Protein AF-0000000071013884 (afdb_homodimer)

Structure (mmCIF, N/CA/C/O backbone):
data_AF-0000000071013884-model_v1
#
loop_
_entity.id
_entity.type
_entity.pdbx_description
1 polymer 'Adenylate/guanylate cyclase domain-containing protein'
#
loop_
_atom_site.group_PDB
_atom_site.id
_atom_site.type_symbol
_atom_site.label_atom_id
_atom_site.label_alt_id
_atom_site.label_comp_id
_atom_site.label_asym_id
_atom_site.label_entity_id
_atom_site.label_seq_id
_atom_site.pdbx_PDB_ins_code
_atom_site.Cartn_x
_atom_site.Cartn_y
_atom_site.Cartn_z
_atom_site.occupancy
_atom_site.B_iso_or_equiv
_atom_site.auth_seq_id
_atom_site.auth_comp_id
_atom_site.auth_asym_id
_atom_site.auth_atom_id
_atom_site.pdbx_PDB_model_num
ATOM 1 N N . MET A 1 1 ? -33 22.469 -1.362 1 20.84 1 MET A N 1
ATOM 2 C CA . MET A 1 1 ? -32 23.266 -0.649 1 20.84 1 MET A CA 1
ATOM 3 C C . MET A 1 1 ? -30.922 23.75 -1.601 1 20.84 1 MET A C 1
ATOM 5 O O . MET A 1 1 ? -30.328 22.953 -2.326 1 20.84 1 MET A O 1
ATOM 9 N N . GLY A 1 2 ? -31.125 24.906 -2.125 1 27.5 2 GLY A N 1
ATOM 10 C CA . GLY A 1 2 ? -30.359 25.453 -3.23 1 27.5 2 GLY A CA 1
ATOM 11 C C . GLY A 1 2 ? -28.859 25.375 -3.014 1 27.5 2 GLY A C 1
ATOM 12 O O . GLY A 1 2 ? -28.391 25.484 -1.881 1 27.5 2 GLY A O 1
ATOM 13 N N . ALA A 1 3 ? -28.156 24.656 -3.844 1 36.38 3 ALA A N 1
ATOM 14 C CA . ALA A 1 3 ? -26.688 24.594 -3.941 1 36.38 3 ALA A CA 1
ATOM 15 C C . ALA A 1 3 ? -26.078 25.969 -3.656 1 36.38 3 ALA A C 1
ATOM 17 O O . ALA A 1 3 ? -26.266 26.922 -4.418 1 36.38 3 ALA A O 1
ATOM 18 N N . ALA A 1 4 ? -26.156 26.531 -2.514 1 37.31 4 ALA A N 1
ATOM 19 C CA . ALA A 1 4 ? -25.562 27.828 -2.17 1 37.31 4 ALA A CA 1
ATOM 20 C C . ALA A 1 4 ? -24.297 28.094 -2.967 1 37.31 4 ALA A C 1
ATOM 22 O O . ALA A 1 4 ? -23.375 27.266 -2.967 1 37.31 4 ALA A O 1
ATOM 23 N N . SER A 1 5 ? -24.203 28.766 -3.965 1 45.53 5 SER A N 1
ATOM 24 C CA . SER A 1 5 ? -23.219 29.109 -4.988 1 45.53 5 SER A CA 1
ATOM 25 C C . SER A 1 5 ? -21.875 29.469 -4.359 1 45.53 5 SER A C 1
ATOM 27 O O . SER A 1 5 ? -21.812 30.25 -3.412 1 45.53 5 SER A O 1
ATOM 29 N N . SER A 1 6 ? -20.969 28.594 -4.27 1 58 6 SER A N 1
ATOM 30 C CA . SER A 1 6 ? -19.609 28.797 -3.809 1 58 6 SER A CA 1
ATOM 31 C C . SER A 1 6 ? -19.078 30.172 -4.195 1 58 6 SER A C 1
ATOM 33 O O . SER A 1 6 ? -19.219 30.594 -5.344 1 58 6 SER A O 1
ATOM 35 N N . PRO A 1 7 ? -18.938 31.062 -3.176 1 66.12 7 PRO A N 1
ATOM 36 C CA . PRO A 1 7 ? -18.422 32.406 -3.486 1 66.12 7 PRO A CA 1
ATOM 37 C C . PRO A 1 7 ? -17.312 32.375 -4.523 1 66.12 7 PRO A C 1
ATOM 39 O O . PRO A 1 7 ? -16.625 31.375 -4.684 1 66.12 7 PRO A O 1
ATOM 42 N N . ASP A 1 8 ? -17.281 33.438 -5.301 1 84.44 8 ASP A N 1
ATOM 43 C CA . ASP A 1 8 ? -16.188 33.719 -6.227 1 84.44 8 ASP A CA 1
ATOM 44 C C . ASP A 1 8 ? -14.828 33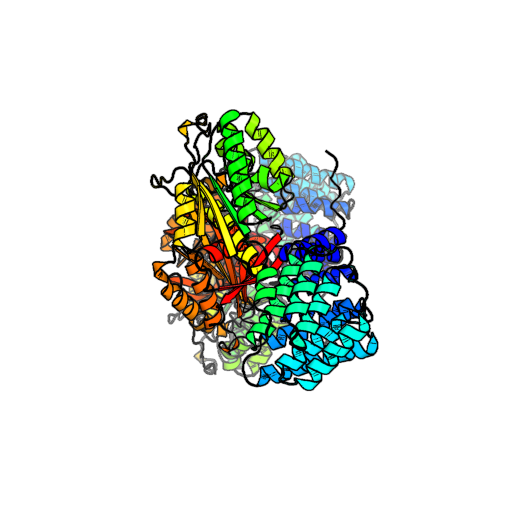.562 -5.531 1 84.44 8 ASP A C 1
ATOM 46 O O . ASP A 1 8 ? -14.609 34.125 -4.465 1 84.44 8 ASP A O 1
ATOM 50 N N . PRO A 1 9 ? -14.039 32.656 -5.941 1 87 9 PRO A N 1
ATOM 51 C CA . PRO A 1 9 ? -12.758 32.344 -5.297 1 87 9 PRO A CA 1
ATOM 52 C C . PRO A 1 9 ? -11.922 33.625 -5.055 1 87 9 PRO A C 1
ATOM 54 O O . PRO A 1 9 ? -11.211 33.688 -4.055 1 87 9 PRO A O 1
ATOM 57 N N . LEU A 1 10 ? -12.008 34.531 -5.914 1 91.19 10 LEU A N 1
ATOM 58 C CA . LEU A 1 10 ? -11.234 35.75 -5.746 1 91.19 10 LEU A CA 1
ATOM 59 C C . LEU A 1 10 ? -11.734 36.531 -4.543 1 91.19 10 LEU A C 1
ATOM 61 O O . LEU A 1 10 ? -10.93 37.062 -3.756 1 91.19 10 LEU A O 1
ATOM 65 N N . VAL A 1 11 ? -13 36.625 -4.434 1 90.69 11 VAL A N 1
ATOM 66 C CA . VAL A 1 11 ? -13.602 37.375 -3.32 1 90.69 11 VAL A CA 1
ATOM 67 C C . VAL A 1 11 ? -13.266 36.656 -2.006 1 90.69 11 VAL A C 1
ATOM 69 O O . VAL A 1 11 ? -12.914 37.312 -1.019 1 90.69 11 VAL A O 1
ATOM 72 N N . ALA A 1 12 ? -13.367 35.438 -2.045 1 89.12 12 ALA A N 1
ATOM 73 C CA . ALA A 1 12 ? -13.102 34.656 -0.845 1 89.12 12 ALA A CA 1
ATOM 74 C C . ALA A 1 12 ? -11.641 34.812 -0.413 1 89.12 12 ALA A C 1
ATOM 76 O O . ALA A 1 12 ? -11.359 34.969 0.772 1 89.12 12 ALA A O 1
ATOM 77 N N . ALA A 1 13 ? -10.742 34.719 -1.328 1 90.94 13 ALA A N 1
ATOM 78 C CA . ALA A 1 13 ? -9.312 34.812 -1.028 1 90.94 13 ALA A CA 1
ATOM 79 C C . ALA A 1 13 ? -8.945 36.219 -0.536 1 90.94 13 ALA A C 1
ATOM 81 O O . ALA A 1 13 ? -8.18 36.375 0.416 1 90.94 13 ALA A O 1
ATOM 82 N N . THR A 1 14 ? -9.523 37.156 -1.168 1 90.88 14 THR A N 1
ATOM 83 C CA . THR A 1 14 ? -9.266 38.531 -0.788 1 90.88 14 THR A CA 1
ATOM 84 C C . THR A 1 14 ? -9.789 38.812 0.618 1 90.88 14 THR A C 1
ATOM 86 O O . THR A 1 14 ? -9.109 39.438 1.424 1 90.88 14 THR A O 1
ATOM 89 N N . SER A 1 15 ? -10.922 38.344 0.836 1 86.38 15 SER A N 1
ATOM 90 C CA . SER A 1 15 ? -11.531 38.531 2.152 1 86.38 15 SER A CA 1
ATOM 91 C C . SER A 1 15 ? -10.719 37.844 3.234 1 86.38 15 SER A C 1
ATOM 93 O O . SER A 1 15 ? -10.555 38.344 4.336 1 86.38 15 SER A O 1
ATOM 95 N N . ALA A 1 16 ? -10.289 36.75 2.928 1 86 16 ALA A N 1
ATOM 96 C CA . ALA A 1 16 ? -9.484 35.969 3.883 1 86 16 ALA A CA 1
ATOM 97 C C . ALA A 1 16 ? -8.172 36.688 4.188 1 86 16 ALA A C 1
ATOM 99 O O . ALA A 1 16 ? -7.75 36.75 5.344 1 86 16 ALA A O 1
ATOM 100 N N . LEU A 1 17 ? -7.555 37.156 3.168 1 87.38 17 LEU A N 1
ATOM 101 C CA . LEU A 1 17 ? -6.312 37.906 3.357 1 87.38 17 LEU A CA 1
ATOM 102 C C . LEU A 1 17 ? -6.547 39.125 4.211 1 87.38 17 LEU A C 1
ATOM 104 O O . LEU A 1 17 ? -5.734 39.469 5.082 1 87.38 17 LEU A O 1
ATOM 108 N N . ALA A 1 18 ? -7.629 39.781 3.928 1 84.5 18 ALA A N 1
ATOM 109 C CA . ALA A 1 18 ? -7.988 40.969 4.688 1 84.5 18 ALA A CA 1
ATOM 110 C C . ALA A 1 18 ? -8.227 40.656 6.156 1 84.5 18 ALA A C 1
ATOM 112 O O . ALA A 1 18 ? -7.898 41.438 7.043 1 84.5 18 ALA A O 1
ATOM 113 N N . ALA A 1 19 ? -8.711 39.562 6.332 1 76.81 19 ALA A N 1
ATOM 114 C CA . ALA A 1 19 ? -9 39.094 7.688 1 76.81 19 ALA A CA 1
ATOM 115 C C . ALA A 1 19 ? -7.73 38.594 8.375 1 76.81 19 ALA A C 1
ATOM 117 O O . ALA A 1 19 ? -7.73 38.344 9.586 1 76.81 19 ALA A O 1
ATOM 118 N N . GLY A 1 20 ? -6.719 38.531 7.633 1 76.88 20 GLY A N 1
ATOM 119 C CA . GLY A 1 20 ? -5.484 37.969 8.18 1 76.88 20 GLY A CA 1
ATOM 120 C C . GLY A 1 20 ? -5.488 36.469 8.273 1 76.88 20 GLY A C 1
ATOM 121 O O . GLY A 1 20 ? -4.668 35.875 8.984 1 76.88 20 GLY A O 1
ATOM 122 N N . ASP A 1 21 ? -6.492 35.844 7.762 1 79.81 21 ASP A N 1
ATOM 123 C CA . ASP A 1 21 ? -6.527 34.406 7.668 1 79.81 21 ASP A CA 1
ATOM 124 C C . ASP A 1 21 ? -5.73 33.906 6.461 1 79.81 21 ASP A C 1
ATOM 126 O O . ASP A 1 21 ? -6.309 33.594 5.418 1 79.81 21 ASP A O 1
ATOM 130 N N . LEU A 1 22 ? -4.43 33.75 6.695 1 84.12 22 LEU A N 1
ATOM 131 C CA . LEU A 1 22 ? -3.506 33.5 5.594 1 84.12 22 LEU A CA 1
ATOM 132 C C . LEU A 1 22 ? -3.684 32.062 5.051 1 84.12 22 LEU A C 1
ATOM 134 O O . LEU A 1 22 ? -3.559 31.844 3.844 1 84.12 22 LEU A O 1
ATOM 138 N N . LEU A 1 23 ? -4.043 31.141 5.918 1 82.94 23 LEU A N 1
ATOM 139 C CA . LEU A 1 23 ? -4.262 29.766 5.473 1 82.94 23 LEU A CA 1
ATOM 140 C C . LEU A 1 23 ? -5.441 29.703 4.508 1 82.94 23 LEU A C 1
ATOM 142 O O . LEU A 1 23 ? -5.328 29.109 3.428 1 82.94 23 LEU A O 1
ATOM 146 N N . LEU A 1 24 ? -6.484 30.281 4.957 1 79.81 24 LEU A N 1
ATOM 147 C CA . LEU A 1 24 ? -7.684 30.25 4.125 1 79.81 24 LEU A CA 1
ATOM 148 C C . LEU A 1 24 ? -7.449 31 2.816 1 79.81 24 LEU A C 1
ATOM 150 O O . LEU A 1 24 ? -7.949 30.594 1.767 1 79.81 24 LEU A O 1
ATOM 154 N N . ALA A 1 25 ? -6.738 32.094 2.902 1 88.25 25 ALA A N 1
ATOM 155 C CA . ALA A 1 25 ? -6.422 32.844 1.691 1 88.25 25 ALA A CA 1
ATOM 156 C C . ALA A 1 25 ? -5.652 32 0.695 1 88.25 25 ALA A C 1
ATOM 158 O O . ALA A 1 25 ? -5.969 31.984 -0.497 1 88.25 25 ALA A O 1
ATOM 159 N N . TYR A 1 26 ? -4.664 31.312 1.174 1 89.56 26 TYR A N 1
ATOM 160 C CA . TYR A 1 26 ? -3.865 30.422 0.329 1 89.56 26 TYR A CA 1
ATOM 161 C C . TYR A 1 26 ? -4.719 29.312 -0.26 1 89.56 26 TYR A C 1
ATOM 163 O O . TYR A 1 26 ? -4.66 29.047 -1.462 1 89.56 26 TYR A O 1
ATOM 171 N N . ASP A 1 27 ? -5.523 28.688 0.516 1 87.69 27 ASP A N 1
ATOM 172 C CA . ASP A 1 27 ? -6.344 27.562 0.07 1 87.69 27 ASP A CA 1
ATOM 173 C C . ASP A 1 27 ? -7.359 28 -0.979 1 87.69 27 ASP A C 1
ATOM 175 O O . ASP A 1 27 ? -7.566 27.312 -1.98 1 87.69 27 ASP A O 1
ATOM 179 N N . ARG A 1 28 ? -8.023 29.109 -0.669 1 88 28 ARG A N 1
ATOM 180 C CA . ARG A 1 28 ? -9.039 29.594 -1.596 1 88 28 ARG A CA 1
ATOM 181 C C . ARG A 1 28 ? -8.414 30.016 -2.918 1 88 28 ARG A C 1
ATOM 183 O O . ARG A 1 28 ? -8.992 29.812 -3.984 1 88 28 ARG A O 1
ATOM 190 N N . SER A 1 29 ? -7.27 30.641 -2.848 1 92.44 29 SER A N 1
ATOM 191 C CA . SER A 1 29 ? -6.582 31.031 -4.078 1 92.44 29 SER A CA 1
ATOM 192 C C . SER A 1 29 ? -6.137 29.797 -4.867 1 92.44 29 SER A C 1
ATOM 194 O O . SER A 1 29 ? -6.293 29.75 -6.086 1 92.44 29 SER A O 1
ATOM 196 N N . THR A 1 30 ? -5.617 28.828 -4.207 1 89.69 30 THR A N 1
ATOM 197 C CA . THR A 1 30 ? -5.156 27.594 -4.844 1 89.69 30 THR A CA 1
ATOM 198 C C . THR A 1 30 ? -6.316 26.859 -5.508 1 89.69 30 THR A C 1
ATOM 200 O O . THR A 1 30 ? -6.184 26.375 -6.633 1 89.69 30 THR A O 1
ATOM 203 N N . ALA A 1 31 ? -7.406 26.781 -4.781 1 86.25 31 ALA A N 1
ATOM 204 C CA . ALA A 1 31 ? -8.602 26.141 -5.328 1 86.25 31 ALA A CA 1
ATOM 205 C C . ALA A 1 31 ? -9.086 26.859 -6.582 1 86.25 31 ALA A C 1
ATOM 207 O O . ALA A 1 31 ? -9.5 26.219 -7.555 1 86.25 31 ALA A O 1
ATOM 208 N N . GLY A 1 32 ? -9.102 28.172 -6.48 1 89.38 32 GLY A N 1
ATOM 209 C CA . GLY A 1 32 ? -9.492 28.953 -7.641 1 89.38 32 GLY A CA 1
ATOM 210 C C . GLY A 1 32 ? -8.586 28.75 -8.836 1 89.38 32 GLY A C 1
ATOM 211 O O . GLY A 1 32 ? -9.047 28.734 -9.977 1 89.38 32 GLY A O 1
ATOM 212 N N . LEU A 1 33 ? -7.352 28.562 -8.617 1 90.81 33 LEU A N 1
ATOM 213 C CA . LEU A 1 33 ? -6.367 28.391 -9.68 1 90.81 33 LEU A CA 1
ATOM 214 C C . LEU A 1 33 ? -6.496 27.016 -10.32 1 90.81 33 LEU A C 1
ATOM 216 O O . LEU A 1 33 ? -6.016 26.797 -11.438 1 90.81 33 LEU A O 1
ATOM 220 N N . ALA A 1 34 ? -7.027 26.078 -9.594 1 84.5 34 ALA A N 1
ATOM 221 C CA . ALA A 1 34 ? -7.289 24.766 -10.188 1 84.5 34 ALA A CA 1
ATOM 222 C C . ALA A 1 34 ? -8.258 24.875 -11.359 1 84.5 34 ALA A C 1
ATOM 224 O O . ALA A 1 34 ? -8.148 24.125 -12.336 1 84.5 34 ALA A O 1
ATOM 225 N N . ALA A 1 35 ? -9.188 25.812 -11.266 1 81.88 35 ALA A N 1
ATOM 226 C CA . ALA A 1 35 ? -10.156 26.062 -12.336 1 81.88 35 ALA A CA 1
ATOM 227 C C . ALA A 1 35 ? -9.547 26.938 -13.438 1 81.88 35 ALA A C 1
ATOM 229 O O . ALA A 1 35 ? -9.781 26.703 -14.625 1 81.88 35 ALA A O 1
ATOM 230 N N . ASP A 1 36 ? -8.789 27.938 -13.016 1 87.25 36 ASP A N 1
ATOM 231 C CA . ASP A 1 36 ? -8.102 28.844 -13.938 1 87.25 36 ASP A CA 1
ATOM 232 C C . ASP A 1 36 ? -6.652 29.062 -13.508 1 87.25 36 ASP A C 1
ATOM 234 O O . ASP A 1 36 ? -6.352 30.031 -12.805 1 87.25 36 ASP A O 1
ATOM 238 N N . ALA A 1 37 ? -5.777 28.328 -14.07 1 85 37 ALA A N 1
ATOM 239 C CA . ALA A 1 37 ? -4.379 28.312 -13.656 1 85 37 ALA A CA 1
ATOM 240 C C . ALA A 1 37 ? -3.68 29.625 -13.984 1 85 37 ALA A C 1
ATOM 242 O O . ALA A 1 37 ? -2.68 29.984 -13.359 1 85 37 ALA A O 1
ATOM 243 N N . ALA A 1 38 ? -4.242 30.328 -14.867 1 83.62 38 ALA A N 1
ATOM 244 C CA . ALA A 1 38 ? -3.553 31.531 -15.336 1 83.62 38 ALA A CA 1
ATOM 245 C C . ALA A 1 38 ? -4.176 32.781 -14.75 1 83.62 38 ALA A C 1
ATOM 247 O O . ALA A 1 38 ? -3.863 33.906 -15.18 1 83.62 38 ALA A O 1
ATOM 248 N N . HIS A 1 39 ? -5.051 32.656 -13.773 1 90.25 39 HIS A N 1
ATOM 249 C CA . HIS A 1 39 ? -5.699 33.812 -13.188 1 90.25 39 HIS A CA 1
ATOM 250 C C . HIS A 1 39 ? -4.695 34.688 -12.438 1 90.25 39 HIS A C 1
ATOM 252 O O . HIS A 1 39 ? -4.211 34.281 -11.367 1 90.25 39 HIS A O 1
ATOM 258 N N . PRO A 1 40 ? -4.402 35.812 -12.844 1 90.94 40 PRO A N 1
ATOM 259 C CA . PRO A 1 40 ? -3.266 36.562 -12.32 1 90.94 40 PRO A CA 1
ATOM 260 C C . PRO A 1 40 ? -3.461 37 -10.875 1 90.94 40 PRO A C 1
ATOM 262 O O . PRO A 1 40 ? -2.531 36.938 -10.062 1 90.94 40 PRO A O 1
ATOM 265 N N . ARG A 1 41 ? -4.633 37.5 -10.555 1 92.62 41 ARG A N 1
ATOM 266 C CA . ARG A 1 41 ? -4.855 38 -9.203 1 92.62 41 ARG A CA 1
ATOM 267 C C . ARG A 1 41 ? -4.84 36.875 -8.188 1 92.62 41 ARG A C 1
ATOM 269 O O . ARG A 1 41 ? -4.352 37.031 -7.066 1 92.62 41 ARG A O 1
ATOM 276 N N . LEU A 1 42 ? -5.422 35.812 -8.555 1 93.44 42 LEU A N 1
ATOM 277 C CA . LEU A 1 42 ? -5.406 34.656 -7.66 1 93.44 42 LEU A CA 1
ATOM 278 C C . LEU A 1 42 ? -3.982 34.156 -7.438 1 93.44 42 LEU A C 1
ATOM 280 O O . LEU A 1 42 ? -3.625 33.781 -6.32 1 93.44 42 LEU A O 1
ATOM 284 N N . ARG A 1 43 ? -3.213 34.125 -8.453 1 93.19 43 ARG A N 1
ATOM 285 C CA . ARG A 1 43 ? -1.816 33.75 -8.32 1 93.19 43 ARG A CA 1
ATOM 286 C C . ARG A 1 43 ? -1.055 34.688 -7.41 1 93.19 43 ARG A C 1
ATOM 288 O O . ARG A 1 43 ? -0.256 34.25 -6.578 1 93.19 43 ARG A O 1
ATOM 295 N N . TYR A 1 44 ? -1.347 35.938 -7.598 1 93.5 44 TYR A N 1
ATOM 296 C CA . TYR A 1 44 ? -0.741 36.938 -6.73 1 93.5 44 TYR A CA 1
ATOM 297 C C . TYR A 1 44 ? -1.098 36.688 -5.27 1 93.5 44 TYR A C 1
ATOM 299 O O . TYR A 1 44 ? -0.22 36.656 -4.406 1 93.5 44 TYR A O 1
ATOM 307 N N . LEU A 1 45 ? -2.346 36.469 -5.016 1 92.88 45 LEU A N 1
ATOM 308 C CA . LEU A 1 45 ? -2.818 36.25 -3.65 1 92.88 45 LEU A CA 1
ATOM 309 C C . LEU A 1 45 ? -2.219 35 -3.053 1 92.88 45 LEU A C 1
ATOM 311 O O . LEU A 1 45 ? -1.898 34.969 -1.862 1 92.88 45 LEU A O 1
ATOM 315 N N . GLN A 1 46 ? -2.084 34 -3.842 1 92.69 46 GLN A N 1
ATOM 316 C CA . GLN A 1 46 ? -1.481 32.75 -3.408 1 92.69 46 GLN A CA 1
ATOM 317 C C . GLN A 1 46 ? -0.047 32.969 -2.932 1 92.69 46 GLN A C 1
ATOM 319 O O . GLN A 1 46 ? 0.322 32.531 -1.839 1 92.69 46 GLN A O 1
ATOM 324 N N . VAL A 1 47 ? 0.722 33.688 -3.717 1 93.25 47 VAL A N 1
ATOM 325 C CA . VAL A 1 47 ? 2.125 33.906 -3.4 1 93.25 47 VAL A CA 1
ATOM 326 C C . VAL A 1 47 ? 2.229 34.844 -2.197 1 93.25 47 VAL A C 1
ATOM 328 O O . VAL A 1 47 ? 3.068 34.656 -1.318 1 93.25 47 VAL A O 1
ATOM 331 N N . LEU A 1 48 ? 1.38 35.844 -2.168 1 92.06 48 LEU A N 1
ATOM 332 C CA . LEU A 1 48 ? 1.396 36.781 -1.067 1 92.06 48 LEU A CA 1
ATOM 333 C C . LEU A 1 48 ? 1.078 36.094 0.256 1 92.06 48 LEU A C 1
ATOM 335 O O . LEU A 1 48 ? 1.721 36.375 1.272 1 92.06 48 LEU A O 1
ATOM 339 N N . ALA A 1 49 ? 0.083 35.281 0.248 1 89.88 49 ALA A N 1
ATOM 340 C CA . ALA A 1 49 ? -0.274 34.531 1.452 1 89.88 49 ALA A CA 1
ATOM 341 C C . ALA A 1 49 ? 0.908 33.719 1.962 1 89.88 49 ALA A C 1
ATOM 343 O O . ALA A 1 49 ? 1.197 33.719 3.16 1 89.88 49 ALA A O 1
ATOM 344 N N . LEU A 1 50 ? 1.595 33.062 1.065 1 88.88 50 LEU A N 1
ATOM 345 C CA . LEU A 1 50 ? 2.773 32.281 1.427 1 88.88 50 LEU A CA 1
ATOM 346 C C . LEU A 1 50 ? 3.854 33.188 2.023 1 88.88 50 LEU A C 1
ATOM 348 O O . LEU A 1 50 ? 4.457 32.844 3.045 1 88.88 50 LEU A O 1
ATOM 352 N N . ALA A 1 51 ? 4.062 34.281 1.391 1 88.12 51 ALA A N 1
ATOM 353 C CA . ALA A 1 51 ? 5.074 35.219 1.861 1 88.12 51 ALA A CA 1
ATOM 354 C C . ALA A 1 51 ? 4.766 35.688 3.277 1 88.12 51 ALA A C 1
ATOM 356 O O . ALA A 1 51 ? 5.648 35.719 4.137 1 88.12 51 ALA A O 1
ATOM 357 N N . ARG A 1 52 ? 3.527 36 3.484 1 86 52 ARG A N 1
ATOM 358 C CA . ARG A 1 52 ? 3.115 36.531 4.785 1 86 52 ARG A CA 1
ATOM 359 C C . ARG A 1 52 ? 3.18 35.438 5.852 1 86 52 ARG A C 1
ATOM 361 O O . ARG A 1 52 ? 3.285 35.75 7.043 1 86 52 ARG A O 1
ATOM 368 N N . MET A 1 53 ? 3.131 34.25 5.371 1 81.25 53 MET A N 1
ATOM 369 C CA . MET A 1 53 ? 3.266 33.125 6.297 1 81.25 53 MET A CA 1
ATOM 370 C C . MET A 1 53 ? 4.734 32.812 6.559 1 81.25 53 MET A C 1
ATOM 372 O O . MET A 1 53 ? 5.051 31.922 7.363 1 81.25 53 MET A O 1
ATOM 376 N N . GLY A 1 54 ? 5.605 33.469 5.828 1 78.94 54 GLY A N 1
ATOM 377 C CA . GLY A 1 54 ? 7.031 33.25 6.02 1 78.94 54 GLY A CA 1
ATOM 378 C C . GLY A 1 54 ? 7.586 32.156 5.152 1 78.94 54 GLY A C 1
ATOM 379 O O . GLY A 1 54 ? 8.727 31.719 5.328 1 78.94 54 GLY A O 1
ATOM 380 N N . GLU A 1 55 ? 6.801 31.656 4.285 1 83.62 55 GLU A N 1
ATOM 381 C CA . GLU A 1 55 ? 7.238 30.594 3.387 1 83.62 55 GLU A CA 1
ATOM 382 C C . GLU A 1 55 ? 7.914 31.172 2.145 1 83.62 55 GLU A C 1
ATOM 384 O O . GLU A 1 55 ? 7.457 30.953 1.021 1 83.62 55 GLU A O 1
ATOM 389 N N . THR A 1 56 ? 9.086 31.719 2.389 1 87.31 56 THR A N 1
ATOM 390 C CA . THR A 1 56 ? 9.75 32.531 1.386 1 87.31 56 THR A CA 1
ATOM 391 C C . THR A 1 56 ? 10.195 31.688 0.201 1 87.31 56 THR A C 1
ATOM 393 O O . THR A 1 56 ? 9.984 32.062 -0.954 1 87.31 56 THR A O 1
ATOM 396 N N . ASP A 1 57 ? 10.75 30.516 0.43 1 85.81 57 ASP A N 1
ATOM 397 C CA . ASP A 1 57 ? 11.258 29.688 -0.649 1 85.81 57 ASP A CA 1
ATOM 398 C C . ASP A 1 57 ? 10.133 29.219 -1.561 1 85.81 57 ASP A C 1
ATOM 400 O O . ASP A 1 57 ? 10.25 29.266 -2.787 1 85.81 57 ASP A O 1
ATOM 404 N N . ARG A 1 58 ? 9.117 28.781 -0.983 1 85.75 58 ARG A N 1
ATOM 405 C CA . ARG A 1 58 ? 7.977 28.328 -1.771 1 85.75 58 ARG A CA 1
ATOM 406 C C . ARG A 1 58 ? 7.352 29.484 -2.547 1 85.75 58 ARG A C 1
ATOM 408 O O . ARG A 1 58 ? 6.918 29.312 -3.688 1 85.75 58 ARG A O 1
ATOM 415 N N . ALA A 1 59 ? 7.27 30.594 -1.872 1 91 59 ALA A N 1
ATOM 416 C CA . ALA A 1 59 ? 6.738 31.781 -2.539 1 91 59 ALA A CA 1
ATOM 417 C C . ALA A 1 59 ? 7.559 32.125 -3.777 1 91 59 ALA A C 1
ATOM 419 O O . ALA A 1 59 ? 7 32.438 -4.828 1 91 59 ALA A O 1
ATOM 420 N N . PHE A 1 60 ? 8.852 32 -3.697 1 89.94 60 PHE A N 1
ATOM 421 C CA . PHE A 1 60 ? 9.727 32.312 -4.828 1 89.94 60 PHE A CA 1
ATOM 422 C C . PHE A 1 60 ? 9.461 31.344 -5.98 1 89.94 60 PHE A C 1
ATOM 424 O O . PHE A 1 60 ? 9.461 31.75 -7.145 1 89.94 60 PHE A O 1
ATOM 431 N N . LYS A 1 61 ? 9.219 30.094 -5.598 1 88.69 61 LYS A N 1
ATOM 432 C CA . LYS A 1 61 ? 9 29.078 -6.617 1 88.69 61 LYS A CA 1
ATOM 433 C C . LYS A 1 61 ? 7.742 29.375 -7.43 1 88.69 61 LYS A C 1
ATOM 435 O O . LYS A 1 61 ? 7.684 29.078 -8.625 1 88.69 61 LYS A O 1
ATOM 440 N N . LEU A 1 62 ? 6.836 29.953 -6.766 1 89.25 62 LEU A N 1
ATOM 441 C CA . LEU A 1 62 ? 5.57 30.219 -7.434 1 89.25 62 LEU A CA 1
ATOM 442 C C . LEU A 1 62 ? 5.57 31.609 -8.055 1 89.25 62 LEU A C 1
ATOM 444 O O . LEU A 1 62 ? 4.746 31.906 -8.93 1 89.25 62 LEU A O 1
ATOM 448 N N . TYR A 1 63 ? 6.484 32.469 -7.672 1 93.12 63 TYR A N 1
ATOM 449 C CA . TYR A 1 63 ? 6.504 33.875 -8.078 1 93.12 63 TYR A CA 1
ATOM 450 C C . TYR A 1 63 ? 6.738 34.031 -9.578 1 93.12 63 TYR A C 1
ATOM 452 O O . TYR A 1 63 ? 6.156 34.875 -10.227 1 93.12 63 TYR A O 1
ATOM 460 N N . ASP A 1 64 ? 7.527 33.125 -10.078 1 89.12 64 ASP A N 1
ATOM 461 C CA . ASP A 1 64 ? 7.812 33.219 -11.508 1 89.12 64 ASP A CA 1
ATOM 462 C C . ASP A 1 64 ? 6.531 33.094 -12.328 1 89.12 64 ASP A C 1
ATOM 464 O O . ASP A 1 64 ? 6.348 33.812 -13.312 1 89.12 64 ASP A O 1
ATOM 468 N N . ALA A 1 65 ? 5.75 32.188 -11.906 1 87.31 65 ALA A N 1
ATOM 469 C CA . ALA A 1 65 ? 4.473 32.031 -12.594 1 87.31 65 ALA A CA 1
ATOM 470 C C . ALA A 1 65 ? 3.602 33.281 -12.445 1 87.31 65 ALA A C 1
ATOM 472 O O . ALA A 1 65 ? 2.889 33.656 -13.375 1 87.31 65 ALA A O 1
ATOM 473 N N . ALA A 1 66 ? 3.629 33.844 -11.281 1 89.12 66 ALA A N 1
ATOM 474 C CA . ALA A 1 66 ? 2.861 35.062 -11.047 1 89.12 66 ALA A CA 1
ATOM 475 C C . ALA A 1 66 ? 3.367 36.219 -11.922 1 89.12 66 ALA A C 1
ATOM 477 O O . ALA A 1 66 ? 2.574 36.969 -12.492 1 89.12 66 ALA A O 1
ATOM 478 N N . LEU A 1 67 ? 4.637 36.281 -12.055 1 88 67 LEU A N 1
ATOM 479 C CA . LEU A 1 67 ? 5.25 37.344 -12.867 1 88 67 LEU A CA 1
ATOM 480 C C . LEU A 1 67 ? 4.934 37.125 -14.344 1 88 67 LEU A C 1
ATOM 482 O O . LEU A 1 67 ? 4.664 38.094 -15.062 1 88 67 LEU A O 1
ATOM 486 N N . ALA A 1 68 ? 4.926 35.906 -14.703 1 87.19 68 ALA A N 1
ATOM 487 C CA . ALA A 1 68 ? 4.625 35.594 -16.094 1 87.19 68 ALA A CA 1
ATOM 488 C C . ALA A 1 68 ? 3.18 35.938 -16.438 1 87.19 68 ALA A C 1
ATOM 490 O O . ALA A 1 68 ? 2.887 36.375 -17.562 1 87.19 68 ALA A O 1
ATOM 491 N N . ALA A 1 69 ? 2.35 35.75 -15.531 1 85.06 69 ALA A N 1
ATOM 492 C CA . ALA A 1 69 ? 0.926 36 -15.758 1 85.06 69 ALA A CA 1
ATOM 493 C C . ALA A 1 69 ? 0.628 37.5 -15.844 1 85.06 69 ALA A C 1
ATOM 495 O O . ALA A 1 69 ? -0.292 37.906 -16.547 1 85.06 69 ALA A O 1
ATOM 496 N N . ASN A 1 70 ? 1.403 38.312 -15.172 1 89.31 70 ASN A N 1
ATOM 497 C CA . ASN A 1 70 ? 1.188 39.75 -15.164 1 89.31 70 ASN A CA 1
ATOM 498 C C . ASN A 1 70 ? 2.494 40.531 -14.953 1 89.31 70 ASN A C 1
ATOM 500 O O . ASN A 1 70 ? 2.707 41.125 -13.898 1 89.31 70 ASN A O 1
ATOM 504 N N . PRO A 1 71 ? 3.279 40.625 -15.922 1 87.94 71 PRO A N 1
ATOM 505 C CA . PRO A 1 71 ? 4.656 41.125 -15.773 1 87.94 71 PRO A CA 1
ATOM 506 C C . PRO A 1 71 ? 4.73 42.625 -15.508 1 87.94 71 PRO A C 1
ATOM 508 O O . PRO A 1 71 ? 5.758 43.125 -15.039 1 87.94 71 PRO A O 1
ATOM 511 N N . THR A 1 72 ? 3.666 43.312 -15.742 1 89.31 72 THR A N 1
ATOM 512 C CA . THR A 1 72 ? 3.773 44.75 -15.602 1 89.31 72 THR A CA 1
ATOM 513 C C . THR A 1 72 ? 2.957 45.219 -14.406 1 89.31 72 THR A C 1
ATOM 515 O O . THR A 1 72 ? 2.955 46.438 -14.094 1 89.31 72 THR A O 1
ATOM 518 N N . ASP A 1 73 ? 2.398 44.344 -13.805 1 92 73 ASP A N 1
ATOM 519 C CA . ASP A 1 73 ? 1.537 44.719 -12.688 1 92 73 ASP A CA 1
ATOM 520 C C . ASP A 1 73 ? 2.363 45.125 -11.477 1 92 73 ASP A C 1
ATOM 522 O O . ASP A 1 73 ? 3.309 44.438 -11.086 1 92 73 ASP A O 1
ATOM 526 N N . LEU A 1 74 ? 2.07 46.281 -10.859 1 92.25 74 LEU A N 1
ATOM 527 C CA . LEU A 1 74 ? 2.826 46.844 -9.75 1 92.25 74 LEU A CA 1
ATOM 528 C C . LEU A 1 74 ? 2.875 45.875 -8.578 1 92.25 74 LEU A C 1
ATOM 530 O O . LEU A 1 74 ? 3.93 45.688 -7.961 1 92.25 74 LEU A O 1
ATOM 534 N N . ASP A 1 75 ? 1.761 45.375 -8.281 1 92.81 75 ASP A N 1
ATOM 535 C CA . ASP A 1 75 ? 1.682 44.438 -7.156 1 92.81 75 ASP A CA 1
ATOM 536 C C . ASP A 1 75 ? 2.602 43.25 -7.363 1 92.81 75 ASP A C 1
ATOM 538 O O . ASP A 1 75 ? 3.295 42.812 -6.438 1 92.81 75 ASP A O 1
ATOM 542 N N . THR A 1 76 ? 2.574 42.719 -8.57 1 93.06 76 THR A N 1
ATOM 543 C CA . THR A 1 76 ? 3.393 41.562 -8.891 1 93.06 76 THR A CA 1
ATOM 544 C C . THR A 1 76 ? 4.875 41.906 -8.844 1 93.06 76 THR A C 1
ATOM 546 O O . THR A 1 76 ? 5.691 41.125 -8.336 1 93.06 76 THR A O 1
ATOM 549 N N . LEU A 1 77 ? 5.168 43.031 -9.398 1 92.25 77 LEU A N 1
ATOM 550 C CA . LEU A 1 77 ? 6.559 43.5 -9.398 1 92.25 77 LEU A CA 1
ATOM 551 C C . LEU A 1 77 ? 7.059 43.688 -7.969 1 92.25 77 LEU A C 1
ATOM 553 O O . LEU A 1 77 ? 8.164 43.25 -7.633 1 92.25 77 LEU A O 1
ATOM 557 N N . THR A 1 78 ? 6.289 44.281 -7.137 1 94.44 78 THR A N 1
ATOM 558 C CA . THR A 1 78 ? 6.688 44.562 -5.762 1 94.44 78 THR A CA 1
ATOM 559 C C . THR A 1 78 ? 6.773 43.25 -4.953 1 94.44 78 THR A C 1
ATOM 561 O O . THR A 1 78 ? 7.543 43.156 -3.996 1 94.44 78 THR A O 1
ATOM 564 N N . LEU A 1 79 ? 5.961 42.375 -5.344 1 94.12 79 LEU A N 1
ATOM 565 C CA . LEU A 1 79 ? 6.004 41.062 -4.684 1 94.12 79 LEU A CA 1
ATOM 566 C C . LEU A 1 79 ? 7.387 40.438 -4.816 1 94.12 79 LEU A C 1
ATOM 568 O O . LEU A 1 79 ? 7.883 39.812 -3.879 1 94.12 79 LEU A O 1
ATOM 572 N N . GLY A 1 80 ? 8 40.531 -5.938 1 93.62 80 GLY A N 1
ATOM 573 C CA . GLY A 1 80 ? 9.367 40.062 -6.109 1 93.62 80 GLY A CA 1
ATOM 574 C C . GLY A 1 80 ? 10.344 40.688 -5.152 1 93.62 80 GLY A C 1
ATOM 575 O O . GLY A 1 80 ? 11.18 40 -4.551 1 93.62 80 GLY A O 1
ATOM 576 N N . ALA A 1 81 ? 10.273 41.969 -5.031 1 94.38 81 ALA A N 1
ATOM 577 C CA . ALA A 1 81 ? 11.133 42.719 -4.102 1 94.38 81 ALA A CA 1
ATOM 578 C C . ALA A 1 81 ? 10.844 42.312 -2.658 1 94.38 81 ALA A C 1
ATOM 580 O O . ALA A 1 81 ? 11.758 42.219 -1.841 1 94.38 81 ALA A O 1
ATOM 581 N N . ARG A 1 82 ? 9.617 42.125 -2.402 1 94.06 82 ARG A N 1
ATOM 582 C CA . ARG A 1 82 ? 9.234 41.656 -1.069 1 94.06 82 ARG A CA 1
ATOM 583 C C . ARG A 1 82 ? 9.891 40.344 -0.732 1 94.06 82 ARG A C 1
ATOM 585 O O . ARG A 1 82 ? 10.344 40.125 0.396 1 94.06 82 ARG A O 1
ATOM 592 N N . LEU A 1 83 ? 9.828 39.438 -1.646 1 93.75 83 LEU A N 1
ATOM 593 C CA . LEU A 1 83 ? 10.414 38.125 -1.409 1 93.75 83 LEU A CA 1
ATOM 594 C C . LEU A 1 83 ? 11.914 38.25 -1.156 1 93.75 83 LEU A C 1
ATOM 596 O O . LEU A 1 83 ? 12.469 37.5 -0.345 1 93.75 83 LEU A O 1
ATOM 600 N N . LEU A 1 84 ? 12.57 39.125 -1.85 1 92.75 84 LEU A N 1
ATOM 601 C CA . LEU A 1 84 ? 13.977 39.406 -1.573 1 92.75 84 LEU A CA 1
ATOM 602 C C . LEU A 1 84 ? 14.156 39.969 -0.161 1 92.75 84 LEU A C 1
ATOM 604 O O . LEU A 1 84 ? 15.102 39.594 0.538 1 92.75 84 LEU A O 1
ATOM 608 N N . LYS A 1 85 ? 13.297 40.844 0.214 1 92.44 85 LYS A N 1
ATOM 609 C CA . LYS A 1 85 ? 13.297 41.375 1.572 1 92.44 85 LYS A CA 1
ATOM 610 C C . LYS A 1 85 ? 13.117 40.25 2.602 1 92.44 85 LYS A C 1
ATOM 612 O O . LYS A 1 85 ? 13.836 40.219 3.604 1 92.44 85 LYS A O 1
ATOM 617 N N . ASP A 1 86 ? 12.117 39.438 2.395 1 89.19 86 ASP A N 1
ATOM 618 C CA . ASP A 1 86 ? 11.844 38.312 3.305 1 89.19 86 ASP A CA 1
ATOM 619 C C . ASP A 1 86 ? 13.062 37.406 3.447 1 89.19 86 ASP A C 1
ATOM 621 O O . ASP A 1 86 ? 13.375 36.969 4.547 1 89.19 86 ASP A O 1
ATOM 625 N N . ARG A 1 87 ? 13.68 37.156 2.369 1 88.31 87 ARG A N 1
ATOM 626 C CA . ARG A 1 87 ? 14.883 36.312 2.387 1 88.31 87 ARG A CA 1
ATOM 627 C C . ARG A 1 87 ? 15.984 37 3.207 1 88.31 87 ARG A C 1
ATOM 629 O O . ARG A 1 87 ? 16.703 36.312 3.943 1 88.31 87 ARG A O 1
ATOM 636 N N . ALA A 1 88 ? 16.141 38.25 3.049 1 88 88 ALA A N 1
ATOM 637 C CA . ALA A 1 88 ? 17.141 39 3.795 1 88 88 ALA A CA 1
ATOM 638 C C . ALA A 1 88 ? 16.891 38.906 5.297 1 88 88 ALA A C 1
ATOM 640 O O . ALA A 1 88 ? 17.828 38.781 6.086 1 88 88 ALA A O 1
ATOM 641 N N . TRP A 1 89 ? 15.648 39 5.648 1 83 89 TRP A N 1
ATOM 642 C CA . TRP A 1 89 ? 15.266 38.938 7.055 1 83 89 TRP A CA 1
ATOM 643 C C . TRP A 1 89 ? 15.602 37.562 7.648 1 83 89 TRP A C 1
ATOM 645 O O . TRP A 1 89 ? 15.812 37.438 8.859 1 83 89 TRP A O 1
ATOM 655 N N . GLN A 1 90 ? 15.555 36.594 6.836 1 78.81 90 GLN A N 1
ATOM 656 C CA . GLN A 1 90 ? 15.797 35.219 7.297 1 78.81 90 GLN A CA 1
ATOM 657 C C . GLN A 1 90 ? 17.297 34.906 7.32 1 78.81 90 GLN A C 1
ATOM 659 O O . GLN A 1 90 ? 17.719 33.938 7.91 1 78.81 90 GLN A O 1
ATOM 664 N N . ALA A 1 91 ? 18.031 35.75 6.703 1 81.12 91 ALA A N 1
ATOM 665 C CA . ALA A 1 91 ? 19.469 35.531 6.648 1 81.12 91 ALA A CA 1
ATOM 666 C C . ALA A 1 91 ? 20.156 36.062 7.906 1 81.12 91 ALA A C 1
ATOM 668 O O . ALA A 1 91 ? 19.609 36.938 8.594 1 81.12 91 ALA A O 1
ATOM 669 N N . SER A 1 92 ? 21.219 35.375 8.422 1 76.25 92 SER A N 1
ATOM 670 C CA . SER A 1 92 ? 22 35.812 9.57 1 76.25 92 SER A CA 1
ATOM 671 C C . SER A 1 92 ? 23.438 36.125 9.172 1 76.25 92 SER A C 1
ATOM 673 O O . SER A 1 92 ? 23.891 35.719 8.109 1 76.25 92 SER A O 1
ATOM 675 N N . GLY A 1 93 ? 24.031 37 9.93 1 73.19 93 GLY A N 1
ATOM 676 C CA . GLY A 1 93 ? 25.453 37.281 9.773 1 73.19 93 GLY A CA 1
ATOM 677 C C . GLY A 1 93 ? 25.734 38.438 8.82 1 73.19 93 GLY A C 1
ATOM 678 O O . GLY A 1 93 ? 24.875 39.312 8.633 1 73.19 93 GLY A O 1
ATOM 679 N N . GLU A 1 94 ? 26.891 38.562 8.336 1 70.75 94 GLU A N 1
ATOM 680 C CA . GLU A 1 94 ? 27.391 39.656 7.508 1 70.75 94 GLU A CA 1
ATOM 681 C C . GLU A 1 94 ? 26.672 39.688 6.16 1 70.75 94 GLU A C 1
ATOM 683 O O . GLU A 1 94 ? 26.391 40.781 5.621 1 70.75 94 GLU A O 1
ATOM 688 N N . GLY A 1 95 ? 26.172 38.562 5.73 1 82.44 95 GLY A N 1
ATOM 689 C CA . GLY A 1 95 ? 25.516 38.5 4.441 1 82.44 95 GLY A CA 1
ATOM 690 C C . GLY A 1 95 ? 24.094 39.062 4.465 1 82.44 95 GLY A C 1
ATOM 691 O O . GLY A 1 95 ? 23.531 39.375 3.418 1 82.44 95 GLY A O 1
ATOM 692 N N . ALA A 1 96 ? 23.641 39.344 5.594 1 86.31 96 ALA A N 1
ATOM 693 C CA . ALA A 1 96 ? 22.266 39.812 5.73 1 86.31 96 ALA A CA 1
ATOM 694 C C . ALA A 1 96 ? 22.156 41.281 5.273 1 86.31 96 ALA A C 1
ATOM 696 O O . ALA A 1 96 ? 21.172 41.656 4.621 1 86.31 96 ALA A O 1
ATOM 697 N N . ILE A 1 97 ? 23.125 42.031 5.492 1 88.5 97 ILE A N 1
ATOM 698 C CA . ILE A 1 97 ? 23.094 43.438 5.152 1 88.5 97 ILE A CA 1
ATOM 699 C C . ILE A 1 97 ? 23.125 43.594 3.635 1 88.5 97 ILE A C 1
ATOM 701 O O . ILE A 1 97 ? 22.422 44.469 3.082 1 88.5 97 ILE A O 1
ATOM 705 N N . ASP A 1 98 ? 23.875 42.781 3.02 1 91.56 98 ASP A N 1
ATOM 706 C CA . ASP A 1 98 ? 23.953 42.812 1.563 1 91.56 98 ASP A CA 1
ATOM 707 C C . ASP A 1 98 ? 22.625 42.438 0.933 1 91.56 98 ASP A C 1
ATOM 709 O O . ASP A 1 98 ? 22.219 43.031 -0.076 1 91.56 98 ASP A O 1
ATOM 713 N N . LEU A 1 99 ? 22.047 41.5 1.513 1 92.62 99 LEU A N 1
ATOM 714 C CA . LEU A 1 99 ? 20.75 41.062 0.992 1 92.62 99 LEU A CA 1
ATOM 715 C C . LEU A 1 99 ? 19.688 42.125 1.19 1 92.62 99 LEU A C 1
ATOM 717 O O . LEU A 1 99 ? 18.828 42.344 0.331 1 92.62 99 LEU A O 1
ATOM 721 N N . ILE A 1 100 ? 19.812 42.812 2.254 1 93.44 100 ILE A N 1
ATOM 722 C CA . ILE A 1 100 ? 18.891 43.906 2.529 1 93.44 100 ILE A CA 1
ATOM 723 C C . ILE A 1 100 ? 19.094 45.031 1.506 1 93.44 100 ILE A C 1
ATOM 725 O O . ILE A 1 100 ? 18.109 45.562 0.98 1 93.44 100 ILE A O 1
ATOM 729 N N . ALA A 1 101 ? 20.281 45.281 1.248 1 94.19 101 ALA A N 1
ATOM 730 C CA . ALA A 1 101 ? 20.594 46.312 0.263 1 94.19 101 ALA A CA 1
ATOM 731 C C . ALA A 1 101 ? 20.078 45.906 -1.121 1 94.19 101 ALA A C 1
ATOM 733 O O . ALA A 1 101 ? 19.594 46.75 -1.869 1 94.19 101 ALA A O 1
ATOM 734 N N . ARG A 1 102 ? 20.203 44.719 -1.433 1 94.62 102 ARG A N 1
ATOM 735 C CA . ARG A 1 102 ? 19.719 44.219 -2.725 1 94.62 102 ARG A CA 1
ATOM 736 C C . ARG A 1 102 ? 18.203 44.344 -2.826 1 94.62 102 ARG A C 1
ATOM 738 O O . ARG A 1 102 ? 17.688 44.688 -3.891 1 94.62 102 ARG A O 1
ATOM 745 N N . ALA A 1 103 ? 17.562 44.062 -1.752 1 95.88 103 ALA A N 1
ATOM 746 C CA . ALA A 1 103 ? 16.125 44.25 -1.729 1 95.88 103 ALA A CA 1
ATOM 747 C C . ALA A 1 103 ? 15.734 45.719 -1.878 1 95.88 103 ALA A C 1
ATOM 749 O O . ALA A 1 103 ? 14.766 46.031 -2.562 1 95.88 103 ALA A O 1
ATOM 750 N N . ALA A 1 104 ? 16.469 46.562 -1.27 1 96.69 104 ALA A N 1
ATOM 751 C CA . ALA A 1 104 ? 16.234 48 -1.408 1 96.69 104 ALA A CA 1
ATOM 752 C C . ALA A 1 104 ? 16.375 48.438 -2.863 1 96.69 104 ALA A C 1
ATOM 754 O O . ALA A 1 104 ? 15.555 49.219 -3.367 1 96.69 104 ALA A O 1
ATOM 755 N N . ASP A 1 105 ? 17.375 47.906 -3.469 1 97.31 105 ASP A N 1
ATOM 756 C CA . ASP A 1 105 ? 17.625 48.219 -4.871 1 97.31 105 ASP A CA 1
ATOM 757 C C . ASP A 1 105 ? 16.453 47.75 -5.746 1 97.31 105 ASP A C 1
ATOM 759 O O . ASP A 1 105 ? 16.062 48.469 -6.684 1 97.31 105 ASP A O 1
ATOM 763 N N . ALA A 1 106 ? 16 46.625 -5.438 1 96.44 106 ALA A N 1
ATOM 764 C CA . ALA A 1 106 ? 14.898 46.094 -6.223 1 96.44 106 ALA A CA 1
ATOM 765 C C . ALA A 1 106 ? 13.656 46.969 -6.098 1 96.44 106 ALA A C 1
ATOM 767 O O . ALA A 1 106 ? 13 47.281 -7.098 1 96.44 106 ALA A O 1
ATOM 768 N N . TYR A 1 107 ? 13.312 47.406 -4.926 1 96.75 107 TYR A N 1
ATOM 769 C CA . TYR A 1 107 ? 12.18 48.281 -4.707 1 96.75 107 TYR A CA 1
ATOM 770 C C . TYR A 1 107 ? 12.406 49.625 -5.387 1 96.75 107 TYR A C 1
ATOM 772 O O . TYR A 1 107 ? 11.484 50.188 -5.988 1 96.75 107 TYR A O 1
ATOM 780 N N . GLU A 1 108 ? 13.555 50.094 -5.238 1 97.06 108 GLU A N 1
ATOM 781 C CA . GLU A 1 108 ? 13.852 51.406 -5.824 1 97.06 108 GLU A CA 1
ATOM 782 C C . GLU A 1 108 ? 13.75 51.344 -7.344 1 97.06 108 GLU A C 1
ATOM 784 O O . GLU A 1 108 ? 13.312 52.312 -7.969 1 97.06 108 GLU A O 1
ATOM 789 N N . ALA A 1 109 ? 14.234 50.281 -7.918 1 96.56 109 ALA A N 1
ATOM 790 C CA . ALA A 1 109 ? 14.109 50.125 -9.367 1 96.56 109 ALA A CA 1
ATOM 791 C C . ALA A 1 109 ? 12.648 50.188 -9.797 1 96.56 109 ALA A C 1
ATOM 793 O O . ALA A 1 109 ? 12.328 50.75 -10.844 1 96.56 109 ALA A O 1
ATOM 794 N N . ILE A 1 110 ? 11.82 49.656 -9.062 1 95.81 110 ILE A N 1
ATOM 795 C CA . ILE A 1 110 ? 10.398 49.688 -9.359 1 95.81 110 ILE A CA 1
ATOM 796 C C . ILE A 1 110 ? 9.875 51.125 -9.211 1 95.81 110 ILE A C 1
ATOM 798 O O . ILE A 1 110 ? 9.062 51.562 -10.023 1 95.81 110 ILE A O 1
ATOM 802 N N . PHE A 1 111 ? 10.336 51.812 -8.195 1 95.31 111 PHE A N 1
ATOM 803 C CA . PHE A 1 111 ? 9.945 53.188 -7.965 1 95.31 111 PHE A CA 1
ATOM 804 C C . PHE A 1 111 ? 10.344 54.062 -9.148 1 95.31 111 PHE A C 1
ATOM 806 O O . PHE A 1 111 ? 9.562 54.875 -9.609 1 95.31 111 PHE A O 1
ATOM 813 N N . ARG A 1 112 ? 11.422 53.844 -9.594 1 94.5 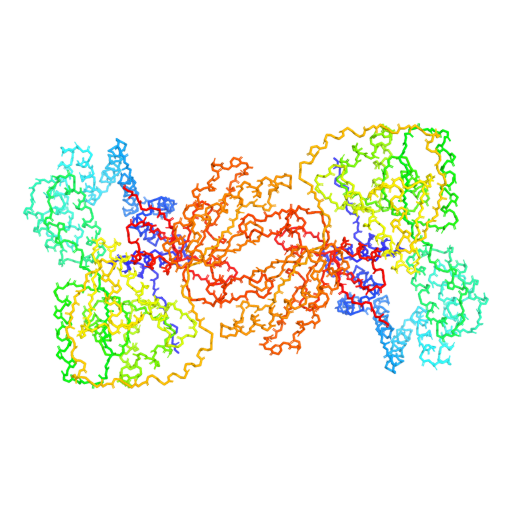112 ARG A N 1
ATOM 814 C CA . ARG A 1 112 ? 11.922 54.656 -10.703 1 94.5 112 ARG A CA 1
ATOM 815 C C . ARG A 1 112 ? 11.078 54.438 -11.961 1 94.5 112 ARG A C 1
ATOM 817 O O . ARG A 1 112 ? 10.891 55.375 -12.75 1 94.5 112 ARG A O 1
ATOM 824 N N . ARG A 1 113 ? 10.539 53.312 -12.062 1 93.5 113 ARG A N 1
ATOM 825 C CA . ARG A 1 113 ? 9.75 52.969 -13.242 1 93.5 113 ARG A CA 1
ATOM 826 C C . ARG A 1 113 ? 8.297 53.406 -13.07 1 93.5 113 ARG A C 1
ATOM 828 O O . ARG A 1 113 ? 7.645 53.781 -14.039 1 93.5 113 ARG A O 1
ATOM 835 N N . THR A 1 114 ? 7.824 53.375 -11.891 1 93.25 114 THR A N 1
ATOM 836 C CA . THR A 1 114 ? 6.387 53.531 -11.703 1 93.25 114 THR A CA 1
ATOM 837 C C . THR A 1 114 ? 6.059 54.812 -10.977 1 93.25 114 THR A C 1
ATOM 839 O O . THR A 1 114 ? 4.914 55.281 -11 1 93.25 114 THR A O 1
ATOM 842 N N . GLU A 1 115 ? 7.047 55.375 -10.164 1 92.06 115 GLU A N 1
ATOM 843 C CA . GLU A 1 115 ? 6.895 56.594 -9.344 1 92.06 115 GLU A CA 1
ATOM 844 C C . GLU A 1 115 ? 5.809 56.375 -8.289 1 92.06 115 GLU A C 1
ATOM 846 O O . GLU A 1 115 ? 5.113 57.344 -7.93 1 92.06 115 GLU A O 1
ATOM 851 N N . ASP A 1 116 ? 5.68 55.188 -8.023 1 93.38 116 ASP A N 1
ATOM 852 C CA . ASP A 1 116 ? 4.707 54.875 -6.98 1 93.38 116 ASP A CA 1
ATOM 853 C C . ASP A 1 116 ? 5.332 55 -5.594 1 93.38 116 ASP A C 1
ATOM 855 O O . ASP A 1 116 ? 6.488 54.594 -5.395 1 93.38 116 ASP A O 1
ATOM 859 N N . ALA A 1 117 ? 4.562 55.375 -4.586 1 93.81 117 ALA A N 1
ATOM 860 C CA . ALA A 1 117 ? 5.07 55.625 -3.242 1 93.81 117 ALA A CA 1
ATOM 861 C C . ALA A 1 117 ? 5.359 54.344 -2.51 1 93.81 117 ALA A C 1
ATOM 863 O O . ALA A 1 117 ? 6.23 54.281 -1.637 1 93.81 117 ALA A O 1
ATOM 864 N N . PHE A 1 118 ? 4.656 53.312 -2.889 1 93 118 PHE A N 1
ATOM 865 C CA . PHE A 1 118 ? 4.746 52.062 -2.162 1 93 118 PHE A CA 1
ATOM 866 C C . PHE A 1 118 ? 6.137 51.469 -2.311 1 93 118 PHE A C 1
ATOM 868 O O . PHE A 1 118 ? 6.812 51.188 -1.315 1 93 118 PHE A O 1
ATOM 875 N N . PRO A 1 119 ? 6.645 51.219 -3.506 1 95.81 119 PRO A N 1
ATOM 876 C CA . PRO A 1 119 ? 8.016 50.719 -3.605 1 95.81 119 PRO A CA 1
ATOM 877 C C . PRO A 1 119 ? 9.047 51.688 -3.045 1 95.81 119 PRO A C 1
ATOM 879 O O . PRO A 1 119 ? 10.078 51.281 -2.506 1 95.81 119 PRO A O 1
ATOM 882 N N . ALA A 1 120 ? 8.766 52.906 -3.061 1 96.06 120 ALA A N 1
ATOM 883 C CA . ALA A 1 120 ? 9.711 53.906 -2.582 1 96.06 120 ALA A CA 1
ATOM 884 C C . ALA A 1 120 ? 9.883 53.812 -1.068 1 96.06 120 ALA A C 1
ATOM 886 O O . ALA A 1 120 ? 11.008 53.906 -0.561 1 96.06 120 ALA A O 1
ATOM 887 N N . ILE A 1 121 ? 8.812 53.719 -0.412 1 95.44 121 ILE A N 1
ATOM 888 C CA . ILE A 1 121 ? 8.891 53.688 1.045 1 95.44 121 ILE A CA 1
ATOM 889 C C . ILE A 1 121 ? 9.594 52.438 1.52 1 95.44 121 ILE A C 1
ATOM 891 O O . ILE A 1 121 ? 10.32 52.438 2.512 1 95.44 121 ILE A O 1
ATOM 895 N N . ASN A 1 122 ? 9.305 51.344 0.882 1 95.69 122 ASN A N 1
ATOM 896 C CA . ASN A 1 122 ? 10 50.125 1.224 1 95.69 122 ASN A CA 1
ATOM 897 C C . ASN A 1 122 ? 11.492 50.188 0.932 1 95.69 122 ASN A C 1
ATOM 899 O O . ASN A 1 122 ? 12.312 49.719 1.714 1 95.69 122 ASN A O 1
ATOM 903 N N . ALA A 1 123 ? 11.812 50.781 -0.166 1 97.06 123 ALA A N 1
ATOM 904 C CA . ALA A 1 123 ? 13.219 51.031 -0.466 1 97.06 123 ALA A CA 1
ATOM 905 C C . ALA A 1 123 ? 13.875 51.875 0.613 1 97.06 123 ALA A C 1
ATOM 907 O O . ALA A 1 123 ? 15 51.625 1.03 1 97.06 123 ALA A O 1
ATOM 908 N N . ALA A 1 124 ? 13.203 52.844 1.022 1 96 124 ALA A N 1
ATOM 909 C CA . ALA A 1 124 ? 13.711 53.781 2.043 1 96 124 ALA A CA 1
ATOM 910 C C . ALA A 1 124 ? 13.992 53.031 3.348 1 96 124 ALA A C 1
ATOM 912 O O . ALA A 1 124 ? 15.07 53.188 3.934 1 96 124 ALA A O 1
ATOM 913 N N . THR A 1 125 ? 13.055 52.312 3.746 1 94.44 125 THR A N 1
ATOM 914 C CA . THR A 1 125 ? 13.195 51.562 4.992 1 94.44 125 THR A CA 1
ATOM 915 C C . THR A 1 125 ? 14.359 50.594 4.906 1 94.44 125 THR A C 1
ATOM 917 O O . THR A 1 125 ? 15.156 50.469 5.84 1 94.44 125 THR A O 1
ATOM 920 N N . LEU A 1 126 ? 14.43 49.875 3.834 1 94.88 126 LEU A N 1
ATOM 921 C CA . LEU A 1 126 ? 15.484 48.875 3.668 1 94.88 126 LEU A CA 1
ATOM 922 C C . LEU A 1 126 ? 16.844 49.562 3.576 1 94.88 126 LEU A C 1
ATOM 924 O O . LEU A 1 126 ? 17.844 49 4.066 1 94.88 126 LEU A O 1
ATOM 928 N N . ALA A 1 127 ? 16.891 50.656 2.963 1 95.12 127 ALA A N 1
ATOM 929 C CA . ALA A 1 127 ? 18.125 51.438 2.92 1 95.12 127 ALA A CA 1
ATOM 930 C C . ALA A 1 127 ? 18.578 51.812 4.324 1 95.12 127 ALA A C 1
ATOM 932 O O . ALA A 1 127 ? 19.766 51.75 4.645 1 95.12 127 ALA A O 1
ATOM 933 N N . MET A 1 128 ? 17.672 52.219 5.078 1 93.62 128 MET A N 1
ATOM 934 C CA . MET A 1 128 ? 17.984 52.562 6.465 1 93.62 128 MET A CA 1
ATOM 935 C C . MET A 1 128 ? 18.562 51.344 7.199 1 93.62 128 MET A C 1
ATOM 937 O O . MET A 1 128 ? 19.578 51.469 7.887 1 93.62 128 MET A O 1
ATOM 941 N N . LEU A 1 129 ? 17.906 50.25 7.051 1 90.31 129 LEU A N 1
ATOM 942 C CA . LEU A 1 129 ? 18.312 49.031 7.727 1 90.31 129 LEU A CA 1
ATOM 943 C C . LEU A 1 129 ? 19.672 48.562 7.219 1 90.31 129 LEU A C 1
ATOM 945 O O . LEU A 1 129 ? 20.422 47.906 7.941 1 90.31 129 LEU A O 1
ATOM 949 N N . ALA A 1 130 ? 19.969 48.938 6.004 1 92 130 ALA A N 1
ATOM 950 C CA . ALA A 1 130 ? 21.266 48.562 5.418 1 92 130 ALA A CA 1
ATOM 951 C C . ALA A 1 130 ? 22.344 49.594 5.828 1 92 130 ALA A C 1
ATOM 953 O O . ALA A 1 130 ? 23.484 49.5 5.391 1 92 130 ALA A O 1
ATOM 954 N N . GLY A 1 131 ? 22 50.625 6.594 1 89.81 131 GLY A N 1
ATOM 955 C CA . GLY A 1 131 ? 22.953 51.594 7.086 1 89.81 131 GLY A CA 1
ATOM 956 C C . GLY A 1 131 ? 23.156 52.75 6.145 1 89.81 131 GLY A C 1
ATOM 957 O O . GLY A 1 131 ? 24.125 53.5 6.258 1 89.81 131 GLY A O 1
ATOM 958 N N . GLN A 1 132 ? 22.281 52.906 5.258 1 94.56 132 GLN A N 1
ATOM 959 C CA . GLN A 1 132 ? 22.359 54 4.293 1 94.56 132 GLN A CA 1
ATOM 960 C C . GLN A 1 132 ? 21.375 55.094 4.641 1 94.56 132 GLN A C 1
ATOM 962 O O . GLN A 1 132 ? 20.422 55.344 3.896 1 94.56 132 GLN A O 1
ATOM 967 N N . ALA A 1 133 ? 21.703 55.812 5.566 1 92.75 133 ALA A N 1
ATOM 968 C CA . ALA A 1 133 ? 20.781 56.781 6.172 1 92.75 133 ALA A CA 1
ATOM 969 C C . ALA A 1 133 ? 20.438 57.875 5.195 1 92.75 133 ALA A C 1
ATOM 971 O O . ALA A 1 133 ? 19.281 58.312 5.113 1 92.75 133 ALA A O 1
ATOM 972 N N . GLU A 1 134 ? 21.375 58.406 4.48 1 95.69 134 GLU A N 1
ATOM 973 C CA . GLU A 1 134 ? 21.125 59.5 3.549 1 95.69 134 GLU A CA 1
ATOM 974 C C . GLU A 1 134 ? 20.172 59.062 2.428 1 95.69 134 GLU A C 1
ATOM 976 O O . GLU A 1 134 ? 19.25 59.812 2.072 1 95.69 134 GLU A O 1
ATOM 981 N N . ARG A 1 135 ? 20.469 57.938 1.966 1 96.44 135 ARG A N 1
ATOM 982 C CA . ARG A 1 135 ? 19.609 57.375 0.927 1 96.44 135 ARG A CA 1
ATOM 983 C C . ARG A 1 135 ? 18.188 57.156 1.442 1 96.44 135 ARG A C 1
ATOM 985 O O . ARG A 1 135 ? 17.219 57.469 0.743 1 96.44 135 ARG A O 1
ATOM 992 N N . ALA A 1 136 ? 18.094 56.656 2.58 1 96.44 136 ALA A N 1
ATOM 993 C CA . ALA A 1 136 ? 16.797 56.406 3.203 1 96.44 136 ALA A CA 1
ATOM 994 C C . ALA A 1 136 ? 16 57.688 3.355 1 96.44 136 ALA A C 1
ATOM 996 O O . ALA A 1 136 ? 14.812 57.719 3.027 1 96.44 136 ALA A O 1
ATOM 997 N N . GLN A 1 137 ? 16.672 58.688 3.781 1 96.06 137 GLN A N 1
ATOM 998 C CA . GLN A 1 137 ? 16 59.969 4.012 1 96.06 137 GLN A CA 1
ATOM 999 C C . GLN A 1 137 ? 15.602 60.594 2.695 1 96.06 137 GLN A C 1
ATOM 1001 O O . GLN A 1 137 ? 14.523 61.188 2.594 1 96.06 137 GLN A O 1
ATOM 1006 N N . SER A 1 138 ? 16.438 60.5 1.762 1 97.25 138 SER A N 1
ATOM 1007 C CA . SER A 1 138 ? 16.125 61.031 0.445 1 97.25 138 SER A CA 1
ATOM 1008 C C . SER A 1 138 ? 14.883 60.375 -0.143 1 97.25 138 SER A C 1
ATOM 1010 O O . SER A 1 138 ? 14 61.031 -0.669 1 97.25 138 SER A O 1
ATOM 1012 N N . LEU A 1 139 ? 14.859 59.156 -0.063 1 97.12 139 LEU A N 1
ATOM 1013 C CA . LEU A 1 139 ? 13.727 58.406 -0.588 1 97.12 139 LEU A CA 1
ATOM 1014 C C . LEU A 1 139 ? 12.461 58.688 0.206 1 97.12 139 LEU A C 1
ATOM 1016 O O . LEU A 1 139 ? 11.367 58.781 -0.364 1 97.12 139 LEU A O 1
ATOM 1020 N N . ALA A 1 140 ? 12.586 58.812 1.515 1 96.5 140 ALA A N 1
ATOM 1021 C CA . ALA A 1 140 ? 11.438 59.156 2.355 1 96.5 140 ALA A CA 1
ATOM 1022 C C . ALA A 1 140 ? 10.852 60.5 1.971 1 96.5 140 ALA A C 1
ATOM 1024 O O . ALA A 1 140 ? 9.633 60.688 1.948 1 96.5 140 ALA A O 1
ATOM 1025 N N . ARG A 1 141 ? 11.703 61.375 1.688 1 96.38 141 ARG A N 1
ATOM 1026 C CA . ARG A 1 141 ? 11.242 62.688 1.237 1 96.38 141 ARG A CA 1
ATOM 1027 C C . ARG A 1 141 ? 10.547 62.594 -0.114 1 96.38 141 ARG A C 1
ATOM 1029 O O . ARG A 1 141 ? 9.539 63.25 -0.351 1 96.38 141 ARG A O 1
ATOM 1036 N N . ALA A 1 142 ? 11.109 61.812 -0.919 1 95.56 142 ALA A N 1
ATOM 1037 C CA . ALA A 1 142 ? 10.5 61.594 -2.229 1 95.56 142 ALA A CA 1
ATOM 1038 C C . ALA A 1 142 ? 9.102 61 -2.094 1 95.56 142 ALA A C 1
ATOM 1040 O O . ALA A 1 142 ? 8.211 61.312 -2.885 1 95.56 142 ALA A O 1
ATOM 1041 N N . VAL A 1 143 ? 8.906 60.156 -1.158 1 95.62 143 VAL A N 1
ATOM 1042 C CA . VAL A 1 143 ? 7.602 59.531 -0.887 1 95.62 143 VAL A CA 1
ATOM 1043 C C . VAL A 1 143 ? 6.602 60.625 -0.501 1 95.62 143 VAL A C 1
ATOM 1045 O O . VAL A 1 143 ? 5.488 60.688 -1.031 1 95.62 143 VAL A O 1
ATOM 1048 N N . LEU A 1 144 ? 7 61.469 0.378 1 94.31 144 LEU A N 1
ATOM 1049 C CA . LEU A 1 144 ? 6.109 62.531 0.832 1 94.31 144 LEU A CA 1
ATOM 1050 C C . LEU A 1 144 ? 5.785 63.5 -0.308 1 94.31 144 LEU A C 1
ATOM 1052 O O . LEU A 1 144 ? 4.668 64 -0.399 1 94.31 144 LEU A O 1
ATOM 1056 N N . ASP A 1 145 ? 6.723 63.688 -1.146 1 92.56 145 ASP A N 1
ATOM 1057 C CA . ASP A 1 145 ? 6.512 64.5 -2.318 1 92.56 145 ASP A CA 1
ATOM 1058 C C . ASP A 1 145 ? 5.523 63.875 -3.287 1 92.56 145 ASP A C 1
ATOM 1060 O O . ASP A 1 145 ? 4.699 64.562 -3.893 1 92.56 145 ASP A O 1
ATOM 1064 N N . THR A 1 146 ? 5.645 62.656 -3.451 1 90.44 146 THR A N 1
ATOM 1065 C CA . THR A 1 146 ? 4.797 61.875 -4.367 1 90.44 146 THR A CA 1
ATOM 1066 C C . THR A 1 146 ? 3.355 61.844 -3.867 1 90.44 146 THR A C 1
ATOM 1068 O O . THR A 1 146 ? 2.418 62 -4.652 1 90.44 146 THR A O 1
ATOM 1071 N N . VAL A 1 147 ? 3.174 61.625 -2.551 1 89 147 VAL A N 1
ATOM 1072 C CA . VAL A 1 147 ? 1.839 61.5 -1.969 1 89 147 VAL A CA 1
ATOM 1073 C C . VAL A 1 147 ? 1.201 62.906 -1.878 1 89 147 VAL A C 1
ATOM 1075 O O . VAL A 1 147 ? -0.012 63.031 -2.049 1 89 147 VAL A O 1
ATOM 1078 N N . GLY A 1 148 ? 2.02 63.875 -1.638 1 83.06 148 GLY A N 1
ATOM 1079 C CA . GLY A 1 148 ? 1.521 65.25 -1.563 1 83.06 148 GLY A CA 1
ATOM 1080 C C . GLY A 1 148 ? 0.872 65.562 -0.231 1 83.06 148 GLY A C 1
ATOM 1081 O O . GLY A 1 148 ? 0.969 64.812 0.72 1 83.06 148 GLY A O 1
ATOM 1082 N N . ASP A 1 149 ? 0.165 66.688 -0.19 1 79.69 149 ASP A N 1
ATOM 1083 C CA . ASP A 1 149 ? -0.378 67.188 1.062 1 79.69 149 ASP A CA 1
ATOM 1084 C C . ASP A 1 149 ? -1.835 66.75 1.243 1 79.69 149 ASP A C 1
ATOM 1086 O O . ASP A 1 149 ? -2.41 66.938 2.318 1 79.69 149 ASP A O 1
ATOM 1090 N N . ALA A 1 150 ? -2.324 66.125 0.213 1 83.19 150 ALA A N 1
ATOM 1091 C CA . ALA A 1 150 ? -3.719 65.75 0.307 1 83.19 150 ALA A CA 1
ATOM 1092 C C . ALA A 1 150 ? -3.883 64.625 1.336 1 83.19 150 ALA A C 1
ATOM 1094 O O . ALA A 1 150 ? -2.982 63.781 1.518 1 83.19 150 ALA A O 1
ATOM 1095 N N . PRO A 1 151 ? -5.051 64.688 2.006 1 85.56 151 PRO A N 1
ATOM 1096 C CA . PRO A 1 151 ? -5.305 63.594 2.963 1 85.56 151 PRO A CA 1
ATOM 1097 C C . PRO A 1 151 ? -5.344 62.219 2.303 1 85.56 151 PRO A C 1
ATOM 1099 O O . PRO A 1 151 ? -5.848 62.094 1.185 1 85.56 151 PRO A O 1
ATOM 1102 N N . SER A 1 152 ? -4.797 61.312 2.979 1 87.25 152 SER A N 1
ATOM 1103 C CA . SER A 1 152 ? -4.781 59.938 2.477 1 87.25 152 SER A CA 1
ATOM 1104 C C . SER A 1 152 ? -6.195 59.406 2.309 1 87.25 152 SER A C 1
ATOM 1106 O O . SER A 1 152 ? -7.078 59.688 3.113 1 87.25 152 SER A O 1
ATOM 1108 N N . THR A 1 153 ? -6.375 58.562 1.318 1 88.94 153 THR A N 1
ATOM 1109 C CA . THR A 1 153 ? -7.707 58.062 0.985 1 88.94 153 THR A CA 1
ATOM 1110 C C . THR A 1 153 ? -7.867 56.594 1.419 1 88.94 153 THR A C 1
ATOM 1112 O O . THR A 1 153 ? -8.984 56.094 1.438 1 88.94 153 THR A O 1
ATOM 1115 N N . ASP A 1 154 ? -6.82 56.062 1.71 1 91.81 154 ASP A N 1
ATOM 1116 C CA . ASP A 1 154 ? -6.902 54.688 2.145 1 91.81 154 ASP A CA 1
ATOM 1117 C C . ASP A 1 154 ? -5.824 54.375 3.182 1 91.81 154 ASP A C 1
ATOM 1119 O O . ASP A 1 154 ? -4.941 55.188 3.434 1 91.81 154 ASP A O 1
ATOM 1123 N N . TYR A 1 155 ? -5.918 53.25 3.807 1 92.75 155 TYR A N 1
ATOM 1124 C CA . TYR A 1 155 ? -5.078 52.844 4.918 1 92.75 155 TYR A CA 1
ATOM 1125 C C . TYR A 1 155 ? -3.605 52.844 4.523 1 92.75 155 TYR A C 1
ATOM 1127 O O . TYR A 1 155 ? -2.768 53.406 5.238 1 92.75 155 TYR A O 1
ATOM 1135 N N . TYR A 1 156 ? -3.25 52.312 3.381 1 91.81 156 TYR A N 1
ATOM 1136 C CA . TYR A 1 156 ? -1.853 52.094 3.018 1 91.81 156 TYR A CA 1
ATOM 1137 C C . TYR A 1 156 ? -1.185 53.438 2.666 1 91.81 156 TYR A C 1
ATOM 1139 O O . TYR A 1 156 ? 0.006 53.625 2.926 1 91.81 156 TYR A O 1
ATOM 1147 N N . ALA A 1 157 ? -1.95 54.25 2.09 1 92.31 157 ALA A N 1
ATOM 1148 C CA . ALA A 1 157 ? -1.411 55.594 1.813 1 92.31 157 ALA A CA 1
ATOM 1149 C C . ALA A 1 157 ? -1.007 56.281 3.104 1 92.31 157 ALA A C 1
ATOM 1151 O O . ALA A 1 157 ? 0.086 56.844 3.195 1 92.31 157 ALA A O 1
ATOM 1152 N N . ALA A 1 158 ? -1.894 56.219 4.02 1 94.19 158 ALA A N 1
ATOM 1153 C CA . ALA A 1 158 ? -1.612 56.844 5.301 1 94.19 158 ALA A CA 1
ATOM 1154 C C . ALA A 1 158 ? -0.459 56.156 6.02 1 94.19 158 ALA A C 1
ATOM 1156 O O . ALA A 1 158 ? 0.364 56.812 6.664 1 94.19 158 ALA A O 1
ATOM 1157 N N . ALA A 1 159 ? -0.448 54.875 5.957 1 93.88 159 ALA A N 1
ATOM 1158 C CA . ALA A 1 159 ? 0.625 54.094 6.582 1 93.88 159 ALA A CA 1
ATOM 1159 C C . ALA A 1 159 ? 1.977 54.438 5.953 1 93.88 159 ALA A C 1
ATOM 1161 O O . ALA A 1 159 ? 2.992 54.5 6.652 1 93.88 159 ALA A O 1
ATOM 1162 N N . THR A 1 160 ? 1.959 54.625 4.688 1 94.31 160 THR A N 1
ATOM 1163 C CA . THR A 1 160 ? 3.166 55 3.955 1 94.31 160 THR A CA 1
ATOM 1164 C C . THR A 1 160 ? 3.688 56.344 4.43 1 94.31 160 THR A C 1
ATOM 1166 O O . THR A 1 160 ? 4.891 56.5 4.656 1 94.31 160 THR A O 1
ATOM 1169 N N . VAL A 1 161 ? 2.816 57.219 4.57 1 94.88 161 VAL A N 1
ATOM 1170 C CA . VAL A 1 161 ? 3.18 58.531 5.055 1 94.88 161 VAL A CA 1
ATOM 1171 C C . VAL A 1 161 ? 3.77 58.438 6.457 1 94.88 161 VAL A C 1
ATOM 1173 O O . VAL A 1 161 ? 4.789 59.062 6.758 1 94.88 161 VAL A O 1
ATOM 1176 N N . ALA A 1 162 ? 3.162 57.719 7.258 1 94.12 162 ALA A N 1
ATOM 1177 C CA . ALA A 1 162 ? 3.631 57.531 8.633 1 94.12 162 ALA A CA 1
ATOM 1178 C C . ALA A 1 162 ? 5.051 56.969 8.656 1 94.12 162 ALA A C 1
ATOM 1180 O O . ALA A 1 162 ? 5.898 57.438 9.414 1 94.12 162 ALA A O 1
ATOM 1181 N N . GLU A 1 163 ? 5.25 56 7.852 1 94.69 163 GLU A N 1
ATOM 1182 C CA . GLU A 1 163 ? 6.562 55.344 7.801 1 94.69 163 GLU A CA 1
ATOM 1183 C C . GLU A 1 163 ? 7.625 56.344 7.297 1 94.69 163 GLU A C 1
ATOM 1185 O O . GLU A 1 163 ? 8.75 56.344 7.797 1 94.69 163 GLU A O 1
ATOM 1190 N N . ALA A 1 164 ? 7.293 57.094 6.328 1 95.25 164 ALA A N 1
ATOM 1191 C CA . ALA A 1 164 ? 8.211 58.094 5.82 1 95.25 164 ALA A CA 1
ATOM 1192 C C . ALA A 1 164 ? 8.57 59.125 6.902 1 95.25 164 ALA A C 1
ATOM 1194 O O . ALA A 1 164 ? 9.734 59.5 7.047 1 95.25 164 ALA A O 1
ATOM 1195 N N . LYS A 1 165 ? 7.625 59.5 7.613 1 95 165 LYS A N 1
ATOM 1196 C CA . LYS A 1 165 ? 7.848 60.469 8.688 1 95 165 LYS A CA 1
ATOM 1197 C C . LYS A 1 165 ? 8.727 59.875 9.781 1 95 165 LYS A C 1
ATOM 1199 O O . LYS A 1 165 ? 9.562 60.562 10.359 1 95 165 LYS A O 1
ATOM 1204 N N . LEU A 1 166 ? 8.531 58.656 10.055 1 93.62 166 LEU A N 1
ATOM 1205 C CA . LEU A 1 166 ? 9.375 58 11.039 1 93.62 166 LEU A CA 1
ATOM 1206 C C . LEU A 1 166 ? 10.828 58 10.586 1 93.62 166 LEU A C 1
ATOM 1208 O O . LEU A 1 166 ? 11.734 58.219 11.391 1 93.62 166 LEU A O 1
ATOM 1212 N N . LEU A 1 167 ? 11.039 57.719 9.328 1 94 167 LEU A N 1
ATOM 1213 C CA . LEU A 1 167 ? 12.391 57.656 8.781 1 94 167 LEU A CA 1
ATOM 1214 C C . LEU A 1 167 ? 13.055 59 8.812 1 94 167 LEU A C 1
ATOM 1216 O O . LEU A 1 167 ? 14.281 59.125 8.828 1 94 167 LEU A O 1
ATOM 1220 N N . LEU A 1 168 ? 12.219 60.031 8.875 1 94 168 LEU A N 1
ATOM 1221 C CA . LEU A 1 168 ? 12.727 61.406 8.891 1 94 168 LEU A CA 1
ATOM 1222 C C . LEU A 1 168 ? 12.781 61.938 10.312 1 94 168 LEU A C 1
ATOM 1224 O O . LEU A 1 168 ? 13.047 63.125 10.516 1 94 168 LEU A O 1
ATOM 1228 N N . GLY A 1 169 ? 12.383 61.062 11.32 1 90.44 169 GLY A N 1
ATOM 1229 C CA . GLY A 1 169 ? 12.5 61.438 12.719 1 90.44 169 GLY A CA 1
ATOM 1230 C C . GLY A 1 169 ? 11.289 62.188 13.25 1 90.44 169 GLY A C 1
ATOM 1231 O O . GLY A 1 169 ? 11.312 62.688 14.375 1 90.44 169 GLY A O 1
ATOM 1232 N N . ASP A 1 170 ? 10.305 62.312 12.438 1 92.75 170 ASP A N 1
ATOM 1233 C CA . ASP A 1 170 ? 9.078 62.969 12.852 1 92.75 170 ASP A CA 1
ATOM 1234 C C . ASP A 1 170 ? 8.102 61.969 13.484 1 92.75 170 ASP A C 1
ATOM 1236 O O . ASP A 1 170 ? 7.098 61.625 12.875 1 92.75 170 ASP A O 1
ATOM 1240 N N . GLU A 1 171 ? 8.273 61.688 14.672 1 93.06 171 GLU A N 1
ATOM 1241 C CA . GLU A 1 171 ? 7.469 60.688 15.359 1 93.06 171 GLU A CA 1
ATOM 1242 C C . GLU A 1 171 ? 6.039 61.188 15.578 1 93.06 171 GLU A C 1
ATOM 1244 O O . GLU A 1 171 ? 5.086 60.406 15.453 1 93.06 171 GLU A O 1
ATOM 1249 N N . ALA A 1 172 ? 5.969 62.406 15.883 1 93 172 ALA A N 1
ATOM 1250 C CA . ALA A 1 172 ? 4.641 62.969 16.109 1 93 172 ALA A CA 1
ATOM 1251 C C . ALA A 1 172 ? 3.801 62.938 14.844 1 93 172 ALA A C 1
ATOM 1253 O O . ALA A 1 172 ? 2.619 62.594 14.883 1 93 172 ALA A O 1
ATOM 1254 N N . GLY A 1 173 ? 4.379 63.344 13.812 1 93.31 173 GLY A N 1
ATOM 1255 C CA . GLY A 1 173 ? 3.684 63.281 12.531 1 93.31 173 GLY A CA 1
ATOM 1256 C C . GLY A 1 173 ? 3.293 61.875 12.133 1 93.31 173 GLY A C 1
ATOM 1257 O O . GLY A 1 173 ? 2.227 61.688 11.547 1 93.31 173 GLY A O 1
ATOM 1258 N N . ALA A 1 174 ? 4.188 61 12.414 1 94.5 174 ALA A N 1
ATOM 1259 C CA . ALA A 1 174 ? 3.9 59.625 12.102 1 94.5 174 ALA A CA 1
ATOM 1260 C C . ALA A 1 174 ? 2.705 59.094 12.906 1 94.5 174 ALA A C 1
ATOM 1262 O O . ALA A 1 174 ? 1.861 58.375 12.383 1 94.5 174 ALA A O 1
ATOM 1263 N N . GLU A 1 175 ? 2.621 59.469 14.164 1 93.88 175 GLU A N 1
ATOM 1264 C CA . GLU A 1 175 ? 1.505 59.062 15.008 1 93.88 175 GLU A CA 1
ATOM 1265 C C . GLU A 1 175 ? 0.183 59.594 14.477 1 93.88 175 GLU A C 1
ATOM 1267 O O . GLU A 1 175 ? -0.832 58.906 14.484 1 93.88 175 GLU A O 1
ATOM 1272 N N . VAL A 1 176 ? 0.246 60.781 13.992 1 92.94 176 VAL A N 1
ATOM 1273 C CA . VAL A 1 176 ? -0.947 61.406 13.422 1 92.94 176 VAL A CA 1
ATOM 1274 C C . VAL A 1 176 ? -1.375 60.656 12.172 1 92.94 176 VAL A C 1
ATOM 1276 O O . VAL A 1 176 ? -2.562 60.375 11.977 1 92.94 176 VAL A O 1
ATOM 1279 N N . ALA A 1 177 ? -0.466 60.375 11.398 1 93.69 177 ALA A N 1
ATOM 1280 C CA . ALA A 1 177 ? -0.758 59.688 10.156 1 93.69 177 ALA A CA 1
ATOM 1281 C C . ALA A 1 177 ? -1.343 58.281 10.43 1 93.69 177 ALA A C 1
ATOM 1283 O O . ALA A 1 177 ? -2.258 57.844 9.734 1 93.69 177 ALA A O 1
ATOM 1284 N N . ILE A 1 178 ? -0.817 57.625 11.414 1 92.69 178 ILE A N 1
ATOM 1285 C CA . ILE A 1 178 ? -1.296 56.281 11.711 1 92.69 178 ILE A CA 1
ATOM 1286 C C . ILE A 1 178 ? -2.701 56.344 12.305 1 92.69 178 ILE A C 1
ATOM 1288 O O . ILE A 1 178 ? -3.537 55.469 12.039 1 92.69 178 ILE A O 1
ATOM 1292 N N . GLU A 1 179 ? -2.916 57.281 13.102 1 91.88 179 GLU A N 1
ATOM 1293 C CA . GLU A 1 179 ? -4.262 57.469 13.641 1 91.88 179 GLU A CA 1
ATOM 1294 C C . GLU A 1 179 ? -5.277 57.688 12.516 1 91.88 179 GLU A C 1
ATOM 1296 O O . GLU A 1 179 ? -6.398 57.188 12.586 1 91.88 179 GLU A O 1
ATOM 1301 N N . GLN A 1 180 ? -4.922 58.406 11.586 1 91.81 180 GLN A N 1
ATOM 1302 C CA . GLN A 1 180 ? -5.762 58.594 10.406 1 91.81 180 GLN A CA 1
ATOM 1303 C C . GLN A 1 180 ? -5.973 57.281 9.664 1 91.81 180 GLN A C 1
ATOM 1305 O O . GLN A 1 180 ? -7.082 57 9.203 1 91.81 180 GLN A O 1
ATOM 1310 N N . ALA A 1 181 ? -4.922 56.594 9.523 1 92.25 181 ALA A N 1
ATOM 1311 C CA . ALA A 1 181 ? -4.965 55.344 8.781 1 92.25 181 ALA A CA 1
ATOM 1312 C C . ALA A 1 181 ? -6 54.375 9.375 1 92.25 181 ALA A C 1
ATOM 1314 O O . ALA A 1 181 ? -6.656 53.625 8.641 1 92.25 181 ALA A O 1
ATOM 1315 N N . LEU A 1 182 ? -6.215 54.375 10.656 1 89.75 182 LEU A N 1
ATOM 1316 C CA . LEU A 1 182 ? -7.078 53.438 11.359 1 89.75 182 LEU A CA 1
ATOM 1317 C C . LEU A 1 182 ? -8.539 53.656 10.992 1 89.75 182 LEU A C 1
ATOM 1319 O O . LEU A 1 182 ? -9.367 52.75 11.156 1 89.75 182 LEU A O 1
ATOM 1323 N N . ASP A 1 183 ? -8.812 54.781 10.383 1 89.38 183 ASP A N 1
ATOM 1324 C CA . ASP A 1 183 ? -10.195 55.125 10.047 1 89.38 183 ASP A CA 1
ATOM 1325 C C . ASP A 1 183 ? -10.406 55.094 8.531 1 89.38 183 ASP A C 1
ATOM 1327 O O . ASP A 1 183 ? -11.484 55.438 8.047 1 89.38 183 ASP A O 1
ATOM 1331 N N . LEU A 1 184 ? -9.5 54.719 7.875 1 91.44 184 LEU A N 1
ATOM 1332 C CA . LEU A 1 184 ? -9.594 54.75 6.418 1 91.44 184 LEU A CA 1
ATOM 1333 C C . LEU A 1 184 ? -9.93 53.375 5.859 1 91.44 184 LEU A C 1
ATOM 1335 O O . LEU A 1 184 ? -9.711 52.375 6.523 1 91.44 184 LEU A O 1
ATOM 1339 N N . PRO A 1 185 ? -10.531 53.344 4.668 1 89.88 185 PRO A N 1
ATOM 1340 C CA . PRO A 1 185 ? -10.773 52.062 4.012 1 89.88 185 PRO A CA 1
ATOM 1341 C C . PRO A 1 185 ? -9.492 51.25 3.844 1 89.88 185 PRO A C 1
ATOM 1343 O O . PRO A 1 185 ? -8.438 51.812 3.541 1 89.88 185 PRO A O 1
ATOM 1346 N N . GLY A 1 186 ? -9.719 49.969 4.07 1 88.94 186 GLY A N 1
ATOM 1347 C CA . GLY A 1 186 ? -8.57 49.094 3.92 1 88.94 186 GLY A CA 1
ATOM 1348 C C . GLY A 1 186 ? -7.934 48.719 5.242 1 88.94 186 GLY A C 1
ATOM 1349 O O . GLY A 1 186 ? -7.094 47.812 5.297 1 88.94 186 GLY A O 1
ATOM 1350 N N . CYS A 1 187 ? -8.312 49.438 6.238 1 87.38 187 CYS A N 1
ATOM 1351 C CA . CYS A 1 187 ? -7.852 49.031 7.566 1 87.38 187 CYS A CA 1
ATOM 1352 C C . CYS A 1 187 ? -8.492 47.719 8 1 87.38 187 CYS A C 1
ATOM 1354 O O . CYS A 1 187 ? -9.719 47.656 8.141 1 87.38 187 CYS A O 1
ATOM 1356 N N . ASN A 1 188 ? -7.793 46.781 8.047 1 83.81 188 ASN A N 1
ATOM 1357 C CA . ASN A 1 188 ? -8.211 45.438 8.477 1 83.81 188 ASN A CA 1
ATOM 1358 C C . ASN A 1 188 ? -7.094 44.719 9.219 1 83.81 188 ASN A C 1
ATOM 1360 O O . ASN A 1 188 ? -5.957 45.188 9.25 1 83.81 188 ASN A O 1
ATOM 1364 N N . PRO A 1 189 ? -7.406 43.656 9.867 1 80.88 189 PRO A N 1
ATOM 1365 C CA . PRO A 1 189 ? -6.395 42.969 10.672 1 80.88 189 PRO A CA 1
ATOM 1366 C C . PRO A 1 189 ? -5.164 42.594 9.867 1 80.88 189 PRO A C 1
ATOM 1368 O O . PRO A 1 189 ? -4.039 42.656 10.367 1 80.88 189 PRO A O 1
ATOM 1371 N N . GLY A 1 190 ? -5.367 42.156 8.734 1 84.5 190 GLY A N 1
ATOM 1372 C CA . GLY A 1 190 ? -4.242 41.781 7.891 1 84.5 190 GLY A CA 1
ATOM 1373 C C . GLY A 1 190 ? -3.309 42.938 7.59 1 84.5 190 GLY A C 1
ATOM 1374 O O . GLY A 1 190 ? -2.088 42.812 7.695 1 84.5 190 GLY A O 1
ATOM 1375 N N . ALA A 1 191 ? -3.871 44 7.199 1 86.94 191 ALA A N 1
ATOM 1376 C CA . ALA A 1 191 ? -3.098 45.188 6.875 1 86.94 191 ALA A CA 1
ATOM 1377 C C . ALA A 1 191 ? -2.354 45.688 8.102 1 86.94 191 ALA A C 1
ATOM 1379 O O . ALA A 1 191 ? -1.177 46.062 8.016 1 86.94 191 ALA A O 1
ATOM 1380 N N . ARG A 1 192 ? -3.035 45.719 9.18 1 87.62 192 ARG A N 1
ATOM 1381 C CA . ARG A 1 192 ? -2.426 46.188 10.414 1 87.62 192 ARG A CA 1
ATOM 1382 C C . ARG A 1 192 ? -1.252 45.281 10.82 1 87.62 192 ARG A C 1
ATOM 1384 O O . ARG A 1 192 ? -0.203 45.781 11.234 1 87.62 192 ARG A O 1
ATOM 1391 N N . SER A 1 193 ? -1.556 44.062 10.68 1 87.44 193 SER A N 1
ATOM 1392 C CA . SER A 1 193 ? -0.507 43.094 11.023 1 87.44 193 SER A CA 1
ATOM 1393 C C . SER A 1 193 ? 0.731 43.312 10.156 1 87.44 193 SER A C 1
ATOM 1395 O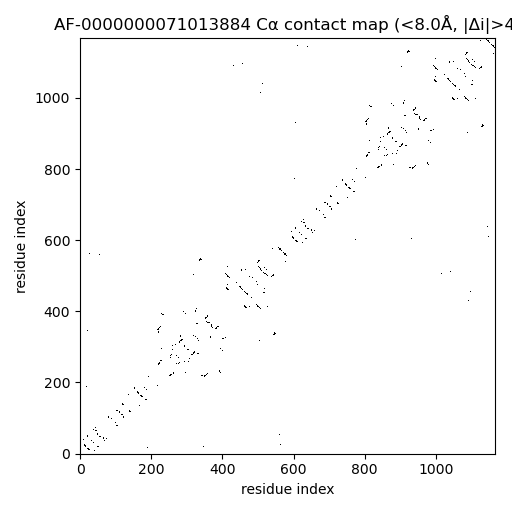 O . SER A 1 193 ? 1.854 43.344 10.664 1 87.44 193 SER A O 1
ATOM 1397 N N . SER A 1 194 ? 0.581 43.375 8.922 1 86.81 194 SER A N 1
ATOM 1398 C CA . SER A 1 194 ? 1.688 43.562 7.992 1 86.81 194 SER A CA 1
ATOM 1399 C C . SER A 1 194 ? 2.451 44.844 8.297 1 86.81 194 SER A C 1
ATOM 1401 O O . SER A 1 194 ? 3.684 44.844 8.328 1 86.81 194 SER A O 1
ATOM 1403 N N . THR A 1 195 ? 1.736 45.906 8.539 1 89.69 195 THR A N 1
ATOM 1404 C CA . THR A 1 195 ? 2.338 47.188 8.836 1 89.69 195 THR A CA 1
ATOM 1405 C C . THR A 1 195 ? 3.084 47.156 10.164 1 89.69 195 THR A C 1
ATOM 1407 O O . THR A 1 195 ? 4.195 47.688 10.273 1 89.69 195 THR A O 1
ATOM 1410 N N . SER A 1 196 ? 2.41 46.625 11.094 1 89.69 196 SER A N 1
ATOM 1411 C CA . SER A 1 196 ? 3.023 46.5 12.406 1 89.69 196 SER A CA 1
ATOM 1412 C C . SER A 1 196 ? 4.344 45.75 12.344 1 89.69 196 SER A C 1
ATOM 1414 O O . SER A 1 196 ? 5.34 46.156 12.945 1 89.69 196 SER A O 1
ATOM 1416 N N . THR A 1 197 ? 4.371 44.688 11.695 1 85.75 197 THR A N 1
ATOM 1417 C CA . THR A 1 197 ? 5.574 43.875 11.547 1 85.75 197 THR A CA 1
ATOM 1418 C C . THR A 1 197 ? 6.684 44.656 10.867 1 85.75 197 THR A C 1
ATOM 1420 O O . THR A 1 197 ? 7.844 44.594 11.289 1 85.75 197 THR A O 1
ATOM 1423 N N . GLN A 1 198 ? 6.309 45.344 9.859 1 85 198 GLN A N 1
ATOM 1424 C CA . GLN A 1 198 ? 7.25 46.188 9.133 1 85 198 GLN A CA 1
ATOM 1425 C C . GLN A 1 198 ? 7.836 47.281 10.031 1 85 198 GLN A C 1
ATOM 1427 O O . GLN A 1 198 ? 9.047 47.5 10.047 1 85 198 GLN A O 1
ATOM 1432 N N . LEU A 1 199 ? 7.023 47.938 10.719 1 89.25 199 LEU A N 1
ATOM 1433 C CA . LEU A 1 199 ? 7.473 49.031 11.555 1 89.25 199 LEU A CA 1
ATOM 1434 C C . LEU A 1 199 ? 8.273 48.531 12.75 1 89.25 199 LEU A C 1
ATOM 1436 O O . LEU A 1 199 ? 9.195 49.219 13.211 1 89.25 199 LEU A O 1
ATOM 1440 N N . ALA A 1 200 ? 7.898 47.406 13.211 1 88.06 200 ALA A N 1
ATOM 1441 C CA . ALA A 1 200 ? 8.641 46.812 14.312 1 88.06 200 ALA A CA 1
ATOM 1442 C C . ALA A 1 200 ? 10.094 46.531 13.922 1 88.06 200 ALA A C 1
ATOM 1444 O O . ALA A 1 200 ? 11 46.656 14.758 1 88.06 200 ALA A O 1
ATOM 1445 N N . ARG A 1 201 ? 10.289 46.281 12.75 1 84.19 201 ARG A N 1
ATOM 1446 C CA . ARG A 1 201 ? 11.648 46.062 12.266 1 84.19 201 ARG A CA 1
ATOM 1447 C C . ARG A 1 201 ? 12.453 47.375 12.32 1 84.19 201 ARG A C 1
ATOM 1449 O O . ARG A 1 201 ? 13.648 47.344 12.617 1 84.19 201 ARG A O 1
ATOM 1456 N N . ILE A 1 202 ? 11.828 48.438 11.992 1 84.19 202 ILE A N 1
ATOM 1457 C CA . ILE A 1 202 ? 12.453 49.75 12.078 1 84.19 202 ILE A CA 1
ATOM 1458 C C . ILE A 1 202 ? 12.852 50.031 13.523 1 84.19 202 ILE A C 1
ATOM 1460 O O . ILE A 1 202 ? 13.984 50.406 13.805 1 84.19 202 ILE A O 1
ATOM 1464 N N . VAL A 1 203 ? 11.953 49.781 14.367 1 87.38 203 VAL A N 1
ATOM 1465 C CA . VAL A 1 203 ? 12.18 50.031 15.789 1 87.38 203 VAL A CA 1
ATOM 1466 C C . VAL A 1 203 ? 13.305 49.094 16.281 1 87.38 203 VAL A C 1
ATOM 1468 O O . VAL A 1 203 ? 14.18 49.531 17.031 1 87.38 203 VAL A O 1
ATOM 1471 N N . GLY A 1 204 ? 13.242 47.969 15.898 1 84.69 204 GLY A N 1
ATOM 1472 C CA . GLY A 1 204 ? 14.258 47 16.297 1 84.69 204 GLY A CA 1
ATOM 1473 C C . GLY A 1 204 ? 15.648 47.375 15.82 1 84.69 204 GLY A C 1
ATOM 1474 O O . GLY A 1 204 ? 16.641 47 16.453 1 84.69 204 GLY A O 1
ATOM 1475 N N . ALA A 1 205 ? 15.703 48 14.773 1 81.5 205 ALA A N 1
ATOM 1476 C CA . ALA A 1 205 ? 16.984 48.438 14.219 1 81.5 205 ALA A CA 1
ATOM 1477 C C . ALA A 1 205 ? 17.438 49.75 14.82 1 81.5 205 ALA A C 1
ATOM 1479 O O . ALA A 1 205 ? 18.391 50.375 14.344 1 81.5 205 ALA A O 1
ATOM 1480 N N . GLY A 1 206 ? 16.688 50.188 15.82 1 78.31 206 GLY A N 1
ATOM 1481 C CA . GLY A 1 206 ? 17.094 51.406 16.531 1 78.31 206 GLY A CA 1
ATOM 1482 C C . GLY A 1 206 ? 16.328 52.625 16.109 1 78.31 206 GLY A C 1
ATOM 1483 O O . GLY A 1 206 ? 16.625 53.75 16.547 1 78.31 206 GLY A O 1
ATOM 1484 N N . GLY A 1 207 ? 15.383 52.375 15.297 1 79.81 207 GLY A N 1
ATOM 1485 C CA . GLY A 1 207 ? 14.57 53.5 14.867 1 79.81 207 GLY A CA 1
ATOM 1486 C C . GLY A 1 207 ? 13.477 53.844 15.867 1 79.81 207 GLY A C 1
ATOM 1487 O O . GLY A 1 207 ? 13.344 53.219 16.906 1 79.81 207 GLY A O 1
ATOM 1488 N N . CYS A 1 208 ? 12.875 54.938 15.555 1 81.62 208 CYS A N 1
ATOM 1489 C CA . CYS A 1 208 ? 11.773 55.406 16.391 1 81.62 208 CYS A CA 1
ATOM 1490 C C . CYS A 1 208 ? 10.438 54.875 15.898 1 81.62 208 CYS A C 1
ATOM 1492 O O . CYS A 1 208 ? 10.344 54.375 14.773 1 81.62 208 CYS A O 1
ATOM 1494 N N . GLY A 1 209 ? 9.469 54.844 16.766 1 87.69 209 GLY A N 1
ATOM 1495 C CA . GLY A 1 209 ? 8.141 54.469 16.328 1 87.69 209 GLY A CA 1
ATOM 1496 C C . GLY A 1 209 ? 7.516 53.406 17.203 1 87.69 209 GLY A C 1
ATOM 1497 O O . GLY A 1 209 ? 6.523 52.781 16.828 1 87.69 209 GLY A O 1
ATOM 1498 N N . ALA A 1 210 ? 7.996 53.094 18.359 1 89.06 210 ALA A N 1
ATOM 1499 C CA . ALA A 1 210 ? 7.496 52.062 19.25 1 89.06 210 ALA A CA 1
ATOM 1500 C C . ALA A 1 210 ? 6.023 52.281 19.578 1 89.06 210 ALA A C 1
ATOM 1502 O O . ALA A 1 210 ? 5.25 51.344 19.672 1 89.06 210 ALA A O 1
ATOM 1503 N N . ARG A 1 211 ? 5.73 53.469 19.719 1 88.06 211 ARG A N 1
ATOM 1504 C CA . ARG A 1 211 ? 4.344 53.812 20.031 1 88.06 211 ARG A CA 1
ATOM 1505 C C . ARG A 1 211 ? 3.432 53.531 18.844 1 88.06 211 ARG A C 1
ATOM 1507 O O . ARG A 1 211 ? 2.291 53.094 19.016 1 88.06 211 ARG A O 1
ATOM 1514 N N . VAL A 1 212 ? 3.902 53.812 17.688 1 89.44 212 VAL A N 1
ATOM 1515 C CA . VAL A 1 212 ? 3.139 53.562 16.469 1 89.44 212 VAL A CA 1
ATOM 1516 C C . VAL A 1 212 ? 2.918 52.062 16.312 1 89.44 212 VAL A C 1
ATOM 1518 O O . VAL A 1 212 ? 1.813 51.594 15.984 1 89.44 212 VAL A O 1
ATOM 1521 N N . VAL A 1 213 ? 3.969 51.344 16.609 1 89.62 213 VAL A N 1
ATOM 1522 C CA . VAL A 1 213 ? 3.881 49.875 16.5 1 89.62 213 VAL A CA 1
ATOM 1523 C C . VAL A 1 213 ? 2.859 49.375 17.516 1 89.62 213 VAL A C 1
ATOM 1525 O O . VAL A 1 213 ? 2.039 48.5 17.172 1 89.62 213 VAL A O 1
ATOM 1528 N N . ALA A 1 214 ? 2.879 49.812 18.625 1 86.88 214 ALA A N 1
ATOM 1529 C CA . ALA A 1 214 ? 1.964 49.406 19.672 1 86.88 214 ALA A CA 1
ATOM 1530 C C . ALA A 1 214 ? 0.516 49.688 19.297 1 86.88 214 ALA A C 1
ATOM 1532 O O . ALA A 1 214 ? -0.389 48.906 19.625 1 86.88 214 ALA A O 1
ATOM 1533 N N . ARG A 1 215 ? 0.366 50.781 18.656 1 86.38 215 ARG A N 1
ATOM 1534 C CA . ARG A 1 215 ? -0.972 51.188 18.25 1 86.38 215 ARG A CA 1
ATOM 1535 C C . ARG A 1 215 ? -1.501 50.312 17.109 1 86.38 215 ARG A C 1
ATOM 1537 O O . ARG A 1 215 ? -2.711 50.094 17 1 86.38 215 ARG A O 1
ATOM 1544 N N . LEU A 1 216 ? -0.652 49.781 16.406 1 88.81 216 LEU A N 1
ATOM 1545 C CA . LEU A 1 216 ? -1.036 49.031 15.234 1 88.81 216 LEU A CA 1
ATOM 1546 C C . LEU A 1 216 ? -1.206 47.531 15.586 1 88.81 216 LEU A C 1
ATOM 1548 O O . LEU A 1 216 ? -1.803 46.781 14.82 1 88.81 216 LEU A O 1
ATOM 1552 N N . ARG A 1 217 ? -0.667 47.156 16.672 1 86.06 217 ARG A N 1
ATOM 1553 C CA . ARG A 1 217 ? -0.758 45.75 17.031 1 86.06 217 ARG A CA 1
ATOM 1554 C C . ARG A 1 217 ? -2.207 45.281 17.031 1 86.06 217 ARG A C 1
ATOM 1556 O O . ARG A 1 217 ? -3.068 45.875 17.672 1 86.06 217 ARG A O 1
ATOM 1563 N N . PRO A 1 218 ? -2.416 44.188 16.281 1 86.5 218 PRO A N 1
ATOM 1564 C CA . PRO A 1 218 ? -3.789 43.688 16.266 1 86.5 218 PRO A CA 1
ATOM 1565 C C . PRO A 1 218 ? -4.273 43.219 17.656 1 86.5 218 PRO A C 1
ATOM 1567 O O . PRO A 1 218 ? -3.457 42.906 18.516 1 86.5 218 PRO A O 1
ATOM 1570 N N . ALA A 1 219 ? -5.598 43.312 17.797 1 89.75 219 ALA A N 1
ATOM 1571 C CA . ALA A 1 219 ? -6.207 42.844 19.031 1 89.75 219 ALA A CA 1
ATOM 1572 C C . ALA A 1 219 ? -5.957 41.344 19.219 1 89.75 219 ALA A C 1
ATOM 1574 O O . ALA A 1 219 ? -5.73 40.625 18.25 1 89.75 219 ALA A O 1
ATOM 1575 N N . PRO A 1 220 ? -5.918 40.906 20.453 1 93.88 220 PRO A N 1
ATOM 1576 C CA . PRO A 1 220 ? -5.664 39.5 20.703 1 93.88 220 PRO A CA 1
ATOM 1577 C C . PRO A 1 220 ? -6.746 38.594 20.125 1 93.88 220 PRO A C 1
ATOM 1579 O O . PRO A 1 220 ? -7.879 39.031 19.906 1 93.88 220 PRO A O 1
ATOM 1582 N N . VAL A 1 221 ? -6.336 37.406 19.844 1 95.12 221 VAL A N 1
ATOM 1583 C CA . VAL A 1 221 ? -7.285 36.344 19.484 1 95.12 221 VAL A CA 1
ATOM 1584 C C . VAL A 1 221 ? -7.859 35.719 20.734 1 95.12 221 VAL A C 1
ATOM 1586 O O . VAL A 1 221 ? -7.125 35.406 21.688 1 95.12 221 VAL A O 1
ATOM 1589 N N . VAL A 1 222 ? -9.195 35.5 20.766 1 98 222 VAL A N 1
ATOM 1590 C CA . VAL A 1 222 ? -9.828 35 21.984 1 98 222 VAL A CA 1
ATOM 1591 C C . VAL A 1 222 ? -10.234 33.562 21.797 1 98 222 VAL A C 1
ATOM 1593 O O . VAL A 1 222 ? -10.773 33.188 20.766 1 98 222 VAL A O 1
ATOM 1596 N N . THR A 1 223 ? -9.844 32.719 22.719 1 98.44 223 THR A N 1
ATOM 1597 C CA . THR A 1 223 ? -10.516 31.438 22.891 1 98.44 223 THR A CA 1
ATOM 1598 C C . THR A 1 223 ? -11.438 31.469 24.109 1 98.44 223 THR A C 1
ATOM 1600 O O . THR A 1 223 ? -11.109 32.094 25.125 1 98.44 223 THR A O 1
ATOM 1603 N N . PHE A 1 224 ? -12.625 30.844 24 1 98.56 224 PHE A N 1
ATOM 1604 C CA . PHE A 1 224 ? -13.539 31 25.125 1 98.56 224 PHE A CA 1
ATOM 1605 C C . PHE A 1 224 ? -14.078 29.656 25.578 1 98.56 224 PHE A C 1
ATOM 1607 O O . PHE A 1 224 ? -14.109 28.703 24.797 1 98.56 224 PHE A O 1
ATOM 1614 N N . CYS A 1 225 ? -14.414 29.562 26.828 1 97.69 225 CYS A N 1
ATOM 1615 C CA . CYS A 1 225 ? -15.07 28.422 27.469 1 97.69 225 CYS A CA 1
ATOM 1616 C C . CYS A 1 225 ? -15.953 28.891 28.609 1 97.69 225 CYS A C 1
ATOM 1618 O O . CYS A 1 225 ? -15.773 29.984 29.141 1 97.69 225 CYS A O 1
ATOM 1620 N N . GLY A 1 226 ? -16.969 28.016 28.891 1 96.75 226 GLY A N 1
ATOM 1621 C CA . GLY A 1 226 ? -17.844 28.406 29.984 1 96.75 226 GLY A CA 1
ATOM 1622 C C . GLY A 1 226 ? -18.812 27.312 30.391 1 96.75 226 GLY A C 1
ATOM 1623 O O . GLY A 1 226 ? -18.969 26.312 29.672 1 96.75 226 GLY A O 1
ATOM 1624 N N . HIS A 1 227 ? -19.469 27.594 31.5 1 95.19 227 HIS A N 1
ATOM 1625 C CA . HIS A 1 227 ? -20.406 26.625 32.062 1 95.19 227 HIS A CA 1
ATOM 1626 C C . HIS A 1 227 ? -21.672 26.531 31.219 1 95.19 227 HIS A C 1
ATOM 1628 O O . HIS A 1 227 ? -22.156 27.531 30.703 1 95.19 227 HIS A O 1
ATOM 1634 N N . MET A 1 228 ? -22.156 25.312 31.203 1 94.88 228 MET A N 1
ATOM 1635 C CA . MET A 1 228 ? -23.484 25.094 30.625 1 94.88 228 MET A CA 1
ATOM 1636 C C . MET A 1 228 ? -24.578 25.531 31.578 1 94.88 228 MET A C 1
ATOM 1638 O O . MET A 1 228 ? -24.469 25.328 32.781 1 94.88 228 MET A O 1
ATOM 1642 N N . PHE A 1 229 ? -25.625 26.047 31.094 1 94.38 229 PHE A N 1
ATOM 1643 C CA . PHE A 1 229 ? -26.812 26.328 31.875 1 94.38 229 PHE A CA 1
ATOM 1644 C C . PHE A 1 229 ? -28.047 26.453 30.984 1 94.38 229 PHE A C 1
ATOM 1646 O O . PHE A 1 229 ? -27.922 26.562 29.766 1 94.38 229 PHE A O 1
ATOM 1653 N N . GLY A 1 230 ? -29.234 26.344 31.609 1 91.75 230 GLY A N 1
ATOM 1654 C CA . GLY A 1 230 ? -30.5 26.453 30.891 1 91.75 230 GLY A CA 1
ATOM 1655 C C . GLY A 1 230 ? -30.984 27.891 30.766 1 91.75 230 GLY A C 1
ATOM 1656 O O . GLY A 1 230 ? -30.203 28.828 30.922 1 91.75 230 GLY A O 1
ATOM 1657 N N . ASN A 1 231 ? -32.25 27.984 30.406 1 83.44 231 ASN A N 1
ATOM 1658 C CA . ASN A 1 231 ? -32.844 29.297 30.094 1 83.44 231 ASN A CA 1
ATOM 1659 C C . ASN A 1 231 ? -33.062 30.125 31.359 1 83.44 231 ASN A C 1
ATOM 1661 O O . ASN A 1 231 ? -33.625 29.641 32.344 1 83.44 231 ASN A O 1
ATOM 1665 N N . SER A 1 232 ? -32.5 31.281 31.406 1 84.44 232 SER A N 1
ATOM 1666 C CA . SER A 1 232 ? -32.75 32.312 32.406 1 84.44 232 SER A CA 1
ATOM 1667 C C . SER A 1 232 ? -32.594 33.719 31.828 1 84.44 232 SER A C 1
ATOM 1669 O O . SER A 1 232 ? -31.562 34.344 31.953 1 84.44 232 SER A O 1
ATOM 1671 N N . PRO A 1 233 ? -33.688 34.281 31.359 1 80.62 233 PRO A N 1
ATOM 1672 C CA . PRO A 1 233 ? -33.625 35.531 30.594 1 80.62 233 PRO A CA 1
ATOM 1673 C C . PRO A 1 233 ? -32.969 36.656 31.391 1 80.62 233 PRO A C 1
ATOM 1675 O O . PRO A 1 233 ? -32.125 37.375 30.859 1 80.62 233 PRO A O 1
ATOM 1678 N N . GLU A 1 234 ? -33.344 36.844 32.656 1 83.56 234 GLU A N 1
ATOM 1679 C CA . GLU A 1 234 ? -32.781 37.969 33.406 1 83.56 234 GLU A CA 1
ATOM 1680 C C . GLU A 1 234 ? -31.297 37.812 33.656 1 83.56 234 GLU A C 1
ATOM 1682 O O . GLU A 1 234 ? -30.516 38.75 33.438 1 83.56 234 GLU A O 1
ATOM 1687 N N . SER A 1 235 ? -30.953 36.719 33.969 1 89.31 235 SER A N 1
ATOM 1688 C CA . SER A 1 235 ? -29.547 36.469 34.25 1 89.31 235 SER A CA 1
ATOM 1689 C C . SER A 1 235 ? -28.703 36.5 33 1 89.31 235 SER A C 1
ATOM 1691 O O . SER A 1 235 ? -27.531 36.875 33 1 89.31 235 SER A O 1
ATOM 1693 N N . GLU A 1 236 ? -29.297 36.219 31.891 1 92.88 236 GLU A N 1
ATOM 1694 C CA . GLU A 1 236 ? -28.594 36.188 30.609 1 92.88 236 GLU A CA 1
ATOM 1695 C C . GLU A 1 236 ? -28.234 37.625 30.188 1 92.88 236 GLU A C 1
ATOM 1697 O O . GLU A 1 236 ? -27.156 37.844 29.625 1 92.88 236 GLU A O 1
ATOM 1702 N N . THR A 1 237 ? -29.141 38.531 30.422 1 93.12 237 THR A N 1
ATOM 1703 C CA . THR A 1 237 ? -28.906 39.906 30.031 1 93.12 237 THR A CA 1
ATOM 1704 C C . THR A 1 237 ? -27.703 40.469 30.781 1 93.12 237 THR A C 1
ATOM 1706 O O . THR A 1 237 ? -26.859 41.156 30.188 1 93.12 237 THR A O 1
ATOM 1709 N N . ALA A 1 238 ? -27.703 40.156 32.062 1 93.31 238 ALA A N 1
ATOM 1710 C CA . ALA A 1 238 ? -26.578 40.656 32.875 1 93.31 238 ALA A CA 1
ATOM 1711 C C . ALA A 1 238 ? -25.266 40.031 32.406 1 93.31 238 ALA A C 1
ATOM 1713 O O . ALA A 1 238 ? -24.234 40.688 32.344 1 93.31 238 ALA A O 1
ATOM 1714 N N . LEU A 1 239 ? -25.328 38.844 32.125 1 95.06 239 LEU A N 1
ATOM 1715 C CA . LEU A 1 239 ? -24.125 38.125 31.703 1 95.06 239 LEU A CA 1
ATOM 1716 C C . LEU A 1 239 ? -23.672 38.625 30.344 1 95.06 239 LEU A C 1
ATOM 1718 O O . LEU A 1 239 ? -22.469 38.781 30.109 1 95.06 239 LEU A O 1
ATOM 1722 N N . ARG A 1 240 ? -24.531 38.938 29.406 1 95.75 240 ARG A N 1
ATOM 1723 C CA . ARG A 1 240 ? -24.203 39.469 28.094 1 95.75 240 ARG A CA 1
ATOM 1724 C C . ARG A 1 240 ? -23.469 40.812 28.219 1 95.75 240 ARG A C 1
ATOM 1726 O O . ARG A 1 240 ? -22.562 41.094 27.438 1 95.75 240 ARG A O 1
ATOM 1733 N N . ARG A 1 241 ? -23.875 41.562 29.141 1 95.44 241 ARG A N 1
ATOM 1734 C CA . ARG A 1 241 ? -23.219 42.844 29.344 1 95.44 241 ARG A CA 1
ATOM 1735 C C . ARG A 1 241 ? -21.781 42.656 29.797 1 95.44 241 ARG A C 1
ATOM 1737 O O . ARG A 1 241 ? -20.891 43.438 29.391 1 95.44 241 ARG A O 1
ATOM 1744 N N . GLN A 1 242 ? -21.641 41.75 30.594 1 96.69 242 GLN A N 1
ATOM 1745 C CA . GLN A 1 242 ? -20.281 41.469 31.062 1 96.69 242 GLN A CA 1
ATOM 1746 C C . GLN A 1 242 ? -19.406 40.969 29.922 1 96.69 242 GLN A C 1
ATOM 1748 O O . GLN A 1 242 ? -18.234 41.344 29.828 1 96.69 242 GLN A O 1
ATOM 1753 N N . ILE A 1 243 ? -19.969 40.125 29.109 1 97.69 243 ILE A N 1
ATOM 1754 C CA . ILE A 1 243 ? -19.25 39.594 27.953 1 97.69 243 ILE A CA 1
ATOM 1755 C C . ILE A 1 243 ? -18.891 40.75 27.016 1 97.69 243 ILE A C 1
ATOM 1757 O O . ILE A 1 243 ? -17.75 40.844 26.531 1 97.69 243 ILE A O 1
ATOM 1761 N N . GLU A 1 244 ? -19.797 41.625 26.781 1 96.69 244 GLU A N 1
ATOM 1762 C CA . GLU A 1 244 ? -19.547 42.781 25.938 1 96.69 244 GLU A CA 1
ATOM 1763 C C . GLU A 1 244 ? -18.422 43.656 26.5 1 96.69 244 GLU A C 1
ATOM 1765 O O . GLU A 1 244 ? -17.547 44.125 25.75 1 96.69 244 GLU A O 1
ATOM 1770 N N . THR A 1 245 ? -18.469 43.844 27.766 1 96.69 245 THR A N 1
ATOM 1771 C CA . THR A 1 245 ? -17.438 44.625 28.422 1 96.69 245 THR A CA 1
ATOM 1772 C C . THR A 1 245 ? -16.062 43.969 28.25 1 96.69 245 THR A C 1
ATOM 1774 O O . THR A 1 245 ? -15.062 44.656 28.031 1 96.69 245 THR A O 1
ATOM 1777 N N . ALA A 1 246 ? -16.047 42.75 28.406 1 96.81 246 ALA A N 1
ATOM 1778 C CA . ALA A 1 246 ? -14.789 42.031 28.234 1 96.81 246 ALA A CA 1
ATOM 1779 C C . ALA A 1 246 ? -14.242 42.188 26.812 1 96.81 246 ALA A C 1
ATOM 1781 O O . ALA A 1 246 ? -13.055 42.438 26.625 1 96.81 246 ALA A O 1
ATOM 1782 N N . PHE A 1 247 ? -15.07 42.062 25.781 1 95.5 247 PHE A N 1
ATOM 1783 C CA . PHE A 1 247 ? -14.641 42.188 24.406 1 95.5 247 PHE A CA 1
ATOM 1784 C C . PHE A 1 247 ? -14.266 43.656 24.078 1 95.5 247 PHE A C 1
ATOM 1786 O O . PHE A 1 247 ? -13.367 43.906 23.281 1 95.5 247 PHE A O 1
ATOM 1793 N N . ASP A 1 248 ? -14.93 44.562 24.75 1 94.19 248 ASP A N 1
ATOM 1794 C CA . ASP A 1 248 ? -14.547 45.969 24.609 1 94.19 248 ASP A CA 1
ATOM 1795 C C . ASP A 1 248 ? -13.133 46.188 25.141 1 94.19 248 ASP A C 1
ATOM 1797 O O . ASP A 1 248 ? -12.344 46.906 24.516 1 94.19 248 ASP A O 1
ATOM 1801 N N . SER A 1 249 ? -12.922 45.625 26.203 1 94.5 249 SER A N 1
ATOM 1802 C CA . SER A 1 249 ? -11.617 45.781 26.828 1 94.5 249 SER A CA 1
ATOM 1803 C C . SER A 1 249 ? -10.516 45.125 26 1 94.5 249 SER A C 1
ATOM 1805 O O . SER A 1 249 ? -9.398 45.656 25.906 1 94.5 249 SER A O 1
ATOM 1807 N N . LEU A 1 250 ? -10.805 44.031 25.406 1 92.5 250 LEU A N 1
ATOM 1808 C CA . LEU A 1 250 ? -9.828 43.281 24.625 1 92.5 250 LEU A CA 1
ATOM 1809 C C . LEU A 1 250 ? -9.75 43.844 23.203 1 92.5 250 LEU A C 1
ATOM 1811 O O . LEU A 1 250 ? -8.758 43.625 22.5 1 92.5 250 LEU A O 1
ATOM 1815 N N . ASN A 1 251 ? -10.812 44.5 22.75 1 88.75 251 ASN A N 1
ATOM 1816 C CA . ASN A 1 251 ? -10.961 45 21.391 1 88.75 251 ASN A CA 1
ATOM 1817 C C . ASN A 1 251 ? -10.812 43.875 20.359 1 88.75 251 ASN A C 1
ATOM 1819 O O . ASN A 1 251 ? -10.25 44.094 19.297 1 88.75 251 ASN A O 1
ATOM 1823 N N . SER A 1 252 ? -11.156 42.688 20.781 1 90.38 252 SER A N 1
ATOM 1824 C CA . SER A 1 252 ? -10.953 41.531 19.906 1 90.38 252 SER A CA 1
ATOM 1825 C C . SER A 1 252 ? -12.133 41.344 18.969 1 90.38 252 SER A C 1
ATOM 1827 O O . SER A 1 252 ? -13.273 41.625 19.312 1 90.38 252 SER A O 1
ATOM 1829 N N . THR A 1 253 ? -11.805 40.812 17.812 1 88.69 253 THR A N 1
ATOM 1830 C CA . THR A 1 253 ? -12.844 40.531 16.812 1 88.69 253 THR A CA 1
ATOM 1831 C C . THR A 1 253 ? -12.773 39.062 16.359 1 88.69 253 THR A C 1
ATOM 1833 O O . THR A 1 253 ? -13.516 38.656 15.461 1 88.69 253 THR A O 1
ATOM 1836 N N . ILE A 1 254 ? -11.922 38.281 16.844 1 92.94 254 ILE A N 1
ATOM 1837 C CA . ILE A 1 254 ? -11.758 36.875 16.438 1 92.94 254 ILE A CA 1
ATOM 1838 C C . ILE A 1 254 ? -11.875 35.969 17.672 1 92.94 254 ILE A C 1
ATOM 1840 O O . ILE A 1 254 ? -11.188 36.188 18.672 1 92.94 254 ILE A O 1
ATOM 1844 N N . ALA A 1 255 ? -12.734 35.031 17.562 1 97.25 255 ALA A N 1
ATOM 1845 C CA . ALA A 1 255 ? -12.945 34.156 18.719 1 97.25 255 ALA A CA 1
ATOM 1846 C C . ALA A 1 255 ? -13.078 32.688 18.297 1 97.25 255 ALA A C 1
ATOM 1848 O O . ALA A 1 255 ? -13.664 32.406 17.266 1 97.25 255 ALA A O 1
ATOM 1849 N N . TYR A 1 256 ? -12.43 31.844 19.094 1 97.94 256 TYR A N 1
ATOM 1850 C CA . TYR A 1 256 ? -12.508 30.391 18.922 1 97.94 256 TYR A CA 1
ATOM 1851 C C . TYR A 1 256 ? -13.234 29.75 20.094 1 97.94 256 TYR A C 1
ATOM 1853 O O . TYR A 1 256 ? -12.953 30.047 21.25 1 97.94 256 TYR A O 1
ATOM 1861 N N . GLY A 1 257 ? -14.133 28.891 19.938 1 97.5 257 GLY A N 1
ATOM 1862 C CA . GLY A 1 257 ? -14.828 28.203 21.016 1 97.5 257 GLY A CA 1
ATOM 1863 C C . GLY A 1 257 ? -15.695 27.062 20.531 1 97.5 257 GLY A C 1
ATOM 1864 O O . GLY A 1 257 ? -15.75 26.781 19.328 1 97.5 257 GLY A O 1
ATOM 1865 N N . ALA A 1 258 ? -16.172 26.547 21.688 1 95.31 258 ALA A N 1
ATOM 1866 C CA . ALA A 1 258 ? -17.203 25.562 21.406 1 95.31 258 ALA A CA 1
ATOM 1867 C C . ALA A 1 258 ? -18.594 26.156 21.578 1 95.31 258 ALA A C 1
ATOM 1869 O O . ALA A 1 258 ? -18.734 27.312 21.953 1 95.31 258 ALA A O 1
ATOM 1870 N N . LEU A 1 259 ? -19.703 25.703 21.266 1 97.38 259 LEU A N 1
ATOM 1871 C CA . LEU A 1 259 ? -21.078 26.188 21.25 1 97.38 259 LEU A CA 1
ATOM 1872 C C . LEU A 1 259 ? -21.969 25.344 22.172 1 97.38 259 LEU A C 1
ATOM 1874 O O . LEU A 1 259 ? -23.078 24.969 21.797 1 97.38 259 LEU A O 1
ATOM 1878 N N . ALA A 1 260 ? -21.391 25.031 23.375 1 96.75 260 ALA A N 1
ATOM 1879 C CA . ALA A 1 260 ? -22.281 24.406 24.344 1 96.75 260 ALA A CA 1
ATOM 1880 C C . ALA A 1 260 ? -23.344 25.375 24.828 1 96.75 260 ALA A C 1
ATOM 1882 O O . ALA A 1 260 ? -23.141 26.594 24.797 1 96.75 260 ALA A O 1
ATOM 1883 N N . CYS A 1 261 ? -24.5 24.828 25.312 1 96.81 261 CYS A N 1
ATOM 1884 C CA . CYS A 1 261 ? -25.578 25.703 25.797 1 96.81 261 CYS A CA 1
ATOM 1885 C C . CYS A 1 261 ? -25.109 26.547 26.969 1 96.81 261 CYS A C 1
ATOM 1887 O O . CYS A 1 261 ? -24.312 26.094 27.797 1 96.81 261 CYS A O 1
ATOM 1889 N N . GLY A 1 262 ? -25.609 27.75 26.969 1 96.38 262 GLY A N 1
ATOM 1890 C CA . GLY A 1 262 ? -25.25 28.656 28.062 1 96.38 262 GLY A CA 1
ATOM 1891 C C . GLY A 1 262 ? -24.156 29.641 27.688 1 96.38 262 GLY A C 1
ATOM 1892 O O . GLY A 1 262 ? -24.297 30.391 26.719 1 96.38 262 GLY A O 1
ATOM 1893 N N . ALA A 1 263 ? -23.078 29.562 28.344 1 96.56 263 ALA A N 1
ATOM 1894 C CA . ALA A 1 263 ? -22.016 30.562 28.281 1 96.56 263 ALA A CA 1
ATOM 1895 C C . ALA A 1 263 ? -21.422 30.641 26.875 1 96.56 263 ALA A C 1
ATOM 1897 O O . ALA A 1 263 ? -21.234 31.719 26.328 1 96.56 263 ALA A O 1
ATOM 1898 N N . ASP A 1 264 ? -21.062 29.484 26.266 1 98 264 ASP A N 1
ATOM 1899 C CA . ASP A 1 264 ? -20.406 29.453 24.969 1 98 264 ASP A CA 1
ATOM 1900 C C . ASP A 1 264 ? -21.234 30.172 23.922 1 98 264 ASP A C 1
ATOM 1902 O O . ASP A 1 264 ? -20.719 31 23.156 1 98 264 ASP A O 1
ATOM 1906 N N . ILE A 1 265 ? -22.484 29.828 23.906 1 98 265 ILE A N 1
ATOM 1907 C CA . ILE A 1 265 ? -23.359 30.391 22.875 1 98 265 ILE A CA 1
ATOM 1908 C C . ILE A 1 265 ? -23.531 31.891 23.109 1 98 265 ILE A C 1
ATOM 1910 O O . ILE A 1 265 ? -23.594 32.688 22.156 1 98 265 ILE A O 1
ATOM 1914 N N . LEU A 1 266 ? -23.594 32.281 24.375 1 97.5 266 LEU A N 1
ATOM 1915 C CA . LEU A 1 266 ? -23.703 33.719 24.656 1 97.5 266 LEU A CA 1
ATOM 1916 C C . LEU A 1 266 ? -22.484 34.469 24.141 1 97.5 266 LEU A C 1
ATOM 1918 O O . LEU A 1 266 ? -22.625 35.562 23.594 1 97.5 266 LEU A O 1
ATOM 1922 N N . VAL A 1 267 ? -21.359 33.938 24.344 1 98.31 267 VAL A N 1
ATOM 1923 C CA . VAL A 1 267 ? -20.141 34.562 23.844 1 98.31 267 VAL A CA 1
ATOM 1924 C C . VAL A 1 267 ? -20.172 34.594 22.312 1 98.31 267 VAL A C 1
ATOM 1926 O O . VAL A 1 267 ? -19.891 35.656 21.719 1 98.31 267 VAL A O 1
ATOM 1929 N N . ALA A 1 268 ? -20.516 33.5 21.703 1 98.44 268 ALA A N 1
ATOM 1930 C CA . ALA A 1 268 ? -20.578 33.406 20.25 1 98.44 268 ALA A CA 1
ATOM 1931 C C . ALA A 1 268 ? -21.547 34.438 19.672 1 98.44 268 ALA A C 1
ATOM 1933 O O . ALA A 1 268 ? -21.234 35.094 18.688 1 98.44 268 ALA A O 1
ATOM 1934 N N . GLU A 1 269 ? -22.656 34.531 20.312 1 97.88 269 GLU A N 1
ATOM 1935 C CA . GLU A 1 269 ? -23.641 35.5 19.875 1 97.88 269 GLU A CA 1
ATOM 1936 C C . GLU A 1 269 ? -23.109 36.938 19.984 1 97.88 269 GLU A C 1
ATOM 1938 O O . GLU A 1 269 ? -23.375 37.781 19.125 1 97.88 269 GLU A O 1
ATOM 1943 N N . THR A 1 270 ? -22.438 37.219 21.047 1 97.38 270 THR A N 1
ATOM 1944 C CA . THR A 1 270 ? -21.859 38.531 21.266 1 97.38 270 THR A CA 1
ATOM 1945 C C . THR A 1 270 ? -20.828 38.844 20.188 1 97.38 270 THR A C 1
ATOM 1947 O O . THR A 1 270 ? -20.797 39.938 19.641 1 97.38 270 THR A O 1
ATOM 1950 N N . VAL A 1 271 ? -19.953 37.875 19.859 1 97 271 VAL A N 1
ATOM 1951 C CA . VAL A 1 271 ? -18.938 38.062 18.828 1 97 271 VAL A CA 1
ATOM 1952 C C . VAL A 1 271 ? -19.594 38.344 17.484 1 97 271 VAL A C 1
ATOM 1954 O O . VAL A 1 271 ? -19.188 39.281 16.766 1 97 271 VAL A O 1
ATOM 1957 N N . LEU A 1 272 ? -20.609 37.594 17.172 1 96.69 272 LEU A N 1
ATOM 1958 C CA . LEU A 1 272 ? -21.297 37.719 15.891 1 96.69 272 LEU A CA 1
ATOM 1959 C C . LEU A 1 272 ? -22.031 39.062 15.812 1 96.69 272 LEU A C 1
ATOM 1961 O O . LEU A 1 272 ? -22.031 39.719 14.766 1 96.69 272 LEU A O 1
ATOM 1965 N N . ALA A 1 273 ? -22.609 39.438 16.906 1 95.88 273 ALA A N 1
ATOM 1966 C CA . ALA A 1 273 ? -23.344 40.719 16.938 1 95.88 273 ALA A CA 1
ATOM 1967 C C . ALA A 1 273 ? -22.391 41.906 16.719 1 95.88 273 ALA A C 1
ATOM 1969 O O . ALA A 1 273 ? -22.781 42.906 16.156 1 95.88 273 ALA A O 1
ATOM 1970 N N . ARG A 1 274 ? -21.172 41.719 17.078 1 92.62 274 ARG A N 1
ATOM 1971 C CA . ARG A 1 274 ? -20.156 42.781 16.953 1 92.62 274 ARG A CA 1
ATOM 1972 C C . ARG A 1 274 ? -19.5 42.75 15.578 1 92.62 274 ARG A C 1
ATOM 1974 O O . ARG A 1 274 ? -18.609 43.531 15.289 1 92.62 274 ARG A O 1
ATOM 1981 N N . GLY A 1 275 ? -19.906 41.781 14.789 1 90.25 275 GLY A N 1
ATOM 1982 C CA . GLY A 1 275 ? -19.328 41.656 13.469 1 90.25 275 GLY A CA 1
ATOM 1983 C C . GLY A 1 275 ? -18 40.906 13.469 1 90.25 275 GLY A C 1
ATOM 1984 O O . GLY A 1 275 ? -17.219 41.031 12.523 1 90.25 275 GLY A O 1
ATOM 1985 N N . GLY A 1 276 ? -17.75 40.281 14.516 1 91.44 276 GLY A N 1
ATOM 1986 C CA . GLY A 1 276 ? -16.5 39.562 14.617 1 91.44 276 GLY A CA 1
ATOM 1987 C C . GLY A 1 276 ? -16.531 38.219 13.898 1 91.44 276 GLY A C 1
ATOM 1988 O O . GLY A 1 276 ? -17.547 37.844 13.328 1 91.44 276 GLY A O 1
ATOM 1989 N N . GLU A 1 277 ? -15.352 37.594 13.922 1 92.12 277 GLU A N 1
ATOM 1990 C CA . GLU A 1 277 ? -15.18 36.281 13.312 1 92.12 277 GLU A CA 1
ATOM 1991 C C . GLU A 1 277 ? -15.281 35.156 14.352 1 92.12 277 GLU A C 1
ATOM 1993 O O . GLU A 1 277 ? -14.492 35.125 15.305 1 92.12 277 GLU A O 1
ATOM 1998 N N . LEU A 1 278 ? -16.219 34.281 14.078 1 95.75 278 LEU A N 1
ATOM 1999 C CA . LEU A 1 278 ? -16.406 33.125 14.969 1 95.75 278 LEU A CA 1
ATOM 2000 C C . LEU A 1 278 ? -15.875 31.844 14.336 1 95.75 278 LEU A C 1
ATOM 2002 O O . LEU A 1 278 ? -16.234 31.516 13.203 1 95.75 278 LEU A O 1
ATOM 2006 N N . HIS A 1 279 ? -14.977 31.234 15.047 1 95.94 279 HIS A N 1
ATOM 2007 C CA . HIS A 1 279 ? -14.492 29.922 14.648 1 95.94 279 HIS A CA 1
ATOM 2008 C C . HIS A 1 279 ? -14.922 28.844 15.633 1 95.94 279 HIS A C 1
ATOM 2010 O O . HIS A 1 279 ? -14.695 28.969 16.844 1 95.94 279 HIS A O 1
ATOM 2016 N N . VAL A 1 280 ? -15.492 27.797 15.078 1 98 280 VAL A N 1
ATOM 2017 C CA . VAL A 1 280 ? -16.078 26.781 15.953 1 98 280 VAL A CA 1
ATOM 2018 C C . VAL A 1 280 ? -15.32 25.469 15.797 1 98 280 VAL A C 1
ATOM 2020 O O . VAL A 1 280 ? -15.039 25.031 14.68 1 98 280 VAL A O 1
ATOM 2023 N N . VAL A 1 281 ? -14.938 24.875 16.938 1 97 281 VAL A N 1
ATOM 2024 C CA . VAL A 1 281 ? -14.352 23.531 16.969 1 97 281 VAL A CA 1
ATOM 2025 C C . VAL A 1 281 ? -15.203 22.609 17.844 1 97 281 VAL A C 1
ATOM 2027 O O . VAL A 1 281 ? -15.336 22.859 19.047 1 97 281 VAL A O 1
ATOM 2030 N N . LEU A 1 282 ? -15.789 21.625 17.234 1 95.44 282 LEU A N 1
ATOM 2031 C CA . LEU A 1 282 ? -16.594 20.656 17.969 1 95.44 282 LEU A CA 1
ATOM 2032 C C . LEU A 1 282 ? -15.812 19.375 18.219 1 95.44 282 LEU A C 1
ATOM 2034 O O . LEU A 1 282 ? -15.07 18.922 17.344 1 95.44 282 LEU A O 1
ATOM 2038 N N . PRO A 1 283 ? -15.969 18.844 19.438 1 91.81 283 PRO A N 1
ATOM 2039 C CA . PRO A 1 283 ? -15.219 17.625 19.75 1 91.81 283 PRO A CA 1
ATOM 2040 C C . PRO A 1 283 ? -15.68 16.422 18.922 1 91.81 283 PRO A C 1
ATOM 2042 O O . PRO A 1 283 ? -14.891 15.516 18.656 1 91.81 283 PRO A O 1
ATOM 2045 N N . PHE A 1 284 ? -16.875 16.328 18.656 1 88.38 284 PHE A N 1
ATOM 2046 C CA . PHE A 1 284 ? -17.422 15.234 17.859 1 88.38 284 PHE A CA 1
ATOM 2047 C C . PHE A 1 284 ? -18.562 15.719 16.969 1 88.38 284 PHE A C 1
ATOM 2049 O O . PHE A 1 284 ? -18.75 16.922 16.781 1 88.38 284 PHE A O 1
ATOM 2056 N N . ARG A 1 285 ? -19.312 14.812 16.344 1 88.19 285 ARG A N 1
ATOM 2057 C CA . ARG A 1 285 ? -20.297 15.133 15.328 1 88.19 285 ARG A CA 1
ATOM 2058 C C . ARG A 1 285 ? -21.375 16.062 15.875 1 88.19 285 ARG A C 1
ATOM 2060 O O . ARG A 1 285 ? -21.75 15.977 17.047 1 88.19 285 ARG A O 1
ATOM 2067 N N . ILE A 1 286 ? -21.875 16.844 14.953 1 92.69 286 ILE A N 1
ATOM 2068 C CA . ILE A 1 286 ? -22.812 17.906 15.305 1 92.69 286 ILE A CA 1
ATOM 2069 C C . ILE A 1 286 ? -24 17.312 16.047 1 92.69 286 ILE A C 1
ATOM 2071 O O . ILE A 1 286 ? -24.391 17.828 17.109 1 92.69 286 ILE A O 1
ATOM 2075 N N . GLU A 1 287 ? -24.516 16.25 15.531 1 89.75 287 GLU A N 1
ATOM 2076 C CA . GLU A 1 287 ? -25.703 15.656 16.141 1 89.75 287 GLU A CA 1
ATOM 2077 C C . GLU A 1 287 ? -25.391 15.141 17.547 1 89.75 287 GLU A C 1
ATOM 2079 O O . GLU A 1 287 ? -26.219 15.281 18.453 1 89.75 287 GLU A O 1
ATOM 2084 N N . ASP A 1 288 ? -24.266 14.609 17.688 1 88.5 288 ASP A N 1
ATOM 2085 C CA . ASP A 1 288 ? -23.859 14.117 19 1 88.5 288 ASP A CA 1
ATOM 2086 C C . ASP A 1 288 ? -23.609 15.273 19.969 1 88.5 288 ASP A C 1
ATOM 2088 O O . ASP A 1 288 ? -23.922 15.164 21.156 1 88.5 288 ASP A O 1
ATOM 2092 N N . PHE A 1 289 ? -23.047 16.297 19.484 1 92.12 289 PHE A N 1
ATOM 2093 C CA . PHE A 1 289 ? -22.781 17.453 20.328 1 92.12 289 PHE A CA 1
ATOM 2094 C C . PHE A 1 289 ? -24.078 18.109 20.781 1 92.12 289 PHE A C 1
ATOM 2096 O O . PHE A 1 289 ? -24.203 18.531 21.922 1 92.12 289 PHE A O 1
ATOM 2103 N N . ILE A 1 290 ? -25.047 18.156 19.875 1 93.5 290 ILE A N 1
ATOM 2104 C CA . ILE A 1 290 ? -26.344 18.703 20.219 1 93.5 290 ILE A CA 1
ATOM 2105 C C . ILE A 1 290 ? -26.969 17.906 21.359 1 93.5 290 ILE A C 1
ATOM 2107 O O . ILE A 1 290 ? -27.453 18.469 22.344 1 93.5 290 ILE A O 1
ATOM 2111 N N . LEU A 1 291 ? -26.844 16.656 21.281 1 90.62 291 LEU A N 1
ATOM 2112 C CA . LEU A 1 291 ? -27.469 15.766 22.25 1 90.62 291 LEU A CA 1
ATOM 2113 C C . LEU A 1 291 ? -26.797 15.898 23.625 1 90.62 291 LEU A C 1
ATOM 2115 O O . LEU A 1 291 ? -27.469 15.758 24.656 1 90.62 291 LEU A O 1
ATOM 2119 N N . THR A 1 292 ? -25.531 16.188 23.625 1 90.81 292 THR A N 1
ATOM 2120 C CA . THR A 1 292 ? -24.797 16.109 24.891 1 90.81 292 THR A CA 1
ATOM 2121 C C . THR A 1 292 ? -24.578 17.5 25.469 1 90.81 292 THR A C 1
ATOM 2123 O O . THR A 1 292 ? -24.484 17.656 26.703 1 90.81 292 THR A O 1
ATOM 2126 N N . SER A 1 293 ? -24.5 18.531 24.625 1 94.19 293 SER A N 1
ATOM 2127 C CA . SER A 1 293 ? -23.953 19.797 25.125 1 94.19 293 SER A CA 1
ATOM 2128 C C . SER A 1 293 ? -24.875 20.969 24.766 1 94.19 293 SER A C 1
ATOM 2130 O O . SER A 1 293 ? -24.609 22.109 25.156 1 94.19 293 SER A O 1
ATOM 2132 N N . VAL A 1 294 ? -25.938 20.688 24 1 96.12 294 VAL A N 1
ATOM 2133 C CA . VAL A 1 294 ? -26.812 21.797 23.625 1 96.12 294 VAL A CA 1
ATOM 2134 C C . VAL A 1 294 ? -28.234 21.516 24.109 1 96.12 294 VAL A C 1
ATOM 2136 O O . VAL A 1 294 ? -28.781 22.281 24.891 1 96.12 294 VAL A O 1
ATOM 2139 N N . ALA A 1 295 ? -28.719 20.375 23.844 1 94.19 295 ALA A N 1
ATOM 2140 C CA . ALA A 1 295 ? -30.109 20.016 24.125 1 94.19 295 ALA A CA 1
ATOM 2141 C C . ALA A 1 295 ? -30.375 20 25.625 1 94.19 295 ALA A C 1
ATOM 2143 O O . ALA A 1 295 ? -31.484 20.328 26.062 1 94.19 295 ALA A O 1
ATOM 2144 N N . PRO A 1 296 ? -29.438 19.625 26.391 1 94.12 296 PRO A N 1
ATOM 2145 C CA . PRO A 1 296 ? -29.688 19.625 27.844 1 94.12 296 PRO A CA 1
ATOM 2146 C C . PRO A 1 296 ? -30.109 21 28.359 1 94.12 296 PRO A C 1
ATOM 2148 O O . PRO A 1 296 ? -30.75 21.094 29.422 1 94.12 296 PRO A O 1
ATOM 2151 N N . GLY A 1 297 ? -29.703 22.078 27.703 1 94.44 297 GLY A N 1
ATOM 2152 C CA . GLY A 1 297 ? -30.078 23.422 28.094 1 94.44 297 GLY A CA 1
ATOM 2153 C C . GLY A 1 297 ? -31.5 23.781 27.734 1 94.44 297 GLY A C 1
ATOM 2154 O O . GLY A 1 297 ? -32.062 24.75 28.25 1 94.44 297 GLY A O 1
ATOM 2155 N N . GLY A 1 298 ? -32.062 23 26.828 1 92.62 298 GLY A N 1
ATOM 2156 C CA . GLY A 1 298 ? -33.406 23.266 26.359 1 92.62 298 GLY A CA 1
ATOM 2157 C C . GLY A 1 298 ? -33.5 23.469 24.844 1 92.62 298 GLY A C 1
ATOM 2158 O O . GLY A 1 298 ? -32.469 23.719 24.203 1 92.62 298 GLY A O 1
ATOM 2159 N N . GLU A 1 299 ? -34.688 23.453 24.281 1 90.38 299 GLU A N 1
ATOM 2160 C CA . GLU A 1 299 ? -34.906 23.5 22.844 1 90.38 299 GLU A CA 1
ATOM 2161 C C . GLU A 1 299 ? -34.5 24.844 22.266 1 90.38 299 GLU A C 1
ATOM 2163 O O . GLU A 1 299 ? -34.031 24.922 21.125 1 90.38 299 GLU A O 1
ATOM 2168 N N . GLY A 1 300 ? -34.688 25.828 23 1 93.69 300 GLY A N 1
ATOM 2169 C CA . GLY A 1 300 ? -34.312 27.156 22.531 1 93.69 300 GLY A CA 1
ATOM 2170 C C . GLY A 1 300 ? -32.844 27.281 22.219 1 93.69 300 GLY A C 1
ATOM 2171 O O . GLY A 1 300 ? -32.438 28.031 21.328 1 93.69 300 GLY A O 1
ATOM 2172 N N . TRP A 1 301 ? -32.094 26.609 22.922 1 96.25 301 TRP A N 1
ATOM 2173 C CA . TRP A 1 301 ? -30.641 26.656 22.734 1 96.25 301 TRP A CA 1
ATOM 2174 C C . TRP A 1 301 ? -30.234 25.984 21.422 1 96.25 301 TRP A C 1
ATOM 2176 O O . TRP A 1 301 ? -29.203 26.328 20.844 1 96.25 301 TRP A O 1
ATOM 2186 N N . ILE A 1 302 ? -31 25.062 20.969 1 96.31 302 ILE A N 1
ATOM 2187 C CA . ILE A 1 302 ? -30.672 24.344 19.734 1 96.31 302 ILE A CA 1
ATOM 2188 C C . ILE A 1 302 ? -30.75 25.297 18.547 1 96.31 302 ILE A C 1
ATOM 2190 O O . ILE A 1 302 ? -29.891 25.297 17.672 1 96.31 302 ILE A O 1
ATOM 2194 N N . GLU A 1 303 ? -31.766 26.062 18.531 1 96.19 303 GLU A N 1
ATOM 2195 C CA . GLU A 1 303 ? -31.891 27.047 17.469 1 96.19 303 GLU A CA 1
ATOM 2196 C C . GLU A 1 303 ? -30.75 28.062 17.5 1 96.19 303 GLU A C 1
ATOM 2198 O O . GLU A 1 303 ? -30.219 28.438 16.453 1 96.19 303 GLU A O 1
ATOM 2203 N N . ARG A 1 304 ? -30.438 28.5 18.703 1 97.12 304 ARG A N 1
ATOM 2204 C CA . ARG A 1 304 ? -29.359 29.453 18.875 1 97.12 304 ARG A CA 1
ATOM 2205 C C . ARG A 1 304 ? -28.031 28.859 18.422 1 97.12 304 ARG A C 1
ATOM 2207 O O . ARG A 1 304 ? -27.219 29.531 17.797 1 97.12 304 ARG A O 1
ATOM 2214 N N . PHE A 1 305 ? -27.859 27.625 18.781 1 97.62 305 PHE A N 1
ATOM 2215 C CA . PHE A 1 305 ? -26.672 26.891 18.359 1 97.62 305 PHE A CA 1
ATOM 2216 C C . PHE A 1 305 ? -26.562 26.875 16.844 1 97.62 305 PHE A C 1
ATOM 2218 O O . PHE A 1 305 ? -25.516 27.188 16.281 1 97.62 305 PHE A O 1
ATOM 2225 N N . ARG A 1 306 ? -27.594 26.578 16.172 1 97.62 306 ARG A N 1
ATOM 2226 C CA . ARG A 1 306 ? -27.609 26.469 14.711 1 97.62 306 ARG A CA 1
ATOM 2227 C C . ARG A 1 306 ? -27.359 27.828 14.062 1 97.62 306 ARG A C 1
ATOM 2229 O O . ARG A 1 306 ? -26.672 27.922 13.039 1 97.62 306 ARG A O 1
ATOM 2236 N N . HIS A 1 307 ? -27.906 28.797 14.688 1 97.12 307 HIS A N 1
ATOM 2237 C CA . HIS A 1 307 ? -27.688 30.156 14.188 1 97.12 307 HIS A CA 1
ATOM 2238 C C . HIS A 1 307 ? -26.219 30.531 14.242 1 97.12 307 HIS A C 1
ATOM 2240 O O . HIS A 1 307 ? -25.688 31.094 13.281 1 97.12 307 HIS A O 1
ATOM 2246 N N . CYS A 1 308 ? -25.578 30.234 15.32 1 98 308 CYS A N 1
ATOM 2247 C CA . CYS A 1 308 ? -24.156 30.516 15.477 1 98 308 CYS A CA 1
ATOM 2248 C C . CYS A 1 308 ? -23.32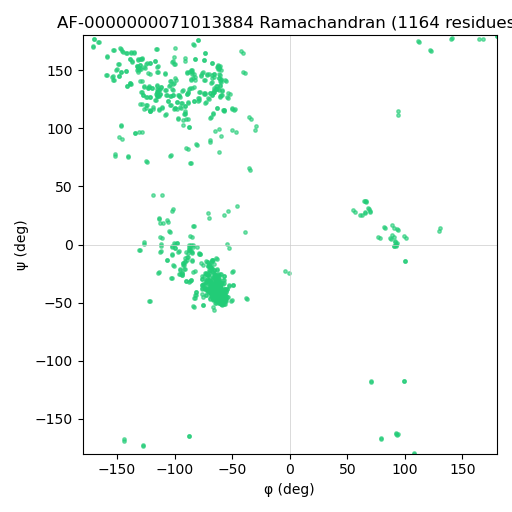8 29.688 14.492 1 98 308 CYS A C 1
ATOM 2250 O O . CYS A 1 308 ? -22.391 30.203 13.875 1 98 308 CYS A O 1
ATOM 2252 N N . LEU A 1 309 ? -23.703 28.453 14.359 1 97.25 309 LEU A N 1
ATOM 2253 C CA . LEU A 1 309 ? -22.984 27.547 13.469 1 97.25 309 LEU A CA 1
ATOM 2254 C C . LEU A 1 309 ? -23.031 28.047 12.031 1 97.25 309 LEU A C 1
ATOM 2256 O O . LEU A 1 309 ? -22.031 28.016 11.312 1 97.25 309 LEU A O 1
ATOM 2260 N N . ASP A 1 310 ? -24.141 28.5 11.602 1 95.75 310 ASP A N 1
ATOM 2261 C CA . ASP A 1 310 ? -24.375 28.953 10.234 1 95.75 310 ASP A CA 1
ATOM 2262 C C . ASP A 1 310 ? -23.562 30.203 9.922 1 95.75 310 ASP A C 1
ATOM 2264 O O . ASP A 1 310 ? -23.219 30.453 8.766 1 95.75 310 ASP A O 1
ATOM 2268 N N . ARG A 1 311 ? -23.281 30.953 10.914 1 95 311 ARG A N 1
ATOM 2269 C CA . ARG A 1 311 ? -22.625 32.25 10.703 1 95 311 ARG A CA 1
ATOM 2270 C C . ARG A 1 311 ? -21.141 32.156 11.047 1 95 311 ARG A C 1
ATOM 2272 O O . ARG A 1 311 ? -20.422 33.156 10.922 1 95 311 ARG A O 1
ATOM 2279 N N . ALA A 1 312 ? -20.719 31.047 11.477 1 94.62 312 ALA A N 1
ATOM 2280 C CA . ALA A 1 312 ? -19.312 30.859 11.805 1 94.62 312 ALA A CA 1
ATOM 2281 C C . ALA A 1 312 ? -18.438 30.953 10.555 1 94.62 312 ALA A C 1
ATOM 2283 O O . ALA A 1 312 ? -18.844 30.516 9.469 1 94.62 312 ALA A O 1
ATOM 2284 N N . ALA A 1 313 ? -17.266 31.516 10.727 1 87.19 313 ALA A N 1
ATOM 2285 C CA . ALA A 1 313 ? -16.312 31.594 9.625 1 87.19 313 ALA A CA 1
ATOM 2286 C C . ALA A 1 313 ? -15.805 30.203 9.234 1 87.19 313 ALA A C 1
ATOM 2288 O O . ALA A 1 313 ? -15.523 29.953 8.055 1 87.19 313 ALA A O 1
ATOM 2289 N N . GLU A 1 314 ? -15.68 29.359 10.188 1 88.38 314 GLU A N 1
ATOM 2290 C CA . GLU A 1 314 ? -15.25 27.984 9.992 1 88.38 314 GLU A CA 1
ATOM 2291 C C . GLU A 1 314 ? -15.773 27.078 11.094 1 88.38 314 GLU A C 1
ATOM 2293 O O . GLU A 1 314 ? -15.883 27.5 12.25 1 88.38 314 GLU A O 1
ATOM 2298 N N . VAL A 1 315 ? -16.094 25.891 10.695 1 93.56 315 VAL A N 1
ATOM 2299 C CA . VAL A 1 315 ? -16.484 24.844 11.633 1 93.56 315 VAL A CA 1
ATOM 2300 C C . VAL A 1 315 ? -15.586 23.609 11.445 1 93.56 315 VAL A C 1
ATOM 2302 O O . VAL A 1 315 ? -15.508 23.062 10.352 1 93.56 315 VAL A O 1
ATOM 2305 N N . VAL A 1 316 ? -14.906 23.266 12.516 1 92.88 316 VAL A N 1
ATOM 2306 C CA . VAL A 1 316 ? -14.031 22.094 12.484 1 92.88 316 VAL A CA 1
ATOM 2307 C C . VAL A 1 316 ? -14.547 21.031 13.453 1 92.88 316 VAL A C 1
ATOM 2309 O O . VAL A 1 316 ? -14.891 21.344 14.602 1 92.88 316 VAL A O 1
ATOM 2312 N N . ILE A 1 317 ? -14.68 19.859 12.984 1 92.75 317 ILE A N 1
ATOM 2313 C CA . ILE A 1 317 ? -15.023 18.734 13.828 1 92.75 317 ILE A CA 1
ATOM 2314 C C . ILE A 1 317 ? -13.758 17.938 14.156 1 92.75 317 ILE A C 1
ATOM 2316 O O . ILE A 1 317 ? -13.125 17.375 13.258 1 92.75 317 ILE A O 1
ATOM 2320 N N . ALA A 1 318 ? -13.391 17.859 15.414 1 91.69 318 ALA A N 1
ATOM 2321 C CA . ALA A 1 318 ? -12.133 17.25 15.836 1 91.69 318 ALA A CA 1
ATOM 2322 C C . ALA A 1 318 ? -12.141 15.742 15.562 1 91.69 318 ALA A C 1
ATOM 2324 O O . ALA A 1 318 ? -11.148 15.195 15.062 1 91.69 318 ALA A O 1
ATOM 2325 N N . SER A 1 319 ? -13.18 15.07 15.938 1 86.81 319 SER A N 1
ATOM 2326 C CA . SER A 1 319 ? -13.336 13.641 15.688 1 86.81 319 SER A CA 1
ATOM 2327 C C . SER A 1 319 ? -14.68 13.336 15.031 1 86.81 319 SER A C 1
ATOM 2329 O O . SER A 1 319 ? -15.734 13.523 15.648 1 86.81 319 SER A O 1
ATOM 2331 N N . GLU A 1 320 ? -14.641 12.758 13.898 1 78.44 320 GLU A N 1
ATOM 2332 C CA . GLU A 1 320 ? -15.867 12.469 13.156 1 78.44 320 GLU A CA 1
ATOM 2333 C C . GLU A 1 320 ? -16.469 11.133 13.578 1 78.44 320 GLU A C 1
ATOM 2335 O O . GLU A 1 320 ? -17.531 10.734 13.086 1 78.44 320 GLU A O 1
ATOM 2340 N N . THR A 1 321 ? -15.789 10.508 14.406 1 72.75 321 THR A N 1
ATOM 2341 C CA . THR A 1 321 ? -16.297 9.211 14.836 1 72.75 321 THR A CA 1
ATOM 2342 C C . THR A 1 321 ? -17.297 9.375 15.977 1 72.75 321 THR A C 1
ATOM 2344 O O . THR A 1 321 ? -17.203 10.328 16.75 1 72.75 321 THR A O 1
ATOM 2347 N N . ALA A 1 322 ? -18.234 8.461 15.906 1 63.91 322 ALA A N 1
ATOM 2348 C CA . ALA A 1 322 ? -19.281 8.523 16.922 1 63.91 322 ALA A CA 1
ATOM 2349 C C . ALA A 1 322 ? -18.719 8.266 18.312 1 63.91 322 ALA A C 1
ATOM 2351 O O . ALA A 1 322 ? -18 7.281 18.531 1 63.91 322 ALA A O 1
ATOM 2352 N N . ALA A 1 323 ? -18.438 9.227 19.047 1 62.47 323 ALA A N 1
ATOM 2353 C CA . ALA A 1 323 ? -17.984 9.07 20.422 1 62.47 323 ALA A CA 1
ATOM 2354 C C . ALA A 1 323 ? -18.812 9.938 21.375 1 62.47 323 ALA A C 1
ATOM 2356 O O . ALA A 1 323 ? -18.5 11.109 21.594 1 62.47 323 ALA A O 1
ATOM 2357 N N . LEU A 1 324 ? -19.75 9.273 21.922 1 63.91 324 LEU A N 1
ATOM 2358 C CA . LEU A 1 324 ? -20.656 10.078 22.734 1 63.91 324 LEU A CA 1
ATOM 2359 C C . LEU A 1 324 ? -20.141 10.18 24.172 1 63.91 324 LEU A C 1
ATOM 2361 O O . LEU A 1 324 ? -19.75 9.172 24.766 1 63.91 324 LEU A O 1
ATOM 2365 N N . ASN A 1 325 ? -19.953 11.445 24.594 1 68.62 325 ASN A N 1
ATOM 2366 C CA . ASN A 1 325 ? -19.75 11.859 25.984 1 68.62 325 ASN A CA 1
ATOM 2367 C C . ASN A 1 325 ? -18.438 11.297 26.547 1 68.62 325 ASN A C 1
ATOM 2369 O O . ASN A 1 325 ? -18.422 10.781 27.672 1 68.62 325 ASN A O 1
ATOM 2373 N N . ASP A 1 326 ? -17.406 11.211 25.812 1 81.19 326 ASP A N 1
ATOM 2374 C CA . ASP A 1 326 ? -16.062 10.805 26.25 1 81.19 326 ASP A CA 1
ATOM 2375 C C . ASP A 1 326 ? -15.211 12.023 26.578 1 81.19 326 ASP A C 1
ATOM 2377 O O . ASP A 1 326 ? -14.883 12.82 25.703 1 81.19 326 ASP A O 1
ATOM 2381 N N . ASP A 1 327 ? -14.773 12.117 27.859 1 87.12 327 ASP A N 1
ATOM 2382 C CA . ASP A 1 327 ? -13.992 13.258 28.328 1 87.12 327 ASP A CA 1
ATOM 2383 C C . ASP A 1 327 ? -12.719 13.438 27.516 1 87.12 327 ASP A C 1
ATOM 2385 O O . ASP A 1 327 ? -12.227 14.555 27.344 1 87.12 327 ASP A O 1
ATOM 2389 N N . ARG A 1 328 ? -12.234 12.352 27.047 1 88.81 328 ARG A N 1
ATOM 2390 C CA . ARG A 1 328 ? -11.008 12.406 26.25 1 88.81 328 ARG A CA 1
ATOM 2391 C C . ARG A 1 328 ? -11.234 13.141 24.938 1 88.81 328 ARG A C 1
ATOM 2393 O O . ARG A 1 328 ? -10.344 13.836 24.438 1 88.81 328 ARG A O 1
ATOM 2400 N N . GLN A 1 329 ? -12.375 13.008 24.391 1 88.94 329 GLN A N 1
ATOM 2401 C CA . GLN A 1 329 ? -12.703 13.664 23.141 1 88.94 329 GLN A CA 1
ATOM 2402 C C . GLN A 1 329 ? -12.984 15.148 23.344 1 88.94 329 GLN A C 1
ATOM 2404 O O . GLN A 1 329 ? -12.641 15.977 22.5 1 88.94 329 GLN A O 1
ATOM 2409 N N . TYR A 1 330 ? -13.648 15.453 24.469 1 91.94 330 TYR A N 1
ATOM 2410 C CA . TYR A 1 330 ? -13.852 16.859 24.797 1 91.94 330 TYR A CA 1
ATOM 2411 C C . TYR A 1 330 ? -12.523 17.578 24.953 1 91.94 330 TYR A C 1
ATOM 2413 O O . TYR A 1 330 ? -12.344 18.688 24.438 1 91.94 330 TYR A O 1
ATOM 2421 N N . ARG A 1 331 ? -11.68 16.922 25.672 1 92.88 331 ARG A N 1
ATOM 2422 C CA . ARG A 1 331 ? -10.367 17.516 25.891 1 92.88 331 ARG A CA 1
ATOM 2423 C C . ARG A 1 331 ? -9.625 17.719 24.562 1 92.88 331 ARG A C 1
ATOM 2425 O O . ARG A 1 331 ? -8.984 18.75 24.359 1 92.88 331 ARG A O 1
ATOM 2432 N N . TYR A 1 332 ? -9.672 16.719 23.734 1 93.44 332 TYR A N 1
ATOM 2433 C CA . TYR A 1 332 ? -9.031 16.797 22.438 1 93.44 332 TYR A CA 1
ATOM 2434 C C . TYR A 1 332 ? -9.562 17.984 21.641 1 93.44 332 TYR A C 1
ATOM 2436 O O . TYR A 1 332 ? -8.789 18.75 21.062 1 93.44 332 TYR A O 1
ATOM 2444 N N . GLY A 1 333 ? -10.852 18.141 21.625 1 94.19 333 GLY A N 1
ATOM 2445 C CA . GLY A 1 333 ? -11.453 19.281 20.953 1 94.19 333 GLY A CA 1
ATOM 2446 C C . GLY A 1 333 ? -10.992 20.609 21.516 1 94.19 333 GLY A C 1
ATOM 2447 O O . GLY A 1 333 ? -10.727 21.562 20.766 1 94.19 333 GLY A O 1
ATOM 2448 N N . SER A 1 334 ? -10.945 20.672 22.828 1 96 334 SER A N 1
ATOM 2449 C CA . SER A 1 334 ? -10.492 21.891 23.484 1 96 334 SER A CA 1
ATOM 2450 C C . SER A 1 334 ? -9.047 22.219 23.141 1 96 334 SER A C 1
ATOM 2452 O O . SER A 1 334 ? -8.703 23.375 22.891 1 96 334 SER A O 1
ATOM 2454 N N . MET A 1 335 ? -8.227 21.219 23.109 1 95.19 335 MET A N 1
ATOM 2455 C CA . MET A 1 335 ? -6.82 21.422 22.781 1 95.19 335 MET A CA 1
ATOM 2456 C C . MET A 1 335 ? -6.664 21.938 21.359 1 95.19 335 MET A C 1
ATOM 2458 O O . MET A 1 335 ? -5.867 22.844 21.109 1 95.19 335 MET A O 1
ATOM 2462 N N . MET A 1 336 ? -7.359 21.344 20.531 1 95.81 336 MET A N 1
ATOM 2463 C CA . MET A 1 336 ? -7.316 21.766 19.125 1 95.81 336 MET A CA 1
ATOM 2464 C C . MET A 1 336 ? -7.773 23.219 18.984 1 95.81 336 MET A C 1
ATOM 2466 O O . MET A 1 336 ? -7.117 24.016 18.328 1 95.81 336 MET A O 1
ATOM 2470 N N . MET A 1 337 ? -8.859 23.516 19.641 1 96.5 337 MET A N 1
ATOM 2471 C CA . MET A 1 337 ? -9.438 24.859 19.625 1 96.5 337 MET A CA 1
ATOM 2472 C C . MET A 1 337 ? -8.43 25.891 20.141 1 96.5 337 MET A C 1
ATOM 2474 O O . MET A 1 337 ? -8.18 26.891 19.484 1 96.5 337 MET A O 1
ATOM 2478 N N . MET A 1 338 ? -7.898 25.641 21.25 1 97.31 338 MET A N 1
ATOM 2479 C CA . MET A 1 338 ? -6.91 26.531 21.859 1 97.31 338 MET A CA 1
ATOM 2480 C C . MET A 1 338 ? -5.672 26.641 20.969 1 97.31 338 MET A C 1
ATOM 2482 O O . MET A 1 338 ? -5.109 27.719 20.812 1 97.31 338 MET A O 1
ATOM 2486 N N . GLY A 1 339 ? -5.297 25.516 20.359 1 96 339 GLY A N 1
ATOM 2487 C CA . GLY A 1 339 ? -4.164 25.516 19.453 1 96 339 GLY A CA 1
ATOM 2488 C C . GLY A 1 339 ? -4.398 26.375 18.219 1 96 339 GLY A C 1
ATOM 2489 O O . GLY A 1 339 ? -3.506 27.094 17.781 1 96 339 GLY A O 1
ATOM 2490 N N . PHE A 1 340 ? -5.586 26.312 17.703 1 94.81 340 PHE A N 1
ATOM 2491 C CA . PHE A 1 340 ? -5.941 27.141 16.547 1 94.81 340 PHE A CA 1
ATOM 2492 C C . PHE A 1 340 ? -5.844 28.609 16.906 1 94.81 340 PHE A C 1
ATOM 2494 O O . PHE A 1 340 ? -5.34 29.422 16.109 1 94.81 340 PHE A O 1
ATOM 2501 N N . ALA A 1 341 ? -6.352 28.922 18.047 1 96 341 ALA A N 1
ATOM 2502 C CA . ALA A 1 341 ? -6.285 30.312 18.484 1 96 341 ALA A CA 1
ATOM 2503 C C . ALA A 1 341 ? -4.84 30.781 18.594 1 96 341 ALA A C 1
ATOM 2505 O O . ALA A 1 341 ? -4.508 31.891 18.156 1 96 341 ALA A O 1
ATOM 2506 N N . ARG A 1 342 ? -3.994 30 19.094 1 94.69 342 ARG A N 1
ATOM 2507 C CA . ARG A 1 342 ? -2.582 30.344 19.234 1 94.69 342 ARG A CA 1
ATOM 2508 C C . ARG A 1 342 ? -1.919 30.516 17.859 1 94.69 342 ARG A C 1
ATOM 2510 O O . ARG A 1 342 ? -1.12 31.422 17.656 1 94.69 342 ARG A O 1
ATOM 2517 N N . LEU A 1 343 ? -2.195 29.562 17.031 1 90.31 343 LEU A N 1
ATOM 2518 C CA . LEU A 1 343 ? -1.601 29.625 15.703 1 90.31 343 LEU A CA 1
ATOM 2519 C C . LEU A 1 343 ? -2.053 30.891 14.969 1 90.31 343 LEU A C 1
ATOM 2521 O O . LEU A 1 343 ? -1.244 31.562 14.32 1 90.31 343 LEU A O 1
ATOM 2525 N N . ARG A 1 344 ? -3.309 31.203 15.102 1 89.5 344 ARG A N 1
ATOM 2526 C CA . ARG A 1 344 ? -3.836 32.406 14.484 1 89.5 344 ARG A CA 1
ATOM 2527 C C . ARG A 1 344 ? -3.168 33.656 15.062 1 89.5 344 ARG A C 1
ATOM 2529 O O . ARG A 1 344 ? -2.834 34.594 14.328 1 89.5 344 ARG A O 1
ATOM 2536 N N . ALA A 1 345 ? -3.074 33.688 16.328 1 90.94 345 ALA A N 1
ATOM 2537 C CA . ALA A 1 345 ? -2.428 34.812 16.984 1 90.94 345 ALA A CA 1
ATOM 2538 C C . ALA A 1 345 ? -0.989 34.969 16.516 1 90.94 345 ALA A C 1
ATOM 2540 O O . ALA A 1 345 ? -0.537 36.094 16.266 1 90.94 345 ALA A O 1
ATOM 2541 N N . ARG A 1 346 ? -0.35 33.906 16.328 1 85.5 346 ARG A N 1
ATOM 2542 C CA . ARG A 1 346 ? 1.026 33.938 15.844 1 85.5 346 ARG A CA 1
ATOM 2543 C C . ARG A 1 346 ? 1.1 34.531 14.445 1 85.5 346 ARG A C 1
ATOM 2545 O O . ARG A 1 346 ? 1.982 35.344 14.156 1 85.5 346 ARG A O 1
ATOM 2552 N N . HIS A 1 347 ? 0.28 34.156 13.625 1 81.81 347 HIS A N 1
ATOM 2553 C CA . HIS A 1 347 ? 0.25 34.656 12.258 1 81.81 347 HIS A CA 1
ATOM 2554 C C . HIS A 1 347 ? -0.029 36.156 12.227 1 81.81 347 HIS A C 1
ATOM 2556 O O . HIS A 1 347 ? 0.485 36.875 11.359 1 81.81 347 HIS A O 1
ATOM 2562 N N . LEU A 1 348 ? -0.801 36.562 13.195 1 84.31 348 LEU A N 1
ATOM 2563 C CA . LEU A 1 348 ? -1.186 37.969 13.25 1 84.31 348 LEU A CA 1
ATOM 2564 C C . LEU A 1 348 ? -0.167 38.781 14.039 1 84.31 348 LEU A C 1
ATOM 2566 O O . LEU A 1 348 ? -0.239 40 14.07 1 84.31 348 LEU A O 1
ATOM 2570 N N . GLY A 1 349 ? 0.773 38.062 14.641 1 82.94 349 GLY A N 1
ATOM 2571 C CA . GLY A 1 349 ? 1.747 38.75 15.477 1 82.94 349 GLY A CA 1
ATOM 2572 C C . GLY A 1 349 ? 1.146 39.344 16.75 1 82.94 349 GLY A C 1
ATOM 2573 O O . GLY A 1 349 ? 1.497 40.438 17.156 1 82.94 349 GLY A O 1
ATOM 2574 N N . THR A 1 350 ? 0.14 38.719 17.266 1 90.31 350 THR A N 1
ATOM 2575 C CA . THR A 1 350 ? -0.514 39.156 18.484 1 90.31 350 THR A CA 1
ATOM 2576 C C . THR A 1 350 ? -0.6 38 19.484 1 90.31 350 THR A C 1
ATOM 2578 O O . THR A 1 350 ? 0.064 36.969 19.328 1 90.31 350 THR A O 1
ATOM 2581 N N . ASP A 1 351 ? -1.321 38.219 20.609 1 92.38 351 ASP A N 1
ATOM 2582 C CA . ASP A 1 351 ? -1.462 37.219 21.641 1 92.38 351 ASP A CA 1
ATOM 2583 C C . ASP A 1 351 ? -2.822 36.531 21.547 1 92.38 351 ASP A C 1
ATOM 2585 O O . ASP A 1 351 ? -3.762 37.062 20.969 1 92.38 351 ASP A O 1
ATOM 2589 N N . ALA A 1 352 ? -2.826 35.344 22.125 1 96 352 ALA A N 1
ATOM 2590 C CA . ALA A 1 352 ? -4.098 34.656 22.359 1 96 352 ALA A CA 1
ATOM 2591 C C . ALA A 1 352 ? -4.496 34.719 23.828 1 96 352 ALA A C 1
ATOM 2593 O O . ALA A 1 352 ? -3.65 34.562 24.703 1 96 352 ALA A O 1
ATOM 2594 N N . VAL A 1 353 ? -5.793 35 24.094 1 98.06 353 VAL A N 1
ATOM 2595 C CA . VAL A 1 353 ? -6.309 35.094 25.453 1 98.06 353 VAL A CA 1
ATOM 2596 C C . VAL A 1 353 ? -7.551 34.219 25.625 1 98.06 353 VAL A C 1
ATOM 2598 O O . VAL A 1 353 ? -8.359 34.125 24.688 1 98.06 353 VAL A O 1
ATOM 2601 N N . GLN A 1 354 ? -7.633 33.594 26.766 1 98.38 354 GLN A N 1
ATOM 2602 C CA . GLN A 1 354 ? -8.82 32.781 27.047 1 98.38 354 GLN A CA 1
ATOM 2603 C C . GLN A 1 354 ? -9.844 33.594 27.859 1 98.38 354 GLN A C 1
ATOM 2605 O O . GLN A 1 354 ? -9.492 34.219 28.844 1 98.38 354 GLN A O 1
ATOM 2610 N N . LEU A 1 355 ? -11.055 33.656 27.391 1 98.56 355 LEU A N 1
ATOM 2611 C CA . LEU A 1 355 ? -12.188 34.156 28.141 1 98.56 355 LEU A CA 1
ATOM 2612 C C . LEU A 1 355 ? -13 33.031 28.766 1 98.56 355 LEU A C 1
ATOM 2614 O O . LEU A 1 355 ? -13.594 32.219 28.047 1 98.56 355 LEU A O 1
ATOM 2618 N N . ALA A 1 356 ? -13.047 33 30.078 1 98.25 356 ALA A N 1
ATOM 2619 C CA . ALA A 1 356 ? -13.719 31.891 30.766 1 98.25 356 ALA A CA 1
ATOM 2620 C C . ALA A 1 356 ? -14.883 32.375 31.609 1 98.25 356 ALA A C 1
ATOM 2622 O O . ALA A 1 356 ? -14.703 33.219 32.5 1 98.25 356 ALA A O 1
ATOM 2623 N N . LEU A 1 357 ? -16.062 31.953 31.266 1 97.75 357 LEU A N 1
ATOM 2624 C CA . LEU A 1 357 ? -17.203 32.156 32.156 1 97.75 357 LEU A CA 1
ATOM 2625 C C . LEU A 1 357 ? -17.344 31.016 33.156 1 97.75 357 LEU A C 1
ATOM 2627 O O . LEU A 1 357 ? -17.906 29.953 32.812 1 97.75 357 LEU A O 1
ATOM 2631 N N . TRP A 1 358 ? -16.891 31.266 34.375 1 95.5 358 TRP A N 1
ATOM 2632 C CA . TRP A 1 358 ? -16.469 30.172 35.25 1 95.5 358 TRP A CA 1
ATOM 2633 C C . TRP A 1 358 ? -16.734 30.5 36.719 1 95.5 358 TRP A C 1
ATOM 2635 O O . TRP A 1 358 ? -16.594 31.656 37.125 1 95.5 358 TRP A O 1
ATOM 2645 N N . ASP A 1 359 ? -17.078 29.469 37.469 1 93.5 359 ASP A N 1
ATOM 2646 C CA . ASP A 1 359 ? -17.359 29.656 38.906 1 93.5 359 ASP A CA 1
ATOM 2647 C C . ASP A 1 359 ? -16.094 29.547 39.719 1 93.5 359 ASP A C 1
ATOM 2649 O O . ASP A 1 359 ? -16.141 29.672 40.969 1 93.5 359 ASP A O 1
ATOM 2653 N N . GLY A 1 360 ? -14.977 29.219 39.062 1 92.12 360 GLY A N 1
ATOM 2654 C CA . GLY A 1 360 ? -13.703 29.172 39.75 1 92.12 360 GLY A CA 1
ATOM 2655 C C . GLY A 1 360 ? -13.359 27.797 40.281 1 92.12 360 GLY A C 1
ATOM 2656 O O . GLY A 1 360 ? -12.297 27.594 40.875 1 92.12 360 GLY A O 1
ATOM 2657 N N . LEU A 1 361 ? -14.18 26.828 40.062 1 87.56 361 LEU A N 1
ATOM 2658 C CA . LEU A 1 361 ? -13.961 25.484 40.625 1 87.56 361 LEU A CA 1
ATOM 2659 C C . LEU A 1 361 ? -13.359 24.562 39.562 1 87.56 361 LEU A C 1
ATOM 2661 O O . LEU A 1 361 ? -13.68 24.672 38.375 1 87.56 361 LEU A O 1
ATOM 2665 N N . THR A 1 362 ? -12.484 23.75 40.125 1 83.25 362 THR A N 1
ATOM 2666 C CA . THR A 1 362 ? -11.891 22.734 39.25 1 83.25 362 THR A CA 1
ATOM 2667 C C . THR A 1 362 ? -12.094 21.344 39.844 1 83.25 362 THR A C 1
ATOM 2669 O O . THR A 1 362 ? -11.219 20.828 40.531 1 83.25 362 THR A O 1
ATOM 2672 N N . PRO A 1 363 ? -13.336 20.844 39.812 1 70.19 363 PRO A N 1
ATOM 2673 C CA . PRO A 1 363 ? -13.68 19.594 40.469 1 70.19 363 PRO A CA 1
ATOM 2674 C C . PRO A 1 363 ? -12.773 18.438 40.062 1 70.19 363 PRO A C 1
ATOM 2676 O O . PRO A 1 363 ? -12.859 17.344 40.656 1 70.19 363 PRO A O 1
ATOM 2679 N N . GLY A 1 364 ? -11.953 18.531 39.281 1 72.81 364 GLY A N 1
ATOM 2680 C CA . GLY A 1 364 ? -11.125 17.406 38.906 1 72.81 364 GLY A CA 1
ATOM 2681 C C . GLY A 1 364 ? -11.633 16.656 37.688 1 72.81 364 GLY A C 1
ATOM 2682 O O . GLY A 1 364 ? -12.797 16.797 37.312 1 72.81 364 GLY A O 1
ATOM 2683 N N . GLY A 1 365 ? -11.156 16.484 36.531 1 81.31 365 GLY A N 1
ATOM 2684 C CA . GLY A 1 365 ? -11.5 15.758 35.312 1 81.31 365 GLY A CA 1
ATOM 2685 C C . GLY A 1 365 ? -10.719 16.234 34.094 1 81.31 365 GLY A C 1
ATOM 2686 O O . GLY A 1 365 ? -9.945 17.188 34.188 1 81.31 365 GLY A O 1
ATOM 2687 N N . MET A 1 366 ? -11.078 15.461 33.156 1 85.56 366 MET A N 1
ATOM 2688 C CA . MET A 1 366 ? -10.297 15.727 31.938 1 85.56 366 MET A CA 1
ATOM 2689 C C . MET A 1 366 ? -11 16.766 31.062 1 85.56 366 MET A C 1
ATOM 2691 O O . MET A 1 366 ? -10.367 17.375 30.203 1 85.56 366 MET A O 1
ATOM 2695 N N . ALA A 1 367 ? -12.336 16.953 31.453 1 87.69 367 ALA A N 1
ATOM 2696 C CA . ALA A 1 367 ? -13.086 17.859 30.594 1 87.69 367 ALA A CA 1
ATOM 2697 C C . ALA A 1 367 ? -13.914 18.844 31.422 1 87.69 367 ALA A C 1
ATOM 2699 O O . ALA A 1 367 ? -14.086 18.656 32.625 1 87.69 367 ALA A O 1
ATOM 2700 N N . GLY A 1 368 ? -14.375 19.891 30.75 1 91 368 GLY A N 1
ATOM 2701 C CA . GLY A 1 368 ? -15.148 20.938 31.406 1 91 368 GLY A CA 1
ATOM 2702 C C . GLY A 1 368 ? -14.43 22.266 31.469 1 91 368 GLY A C 1
ATOM 2703 O O . GLY A 1 368 ? -13.242 22.359 31.156 1 91 368 GLY A O 1
ATOM 2704 N N . THR A 1 369 ? -15.219 23.219 31.969 1 94 369 THR A N 1
ATOM 2705 C CA . THR A 1 369 ? -14.703 24.594 31.984 1 94 369 THR A CA 1
ATOM 2706 C C . THR A 1 369 ? -13.453 24.688 32.844 1 94 369 THR A C 1
ATOM 2708 O O . THR A 1 369 ? -12.453 25.266 32.438 1 94 369 THR A O 1
ATOM 2711 N N . GLY A 1 370 ? -13.539 24.125 34.031 1 94.69 370 GLY A N 1
ATOM 2712 C CA . GLY A 1 370 ? -12.375 24.172 34.906 1 94.69 370 GLY A CA 1
ATOM 2713 C C . GLY A 1 370 ? -11.164 23.469 34.312 1 94.69 370 GLY A C 1
ATOM 2714 O O . GLY A 1 370 ? -10.039 23.969 34.469 1 94.69 370 GLY A O 1
ATOM 2715 N N . ALA A 1 371 ? -11.367 22.406 33.75 1 95 371 ALA A N 1
ATOM 2716 C CA . ALA A 1 371 ? -10.281 21.656 33.094 1 95 371 ALA A CA 1
ATOM 2717 C C . ALA A 1 371 ? -9.672 22.469 31.953 1 95 371 ALA A C 1
ATOM 2719 O O . ALA A 1 371 ? -8.453 22.453 31.75 1 95 371 ALA A O 1
ATOM 2720 N N . ASP A 1 372 ? -10.508 23.141 31.219 1 96 372 ASP A N 1
ATOM 2721 C CA . ASP A 1 372 ? -10.023 23.953 30.109 1 96 372 ASP A CA 1
ATOM 2722 C C . ASP A 1 372 ? -9.172 25.125 30.609 1 96 372 ASP A C 1
ATOM 2724 O O . ASP A 1 372 ? -8.148 25.453 30 1 96 372 ASP A O 1
ATOM 2728 N N . VAL A 1 373 ? -9.633 25.719 31.656 1 96.69 373 VAL A N 1
ATOM 2729 C CA . VAL A 1 373 ? -8.898 26.828 32.219 1 96.69 373 VAL A CA 1
ATOM 2730 C C . VAL A 1 373 ? -7.531 26.359 32.719 1 96.69 373 VAL A C 1
ATOM 2732 O O . VAL A 1 373 ? -6.512 27 32.438 1 96.69 373 VAL A O 1
ATOM 2735 N N . GLU A 1 374 ? -7.566 25.297 33.375 1 95.12 374 GLU A N 1
ATOM 2736 C CA . GLU A 1 374 ? -6.312 24.734 33.875 1 95.12 374 GLU A CA 1
ATOM 2737 C C . GLU A 1 374 ? -5.371 24.391 32.719 1 95.12 374 GLU A C 1
ATOM 2739 O O . GLU A 1 374 ? -4.164 24.625 32.812 1 95.12 374 GLU A O 1
ATOM 2744 N N . LEU A 1 375 ? -5.902 23.766 31.766 1 93.38 375 LEU A N 1
ATOM 2745 C CA . LEU A 1 375 ? -5.117 23.391 30.609 1 93.38 375 LEU A CA 1
ATOM 2746 C C . LEU A 1 375 ? -4.461 24.609 29.969 1 93.38 375 LEU A C 1
ATOM 2748 O O . LEU A 1 375 ? -3.26 24.594 29.672 1 93.38 375 LEU A O 1
ATOM 2752 N N . TRP A 1 376 ? -5.156 25.625 29.688 1 95.44 376 TRP A N 1
ATOM 2753 C CA . TRP A 1 376 ? -4.672 26.844 29.047 1 95.44 376 TRP A CA 1
ATOM 2754 C C . TRP A 1 376 ? -3.605 27.516 29.906 1 95.44 376 TRP A C 1
ATOM 2756 O O . TRP A 1 376 ? -2.531 27.859 29.422 1 95.44 376 TRP A O 1
ATOM 2766 N N . ARG A 1 377 ? -3.805 27.578 31.219 1 95.12 377 ARG A N 1
ATOM 2767 C CA . ARG A 1 377 ? -2.9 28.266 32.125 1 95.12 377 ARG A CA 1
ATOM 2768 C C . ARG A 1 377 ? -1.612 27.469 32.312 1 95.12 377 ARG A C 1
ATOM 2770 O O . ARG A 1 377 ? -0.527 28.047 32.406 1 95.12 377 ARG A O 1
ATOM 2777 N N . SER A 1 378 ? -1.752 26.234 32.375 1 92.94 378 SER A N 1
ATOM 2778 C CA . SER A 1 378 ? -0.581 25.375 32.594 1 92.94 378 SER A CA 1
ATOM 2779 C C . SER A 1 378 ? 0.368 25.453 31.406 1 92.94 378 SER A C 1
ATOM 2781 O O . SER A 1 378 ? 1.55 25.125 31.516 1 92.94 378 SER A O 1
ATOM 2783 N N . HIS A 1 379 ? -0.107 25.922 30.359 1 92.81 379 HIS A N 1
ATOM 2784 C CA . HIS A 1 379 ? 0.737 26.047 29.172 1 92.81 379 HIS A CA 1
ATOM 2785 C C . HIS A 1 379 ? 1.034 27.516 28.859 1 92.81 379 HIS A C 1
ATOM 2787 O O . HIS A 1 379 ? 1.262 27.859 27.688 1 92.81 379 HIS A O 1
ATOM 2793 N N . GLY A 1 380 ? 0.85 28.328 29.781 1 91.81 380 GLY A N 1
ATOM 2794 C CA . GLY A 1 380 ? 1.325 29.703 29.703 1 91.81 380 GLY A CA 1
ATOM 2795 C C . GLY A 1 380 ? 0.281 30.656 29.172 1 91.81 380 GLY A C 1
ATOM 2796 O O . GLY A 1 380 ? 0.59 31.812 28.859 1 91.81 380 GLY A O 1
ATOM 2797 N N . GLY A 1 381 ? -0.95 30.266 29.094 1 94.81 381 GLY A N 1
ATOM 2798 C CA . GLY A 1 381 ? -1.992 31.141 28.594 1 94.81 381 GLY A CA 1
ATOM 2799 C C . GLY A 1 381 ? -2.578 32.062 29.656 1 94.81 381 GLY A C 1
ATOM 2800 O O . GLY A 1 381 ? -2.625 31.688 30.828 1 94.81 381 GLY A O 1
ATOM 2801 N N . GLU A 1 382 ? -3.002 33.188 29.219 1 96.62 382 GLU A N 1
ATOM 2802 C CA . GLU A 1 382 ? -3.705 34.125 30.094 1 96.62 382 GLU A CA 1
ATOM 2803 C C . GLU A 1 382 ? -5.219 33.938 30.016 1 96.62 382 GLU A C 1
ATOM 2805 O O . GLU A 1 382 ? -5.773 33.844 28.906 1 96.62 382 GLU A O 1
ATOM 2810 N N . THR A 1 383 ? -5.812 33.875 31.188 1 97.62 383 THR A N 1
ATOM 2811 C CA . THR A 1 383 ? -7.258 33.688 31.234 1 97.62 383 THR A CA 1
ATOM 2812 C C . THR A 1 383 ? -7.922 34.906 31.875 1 97.62 383 THR A C 1
ATOM 2814 O O . THR A 1 383 ? -7.531 35.312 32.969 1 97.62 383 THR A O 1
ATOM 2817 N N . ARG A 1 384 ? -8.828 35.469 31.172 1 97.5 384 ARG A N 1
ATOM 2818 C CA . ARG A 1 384 ? -9.75 36.438 31.75 1 97.5 384 ARG A CA 1
ATOM 2819 C C . ARG A 1 384 ? -11.047 35.781 32.188 1 97.5 384 ARG A C 1
ATOM 2821 O O . ARG A 1 384 ? -11.758 35.188 31.375 1 97.5 384 ARG A O 1
ATOM 2828 N N . VAL A 1 385 ? -11.375 35.906 33.438 1 97.5 385 VAL A N 1
ATOM 2829 C CA . VAL A 1 385 ? -12.516 35.188 34 1 97.5 385 VAL A CA 1
ATOM 2830 C C . VAL A 1 385 ? -13.695 36.156 34.156 1 97.5 385 VAL A C 1
ATOM 2832 O O . VAL A 1 385 ? -13.539 37.25 34.719 1 97.5 385 VAL A O 1
ATOM 2835 N N . ILE A 1 386 ? -14.781 35.812 33.656 1 97.5 386 ILE A N 1
ATOM 2836 C CA . ILE A 1 386 ? -16.078 36.375 34.062 1 97.5 386 ILE A CA 1
ATOM 2837 C C . ILE A 1 386 ? -16.75 35.469 35.062 1 97.5 386 ILE A C 1
ATOM 2839 O O . ILE A 1 386 ? -17.203 34.375 34.719 1 97.5 386 ILE A O 1
ATOM 2843 N N . PRO A 1 387 ? -16.797 35.906 36.281 1 95.88 387 PRO A N 1
ATOM 2844 C CA . PRO A 1 387 ? -17.391 35.031 37.312 1 95.88 387 PRO A CA 1
ATOM 2845 C C . PRO A 1 387 ? -18.828 34.656 37 1 95.88 387 PRO A C 1
ATOM 2847 O O . PRO A 1 387 ? -19.625 35.531 36.625 1 95.88 387 PRO A O 1
ATOM 2850 N N . LEU A 1 388 ? -19.062 33.375 37.125 1 93.31 388 LEU A N 1
ATOM 2851 C CA . LEU A 1 388 ? -20.391 32.875 36.812 1 93.31 388 LEU A CA 1
ATOM 2852 C C . LEU A 1 388 ? -20.953 32.094 38 1 93.31 388 LEU A C 1
ATOM 2854 O O . LEU A 1 388 ? -20.344 31.109 38.438 1 93.31 388 LEU A O 1
ATOM 2858 N N . ASP A 1 389 ? -22.047 32.562 38.562 1 90.38 389 ASP A N 1
ATOM 2859 C CA . ASP A 1 389 ? -22.797 31.828 39.562 1 90.38 389 ASP A CA 1
ATOM 2860 C C . ASP A 1 389 ? -23.859 30.953 38.906 1 90.38 389 ASP A C 1
ATOM 2862 O O . ASP A 1 389 ? -24.922 31.438 38.531 1 90.38 389 ASP A O 1
ATOM 2866 N N . ARG A 1 390 ? -23.656 29.688 38.906 1 88.25 390 ARG A N 1
ATOM 2867 C CA . ARG A 1 390 ? -24.5 28.734 38.188 1 88.25 390 ARG A CA 1
ATOM 2868 C C . ARG A 1 390 ? -25.891 28.656 38.812 1 88.25 390 ARG A C 1
ATOM 2870 O O . ARG A 1 390 ? -26.859 28.266 38.156 1 88.25 390 ARG A O 1
ATOM 2877 N N . SER A 1 391 ? -25.938 29.078 40.031 1 87.75 391 SER A N 1
ATOM 2878 C CA . SER A 1 391 ? -27.219 29.016 40.75 1 87.75 391 SER A CA 1
ATOM 2879 C C . SER A 1 391 ? -28.219 30.016 40.188 1 87.75 391 SER A C 1
ATOM 2881 O O . SER A 1 391 ? -29.422 29.906 40.406 1 87.75 391 SER A O 1
ATOM 2883 N N . GLU A 1 392 ? -27.719 30.922 39.5 1 87.94 392 GLU A N 1
ATOM 2884 C CA . GLU A 1 392 ? -28.562 31.969 38.906 1 87.94 392 GLU A CA 1
ATOM 2885 C C . GLU A 1 392 ? -29.234 31.484 37.625 1 87.94 392 GLU A C 1
ATOM 2887 O O . GLU A 1 392 ? -30.125 32.156 37.094 1 87.94 392 GLU A O 1
ATOM 2892 N N . PHE A 1 393 ? -28.922 30.281 37.25 1 90.19 393 PHE A N 1
ATOM 2893 C CA . PHE A 1 393 ? -29.422 29.766 35.969 1 90.19 393 PHE A CA 1
ATOM 2894 C C . PHE A 1 393 ? -30.094 28.406 36.188 1 90.19 393 PHE A C 1
ATOM 2896 O O . PHE A 1 393 ? -29.844 27.734 37.188 1 90.19 393 PHE A O 1
ATOM 2903 N N . ALA A 1 394 ? -30.922 28.047 35.219 1 88.81 394 ALA A N 1
ATOM 2904 C CA . ALA A 1 394 ? -31.516 26.719 35.25 1 88.81 394 ALA A CA 1
ATOM 2905 C C . ALA A 1 394 ? -30.469 25.641 35 1 88.81 394 ALA A C 1
ATOM 2907 O O . ALA A 1 394 ? -29.562 25.812 34.188 1 88.81 394 ALA A O 1
ATOM 2908 N N . ARG A 1 395 ? -30.656 24.594 35.812 1 88.44 395 ARG A N 1
ATOM 2909 C CA . ARG A 1 395 ? -29.719 23.469 35.625 1 88.44 395 ARG A CA 1
ATOM 2910 C C . ARG A 1 395 ? -30.031 22.703 34.344 1 88.44 395 ARG A C 1
ATOM 2912 O O . ARG A 1 395 ? -31.188 22.391 34.062 1 88.44 395 ARG A O 1
ATOM 2919 N N . PRO A 1 396 ? -28.938 22.531 33.562 1 90.06 396 PRO A N 1
ATOM 2920 C CA . PRO A 1 396 ? -29.188 21.703 32.375 1 90.06 396 PRO A CA 1
ATOM 2921 C C . PRO A 1 396 ? -29.641 20.281 32.719 1 90.06 396 PRO A C 1
ATOM 2923 O O . PRO A 1 396 ? -29.234 19.75 33.75 1 90.06 396 PRO A O 1
ATOM 2926 N N . ALA A 1 397 ? -30.406 19.719 31.75 1 86.88 397 ALA A N 1
ATOM 2927 C CA . ALA A 1 397 ? -30.828 18.328 31.922 1 86.88 397 ALA A CA 1
ATOM 2928 C C . ALA A 1 397 ? -29.672 17.359 31.672 1 86.88 397 ALA A C 1
ATOM 2930 O O . ALA A 1 397 ? -28.641 17.75 31.109 1 86.88 397 ALA A O 1
ATOM 2931 N N . ALA A 1 398 ? -29.875 16.156 32.25 1 78.88 398 ALA A N 1
ATOM 2932 C CA . ALA A 1 398 ? -28.875 15.109 31.953 1 78.88 398 ALA A CA 1
ATOM 2933 C C . ALA A 1 398 ? -28.906 14.711 30.484 1 78.88 398 ALA A C 1
ATOM 2935 O O . ALA A 1 398 ? -29.984 14.625 29.875 1 78.88 398 ALA A O 1
ATOM 2936 N N . ALA A 1 399 ? -27.719 14.641 29.984 1 74.5 399 ALA A N 1
ATOM 2937 C CA . ALA A 1 399 ? -27.656 14.211 28.578 1 74.5 399 ALA A CA 1
ATOM 2938 C C . ALA A 1 399 ? -28.281 12.836 28.406 1 74.5 399 ALA A C 1
ATOM 2940 O O . ALA A 1 399 ? -28.109 11.945 29.234 1 74.5 399 ALA A O 1
ATOM 2941 N N . ALA A 1 400 ? -29.312 12.594 27.391 1 61.69 400 ALA A N 1
ATOM 2942 C CA . ALA A 1 400 ? -30.016 11.344 27.094 1 61.69 400 ALA A CA 1
ATOM 2943 C C . ALA A 1 400 ? -29.078 10.336 26.438 1 61.69 400 ALA A C 1
ATOM 2945 O O . ALA A 1 400 ? -29.422 9.75 25.406 1 61.69 400 ALA A O 1
ATOM 2946 N N . VAL A 1 401 ? -27.859 10.492 26.641 1 61 401 VAL A N 1
ATOM 2947 C CA . VAL A 1 401 ? -27.016 9.656 25.797 1 61 401 VAL A CA 1
ATOM 2948 C C . VAL A 1 401 ? -26.688 8.352 26.531 1 61 401 VAL A C 1
ATOM 2950 O O . VAL A 1 401 ? -26.297 8.367 27.703 1 61 401 VAL A O 1
ATOM 2953 N N . THR A 1 402 ? -27.438 7.184 26.094 1 52.56 402 THR A N 1
ATOM 2954 C CA . THR A 1 402 ? -27.078 5.82 26.484 1 52.56 402 THR A CA 1
ATOM 2955 C C . THR A 1 402 ? -25.688 5.477 25.969 1 52.56 402 THR A C 1
ATOM 2957 O O . THR A 1 402 ? -25.422 5.512 24.766 1 52.56 402 THR A O 1
ATOM 2960 N N . THR A 1 403 ? -24.75 5.898 26.609 1 50.88 403 THR A N 1
ATOM 2961 C CA . THR A 1 403 ? -23.344 5.754 26.25 1 50.88 403 THR A CA 1
ATOM 2962 C C . THR A 1 403 ? -23.031 4.328 25.812 1 50.88 403 THR A C 1
ATOM 2964 O O . THR A 1 403 ? -22.672 3.479 26.625 1 50.88 403 THR A O 1
ATOM 2967 N N . ALA A 1 404 ? -23.75 3.607 25.25 1 46.69 404 ALA A N 1
ATOM 2968 C CA . ALA A 1 404 ? -23.219 2.273 25 1 46.69 404 ALA A CA 1
ATOM 2969 C C . ALA A 1 404 ? -21.875 2.352 24.281 1 46.69 404 ALA A C 1
ATOM 2971 O O . ALA A 1 404 ? -21.812 2.16 23.062 1 46.69 404 ALA A O 1
ATOM 2972 N N . VAL A 1 405 ? -21.031 3.494 24.484 1 52.88 405 VAL A N 1
ATOM 2973 C CA . VAL A 1 405 ? -19.844 3.309 23.625 1 52.88 405 VAL A CA 1
ATOM 2974 C C . VAL A 1 405 ? -19 2.164 24.172 1 52.88 405 VAL A C 1
ATOM 2976 O O . VAL A 1 405 ? -18.469 2.252 25.281 1 52.88 405 VAL A O 1
ATOM 2979 N N . GLU A 1 406 ? -19.141 0.954 23.844 1 56.34 406 GLU A N 1
ATOM 2980 C CA . GLU A 1 406 ? -18.453 -0.261 24.281 1 56.34 406 GLU A CA 1
ATOM 2981 C C . GLU A 1 406 ? -16.938 -0.106 24.188 1 56.34 406 GLU A C 1
ATOM 2983 O O . GLU A 1 406 ? -16.219 -0.395 25.141 1 56.34 406 GLU A O 1
ATOM 2988 N N . ALA A 1 407 ? -16.266 0.392 23.047 1 65.44 407 ALA A N 1
ATOM 2989 C CA . ALA A 1 407 ? -14.805 0.338 22.984 1 65.44 407 ALA A CA 1
ATOM 2990 C C . ALA A 1 407 ? -14.195 1.729 23.141 1 65.44 407 ALA A C 1
ATOM 2992 O O . ALA A 1 407 ? -14.562 2.658 22.422 1 65.44 407 ALA A O 1
ATOM 2993 N N . LYS A 1 408 ? -13.477 1.979 24.297 1 75.12 408 LYS A N 1
ATOM 2994 C CA . LYS A 1 408 ? -12.852 3.254 24.625 1 75.12 408 LYS A CA 1
ATOM 2995 C C . LYS A 1 408 ? -11.75 3.609 23.641 1 75.12 408 LYS A C 1
ATOM 2997 O O . LYS A 1 408 ? -10.984 2.74 23.219 1 75.12 408 LYS A O 1
ATOM 3002 N N . ARG A 1 409 ? -11.727 4.914 23.219 1 86.88 409 ARG A N 1
ATOM 3003 C CA . ARG A 1 409 ? -10.727 5.453 22.312 1 86.88 409 ARG A CA 1
ATOM 3004 C C . ARG A 1 409 ? -9.758 6.379 23.031 1 86.88 409 ARG A C 1
ATOM 3006 O O . ARG A 1 409 ? -10.109 6.98 24.047 1 86.88 409 ARG A O 1
ATOM 3013 N N . GLU A 1 410 ? -8.578 6.352 22.578 1 90.38 410 GLU A N 1
ATOM 3014 C CA . GLU A 1 410 ? -7.527 7.23 23.078 1 90.38 410 GLU A CA 1
ATOM 3015 C C . GLU A 1 410 ? -7.074 8.211 22 1 90.38 410 GLU A C 1
ATOM 3017 O O . GLU A 1 410 ? -7.184 7.934 20.812 1 90.38 410 GLU A O 1
ATOM 3022 N N . VAL A 1 411 ? -6.664 9.414 22.469 1 93.38 411 VAL A N 1
ATOM 3023 C CA . VAL A 1 411 ? -6.051 10.367 21.547 1 93.38 411 VAL A CA 1
ATOM 3024 C C . VAL A 1 411 ? -4.539 10.164 21.531 1 93.38 411 VAL A C 1
ATOM 3026 O O . VAL A 1 411 ? -3.871 10.32 22.547 1 93.38 411 VAL A O 1
ATOM 3029 N N . ARG A 1 412 ? -4.027 9.742 20.375 1 96.44 412 ARG A N 1
ATOM 3030 C CA . ARG A 1 412 ? -2.609 9.414 20.266 1 96.44 412 ARG A CA 1
ATOM 3031 C C . ARG A 1 412 ? -2.006 10.062 19.016 1 96.44 412 ARG A C 1
ATOM 3033 O O . ARG A 1 412 ? -2.717 10.352 18.047 1 96.44 412 ARG A O 1
ATOM 3040 N N . ALA A 1 413 ? -0.687 10.367 19.172 1 98.06 413 ALA A N 1
ATOM 3041 C CA . ALA A 1 413 ? 0.062 10.828 18 1 98.06 413 ALA A CA 1
ATOM 3042 C C . ALA A 1 413 ? 0.634 9.656 17.219 1 98.06 413 ALA A C 1
ATOM 3044 O O . ALA A 1 413 ? 1.196 8.727 17.797 1 98.06 413 ALA A O 1
ATOM 3045 N N . MET A 1 414 ? 0.497 9.664 15.938 1 98.06 414 MET A N 1
ATOM 3046 C CA . MET A 1 414 ? 0.895 8.562 15.062 1 98.06 414 MET A CA 1
ATOM 3047 C C . MET A 1 414 ? 1.901 9.031 14.016 1 98.06 414 MET A C 1
ATOM 3049 O O . MET A 1 414 ? 1.719 10.078 13.398 1 98.06 414 MET A O 1
ATOM 3053 N N . ILE A 1 415 ? 2.928 8.242 13.812 1 98.12 415 ILE A N 1
ATOM 3054 C CA . ILE A 1 415 ? 3.963 8.523 12.82 1 98.12 415 ILE A CA 1
ATOM 3055 C C . ILE A 1 415 ? 4.039 7.375 11.812 1 98.12 415 ILE A C 1
ATOM 3057 O O . ILE A 1 415 ? 4.078 6.203 12.195 1 98.12 415 ILE A O 1
ATOM 3061 N N . PHE A 1 416 ? 3.951 7.664 10.578 1 97.31 416 PHE A N 1
ATOM 3062 C CA . PHE A 1 416 ? 4.262 6.73 9.508 1 97.31 416 PHE A CA 1
ATOM 3063 C C . PHE A 1 416 ? 5.465 7.211 8.703 1 97.31 416 PHE A C 1
ATOM 3065 O O . PHE A 1 416 ? 5.594 8.406 8.414 1 97.31 416 PHE A O 1
ATOM 3072 N N . THR A 1 417 ? 6.359 6.312 8.383 1 94.5 417 THR A N 1
ATOM 3073 C CA . THR A 1 417 ? 7.504 6.637 7.539 1 94.5 417 THR A CA 1
ATOM 3074 C C . THR A 1 417 ? 7.664 5.598 6.43 1 94.5 417 THR A C 1
ATOM 3076 O O . THR A 1 417 ? 7.141 4.488 6.531 1 94.5 417 THR A O 1
ATOM 3079 N N . ASP A 1 418 ? 8.305 5.98 5.461 1 90.31 418 ASP A N 1
ATOM 3080 C CA . ASP A 1 418 ? 8.672 5.113 4.348 1 90.31 418 ASP A CA 1
ATOM 3081 C C . ASP A 1 418 ? 9.953 5.605 3.67 1 90.31 418 ASP A C 1
ATOM 3083 O O . ASP A 1 418 ? 10.188 6.812 3.572 1 90.31 418 ASP A O 1
ATOM 3087 N N . PHE A 1 419 ? 10.734 4.672 3.295 1 87.31 419 PHE A N 1
ATOM 3088 C CA . PHE A 1 419 ? 11.977 5.027 2.625 1 87.31 419 PHE A CA 1
ATOM 3089 C C . PHE A 1 419 ? 11.781 5.078 1.114 1 87.31 419 PHE A C 1
ATOM 3091 O O . PHE A 1 419 ? 11.664 4.039 0.462 1 87.31 419 PHE A O 1
ATOM 3098 N N . ALA A 1 420 ? 11.883 6.305 0.541 1 82.31 420 ALA A N 1
ATOM 3099 C CA . ALA A 1 420 ? 11.727 6.48 -0.9 1 82.31 420 ALA A CA 1
ATOM 3100 C C . ALA A 1 420 ? 12.867 5.809 -1.664 1 82.31 420 ALA A C 1
ATOM 3102 O O . ALA A 1 420 ? 14.039 6.008 -1.345 1 82.31 420 ALA A O 1
ATOM 3103 N N . GLY A 1 421 ? 12.555 5.008 -2.689 1 75.81 421 GLY A N 1
ATOM 3104 C CA . GLY A 1 421 ? 13.547 4.348 -3.52 1 75.81 421 GLY A CA 1
ATOM 3105 C C . GLY A 1 421 ? 13.93 2.967 -3.016 1 75.81 421 GLY A C 1
ATOM 3106 O O . GLY A 1 421 ? 14.805 2.309 -3.586 1 75.81 421 GLY A O 1
ATOM 3107 N N . PHE A 1 422 ? 13.352 2.445 -1.983 1 81.12 422 PHE A N 1
ATOM 3108 C CA . PHE A 1 422 ? 13.648 1.151 -1.382 1 81.12 422 PHE A CA 1
ATOM 3109 C C . PHE A 1 422 ? 13.516 0.034 -2.41 1 81.12 422 PHE A C 1
ATOM 3111 O O . PHE A 1 422 ? 14.367 -0.861 -2.471 1 81.12 422 PHE A O 1
ATOM 3118 N N . SER A 1 423 ? 12.461 -0.007 -3.182 1 74.38 423 SER A N 1
ATOM 3119 C CA . SER A 1 423 ? 12.18 -1.084 -4.125 1 74.38 423 SER A CA 1
ATOM 3120 C C . SER A 1 423 ? 13.242 -1.148 -5.219 1 74.38 423 SER A C 1
ATOM 3122 O O . SER A 1 423 ? 13.367 -2.162 -5.91 1 74.38 423 SER A O 1
ATOM 3124 N N . ARG A 1 424 ? 14.109 -0.11 -5.328 1 76.69 424 ARG A N 1
ATOM 3125 C CA . ARG A 1 424 ? 15.102 -0.051 -6.391 1 76.69 424 ARG A CA 1
ATOM 3126 C C . ARG A 1 424 ? 16.484 -0.442 -5.867 1 76.69 424 ARG A C 1
ATOM 3128 O O . ARG A 1 424 ? 17.438 -0.561 -6.641 1 76.69 424 ARG A O 1
ATOM 3135 N N . ILE A 1 425 ? 16.531 -0.557 -4.602 1 79.81 425 ILE A N 1
ATOM 3136 C CA . ILE A 1 425 ? 17.812 -0.941 -4.031 1 79.81 425 ILE A CA 1
ATOM 3137 C C . ILE A 1 425 ? 18.219 -2.316 -4.555 1 79.81 425 ILE A C 1
ATOM 3139 O O . ILE A 1 425 ? 17.391 -3.234 -4.613 1 79.81 425 ILE A O 1
ATOM 3143 N N . ASP A 1 426 ? 19.438 -2.346 -4.945 1 79.12 426 ASP A N 1
ATOM 3144 C CA . ASP A 1 426 ? 19.953 -3.619 -5.426 1 79.12 426 ASP A CA 1
ATOM 3145 C C . ASP A 1 426 ? 19.875 -4.691 -4.34 1 79.12 426 ASP A C 1
ATOM 3147 O O . ASP A 1 426 ? 20.141 -4.418 -3.166 1 79.12 426 ASP A O 1
ATOM 3151 N N . GLU A 1 427 ? 19.562 -5.902 -4.719 1 81.5 427 GLU A N 1
ATOM 3152 C CA . GLU A 1 427 ? 19.375 -7.031 -3.811 1 81.5 427 GLU A CA 1
ATOM 3153 C C . GLU A 1 427 ? 20.594 -7.223 -2.912 1 81.5 427 GLU A C 1
ATOM 3155 O O . GLU A 1 427 ? 20.469 -7.523 -1.725 1 81.5 427 GLU A O 1
ATOM 3160 N N . ALA A 1 428 ? 21.797 -7.031 -3.416 1 78.06 428 ALA A N 1
ATOM 3161 C CA . ALA A 1 428 ? 23.047 -7.293 -2.689 1 78.06 428 ALA A CA 1
ATOM 3162 C C . ALA A 1 428 ? 23.266 -6.262 -1.585 1 78.06 428 ALA A C 1
ATOM 3164 O O . ALA A 1 428 ? 24.016 -6.508 -0.636 1 78.06 428 ALA A O 1
ATOM 3165 N N . LEU A 1 429 ? 22.547 -5.129 -1.714 1 81.62 429 LEU A N 1
ATOM 3166 C CA . LEU A 1 429 ? 22.75 -4.047 -0.757 1 81.62 429 LEU A CA 1
ATOM 3167 C C . LEU A 1 429 ? 21.656 -4.043 0.307 1 81.62 429 LEU A C 1
ATOM 3169 O O . LEU A 1 429 ? 21.734 -3.287 1.276 1 81.62 429 LEU A O 1
ATOM 3173 N N . LEU A 1 430 ? 20.703 -4.93 0.191 1 84.25 430 LEU A N 1
ATOM 3174 C CA . LEU A 1 430 ? 19.547 -4.918 1.081 1 84.25 430 LEU A CA 1
ATOM 3175 C C . LEU A 1 430 ? 19.953 -5.246 2.512 1 84.25 430 LEU A C 1
ATOM 3177 O O . LEU A 1 430 ? 19.5 -4.602 3.457 1 84.25 430 LEU A O 1
ATOM 3181 N N . PRO A 1 431 ? 20.906 -6.172 2.719 1 84.69 431 PRO A N 1
ATOM 3182 C CA . PRO A 1 431 ? 21.328 -6.426 4.098 1 84.69 431 PRO A CA 1
ATOM 3183 C C . PRO A 1 431 ? 22 -5.223 4.738 1 84.69 431 PRO A C 1
ATOM 3185 O O . PRO A 1 431 ? 21.781 -4.938 5.918 1 84.69 431 PRO A O 1
ATOM 3188 N N . THR A 1 432 ? 22.781 -4.566 3.928 1 82.44 432 THR A N 1
ATOM 3189 C CA . THR A 1 432 ? 23.438 -3.363 4.422 1 82.44 432 THR A CA 1
ATOM 3190 C C . THR A 1 432 ? 22.406 -2.283 4.75 1 82.44 432 THR A C 1
ATOM 3192 O O . THR A 1 432 ? 22.516 -1.597 5.77 1 82.44 432 THR A O 1
ATOM 3195 N N . PHE A 1 433 ? 21.484 -2.117 3.887 1 82.5 433 PHE A N 1
ATOM 3196 C CA . PHE A 1 433 ? 20.391 -1.183 4.129 1 82.5 433 PHE A CA 1
ATOM 3197 C C . PHE A 1 433 ? 19.688 -1.494 5.449 1 82.5 433 PHE A C 1
ATOM 3199 O O . PHE A 1 433 ? 19.438 -0.593 6.25 1 82.5 433 PHE A O 1
ATOM 3206 N N . TRP A 1 434 ? 19.422 -2.738 5.68 1 83.69 434 TRP A N 1
ATOM 3207 C CA . TRP A 1 434 ? 18.703 -3.176 6.867 1 83.69 434 TRP A CA 1
ATOM 3208 C C . TRP A 1 434 ? 19.5 -2.881 8.133 1 83.69 434 TRP A C 1
ATOM 3210 O O . TRP A 1 434 ? 18.953 -2.34 9.102 1 83.69 434 TRP A O 1
ATOM 3220 N N . GLU A 1 435 ? 20.688 -3.131 8.07 1 83.88 435 GLU A N 1
ATOM 3221 C CA . GLU A 1 435 ? 21.547 -2.943 9.242 1 83.88 435 GLU A CA 1
ATOM 3222 C C . GLU A 1 435 ? 21.781 -1.462 9.516 1 83.88 435 GLU A C 1
ATOM 3224 O O . GLU A 1 435 ? 21.688 -1.015 10.664 1 83.88 435 GLU A O 1
ATOM 3229 N N . LEU A 1 436 ? 22.031 -0.738 8.453 1 84.12 436 LEU A N 1
ATOM 3230 C CA . LEU A 1 436 ? 22.438 0.649 8.656 1 84.12 436 LEU A CA 1
ATOM 3231 C C . LEU A 1 436 ? 21.234 1.55 8.844 1 84.12 436 LEU A C 1
ATOM 3233 O O . LEU A 1 436 ? 21.141 2.285 9.828 1 84.12 436 LEU A O 1
ATOM 3237 N N . VAL A 1 437 ? 20.312 1.464 7.902 1 86.19 437 VAL A N 1
ATOM 3238 C CA . VAL A 1 437 ? 19.188 2.395 7.906 1 86.19 437 VAL A CA 1
ATOM 3239 C C . VAL A 1 437 ? 18.203 1.998 9 1 86.19 437 VAL A C 1
ATOM 3241 O O . VAL A 1 437 ? 17.859 2.812 9.859 1 86.19 437 VAL A O 1
ATOM 3244 N N . LEU A 1 438 ? 17.75 0.758 9.07 1 89.5 438 LEU A N 1
ATOM 3245 C CA . LEU A 1 438 ? 16.781 0.333 10.07 1 89.5 438 LEU A CA 1
ATOM 3246 C C . LEU A 1 438 ? 17.422 0.301 11.461 1 89.5 438 LEU A C 1
ATOM 3248 O O . LEU A 1 438 ? 16.734 0.514 12.469 1 89.5 438 LEU A O 1
ATOM 3252 N N . GLY A 1 439 ? 18.688 0.013 11.453 1 91.56 439 GLY A N 1
ATOM 3253 C CA . GLY A 1 439 ? 19.391 0.119 12.719 1 91.56 439 GLY A CA 1
ATOM 3254 C C . GLY A 1 439 ? 19.359 1.519 13.305 1 91.56 439 GLY A C 1
ATOM 3255 O O . GLY A 1 439 ? 19.125 1.692 14.508 1 91.56 439 GLY A O 1
ATOM 3256 N N . ARG A 1 440 ? 19.547 2.471 12.469 1 91.56 440 ARG A N 1
ATOM 3257 C CA . ARG A 1 440 ? 19.5 3.865 12.898 1 91.56 440 ARG A CA 1
ATOM 3258 C C . ARG A 1 440 ? 18.078 4.254 13.328 1 91.56 440 ARG A C 1
ATOM 3260 O O . ARG A 1 440 ? 17.906 4.957 14.32 1 91.56 440 ARG A O 1
ATOM 3267 N N . VAL A 1 441 ? 17.141 3.822 12.562 1 94.25 441 VAL A N 1
ATOM 3268 C CA . VAL A 1 441 ? 15.742 4.07 12.914 1 94.25 441 VAL A CA 1
ATOM 3269 C C . VAL A 1 441 ? 15.453 3.523 14.305 1 94.25 441 VAL A C 1
ATOM 3271 O O . VAL A 1 441 ? 14.859 4.215 15.141 1 94.25 441 VAL A O 1
ATOM 3274 N N . ALA A 1 442 ? 15.93 2.332 14.539 1 96 442 ALA A N 1
ATOM 3275 C CA . ALA A 1 442 ? 15.703 1.679 15.828 1 96 442 ALA A CA 1
ATOM 3276 C C . ALA A 1 442 ? 16.344 2.469 16.969 1 96 442 ALA A C 1
ATOM 3278 O O . ALA A 1 442 ? 15.75 2.623 18.031 1 96 442 ALA A O 1
ATOM 3279 N N . ARG A 1 443 ? 17.5 2.916 16.766 1 95.81 443 ARG A N 1
ATOM 3280 C CA . ARG A 1 443 ? 18.188 3.689 17.797 1 95.81 443 ARG A CA 1
ATOM 3281 C C . ARG A 1 443 ? 17.438 4.965 18.141 1 95.81 443 ARG A C 1
ATOM 3283 O O . ARG A 1 443 ? 17.328 5.332 19.312 1 95.81 443 ARG A O 1
ATOM 3290 N N . VAL A 1 444 ? 16.922 5.629 17.125 1 96.75 444 VAL A N 1
ATOM 3291 C CA . VAL A 1 444 ? 16.141 6.848 17.359 1 96.75 444 VAL A CA 1
ATOM 3292 C C . VAL A 1 444 ? 14.875 6.52 18.141 1 96.75 444 VAL A C 1
ATOM 3294 O O . VAL A 1 444 ? 14.57 7.184 19.141 1 96.75 444 VAL A O 1
ATOM 3297 N N . VAL A 1 445 ? 14.148 5.512 17.734 1 97.69 445 VAL A N 1
ATOM 3298 C CA . VAL A 1 445 ? 12.906 5.125 18.406 1 97.69 445 VAL A CA 1
ATOM 3299 C C . VAL A 1 445 ? 13.203 4.742 19.844 1 97.69 445 VAL A C 1
ATOM 3301 O O . VAL A 1 445 ? 12.438 5.086 20.75 1 97.69 445 VAL A O 1
ATOM 3304 N N . ASP A 1 446 ? 14.344 4.121 20.078 1 97.5 446 ASP A N 1
ATOM 3305 C CA . ASP A 1 446 ? 14.727 3.664 21.422 1 97.5 446 ASP A CA 1
ATOM 3306 C C . ASP A 1 446 ? 14.961 4.844 22.359 1 97.5 446 ASP A C 1
ATOM 3308 O O . ASP A 1 446 ? 14.766 4.73 23.562 1 97.5 446 ASP A O 1
ATOM 3312 N N . ARG A 1 447 ? 15.383 5.953 21.828 1 97.19 447 ARG A N 1
ATOM 3313 C CA . ARG A 1 447 ? 15.594 7.152 22.625 1 97.19 447 ARG A CA 1
ATOM 3314 C C . ARG A 1 447 ? 14.273 7.633 23.234 1 97.19 447 ARG A C 1
ATOM 3316 O O . ARG A 1 447 ? 14.273 8.352 24.234 1 97.19 447 ARG A O 1
ATOM 3323 N N . TYR A 1 448 ? 13.164 7.246 22.641 1 97.44 448 TYR A N 1
ATOM 3324 C CA . TYR A 1 448 ? 11.859 7.727 23.078 1 97.44 448 TYR A CA 1
ATOM 3325 C C . TYR A 1 448 ? 11.031 6.586 23.656 1 97.44 448 TYR A C 1
ATOM 3327 O O . TYR A 1 448 ? 9.797 6.633 23.641 1 97.44 448 TYR A O 1
ATOM 3335 N N . THR A 1 449 ? 11.617 5.543 24.109 1 94.31 449 THR A N 1
ATOM 3336 C CA . THR A 1 449 ? 10.961 4.328 24.578 1 94.31 449 THR A CA 1
ATOM 3337 C C . THR A 1 449 ? 9.914 4.652 25.625 1 94.31 449 THR A C 1
ATOM 3339 O O . THR A 1 449 ? 8.859 4.02 25.688 1 94.31 449 THR A O 1
ATOM 3342 N N . GLY A 1 450 ? 10.148 5.609 26.453 1 95.44 450 GLY A N 1
ATOM 3343 C CA . GLY A 1 450 ? 9.195 5.988 27.484 1 95.44 450 GLY A CA 1
ATOM 3344 C C . GLY A 1 450 ? 7.938 6.633 26.938 1 95.44 450 GLY A C 1
ATOM 3345 O O . GLY A 1 450 ? 6.883 6.578 27.578 1 95.44 450 GLY A O 1
ATOM 3346 N N . ASP A 1 451 ? 7.965 7.227 25.797 1 97 451 ASP A N 1
ATOM 3347 C CA . ASP A 1 451 ? 6.848 7.949 25.203 1 97 451 ASP A CA 1
ATOM 3348 C C . ASP A 1 451 ? 6.148 7.105 24.141 1 97 451 ASP A C 1
ATOM 3350 O O . ASP A 1 451 ? 5.027 7.41 23.734 1 97 451 ASP A O 1
ATOM 3354 N N . VAL A 1 452 ? 6.863 6.031 23.641 1 97.69 452 VAL A N 1
ATOM 3355 C CA . VAL A 1 452 ? 6.352 5.215 22.547 1 97.69 452 VAL A CA 1
ATOM 3356 C C . VAL A 1 452 ? 5.391 4.164 23.094 1 97.69 452 VAL A C 1
ATOM 3358 O O . VAL A 1 452 ? 5.75 3.389 23.984 1 97.69 452 VAL A O 1
ATOM 3361 N N . CYS A 1 453 ? 4.168 4.164 22.578 1 97.25 453 CYS A N 1
ATOM 3362 C CA . CYS A 1 453 ? 3.137 3.221 23 1 97.25 453 CYS A CA 1
ATOM 3363 C C . CYS A 1 453 ? 3.178 1.957 22.141 1 97.25 453 CYS A C 1
ATOM 3365 O O . CYS A 1 453 ? 2.781 0.883 22.609 1 97.25 453 CYS A O 1
ATOM 3367 N N . SER A 1 454 ? 3.551 2.076 20.938 1 96.81 454 SER A N 1
ATOM 3368 C CA . SER A 1 454 ? 3.627 0.953 20 1 96.81 454 SER A CA 1
ATOM 3369 C C . SER A 1 454 ? 4.562 1.261 18.844 1 96.81 454 SER A C 1
ATOM 3371 O O . SER A 1 454 ? 4.738 2.424 18.469 1 96.81 454 SER A O 1
ATOM 3373 N N . ARG A 1 455 ? 5.254 0.356 18.328 1 96.69 455 ARG A N 1
ATOM 3374 C CA . ARG A 1 455 ? 6.121 0.452 17.156 1 96.69 455 ARG A CA 1
ATOM 3375 C C . ARG A 1 455 ? 5.988 -0.785 16.266 1 96.69 455 ARG A C 1
ATOM 3377 O O . ARG A 1 455 ? 5.812 -1.896 16.781 1 96.69 455 ARG A O 1
ATOM 3384 N N . ASN A 1 456 ? 5.961 -0.658 15.023 1 95.88 456 ASN A N 1
ATOM 3385 C CA . ASN A 1 456 ? 5.887 -1.738 14.047 1 95.88 456 ASN A CA 1
ATOM 3386 C C . ASN A 1 456 ? 6.562 -1.354 12.727 1 95.88 456 ASN A C 1
ATOM 3388 O O . ASN A 1 456 ? 6.715 -0.168 12.43 1 95.88 456 ASN A O 1
ATOM 3392 N N . THR A 1 457 ? 7.098 -2.338 12.008 1 94.06 457 THR A N 1
ATOM 3393 C CA . THR A 1 457 ? 7.703 -2.135 10.695 1 94.06 457 THR A CA 1
ATOM 3394 C C . THR A 1 457 ? 7.199 -3.178 9.695 1 94.06 457 THR A C 1
ATOM 3396 O O . THR A 1 457 ? 6.77 -4.262 10.094 1 94.06 457 THR A O 1
ATOM 3399 N N . TRP A 1 458 ? 7.184 -2.934 8.5 1 88.38 458 TRP A N 1
ATOM 3400 C CA . TRP A 1 458 ? 6.996 -3.859 7.387 1 88.38 458 TRP A CA 1
ATOM 3401 C C . TRP A 1 458 ? 7.805 -3.414 6.172 1 88.38 458 TRP A C 1
ATOM 3403 O O . TRP A 1 458 ? 7.379 -2.527 5.426 1 88.38 458 TRP A O 1
ATOM 3413 N N . GLY A 1 459 ? 8.891 -4.086 5.977 1 84.19 459 GLY A N 1
ATOM 3414 C CA . GLY A 1 459 ? 9.867 -3.615 5.008 1 84.19 459 GLY A CA 1
ATOM 3415 C C . GLY A 1 459 ? 10.602 -2.367 5.457 1 84.19 459 GLY A C 1
ATOM 3416 O O . GLY A 1 459 ? 11.242 -2.365 6.504 1 84.19 459 GLY A O 1
ATOM 3417 N N . ASP A 1 460 ? 10.398 -1.305 4.672 1 86.31 460 ASP A N 1
ATOM 3418 C CA . ASP A 1 460 ? 11.078 -0.048 4.969 1 86.31 460 ASP A CA 1
ATOM 3419 C C . ASP A 1 460 ? 10.148 0.927 5.68 1 86.31 460 ASP A C 1
ATOM 3421 O O . ASP A 1 460 ? 10.555 2.029 6.051 1 86.31 460 ASP A O 1
ATOM 3425 N N . ALA A 1 461 ? 8.922 0.487 5.93 1 91.44 461 ALA A N 1
ATOM 3426 C CA . ALA A 1 461 ? 7.938 1.366 6.559 1 91.44 461 ALA A CA 1
ATOM 3427 C C . ALA A 1 461 ? 8 1.265 8.078 1 91.44 461 ALA A C 1
ATOM 3429 O O . ALA A 1 461 ? 8.367 0.22 8.625 1 91.44 461 ALA A O 1
ATOM 3430 N N . LEU A 1 462 ? 7.719 2.328 8.742 1 95.5 462 LEU A N 1
ATOM 3431 C CA . LEU A 1 462 ? 7.688 2.414 10.203 1 95.5 462 LEU A CA 1
ATOM 3432 C C . LEU A 1 462 ? 6.371 3.016 10.68 1 95.5 462 LEU A C 1
ATOM 3434 O O . LEU A 1 462 ? 5.875 3.984 10.094 1 95.5 462 LEU A O 1
ATOM 3438 N N . TYR A 1 463 ? 5.719 2.418 11.609 1 97.12 463 TYR A N 1
ATOM 3439 C CA . TYR A 1 463 ? 4.539 2.922 12.305 1 97.12 463 TYR A CA 1
ATOM 3440 C C . TYR A 1 463 ? 4.785 3.012 13.805 1 97.12 463 TYR A C 1
ATOM 3442 O O . TYR A 1 463 ? 5.016 1.997 14.469 1 97.12 463 TYR A O 1
ATOM 3450 N N . VAL A 1 464 ? 4.777 4.223 14.328 1 98.06 464 VAL A N 1
ATOM 3451 C CA . VAL A 1 464 ? 5.008 4.457 15.75 1 98.06 464 VAL A CA 1
ATOM 3452 C C . VAL A 1 464 ? 3.863 5.293 16.328 1 98.06 464 VAL A C 1
ATOM 3454 O O . VAL A 1 464 ? 3.408 6.25 15.695 1 98.06 464 VAL A O 1
ATOM 3457 N N . VAL A 1 465 ? 3.385 4.926 17.453 1 98.31 465 VAL A N 1
ATOM 3458 C CA . VAL A 1 465 ? 2.377 5.684 18.188 1 98.31 465 VAL A CA 1
ATOM 3459 C C . VAL A 1 465 ? 2.971 6.191 19.5 1 98.31 465 VAL A C 1
ATOM 3461 O O . VAL A 1 465 ? 3.586 5.43 20.25 1 98.31 465 VAL A O 1
ATOM 3464 N N . THR A 1 466 ? 2.867 7.461 19.781 1 98.19 466 THR A N 1
ATOM 3465 C CA . THR A 1 466 ? 3.359 8.047 21.031 1 98.19 466 THR A CA 1
ATOM 3466 C C . THR A 1 466 ? 2.207 8.602 21.859 1 98.19 466 THR A C 1
ATOM 3468 O O . THR A 1 466 ? 1.097 8.781 21.359 1 98.19 466 THR A O 1
ATOM 3471 N N . GLN A 1 467 ? 2.496 8.906 23.016 1 95.69 467 GLN A N 1
ATOM 3472 C CA . GLN A 1 467 ? 1.512 9.43 23.953 1 95.69 467 GLN A CA 1
ATOM 3473 C C . GLN A 1 467 ? 1.143 10.875 23.625 1 95.69 467 GLN A C 1
ATOM 3475 O O . GLN A 1 467 ? -0.013 11.273 23.781 1 95.69 467 GLN A O 1
ATOM 3480 N N . THR A 1 468 ? 2.135 11.648 23.203 1 95.12 468 THR A N 1
ATOM 3481 C CA . THR A 1 468 ? 1.903 13.07 22.984 1 95.12 468 THR A CA 1
ATOM 3482 C C . THR A 1 468 ? 2.404 13.492 21.609 1 95.12 468 THR A C 1
ATOM 3484 O O . THR A 1 468 ? 3.223 12.805 21 1 95.12 468 THR A O 1
ATOM 3487 N N . SER A 1 469 ? 1.877 14.602 21.156 1 96.81 469 SER A N 1
ATOM 3488 C CA . SER A 1 469 ? 2.336 15.164 19.891 1 96.81 469 SER A CA 1
ATOM 3489 C C . SER A 1 469 ? 3.768 15.68 20 1 96.81 469 SER A C 1
ATOM 3491 O O . SER A 1 469 ? 4.531 15.625 19.031 1 96.81 469 SER A O 1
ATOM 3493 N N . THR A 1 470 ? 4.164 16.188 21.156 1 97 470 THR A N 1
ATOM 3494 C CA . THR A 1 470 ? 5.516 16.688 21.375 1 97 470 THR A CA 1
ATOM 3495 C C . THR A 1 470 ? 6.539 15.578 21.188 1 97 470 THR A C 1
ATOM 3497 O O . THR A 1 470 ? 7.539 15.758 20.484 1 97 470 THR A O 1
ATOM 3500 N N . ALA A 1 471 ? 6.262 14.461 21.812 1 97.75 471 ALA A N 1
ATOM 3501 C CA . ALA A 1 471 ? 7.16 13.32 21.656 1 97.75 471 ALA A CA 1
ATOM 3502 C C . ALA A 1 471 ? 7.238 12.875 20.203 1 97.75 471 ALA A C 1
ATOM 3504 O O . ALA A 1 471 ? 8.32 12.57 19.688 1 97.75 471 ALA A O 1
ATOM 3505 N N . ALA A 1 472 ? 6.098 12.836 19.578 1 98.25 472 ALA A N 1
ATOM 3506 C CA . ALA A 1 472 ? 6.059 12.445 18.172 1 98.25 472 ALA A CA 1
ATOM 3507 C C . ALA A 1 472 ? 6.855 13.422 17.312 1 98.25 472 ALA A C 1
ATOM 3509 O O . ALA A 1 472 ? 7.578 13.008 16.406 1 98.25 472 ALA A O 1
ATOM 3510 N N . ALA A 1 473 ? 6.656 14.727 17.562 1 98.12 473 ALA A N 1
ATOM 3511 C CA . ALA A 1 473 ? 7.367 15.75 16.812 1 98.12 473 ALA A CA 1
ATOM 3512 C C . ALA A 1 473 ? 8.883 15.602 16.969 1 98.12 473 ALA A C 1
ATOM 3514 O O . ALA A 1 473 ? 9.617 15.633 15.984 1 98.12 473 ALA A O 1
ATOM 3515 N N . ARG A 1 474 ? 9.352 15.422 18.188 1 97.81 474 ARG A N 1
ATOM 3516 C CA . ARG A 1 474 ? 10.773 15.234 18.453 1 97.81 474 ARG A CA 1
ATOM 3517 C C . ARG A 1 474 ? 11.305 13.992 17.75 1 97.81 474 ARG A C 1
ATOM 3519 O O . ARG A 1 474 ? 12.359 14.039 17.109 1 97.81 474 ARG A O 1
ATOM 3526 N N . LEU A 1 475 ? 10.578 12.93 17.906 1 98 475 LEU A N 1
ATOM 3527 C CA . LEU A 1 475 ? 10.969 11.672 17.281 1 98 475 LEU A CA 1
ATOM 3528 C C . LEU A 1 475 ? 11.055 11.812 15.766 1 98 475 LEU A C 1
ATOM 3530 O O . LEU A 1 475 ? 12.047 11.398 15.156 1 98 475 LEU A O 1
ATOM 3534 N N . ALA A 1 476 ? 10.023 12.367 15.156 1 97.31 476 ALA A N 1
ATOM 3535 C CA . ALA A 1 476 ? 9.977 12.547 13.711 1 97.31 476 ALA A CA 1
ATOM 3536 C C . ALA A 1 476 ? 11.156 13.367 13.211 1 97.31 476 ALA A C 1
ATOM 3538 O O . ALA A 1 476 ? 11.805 13 12.227 1 97.31 476 ALA A O 1
ATOM 3539 N N . LEU A 1 477 ? 11.43 14.445 13.883 1 96.31 477 LEU A N 1
ATOM 3540 C CA . LEU A 1 477 ? 12.516 15.32 13.469 1 96.31 477 LEU A CA 1
ATOM 3541 C C . LEU A 1 477 ? 13.867 14.648 13.68 1 96.31 477 LEU A C 1
ATOM 3543 O O . LEU A 1 477 ? 14.797 14.836 12.891 1 96.31 477 LEU A O 1
ATOM 3547 N N . ASP A 1 478 ? 13.992 13.859 14.758 1 95.94 478 ASP A N 1
ATOM 3548 C CA . ASP A 1 478 ? 15.227 13.109 14.984 1 95.94 478 ASP A CA 1
ATOM 3549 C C . ASP A 1 478 ? 15.438 12.055 13.898 1 95.94 478 ASP A C 1
ATOM 3551 O O . ASP A 1 478 ? 16.562 11.82 13.461 1 95.94 478 ASP A O 1
ATOM 3555 N N . LEU A 1 479 ? 14.375 11.383 13.5 1 93.94 479 LEU A N 1
ATOM 3556 C CA . LEU A 1 479 ? 14.461 10.422 12.398 1 93.94 479 LEU A CA 1
ATOM 3557 C C . LEU A 1 479 ? 14.984 11.094 11.133 1 93.94 479 LEU A C 1
ATOM 3559 O O . LEU A 1 479 ? 15.883 10.57 10.477 1 93.94 479 LEU A O 1
ATOM 3563 N N . GLN A 1 480 ? 14.43 12.227 10.844 1 90.38 480 GLN A N 1
ATOM 3564 C CA . GLN A 1 480 ? 14.836 12.953 9.648 1 90.38 480 GLN A CA 1
ATOM 3565 C C . GLN A 1 480 ? 16.312 13.344 9.719 1 90.38 480 GLN A C 1
ATOM 3567 O O . GLN A 1 480 ? 17.031 13.242 8.727 1 90.38 480 GLN A O 1
ATOM 3572 N N . ALA A 1 481 ? 16.719 13.836 10.859 1 88.5 481 ALA A N 1
ATOM 3573 C CA . ALA A 1 481 ? 18.094 14.281 11.039 1 88.5 481 ALA A CA 1
ATOM 3574 C C . ALA A 1 481 ? 19.078 13.117 10.891 1 88.5 481 ALA A C 1
ATOM 3576 O O . ALA A 1 481 ? 20.141 13.273 10.297 1 88.5 481 ALA A O 1
ATOM 3577 N N . GLU A 1 482 ? 18.703 11.969 11.422 1 87.31 482 GLU A N 1
ATOM 3578 C CA . GLU A 1 482 ? 19.578 10.805 11.43 1 87.31 482 GLU A CA 1
ATOM 3579 C C . GLU A 1 482 ? 19.641 10.148 10.055 1 87.31 482 GLU A C 1
ATOM 3581 O O . GLU A 1 482 ? 20.625 9.484 9.719 1 87.31 482 GLU A O 1
ATOM 3586 N N . LEU A 1 483 ? 18.641 10.219 9.281 1 82.06 483 LEU A N 1
ATOM 3587 C CA . LEU A 1 483 ? 18.562 9.508 8.008 1 82.06 483 LEU A CA 1
ATOM 3588 C C . LEU A 1 483 ? 18.75 10.469 6.836 1 82.06 483 LEU A C 1
ATOM 3590 O O . LEU A 1 483 ? 18.359 10.156 5.707 1 82.06 483 LEU A O 1
ATOM 3594 N N . ASP A 1 484 ? 19.266 11.547 6.949 1 72.44 484 ASP A N 1
ATOM 3595 C CA . ASP A 1 484 ? 19.562 12.516 5.902 1 72.44 484 ASP A CA 1
ATOM 3596 C C . ASP A 1 484 ? 20.469 11.914 4.832 1 72.44 484 ASP A C 1
ATOM 3598 O O . ASP A 1 484 ? 21.5 11.297 5.152 1 72.44 484 ASP A O 1
ATOM 3602 N N . PRO A 1 485 ? 19.875 11.82 3.594 1 60.56 485 PRO A N 1
ATOM 3603 C CA . PRO A 1 485 ? 20.594 11.203 2.467 1 60.56 485 PRO A CA 1
ATOM 3604 C C . PRO A 1 485 ? 22.078 11.539 2.455 1 60.56 485 PRO A C 1
ATOM 3606 O O . PRO A 1 485 ? 22.906 10.695 2.076 1 60.56 485 PRO A O 1
ATOM 3609 N N . ALA A 1 486 ? 22.344 12.867 2.666 1 56.94 486 ALA A N 1
ATOM 3610 C CA . ALA A 1 486 ? 23.75 13.258 2.654 1 56.94 486 ALA A CA 1
ATOM 3611 C C . ALA A 1 486 ? 24.578 12.344 3.561 1 56.94 486 ALA A C 1
ATOM 3613 O O . ALA A 1 486 ? 25.766 12.125 3.312 1 56.94 486 ALA A O 1
ATOM 3614 N N . SER A 1 487 ? 23.938 11.812 4.395 1 56.44 487 SER A N 1
ATOM 3615 C CA . SER A 1 487 ? 24.625 10.969 5.371 1 56.44 487 SER A CA 1
ATOM 3616 C C . SER A 1 487 ? 24.672 9.516 4.91 1 56.44 487 SER A C 1
ATOM 3618 O O . SER A 1 487 ? 25.5 8.734 5.387 1 56.44 487 SER A O 1
ATOM 3620 N N . MET A 1 488 ? 23.719 9.266 3.986 1 59 488 MET A N 1
ATOM 3621 C CA . MET A 1 488 ? 23.625 7.84 3.693 1 59 488 MET A CA 1
ATOM 3622 C C . MET A 1 488 ? 24.312 7.508 2.371 1 59 488 MET A C 1
ATOM 3624 O O . MET A 1 488 ? 24.219 6.375 1.89 1 59 488 MET A O 1
ATOM 3628 N N . GLY A 1 489 ? 25.25 8.133 1.919 1 54.59 489 GLY A N 1
ATOM 3629 C CA . GLY A 1 489 ? 26.078 7.938 0.733 1 54.59 489 GLY A CA 1
ATOM 3630 C C . GLY A 1 489 ? 25.672 6.711 -0.068 1 54.59 489 GLY A C 1
ATOM 3631 O O . GLY A 1 489 ? 26.156 6.512 -1.187 1 54.59 489 GLY A O 1
ATOM 3632 N N . VAL A 1 490 ? 25.062 5.75 0.537 1 55.75 490 VAL A N 1
ATOM 3633 C CA . VAL A 1 490 ? 25 4.438 -0.096 1 55.75 490 VAL A CA 1
ATOM 3634 C C . VAL A 1 490 ? 23.766 4.344 -0.981 1 55.75 490 VAL A C 1
ATOM 3636 O O . VAL A 1 490 ? 23.656 3.438 -1.812 1 55.75 490 VAL A O 1
ATOM 3639 N N . LEU A 1 491 ? 22.875 5.348 -0.777 1 61.81 491 LEU A N 1
ATOM 3640 C CA . LEU A 1 491 ? 21.641 5.129 -1.531 1 61.81 491 LEU A CA 1
ATOM 3641 C C . LEU A 1 491 ? 21.5 6.16 -2.643 1 61.81 491 LEU A C 1
ATOM 3643 O O . LEU A 1 491 ? 22.125 7.219 -2.6 1 61.81 491 LEU A O 1
ATOM 3647 N N . GLY A 1 492 ? 21.125 5.719 -3.811 1 60.81 492 GLY A N 1
ATOM 3648 C CA . GLY A 1 492 ? 21 6.496 -5.035 1 60.81 492 GLY A CA 1
ATOM 3649 C C . GLY A 1 492 ? 20.359 7.852 -4.816 1 60.81 492 GLY A C 1
ATOM 3650 O O . GLY A 1 492 ? 19.906 8.164 -3.713 1 60.81 492 GLY A O 1
ATOM 3651 N N . GLU A 1 493 ? 20.438 8.664 -5.715 1 60.5 493 GLU A N 1
ATOM 3652 C CA . GLU A 1 493 ? 19.859 10.008 -5.73 1 60.5 493 GLU A CA 1
ATOM 3653 C C . GLU A 1 493 ? 18.359 9.969 -5.426 1 60.5 493 GLU A C 1
ATOM 3655 O O . GLU A 1 493 ? 17.656 9.086 -5.914 1 60.5 493 GLU A O 1
ATOM 3660 N N . GLY A 1 494 ? 17.891 10.789 -4.5 1 65 494 GLY A N 1
ATOM 3661 C CA . GLY A 1 494 ? 16.469 10.898 -4.184 1 65 494 GLY A CA 1
ATOM 3662 C C . GLY A 1 494 ? 16.031 9.945 -3.092 1 65 494 GLY A C 1
ATOM 3663 O O . GLY A 1 494 ? 14.875 9.969 -2.672 1 65 494 GLY A O 1
ATOM 3664 N N . ALA A 1 495 ? 17.031 9.148 -2.629 1 74 495 ALA A N 1
ATOM 3665 C CA . ALA A 1 495 ? 16.688 8.219 -1.559 1 74 495 ALA A CA 1
ATOM 3666 C C . ALA A 1 495 ? 16.625 8.93 -0.21 1 74 495 ALA A C 1
ATOM 3668 O O . ALA A 1 495 ? 17.422 9.828 0.062 1 74 495 ALA A O 1
ATOM 3669 N N . GLY A 1 496 ? 15.641 8.727 0.481 1 79.5 496 GLY A N 1
ATOM 3670 C CA . GLY A 1 496 ? 15.492 9.297 1.81 1 79.5 496 GLY A CA 1
ATOM 3671 C C . GLY A 1 496 ? 14.188 8.914 2.48 1 79.5 496 GLY A C 1
ATOM 3672 O O . GLY A 1 496 ? 13.359 8.227 1.882 1 79.5 496 GLY A O 1
ATOM 3673 N N . MET A 1 497 ? 14.031 9.398 3.686 1 86.88 497 MET A N 1
ATOM 3674 C CA . MET A 1 497 ? 12.875 9 4.492 1 86.88 497 MET A CA 1
ATOM 3675 C C . MET A 1 497 ? 11.758 10.031 4.379 1 86.88 497 MET A C 1
ATOM 3677 O O . MET A 1 497 ? 12 11.234 4.469 1 86.88 497 MET A O 1
ATOM 3681 N N . ARG A 1 498 ? 10.586 9.594 4.074 1 89.38 498 ARG A N 1
ATOM 3682 C CA . ARG A 1 498 ? 9.367 10.375 4.219 1 89.38 498 ARG A CA 1
ATOM 3683 C C . ARG A 1 498 ? 8.758 10.188 5.605 1 89.38 498 ARG A C 1
ATOM 3685 O O . ARG A 1 498 ? 8.664 9.062 6.105 1 89.38 498 ARG A O 1
ATOM 3692 N N . VAL A 1 499 ? 8.453 11.258 6.258 1 94.88 499 VAL A N 1
ATOM 3693 C CA . VAL A 1 499 ? 7.898 11.172 7.605 1 94.88 499 VAL A CA 1
ATOM 3694 C C . VAL A 1 499 ? 6.605 11.977 7.684 1 94.88 499 VAL A C 1
ATOM 3696 O O . VAL A 1 499 ? 6.555 13.125 7.23 1 94.88 499 VAL A O 1
ATOM 3699 N N . SER A 1 500 ? 5.578 11.375 8.156 1 96.06 500 SER A N 1
ATOM 3700 C CA . SER A 1 500 ? 4.309 12.062 8.391 1 96.06 500 SER A CA 1
ATOM 3701 C C . SER A 1 500 ? 3.77 11.758 9.789 1 96.06 500 SER A C 1
ATOM 3703 O O . SER A 1 500 ? 4.051 10.695 10.352 1 96.06 500 SER A O 1
ATOM 3705 N N . ALA A 1 501 ? 3.049 12.672 10.344 1 97.56 501 ALA A N 1
ATOM 3706 C CA . ALA A 1 501 ? 2.469 12.477 11.672 1 97.56 501 ALA A CA 1
ATOM 3707 C C . ALA A 1 501 ? 1.069 13.086 11.75 1 97.56 501 ALA A C 1
ATOM 3709 O O . ALA A 1 501 ? 0.753 14.031 11.031 1 97.56 501 ALA A O 1
ATOM 3710 N N . HIS A 1 502 ? 0.247 12.523 12.531 1 97 502 HIS A N 1
ATOM 3711 C CA . HIS A 1 502 ? -1.134 12.922 12.781 1 97 502 HIS A CA 1
ATOM 3712 C C . HIS A 1 502 ? -1.538 12.633 14.219 1 97 502 HIS A C 1
ATOM 3714 O O . HIS A 1 502 ? -0.927 11.797 14.891 1 97 502 HIS A O 1
ATOM 3720 N N . LEU A 1 503 ? -2.381 13.406 14.758 1 96.62 503 LEU A N 1
ATOM 3721 C CA . LEU A 1 503 ? -2.992 13.18 16.062 1 96.62 503 LEU A CA 1
ATOM 3722 C C . LEU A 1 503 ? -4.488 12.914 15.922 1 96.62 503 LEU A C 1
ATOM 3724 O O . LEU A 1 503 ? -5.195 13.672 15.25 1 96.62 503 LEU A O 1
ATOM 3728 N N . GLY A 1 504 ? -4.988 11.883 16.469 1 93.81 504 GLY A N 1
ATOM 3729 C CA . GLY A 1 504 ? -6.414 11.602 16.391 1 93.81 504 GLY A CA 1
ATOM 3730 C C . GLY A 1 504 ? -6.863 10.531 17.359 1 93.81 504 GLY A C 1
ATOM 3731 O O . GLY A 1 504 ? -6.062 10.023 18.156 1 93.81 504 GLY A O 1
ATOM 3732 N N . SER A 1 505 ? -8.195 10.312 17.422 1 91.81 505 SER A N 1
ATOM 3733 C CA . SER A 1 505 ? -8.828 9.32 18.297 1 91.81 505 SER A CA 1
ATOM 3734 C C . SER A 1 505 ? -8.703 7.918 17.719 1 91.81 505 SER A C 1
ATOM 3736 O O . SER A 1 505 ? -9.141 7.664 16.594 1 91.81 505 SER A O 1
ATOM 3738 N N . VAL A 1 506 ? -8.109 6.984 18.531 1 92.81 506 VAL A N 1
ATOM 3739 C CA . VAL A 1 506 ? -7.84 5.645 18.016 1 92.81 506 VAL A CA 1
ATOM 3740 C C . VAL A 1 506 ? -8.211 4.602 19.062 1 92.81 506 VAL A C 1
ATOM 3742 O O . VAL A 1 506 ? -8.297 4.914 20.25 1 92.81 506 VAL A O 1
ATOM 3745 N N . TYR A 1 507 ? -8.469 3.377 18.594 1 92 507 TYR A N 1
ATOM 3746 C CA . TYR A 1 507 ? -8.68 2.236 19.484 1 92 507 TYR A CA 1
ATOM 3747 C C . TYR A 1 507 ? -7.348 1.593 19.859 1 92 507 TYR A C 1
ATOM 3749 O O . TYR A 1 507 ? -6.422 1.55 19.047 1 92 507 TYR A O 1
ATOM 3757 N N . GLU A 1 508 ? -7.266 1.169 21.078 1 92.88 508 GLU A N 1
ATOM 3758 C CA . GLU A 1 508 ? -6.125 0.399 21.562 1 92.88 508 GLU A CA 1
ATOM 3759 C C . GLU A 1 508 ? -6.504 -1.061 21.797 1 92.88 508 GLU A C 1
ATOM 3761 O O . GLU A 1 508 ? -7.566 -1.352 22.344 1 92.88 508 GLU A O 1
ATOM 3766 N N . ALA A 1 509 ? -5.664 -1.959 21.312 1 91.5 509 ALA A N 1
ATOM 3767 C CA . ALA A 1 509 ? -5.895 -3.383 21.531 1 91.5 509 ALA A CA 1
ATOM 3768 C C . ALA A 1 509 ? -4.582 -4.164 21.5 1 91.5 509 ALA A C 1
ATOM 3770 O O . ALA A 1 509 ? -3.531 -3.604 21.188 1 91.5 509 ALA A O 1
ATOM 3771 N N . ILE A 1 510 ? -4.672 -5.402 21.938 1 93.38 510 ILE A N 1
ATOM 3772 C CA . ILE A 1 510 ? -3.578 -6.344 21.734 1 93.38 510 ILE A CA 1
ATOM 3773 C C . ILE A 1 510 ? -3.785 -7.09 20.406 1 93.38 510 ILE A C 1
ATOM 3775 O O . ILE A 1 510 ? -4.824 -7.723 20.203 1 93.38 510 ILE A O 1
ATOM 3779 N N . ASP A 1 511 ? -2.873 -6.965 19.484 1 92.94 511 ASP A N 1
ATOM 3780 C CA . ASP A 1 511 ? -2.938 -7.711 18.234 1 92.94 511 ASP A CA 1
ATOM 3781 C C . ASP A 1 511 ? -2.848 -9.211 18.484 1 92.94 511 ASP A C 1
ATOM 3783 O O . ASP A 1 511 ? -1.839 -9.703 19 1 92.94 511 ASP A O 1
ATOM 3787 N N . PRO A 1 512 ? -3.855 -9.945 18.156 1 93.12 512 PRO A N 1
ATOM 3788 C CA . PRO A 1 512 ? -3.85 -11.367 18.5 1 93.12 512 PRO A CA 1
ATOM 3789 C C . PRO A 1 512 ? -2.783 -12.156 17.734 1 93.12 512 PRO A C 1
ATOM 3791 O O . PRO A 1 512 ? -2.357 -13.219 18.188 1 93.12 512 PRO A O 1
ATOM 3794 N N . VAL A 1 513 ? -2.312 -11.727 16.594 1 93.56 513 VAL A N 1
ATOM 3795 C CA . VAL A 1 513 ? -1.348 -12.445 15.766 1 93.56 513 VAL A CA 1
ATOM 3796 C C . VAL A 1 513 ? 0.066 -12.195 16.281 1 93.56 513 VAL A C 1
ATOM 3798 O O . VAL A 1 513 ? 0.832 -13.141 16.5 1 93.56 513 VAL A O 1
ATOM 3801 N N . THR A 1 514 ? 0.422 -10.93 16.578 1 93.62 514 THR A N 1
ATOM 3802 C CA . THR A 1 514 ? 1.775 -10.578 16.984 1 93.62 514 THR A CA 1
ATOM 3803 C C . THR A 1 514 ? 1.881 -10.539 18.516 1 93.62 514 THR A C 1
ATOM 3805 O O . THR A 1 514 ? 2.982 -10.523 19.062 1 93.62 514 THR A O 1
ATOM 3808 N N . ARG A 1 515 ? 0.714 -10.367 19.266 1 92.75 515 ARG A N 1
ATOM 3809 C CA . ARG A 1 515 ? 0.616 -10.305 20.719 1 92.75 515 ARG A CA 1
ATOM 3810 C C . ARG A 1 515 ? 1.224 -9.016 21.25 1 92.75 515 ARG A C 1
ATOM 3812 O O . ARG A 1 515 ? 1.768 -8.992 22.359 1 92.75 515 ARG A O 1
ATOM 3819 N N . LYS A 1 516 ? 1.231 -7.938 20.5 1 93.5 516 LYS A N 1
ATOM 3820 C CA . LYS A 1 516 ? 1.717 -6.613 20.891 1 93.5 516 LYS A CA 1
ATOM 3821 C C . LYS A 1 516 ? 0.587 -5.59 20.875 1 93.5 516 LYS A C 1
ATOM 3823 O O . LYS A 1 516 ? -0.436 -5.793 20.219 1 93.5 516 LYS A O 1
ATOM 3828 N N . VAL A 1 517 ? 0.823 -4.547 21.625 1 94.31 517 VAL A N 1
ATOM 3829 C CA . VAL A 1 517 ? -0.128 -3.441 21.625 1 94.31 517 VAL A CA 1
ATOM 3830 C C . VAL A 1 517 ? -0.172 -2.803 20.234 1 94.31 517 VAL A C 1
ATOM 3832 O O . VAL A 1 517 ? 0.867 -2.619 19.609 1 94.31 517 VAL A O 1
ATOM 3835 N N . THR A 1 518 ? -1.35 -2.59 19.797 1 92.5 518 THR A N 1
ATOM 3836 C CA . THR A 1 518 ? -1.52 -1.931 18.516 1 92.5 518 THR A CA 1
ATOM 3837 C C . THR A 1 518 ? -2.66 -0.918 18.562 1 92.5 518 THR A C 1
ATOM 3839 O O . THR A 1 518 ? -3.412 -0.876 19.547 1 92.5 518 THR A O 1
ATOM 3842 N N . PHE A 1 519 ? -2.68 -0.036 17.703 1 94.5 519 PHE A N 1
ATOM 3843 C CA . PHE A 1 519 ? -3.705 0.993 17.562 1 94.5 519 PHE A CA 1
ATOM 3844 C C . PHE A 1 519 ? -4.34 0.953 16.188 1 94.5 519 PHE A C 1
ATOM 3846 O O . PHE A 1 519 ? -3.65 0.741 15.18 1 94.5 519 PHE A O 1
ATOM 3853 N N . PHE A 1 520 ? -5.641 1.046 16.172 1 91 520 PHE A N 1
ATOM 3854 C CA . PHE A 1 520 ? -6.348 0.979 14.891 1 91 520 PHE A CA 1
ATOM 3855 C C . PHE A 1 520 ? -7.523 1.951 14.875 1 91 520 PHE A C 1
ATOM 3857 O O . PHE A 1 520 ? -7.914 2.48 15.914 1 91 520 PHE A O 1
ATOM 3864 N N . GLY A 1 521 ? -8.031 2.209 13.68 1 90.06 521 GLY A N 1
ATOM 3865 C CA . GLY A 1 521 ? -9.133 3.135 13.469 1 90.06 521 GLY A CA 1
ATOM 3866 C C . GLY A 1 521 ? -8.969 3.988 12.227 1 90.06 521 GLY A C 1
ATOM 3867 O O . GLY A 1 521 ? -7.949 3.896 11.539 1 90.06 521 GLY A O 1
ATOM 3868 N N . ARG A 1 522 ? -9.906 4.766 11.961 1 86.75 522 ARG A N 1
ATOM 3869 C CA . ARG A 1 522 ? -9.914 5.602 10.766 1 86.75 522 ARG A CA 1
ATOM 3870 C C . ARG A 1 522 ? -8.75 6.59 10.773 1 86.75 522 ARG A C 1
ATOM 3872 O O . ARG A 1 522 ? -8.18 6.891 9.727 1 86.75 522 ARG A O 1
ATOM 3879 N N . GLU A 1 523 ? -8.477 7.117 11.93 1 91.75 523 GLU A N 1
ATOM 3880 C CA . GLU A 1 523 ? -7.406 8.102 12.039 1 91.75 523 GLU A CA 1
ATOM 3881 C C . GLU A 1 523 ? -6.051 7.473 11.734 1 91.75 523 GLU A C 1
ATOM 3883 O O . GLU A 1 523 ? -5.152 8.141 11.219 1 91.75 523 GLU A O 1
ATOM 3888 N N . VAL A 1 524 ? -5.891 6.211 12.07 1 93.38 524 VAL A N 1
ATOM 3889 C CA . VAL A 1 524 ? -4.668 5.5 11.703 1 93.38 524 VAL A CA 1
ATOM 3890 C C . VAL A 1 524 ? -4.582 5.371 10.18 1 93.38 524 VAL A C 1
ATOM 3892 O O . VAL A 1 524 ? -3.529 5.621 9.594 1 93.38 524 VAL A O 1
ATOM 3895 N N . ASN A 1 525 ? -5.695 4.977 9.547 1 88.81 525 ASN A N 1
ATOM 3896 C CA . ASN A 1 525 ? -5.746 4.879 8.094 1 88.81 525 ASN A CA 1
ATOM 3897 C C . ASN A 1 525 ? -5.418 6.211 7.43 1 88.81 525 ASN A C 1
ATOM 3899 O O . ASN A 1 525 ? -4.727 6.246 6.41 1 88.81 525 ASN A O 1
ATOM 3903 N N . LYS A 1 526 ? -5.91 7.238 8.031 1 89.12 526 LYS A N 1
ATOM 3904 C CA . LYS A 1 526 ? -5.637 8.57 7.512 1 89.12 526 LYS A CA 1
ATOM 3905 C C . LYS A 1 526 ? -4.141 8.875 7.527 1 89.12 526 LYS A C 1
ATOM 3907 O O . LYS A 1 526 ? -3.598 9.383 6.543 1 89.12 526 LYS A O 1
ATOM 3912 N N . THR A 1 527 ? -3.525 8.586 8.578 1 92.06 527 THR A N 1
ATOM 3913 C CA . THR A 1 527 ? -2.098 8.859 8.711 1 92.06 527 THR A CA 1
ATOM 3914 C C . THR A 1 527 ? -1.306 8.102 7.645 1 92.06 527 THR A C 1
ATOM 3916 O O . THR A 1 527 ? -0.37 8.648 7.059 1 92.06 527 THR A O 1
ATOM 3919 N N . ALA A 1 528 ? -1.667 6.887 7.449 1 90.75 528 ALA A N 1
ATOM 3920 C CA . ALA A 1 528 ? -0.999 6.047 6.461 1 90.75 528 ALA A CA 1
ATOM 3921 C C . ALA A 1 528 ? -1.124 6.645 5.062 1 90.75 528 ALA A C 1
ATOM 3923 O O . ALA A 1 528 ? -0.263 6.422 4.207 1 90.75 528 ALA A O 1
ATOM 3924 N N . ARG A 1 529 ? -2.133 7.426 4.812 1 89.94 529 ARG A N 1
ATOM 3925 C CA . ARG A 1 529 ? -2.387 7.996 3.49 1 89.94 529 ARG A CA 1
ATOM 3926 C C . ARG A 1 529 ? -1.659 9.32 3.318 1 89.94 529 ARG A C 1
ATOM 3928 O O . ARG A 1 529 ? -1.541 9.836 2.203 1 89.94 529 ARG A O 1
ATOM 3935 N N . ILE A 1 530 ? -1.122 9.852 4.418 1 91.75 530 ILE A N 1
ATOM 3936 C CA . ILE A 1 530 ? -0.386 11.117 4.371 1 91.75 530 ILE A CA 1
ATOM 3937 C C . ILE A 1 530 ? 1.069 10.844 3.994 1 91.75 530 ILE A C 1
ATOM 3939 O O . ILE A 1 530 ? 1.691 11.648 3.289 1 91.75 530 ILE A O 1
ATOM 3943 N N . GLU A 1 531 ? 1.534 9.719 4.367 1 90.19 531 GLU A N 1
ATOM 3944 C CA . GLU A 1 531 ? 2.955 9.398 4.277 1 90.19 531 GLU A CA 1
ATOM 3945 C C . GLU A 1 531 ? 3.441 9.453 2.832 1 90.19 531 GLU A C 1
ATOM 3947 O O . GLU A 1 531 ? 4.488 10.031 2.543 1 90.19 531 GLU A O 1
ATOM 3952 N N . PRO A 1 532 ? 2.695 8.914 1.877 1 86.56 532 PRO A N 1
ATOM 3953 C CA . PRO A 1 532 ? 3.189 8.914 0.498 1 86.56 532 PRO A CA 1
ATOM 3954 C C . PRO A 1 532 ? 3.268 10.32 -0.099 1 86.56 532 PRO A C 1
ATOM 3956 O O . PRO A 1 532 ? 3.928 10.523 -1.121 1 86.56 532 PRO A O 1
ATOM 3959 N N . ILE A 1 533 ? 2.648 11.305 0.526 1 83.06 533 ILE A N 1
ATOM 3960 C CA . ILE A 1 533 ? 2.572 12.664 0.005 1 83.06 533 ILE A CA 1
ATOM 3961 C C . ILE A 1 533 ? 3.715 13.5 0.576 1 83.06 533 ILE A C 1
ATOM 3963 O O . ILE A 1 533 ? 4.094 14.523 -0.004 1 83.06 533 ILE A O 1
ATOM 3967 N N . ALA A 1 534 ? 4.18 13.102 1.728 1 87.12 534 ALA A N 1
ATOM 3968 C CA . ALA A 1 534 ? 5.281 13.82 2.357 1 87.12 534 ALA A CA 1
ATOM 3969 C C . ALA A 1 534 ? 6.527 13.805 1.474 1 87.12 534 ALA A C 1
ATOM 3971 O O . ALA A 1 534 ? 6.836 12.789 0.846 1 87.12 534 ALA A O 1
ATOM 3972 N N . LEU A 1 535 ? 7.195 14.914 1.34 1 82.25 535 LEU A N 1
ATOM 3973 C CA . LEU A 1 535 ? 8.422 14.992 0.557 1 82.25 535 LEU A CA 1
ATOM 3974 C C . LEU A 1 535 ? 9.594 14.359 1.31 1 82.25 535 LEU A C 1
ATOM 3976 O O . LEU A 1 535 ? 9.648 14.43 2.539 1 82.25 535 LEU A O 1
ATOM 3980 N N . VAL A 1 536 ? 10.508 13.789 0.497 1 83.44 536 VAL A N 1
ATOM 3981 C CA . VAL A 1 536 ? 11.703 13.203 1.078 1 83.44 536 VAL A CA 1
ATOM 3982 C C . VAL A 1 536 ? 12.5 14.266 1.826 1 83.44 536 VAL A C 1
ATOM 3984 O O . VAL A 1 536 ? 12.688 15.375 1.318 1 83.44 536 VAL A O 1
ATOM 3987 N N . GLY A 1 537 ? 12.828 14.016 3.062 1 82.56 537 GLY A N 1
ATOM 3988 C CA . GLY A 1 537 ? 13.625 14.938 3.852 1 82.56 537 GLY A CA 1
ATOM 3989 C C . GLY A 1 537 ? 12.781 15.914 4.656 1 82.56 537 GLY A C 1
ATOM 3990 O O . GLY A 1 537 ? 13.32 16.75 5.387 1 82.56 537 GLY A O 1
ATOM 3991 N N . GLU A 1 538 ? 11.484 15.82 4.535 1 88.12 538 GLU A N 1
ATOM 3992 C CA . GLU A 1 538 ? 10.586 16.719 5.266 1 88.12 538 GLU A CA 1
ATOM 3993 C C . GLU A 1 538 ? 9.641 15.93 6.164 1 88.12 538 GLU A C 1
ATOM 3995 O O . GLU A 1 538 ? 9.422 14.734 5.953 1 88.12 538 GLU A O 1
ATOM 4000 N N . VAL A 1 539 ? 9.172 16.609 7.184 1 94.69 539 VAL A N 1
ATOM 4001 C CA . VAL A 1 539 ? 8.164 16.047 8.078 1 94.69 539 VAL A CA 1
ATOM 4002 C C . VAL A 1 539 ? 6.84 16.781 7.887 1 94.69 539 VAL A C 1
ATOM 4004 O O . VAL A 1 539 ? 6.746 17.984 8.141 1 94.69 539 VAL A O 1
ATOM 4007 N N . TYR A 1 540 ? 5.809 16.062 7.453 1 94.38 540 TYR A N 1
ATOM 4008 C CA . TYR A 1 540 ? 4.473 16.625 7.273 1 94.38 540 TYR A CA 1
ATOM 4009 C C . TYR A 1 540 ? 3.555 16.234 8.422 1 94.38 540 TYR A C 1
ATOM 4011 O O . TYR A 1 540 ? 3.551 15.078 8.859 1 94.38 540 TYR A O 1
ATOM 4019 N N . VAL A 1 541 ? 2.854 17.188 8.922 1 96.62 541 VAL A N 1
ATOM 4020 C CA . VAL A 1 541 ? 1.903 16.906 9.992 1 96.62 541 VAL A CA 1
ATOM 4021 C C . VAL A 1 541 ? 0.555 17.547 9.664 1 96.62 541 VAL A C 1
ATOM 4023 O O . VAL A 1 541 ? 0.491 18.531 8.922 1 96.62 541 VAL A O 1
ATOM 4026 N N . THR A 1 542 ? -0.498 17 10.148 1 95.06 542 THR A N 1
ATOM 4027 C CA . THR A 1 542 ? -1.835 17.531 9.914 1 95.06 542 THR A CA 1
ATOM 4028 C C . THR A 1 542 ? -2.062 18.797 10.719 1 95.06 542 THR A C 1
ATOM 4030 O O . THR A 1 542 ? -1.318 19.094 11.656 1 95.06 542 THR A O 1
ATOM 4033 N N . ARG A 1 543 ? -3.121 19.516 10.328 1 93 543 ARG A N 1
ATOM 4034 C CA . ARG A 1 543 ? -3.516 20.719 11.047 1 93 543 ARG A CA 1
ATOM 4035 C C . ARG A 1 543 ? -3.871 20.406 12.492 1 93 543 ARG A C 1
ATOM 4037 O O . ARG A 1 543 ? -3.562 21.188 13.398 1 93 543 ARG A O 1
ATOM 4044 N N . ALA A 1 544 ? -4.516 19.281 12.719 1 94.56 544 ALA A N 1
ATOM 4045 C CA . ALA A 1 544 ? -4.859 18.875 14.078 1 94.56 544 ALA A CA 1
ATOM 4046 C C . ALA A 1 544 ? -3.602 18.656 14.922 1 94.56 544 ALA A C 1
ATOM 4048 O O . ALA A 1 544 ? -3.516 19.125 16.062 1 94.56 544 ALA A O 1
ATOM 4049 N N . PHE A 1 545 ? -2.676 17.969 14.367 1 97 545 PHE A N 1
ATOM 4050 C CA . PHE A 1 545 ? -1.399 17.75 15.031 1 97 545 PHE A CA 1
ATOM 4051 C C . PHE A 1 545 ? -0.709 19.062 15.344 1 97 545 PHE A C 1
ATOM 4053 O O . PHE A 1 545 ? -0.257 19.281 16.469 1 97 545 PHE A O 1
ATOM 4060 N N . GLY A 1 546 ? -0.621 19.938 14.422 1 96.06 546 GLY A N 1
ATOM 4061 C CA . GLY A 1 546 ? 0.008 21.234 14.609 1 96.06 546 GLY A CA 1
ATOM 4062 C C . GLY A 1 546 ? -0.651 22.062 15.688 1 96.06 546 GLY A C 1
ATOM 4063 O O . GLY A 1 546 ? 0.032 22.734 16.469 1 96.06 546 GLY A O 1
ATOM 4064 N N . ALA A 1 547 ? -1.963 22.031 15.672 1 95.5 547 ALA A N 1
ATOM 4065 C CA . ALA A 1 547 ? -2.705 22.812 16.656 1 95.5 547 ALA A CA 1
ATOM 4066 C C . ALA A 1 547 ? -2.387 22.344 18.078 1 95.5 547 ALA A C 1
ATOM 4068 O O . ALA A 1 547 ? -2.105 23.156 18.969 1 95.5 547 ALA A O 1
ATOM 4069 N N . VAL A 1 548 ? -2.432 21.094 18.25 1 96.25 548 VAL A N 1
ATOM 4070 C CA . VAL A 1 548 ? -2.172 20.547 19.594 1 96.25 548 VAL A CA 1
ATOM 4071 C C . VAL A 1 548 ? -0.71 20.781 19.969 1 96.25 548 VAL A C 1
ATOM 4073 O O . VAL A 1 548 ? -0.398 21.062 21.125 1 96.25 548 VAL A O 1
ATOM 4076 N N . LEU A 1 549 ? 0.135 20.688 19.016 1 95.75 549 LEU A N 1
ATOM 4077 C CA . LEU A 1 549 ? 1.547 20.969 19.266 1 95.75 549 LEU A CA 1
ATOM 4078 C C . LEU A 1 549 ? 1.748 22.406 19.719 1 95.75 549 LEU A C 1
ATOM 4080 O O . LEU A 1 549 ? 2.566 22.672 20.594 1 95.75 549 LEU A O 1
ATOM 4084 N N . ALA A 1 550 ? 1.037 23.328 19.109 1 92.62 550 ALA A N 1
ATOM 4085 C CA . ALA A 1 550 ? 1.11 24.734 19.484 1 92.62 550 ALA A CA 1
ATOM 4086 C C . ALA A 1 550 ? 0.649 24.953 20.922 1 92.62 550 ALA A C 1
ATOM 4088 O O . ALA A 1 550 ? 1.066 25.922 21.562 1 92.62 550 ALA A O 1
ATOM 4089 N N . MET A 1 551 ? -0.182 24.078 21.375 1 92.25 551 MET A N 1
ATOM 4090 C CA . MET A 1 551 ? -0.637 24.125 22.766 1 92.25 551 MET A CA 1
ATOM 4091 C C . MET A 1 551 ? 0.386 23.5 23.703 1 92.25 551 MET A C 1
ATOM 4093 O O . MET A 1 551 ? 0.748 24.078 24.719 1 92.25 551 MET A O 1
ATOM 4097 N N . GLU A 1 552 ? 0.914 22.375 23.266 1 90.56 552 GLU A N 1
ATOM 4098 C CA . GLU A 1 552 ? 1.788 21.578 24.125 1 90.56 552 GLU A CA 1
ATOM 4099 C C . GLU A 1 552 ? 3.176 22.219 24.234 1 90.56 552 GLU A C 1
ATOM 4101 O O . GLU A 1 552 ? 3.779 22.234 25.312 1 90.56 552 GLU A O 1
ATOM 4106 N N . SER A 1 553 ? 3.658 22.625 23.094 1 89.88 553 SER A N 1
ATOM 4107 C CA . SER A 1 553 ? 5.023 23.125 22.984 1 89.88 553 SER A CA 1
ATOM 4108 C C . SER A 1 553 ? 5.109 24.312 22.047 1 89.88 553 SER A C 1
ATOM 4110 O O . SER A 1 553 ? 5.742 24.234 20.984 1 89.88 553 SER A O 1
ATOM 4112 N N . PRO A 1 554 ? 4.707 25.438 22.469 1 82.06 554 PRO A N 1
ATOM 4113 C CA . PRO A 1 554 ? 4.57 26.594 21.578 1 82.06 554 PRO A CA 1
ATOM 4114 C C . PRO A 1 554 ? 5.914 27.141 21.109 1 82.06 554 PRO A C 1
ATOM 4116 O O . PRO A 1 554 ? 5.992 27.781 20.062 1 82.06 554 PRO A O 1
ATOM 4119 N N . ALA A 1 555 ? 6.984 26.875 21.719 1 87.06 555 ALA A N 1
ATOM 4120 C CA . ALA A 1 555 ? 8.234 27.547 21.406 1 87.06 555 ALA A CA 1
ATOM 4121 C C . ALA A 1 555 ? 9.242 26.594 20.766 1 87.06 555 ALA A C 1
ATOM 4123 O O . ALA A 1 555 ? 10.289 27.016 20.281 1 87.06 555 ALA A O 1
ATOM 4124 N N . GLU A 1 556 ? 8.906 25.375 20.703 1 91.25 556 GLU A N 1
ATOM 4125 C CA . GLU A 1 556 ? 9.922 24.406 20.328 1 91.25 556 GLU A CA 1
ATOM 4126 C C . GLU A 1 556 ? 9.906 24.125 18.828 1 91.25 556 GLU A C 1
ATOM 4128 O O . GLU A 1 556 ? 10.93 23.797 18.234 1 91.25 556 GLU A O 1
ATOM 4133 N N . PHE A 1 557 ? 8.758 24.344 18.172 1 93.69 557 PHE A N 1
ATOM 4134 C CA . PHE A 1 557 ? 8.609 23.906 16.797 1 93.69 557 PHE A CA 1
ATOM 4135 C C . PHE A 1 557 ? 8.086 25.031 15.914 1 93.69 557 PHE A C 1
ATOM 4137 O O . PHE A 1 557 ? 7.504 26 16.406 1 93.69 557 PHE A O 1
ATOM 4144 N N . GLU A 1 558 ? 8.398 24.922 14.672 1 89.94 558 GLU A N 1
ATOM 4145 C CA . GLU A 1 558 ? 7.859 25.812 13.641 1 89.94 558 GLU A CA 1
ATOM 4146 C C . GLU A 1 558 ? 6.988 25.031 12.656 1 89.94 558 GLU A C 1
ATOM 4148 O O . GLU A 1 558 ? 7.34 23.922 12.242 1 89.94 558 GLU A O 1
ATOM 4153 N N . LEU A 1 559 ? 5.84 25.562 12.359 1 90.75 559 LEU A N 1
ATOM 4154 C CA . LEU A 1 559 ? 4.891 24.969 11.43 1 90.75 559 LEU A CA 1
ATOM 4155 C C . LEU A 1 559 ? 4.738 25.828 10.18 1 90.75 559 LEU A C 1
ATOM 4157 O O . LEU A 1 559 ? 4.312 26.969 10.258 1 90.75 559 LEU A O 1
ATOM 4161 N N . SER A 1 560 ? 5.137 25.25 9.062 1 86 560 SER A N 1
ATOM 4162 C CA . SER A 1 560 ? 4.949 25.906 7.773 1 86 560 SER A CA 1
ATOM 4163 C C . SER A 1 560 ? 3.779 25.312 7.004 1 86 560 SER A C 1
ATOM 4165 O O . SER A 1 560 ? 3.801 24.125 6.664 1 86 560 SER A O 1
ATOM 4167 N N . TYR A 1 561 ? 2.828 26.156 6.715 1 86.81 561 TYR A N 1
ATOM 4168 C CA . TYR A 1 561 ? 1.618 25.656 6.066 1 86.81 561 TYR A CA 1
ATOM 4169 C C . TYR A 1 561 ? 1.9 25.25 4.625 1 86.81 561 TYR A C 1
ATOM 4171 O O . TYR A 1 561 ? 2.48 26.016 3.857 1 86.81 561 TYR A O 1
ATOM 4179 N N . VAL A 1 562 ? 1.565 24.016 4.246 1 82.38 562 VAL A N 1
ATOM 4180 C CA . VAL A 1 562 ? 1.796 23.453 2.92 1 82.38 562 VAL A CA 1
ATOM 4181 C C . VAL A 1 562 ? 0.537 23.609 2.068 1 82.38 562 VAL A C 1
ATOM 4183 O O . VAL A 1 562 ? 0.613 23.656 0.839 1 82.38 562 VAL A O 1
ATOM 4186 N N . GLY A 1 563 ? -0.649 23.703 2.705 1 82.12 563 GLY A N 1
ATOM 4187 C CA . GLY A 1 563 ? -1.929 23.75 2.016 1 82.12 563 GLY A CA 1
ATOM 4188 C C . GLY A 1 563 ? -2.734 22.484 2.164 1 82.12 563 GLY A C 1
ATOM 4189 O O . GLY A 1 563 ? -2.375 21.594 2.949 1 82.12 563 GLY A O 1
ATOM 4190 N N . ARG A 1 564 ? -3.885 22.547 1.523 1 83.69 564 ARG A N 1
ATOM 4191 C CA . ARG A 1 564 ? -4.711 21.344 1.486 1 83.69 564 ARG A CA 1
ATOM 4192 C C . ARG A 1 564 ? -4.207 20.375 0.429 1 83.69 564 ARG A C 1
ATOM 4194 O O . ARG A 1 564 ? -3.971 20.75 -0.718 1 83.69 564 ARG A O 1
ATOM 4201 N N . VAL A 1 565 ? -3.963 19.172 0.855 1 80.62 565 VAL A N 1
ATOM 4202 C CA . VAL A 1 565 ? -3.393 18.172 -0.047 1 80.62 565 VAL A CA 1
ATOM 4203 C C . VAL A 1 565 ? -4.344 16.984 -0.171 1 80.62 565 VAL A C 1
ATOM 4205 O O . VAL A 1 565 ? -4.934 16.547 0.819 1 80.62 565 VAL A O 1
ATOM 4208 N N . ALA A 1 566 ? -4.516 16.562 -1.441 1 79.31 566 ALA A N 1
ATOM 4209 C CA . ALA A 1 566 ? -5.297 15.352 -1.669 1 79.31 566 ALA A CA 1
ATOM 4210 C C . ALA A 1 566 ? -4.574 14.125 -1.131 1 79.31 566 ALA A C 1
ATOM 4212 O O . ALA A 1 566 ? -3.395 13.906 -1.428 1 79.31 566 ALA A O 1
ATOM 4213 N N . LEU A 1 567 ? -5.246 13.375 -0.357 1 83.12 567 LEU A N 1
ATOM 4214 C CA . LEU A 1 567 ? -4.637 12.203 0.252 1 83.12 567 LEU A CA 1
ATOM 4215 C C . LEU A 1 567 ? -4.652 11.016 -0.713 1 83.12 567 LEU A C 1
ATOM 4217 O O . LEU A 1 567 ? -5.434 11 -1.666 1 83.12 567 LEU A O 1
ATOM 4221 N N . ALA A 1 568 ? -3.77 10.102 -0.399 1 73.19 568 ALA A N 1
ATOM 4222 C CA . ALA A 1 568 ? -3.631 8.93 -1.26 1 73.19 568 ALA A CA 1
ATOM 4223 C C . ALA A 1 568 ? -4.895 8.07 -1.228 1 73.19 568 ALA A C 1
ATOM 4225 O O . ALA A 1 568 ? -5.621 8.062 -0.231 1 73.19 568 ALA A O 1
ATOM 4226 N N . LYS A 1 569 ? -5.281 7.379 -2.354 1 73.81 569 LYS A N 1
ATOM 4227 C CA . LYS A 1 569 ? -6.355 6.402 -2.514 1 73.81 569 LYS A CA 1
ATOM 4228 C C . LYS A 1 569 ? -7.723 7.051 -2.305 1 73.81 569 LYS A C 1
ATOM 4230 O O . LYS A 1 569 ? -8.609 6.453 -1.688 1 73.81 569 LYS A O 1
ATOM 4235 N N . GLN A 1 570 ? -7.82 8.336 -2.576 1 70.19 570 GLN A N 1
ATOM 4236 C CA . GLN A 1 570 ? -9.062 9.102 -2.576 1 70.19 570 GLN A CA 1
ATOM 4237 C C . GLN A 1 570 ? -9.656 9.188 -1.17 1 70.19 570 GLN A C 1
ATOM 4239 O O . GLN A 1 570 ? -10.867 9.039 -0.988 1 70.19 570 GLN A O 1
ATOM 4244 N N . PHE A 1 571 ? -8.695 9.32 -0.268 1 74.56 571 PHE A N 1
ATOM 4245 C CA . PHE A 1 571 ? -9.117 9.406 1.125 1 74.56 571 PHE A CA 1
ATOM 4246 C C . PHE A 1 571 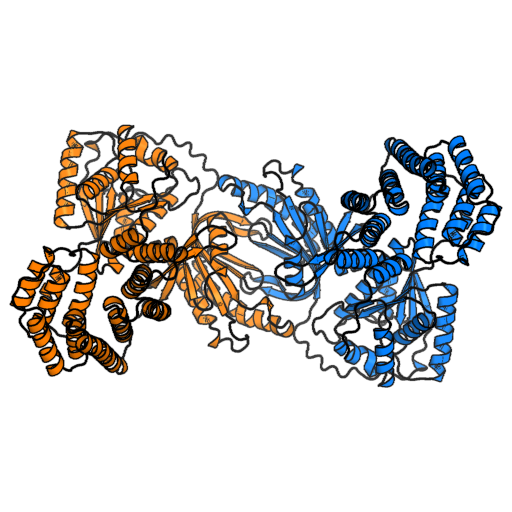? -9.5 10.844 1.482 1 74.56 571 PHE A C 1
ATOM 4248 O O . PHE A 1 571 ? -9.477 11.227 2.654 1 74.56 571 PHE A O 1
ATOM 4255 N N . GLY A 1 572 ? -9.727 11.75 0.405 1 81.31 572 GLY A N 1
ATOM 4256 C CA . GLY A 1 572 ? -10.078 13.141 0.663 1 81.31 572 GLY A CA 1
ATOM 4257 C C . GLY A 1 572 ? -8.867 14.062 0.677 1 81.31 572 GLY A C 1
ATOM 4258 O O . GLY A 1 572 ? -7.836 13.75 0.086 1 81.31 572 GLY A O 1
ATOM 4259 N N . ASP A 1 573 ? -9.055 15.242 1.234 1 84.88 573 ASP A N 1
ATOM 4260 C CA . ASP A 1 573 ? -7.949 16.188 1.341 1 84.88 573 ASP A CA 1
ATOM 4261 C C . ASP A 1 573 ? -7.742 16.625 2.789 1 84.88 573 ASP A C 1
ATOM 4263 O O . ASP A 1 573 ? -8.648 16.5 3.615 1 84.88 573 ASP A O 1
ATOM 4267 N N . GLU A 1 574 ? -6.578 17.016 3.057 1 86.56 574 GLU A N 1
ATOM 4268 C CA . GLU A 1 574 ? -6.207 17.422 4.414 1 86.56 574 GLU A CA 1
ATOM 4269 C C . GLU A 1 574 ? -5.277 18.625 4.398 1 86.56 574 GLU A C 1
ATOM 4271 O O . GLU A 1 574 ? -4.41 18.75 3.531 1 86.56 574 GLU A O 1
ATOM 4276 N N . ALA A 1 575 ? -5.586 19.625 5.352 1 88.88 575 ALA A N 1
ATOM 4277 C CA . ALA A 1 575 ? -4.645 20.719 5.562 1 88.88 575 ALA A CA 1
ATOM 4278 C C . ALA A 1 575 ? -3.367 20.219 6.234 1 88.88 575 ALA A C 1
ATOM 4280 O O . ALA A 1 575 ? -3.424 19.547 7.27 1 88.88 575 ALA A O 1
ATOM 4281 N N . MET A 1 576 ? -2.238 20.594 5.641 1 90.62 576 MET A N 1
ATOM 4282 C CA . MET A 1 576 ? -0.976 20.031 6.109 1 90.62 576 MET A CA 1
ATOM 4283 C C . MET A 1 576 ? 0.017 21.125 6.461 1 90.62 576 MET A C 1
ATOM 4285 O O . MET A 1 576 ? -0.053 22.234 5.914 1 90.62 576 MET A O 1
ATOM 4289 N N . TYR A 1 577 ? 0.923 20.797 7.414 1 93 577 TYR A N 1
ATOM 4290 C CA . TYR A 1 577 ? 2.064 21.625 7.777 1 93 577 TYR A CA 1
ATOM 4291 C C . TYR A 1 577 ? 3.375 20.875 7.59 1 93 577 TYR A C 1
ATOM 4293 O O . TYR A 1 577 ? 3.418 19.641 7.734 1 93 577 TYR A O 1
ATOM 4301 N N . ARG A 1 578 ? 4.383 21.625 7.227 1 91.31 578 ARG A N 1
ATOM 4302 C CA . ARG A 1 578 ? 5.75 21.125 7.387 1 91.31 578 ARG A CA 1
ATOM 4303 C C . ARG A 1 578 ? 6.293 21.469 8.773 1 91.31 578 ARG A C 1
ATOM 4305 O O . ARG A 1 578 ? 6.188 22.609 9.219 1 91.31 578 ARG A O 1
ATOM 4312 N N . LEU A 1 579 ? 6.832 20.531 9.414 1 95.56 579 LEU A N 1
ATOM 4313 C CA . LEU A 1 579 ? 7.324 20.672 10.781 1 95.56 579 LEU A CA 1
ATOM 4314 C C . LEU A 1 579 ? 8.836 20.844 10.805 1 95.56 579 LEU A C 1
ATOM 4316 O O . LEU A 1 579 ? 9.562 20.078 10.164 1 95.56 579 LEU A O 1
ATOM 4320 N N . THR A 1 580 ? 9.336 21.844 11.477 1 92.5 580 THR A N 1
ATOM 4321 C CA . THR A 1 580 ? 10.766 22.031 11.719 1 92.5 580 THR A CA 1
ATOM 4322 C C . THR A 1 580 ? 11.016 22.484 13.156 1 92.5 580 THR A C 1
ATOM 4324 O O . THR A 1 580 ? 10.07 22.766 13.891 1 92.5 580 THR A O 1
ATOM 4327 N N . ARG A 1 581 ? 12.242 22.406 13.555 1 92.25 581 ARG A N 1
ATOM 4328 C CA . ARG A 1 581 ? 12.609 22.953 14.859 1 92.25 581 ARG A CA 1
ATOM 4329 C C . ARG A 1 581 ? 12.641 24.484 14.812 1 92.25 581 ARG A C 1
ATOM 4331 O O . ARG A 1 581 ? 13.039 25.062 13.805 1 92.25 581 ARG A O 1
ATOM 4338 N N . ALA A 1 582 ? 12.18 25.062 15.891 1 87.12 582 ALA A N 1
ATOM 4339 C CA . ALA A 1 582 ? 12.242 26.516 15.977 1 87.12 582 ALA A CA 1
ATOM 4340 C C . ALA A 1 582 ? 13.688 27 16.031 1 87.12 582 ALA A C 1
ATOM 4342 O O . ALA A 1 582 ? 14.547 26.344 16.641 1 87.12 582 ALA A O 1
ATOM 4343 N N . ALA A 1 583 ? 14.023 28.031 15.148 1 68.81 583 ALA A N 1
ATOM 4344 C CA . ALA A 1 583 ? 15.367 28.609 15.156 1 68.81 583 ALA A CA 1
ATOM 4345 C C . ALA A 1 583 ? 15.719 29.156 16.531 1 68.81 583 ALA A C 1
ATOM 4347 O O . ALA A 1 583 ? 14.867 29.75 17.203 1 68.81 583 ALA A O 1
ATOM 4348 N N . ARG A 1 584 ? 16.734 28.641 17.328 1 53.28 584 ARG A N 1
ATOM 4349 C CA . ARG A 1 584 ? 17.219 29.234 18.578 1 53.28 584 ARG A CA 1
ATOM 4350 C C . ARG A 1 584 ? 17.703 30.656 18.344 1 53.28 584 ARG A C 1
ATOM 4352 O O . ARG A 1 584 ? 18.203 30.984 17.266 1 53.28 584 ARG A O 1
ATOM 4359 N N . MET B 1 1 ? 21.766 -6.945 -33.438 1 20.92 1 MET B N 1
ATOM 4360 C CA . MET B 1 1 ? 21.094 -8.211 -33.188 1 20.92 1 MET B CA 1
ATOM 4361 C C . MET B 1 1 ? 19.594 -8.094 -33.438 1 20.92 1 MET B C 1
ATOM 4363 O O . MET B 1 1 ? 18.953 -7.18 -32.906 1 20.92 1 MET B O 1
ATOM 4367 N N . GLY B 1 2 ? 19.219 -8.469 -34.594 1 27.41 2 GLY B N 1
ATOM 4368 C CA . GLY B 1 2 ? 17.891 -8.25 -35.125 1 27.41 2 GLY B CA 1
ATOM 4369 C C . GLY B 1 2 ? 16.797 -8.695 -34.156 1 27.41 2 GLY B C 1
ATOM 4370 O O . GLY B 1 2 ? 16.953 -9.672 -33.438 1 27.41 2 GLY B O 1
ATOM 4371 N N . ALA B 1 3 ? 15.992 -7.766 -33.688 1 37 3 ALA B N 1
ATOM 4372 C CA . ALA B 1 3 ? 14.766 -7.984 -32.938 1 37 3 ALA B CA 1
ATOM 4373 C C . ALA B 1 3 ? 14.039 -9.242 -33.406 1 37 3 ALA B C 1
ATOM 4375 O O . ALA B 1 3 ? 13.562 -9.289 -34.531 1 37 3 ALA B O 1
ATOM 4376 N N . ALA B 1 4 ? 14.57 -10.453 -33.281 1 39.16 4 ALA B N 1
ATOM 4377 C CA . ALA B 1 4 ? 13.945 -11.719 -33.688 1 39.16 4 ALA B CA 1
ATOM 4378 C C . ALA B 1 4 ? 12.43 -11.633 -33.594 1 39.16 4 ALA B C 1
ATOM 4380 O O . ALA B 1 4 ? 11.875 -11.273 -32.562 1 39.16 4 ALA B O 1
ATOM 4381 N N . SER B 1 5 ? 11.617 -11.469 -34.5 1 45.72 5 SER B N 1
ATOM 4382 C CA . SER B 1 5 ? 10.203 -11.219 -34.75 1 45.72 5 SER B CA 1
ATOM 4383 C C . SER B 1 5 ? 9.328 -12.203 -33.969 1 45.72 5 SER B C 1
ATOM 4385 O O . SER B 1 5 ? 9.57 -13.414 -34 1 45.72 5 SER B O 1
ATOM 4387 N N . SER B 1 6 ? 8.805 -11.867 -32.875 1 58.16 6 SER B N 1
ATOM 4388 C CA . SER B 1 6 ? 7.871 -12.633 -32.062 1 58.16 6 SER B CA 1
ATOM 4389 C C . SER B 1 6 ? 6.91 -13.445 -32.938 1 58.16 6 SER B C 1
ATOM 4391 O O . SER B 1 6 ? 6.32 -12.914 -33.875 1 58.16 6 SER B O 1
ATOM 4393 N N . PRO B 1 7 ? 7.086 -14.781 -32.938 1 66.12 7 PRO B N 1
ATOM 4394 C CA . PRO B 1 7 ? 6.195 -15.617 -33.75 1 66.12 7 PRO B CA 1
ATOM 4395 C C . PRO B 1 7 ? 4.742 -15.156 -33.688 1 66.12 7 PRO B C 1
ATOM 4397 O O . PRO B 1 7 ? 4.336 -14.508 -32.719 1 66.12 7 PRO B O 1
ATOM 4400 N N . ASP B 1 8 ? 4.051 -15.367 -34.781 1 84.44 8 ASP B N 1
ATOM 4401 C CA . ASP B 1 8 ? 2.607 -15.188 -34.875 1 84.44 8 ASP B CA 1
ATOM 4402 C C . ASP B 1 8 ? 1.895 -15.875 -33.719 1 84.44 8 ASP B C 1
ATOM 4404 O O . ASP B 1 8 ? 2.129 -17.062 -33.438 1 84.44 8 ASP B O 1
ATOM 4408 N N . PRO B 1 9 ? 1.242 -15.141 -32.875 1 87 9 PRO B N 1
ATOM 4409 C CA . PRO B 1 9 ? 0.595 -15.688 -31.688 1 87 9 PRO B CA 1
ATOM 4410 C C . PRO B 1 9 ? -0.263 -16.906 -32 1 87 9 PRO B C 1
ATOM 4412 O O . PRO B 1 9 ? -0.347 -17.828 -31.172 1 87 9 PRO B O 1
ATOM 4415 N N . LEU B 1 10 ? -0.862 -16.938 -33.094 1 91.25 10 LEU B N 1
ATOM 4416 C CA . LEU B 1 10 ? -1.697 -18.078 -33.469 1 91.25 10 LEU B CA 1
ATOM 4417 C C . LEU B 1 10 ? -0.851 -19.328 -33.656 1 91.25 10 LEU B C 1
ATOM 4419 O O . LEU B 1 10 ? -1.216 -20.406 -33.156 1 91.25 10 LEU B O 1
ATOM 4423 N N . VAL B 1 11 ? 0.221 -19.172 -34.312 1 90.75 11 VAL B N 1
ATOM 4424 C CA . VAL B 1 11 ? 1.122 -20.297 -34.562 1 90.75 11 VAL B CA 1
ATOM 4425 C C . VAL B 1 11 ? 1.701 -20.781 -33.25 1 90.75 11 VAL B C 1
ATOM 4427 O O . VAL B 1 11 ? 1.767 -22 -33 1 90.75 11 VAL B O 1
ATOM 4430 N N . ALA B 1 12 ? 2.055 -19.891 -32.469 1 89.12 12 ALA B N 1
ATOM 4431 C CA . ALA B 1 12 ? 2.646 -20.234 -31.188 1 89.12 12 ALA B CA 1
ATOM 4432 C C . ALA B 1 12 ? 1.645 -20.969 -30.297 1 89.12 12 ALA B C 1
ATOM 4434 O O . ALA B 1 12 ? 1.979 -21.984 -29.672 1 89.12 12 ALA B O 1
ATOM 4435 N N . ALA B 1 13 ? 0.441 -20.5 -30.25 1 91 13 ALA B N 1
ATOM 4436 C CA . ALA B 1 13 ? -0.595 -21.109 -29.422 1 91 13 ALA B CA 1
ATOM 4437 C C . ALA B 1 13 ? -0.97 -22.5 -29.938 1 91 13 ALA B C 1
ATOM 4439 O O . ALA B 1 13 ? -1.132 -23.438 -29.141 1 91 13 ALA B O 1
ATOM 4440 N N . THR B 1 14 ? -1.056 -22.578 -31.188 1 91 14 THR B N 1
ATOM 4441 C CA . THR B 1 14 ? -1.399 -23.844 -31.797 1 91 14 THR B CA 1
ATOM 4442 C C . THR B 1 14 ? -0.305 -24.891 -31.547 1 91 14 THR B C 1
ATOM 4444 O O . THR B 1 14 ? -0.596 -26.031 -31.219 1 91 14 THR B O 1
ATOM 4447 N N . SER B 1 15 ? 0.853 -24.453 -31.719 1 86.44 15 SER B N 1
ATOM 4448 C CA . SER B 1 15 ? 1.991 -25.344 -31.484 1 86.44 15 SER B CA 1
ATOM 4449 C C . SER B 1 15 ? 2.057 -25.781 -30.031 1 86.44 15 SER B C 1
ATOM 4451 O O . SER B 1 15 ? 2.355 -26.953 -29.75 1 86.44 15 SER B O 1
ATOM 4453 N N . ALA B 1 16 ? 1.798 -24.922 -29.203 1 86.12 16 ALA B N 1
ATOM 4454 C CA . ALA B 1 16 ? 1.814 -25.234 -27.781 1 86.12 16 ALA B CA 1
ATOM 4455 C C . ALA B 1 16 ? 0.727 -26.25 -27.438 1 86.12 16 ALA B C 1
ATOM 4457 O O . ALA B 1 16 ? 0.967 -27.188 -26.688 1 86.12 16 ALA B O 1
ATOM 4458 N N . LEU B 1 17 ? -0.419 -26.016 -27.953 1 87.5 17 LEU B N 1
ATOM 4459 C CA . LEU B 1 17 ? -1.517 -26.953 -27.719 1 87.5 17 LEU B CA 1
ATOM 4460 C C . LEU B 1 17 ? -1.178 -28.328 -28.25 1 87.5 17 LEU B C 1
ATOM 4462 O O . LEU B 1 17 ? -1.47 -29.344 -27.609 1 87.5 17 LEU B O 1
ATOM 4466 N N . ALA B 1 18 ? -0.583 -28.328 -29.406 1 84.62 18 ALA B N 1
ATOM 4467 C CA . ALA B 1 18 ? -0.18 -29.578 -30.016 1 84.62 18 ALA B CA 1
ATOM 4468 C C . ALA B 1 18 ? 0.861 -30.297 -29.156 1 84.62 18 ALA B C 1
ATOM 4470 O O . ALA B 1 18 ? 0.856 -31.531 -29.078 1 84.62 18 ALA B O 1
ATOM 4471 N N . ALA B 1 19 ? 1.603 -29.562 -28.594 1 76.94 19 ALA B N 1
ATOM 4472 C CA . ALA B 1 19 ? 2.652 -30.109 -27.734 1 76.94 19 ALA B CA 1
ATOM 4473 C C . ALA B 1 19 ? 2.092 -30.531 -26.375 1 76.94 19 ALA B C 1
ATOM 4475 O O . ALA B 1 19 ? 2.785 -31.172 -25.578 1 76.94 19 ALA B O 1
ATOM 4476 N N . GLY B 1 20 ? 0.904 -30.203 -26.172 1 77.19 20 GLY B N 1
ATOM 4477 C CA . GLY B 1 20 ? 0.306 -30.5 -24.875 1 77.19 20 GLY B CA 1
ATOM 4478 C C . GLY B 1 20 ? 0.716 -29.516 -23.797 1 77.19 20 GLY B C 1
ATOM 4479 O O . GLY B 1 20 ? 0.55 -29.781 -22.609 1 77.19 20 GLY B O 1
ATOM 4480 N N . ASP B 1 21 ? 1.42 -28.5 -24.172 1 80.19 21 ASP B N 1
ATOM 4481 C CA . ASP B 1 21 ? 1.741 -27.422 -23.234 1 80.19 21 ASP B CA 1
ATOM 4482 C C . ASP B 1 21 ? 0.575 -26.453 -23.109 1 80.19 21 ASP B C 1
ATOM 4484 O O . ASP B 1 21 ? 0.577 -25.391 -23.719 1 80.19 21 ASP B O 1
ATOM 4488 N N . LEU B 1 22 ? -0.334 -26.828 -22.188 1 84.31 22 LEU B N 1
ATOM 4489 C CA . LEU B 1 22 ? -1.605 -26.109 -22.094 1 84.31 22 LEU B CA 1
ATOM 4490 C C . LEU B 1 22 ? -1.409 -24.734 -21.484 1 84.31 22 LEU B C 1
ATOM 4492 O O . LEU B 1 22 ? -2.088 -23.781 -21.891 1 84.31 22 LEU B O 1
ATOM 4496 N N . LEU B 1 23 ? -0.445 -24.594 -20.594 1 83.06 23 LEU B N 1
ATOM 4497 C CA . LEU B 1 23 ? -0.171 -23.297 -20 1 83.06 23 LEU B CA 1
ATOM 4498 C C . LEU B 1 23 ? 0.312 -22.312 -21.047 1 83.06 23 LEU B C 1
ATOM 4500 O O . LEU B 1 23 ? -0.204 -21.188 -21.141 1 83.06 23 LEU B O 1
ATOM 4504 N N . LEU B 1 24 ? 1.266 -22.75 -21.766 1 79.75 24 LEU B N 1
ATOM 4505 C CA . LEU B 1 24 ? 1.824 -21.891 -22.797 1 79.75 24 LEU B CA 1
ATOM 4506 C C . LEU B 1 24 ? 0.777 -21.562 -23.859 1 79.75 24 LEU B C 1
ATOM 4508 O O . LEU B 1 24 ? 0.737 -20.438 -24.375 1 79.75 24 LEU B O 1
ATOM 4512 N N . ALA B 1 25 ? -0.03 -22.547 -24.203 1 88.44 25 ALA B N 1
ATOM 4513 C CA . ALA B 1 25 ? -1.097 -22.312 -25.172 1 88.44 25 ALA B CA 1
ATOM 4514 C C . ALA B 1 25 ? -2.043 -21.219 -24.688 1 88.44 25 ALA B C 1
ATOM 4516 O O . ALA B 1 25 ? -2.4 -20.312 -25.453 1 88.44 25 ALA B O 1
ATOM 4517 N N . TYR B 1 26 ? -2.439 -21.312 -23.453 1 89.62 26 TYR B N 1
ATOM 4518 C CA . TYR B 1 26 ? -3.326 -20.312 -22.859 1 89.62 26 TYR B CA 1
ATOM 4519 C C . TYR B 1 26 ? -2.666 -18.938 -22.844 1 89.62 26 TYR B C 1
ATOM 4521 O O . TYR B 1 26 ? -3.275 -17.938 -23.25 1 89.62 26 TYR B O 1
ATOM 4529 N N . ASP B 1 27 ? -1.459 -18.844 -22.438 1 87.75 27 ASP B N 1
ATOM 4530 C CA . ASP B 1 27 ? -0.753 -17.578 -22.328 1 87.75 27 ASP B CA 1
ATOM 4531 C C . ASP B 1 27 ? -0.568 -16.922 -23.688 1 87.75 27 ASP B C 1
ATOM 4533 O O . ASP B 1 27 ? -0.761 -15.711 -23.844 1 87.75 27 ASP B O 1
ATOM 4537 N N . ARG B 1 28 ? -0.118 -17.734 -24.625 1 88 28 ARG B N 1
ATOM 4538 C CA . ARG B 1 28 ? 0.117 -17.203 -25.969 1 88 28 ARG B CA 1
ATOM 4539 C C . ARG B 1 28 ? -1.186 -16.734 -26.609 1 88 28 ARG B C 1
ATOM 4541 O O . ARG B 1 28 ? -1.213 -15.719 -27.312 1 88 28 ARG B O 1
ATOM 4548 N N . SER B 1 29 ? -2.242 -17.484 -26.406 1 92.5 29 SER B N 1
ATOM 4549 C CA . SER B 1 29 ? -3.535 -17.062 -26.938 1 92.5 29 SER B CA 1
ATOM 4550 C C . SER B 1 29 ? -4.02 -15.781 -26.266 1 92.5 29 SER B C 1
ATOM 4552 O O . SER B 1 29 ? -4.512 -14.867 -26.938 1 92.5 29 SER B O 1
ATOM 4554 N N . THR B 1 30 ? -3.871 -15.68 -25 1 89.69 30 THR B N 1
ATOM 4555 C CA . THR B 1 30 ? -4.289 -14.508 -24.234 1 89.69 30 THR B CA 1
ATOM 4556 C C . THR B 1 30 ? -3.51 -13.273 -24.688 1 89.69 30 THR B C 1
ATOM 4558 O O . THR B 1 30 ? -4.086 -12.195 -24.844 1 89.69 30 THR B O 1
ATOM 4561 N N . ALA B 1 31 ? -2.217 -13.469 -24.828 1 86.19 31 ALA B N 1
ATOM 4562 C CA . ALA B 1 31 ? -1.373 -12.375 -25.281 1 86.19 31 ALA B CA 1
ATOM 4563 C C . ALA B 1 31 ? -1.796 -11.898 -26.672 1 86.19 31 ALA B C 1
ATOM 4565 O O . ALA B 1 31 ? -1.814 -10.695 -26.953 1 86.19 31 ALA B O 1
ATOM 4566 N N . GLY B 1 32 ? -2.043 -12.867 -27.531 1 89.56 32 GLY B N 1
ATOM 4567 C CA . GLY B 1 32 ? -2.502 -12.516 -28.859 1 89.56 32 GLY B CA 1
ATOM 4568 C C . GLY B 1 32 ? -3.822 -11.766 -28.859 1 89.56 32 GLY B C 1
ATOM 4569 O O . GLY B 1 32 ? -4.031 -10.867 -29.672 1 89.56 32 GLY B O 1
ATOM 4570 N N . LEU B 1 33 ? -4.684 -12.078 -27.969 1 90.94 33 LEU B N 1
ATOM 4571 C CA . LEU B 1 33 ? -6.004 -11.461 -27.875 1 90.94 33 LEU B CA 1
ATOM 4572 C C . LEU B 1 33 ? -5.902 -10.039 -27.344 1 90.94 33 LEU B C 1
ATOM 4574 O O . LEU B 1 33 ? -6.828 -9.242 -27.5 1 90.94 33 LEU B O 1
ATOM 4578 N N . ALA B 1 34 ? -4.867 -9.758 -26.609 1 84.5 34 ALA B N 1
ATOM 4579 C CA . ALA B 1 34 ? -4.648 -8.391 -26.156 1 84.5 34 ALA B CA 1
ATOM 4580 C C . ALA B 1 34 ? -4.504 -7.434 -27.328 1 84.5 34 ALA B C 1
ATOM 4582 O O . ALA B 1 34 ? -4.918 -6.277 -27.25 1 84.5 34 ALA B O 1
ATOM 4583 N N . ALA B 1 35 ? -3.908 -7.938 -28.422 1 81.69 35 ALA B N 1
ATOM 4584 C CA . ALA B 1 35 ? -3.736 -7.152 -29.641 1 81.69 35 ALA B CA 1
ATOM 4585 C C . ALA B 1 35 ? -5.016 -7.145 -30.469 1 81.69 35 ALA B C 1
ATOM 4587 O O . ALA B 1 35 ? -5.391 -6.113 -31.047 1 81.69 35 ALA B O 1
ATOM 4588 N N . ASP B 1 36 ? -5.656 -8.297 -30.547 1 87.19 36 ASP B N 1
ATOM 4589 C CA . ASP B 1 36 ? -6.914 -8.445 -31.281 1 87.19 36 ASP B CA 1
ATOM 4590 C C . ASP B 1 36 ? -7.934 -9.234 -30.453 1 87.19 36 ASP B C 1
ATOM 4592 O O . ASP B 1 36 ? -8.039 -10.453 -30.594 1 87.19 36 ASP B O 1
ATOM 4596 N N . ALA B 1 37 ? -8.758 -8.531 -29.781 1 85.19 37 ALA B N 1
ATOM 4597 C CA . ALA B 1 37 ? -9.68 -9.125 -28.812 1 85.19 37 ALA B CA 1
ATOM 4598 C C . ALA B 1 37 ? -10.742 -9.969 -29.516 1 85.19 37 ALA B C 1
ATOM 4600 O O . ALA B 1 37 ? -11.305 -10.883 -28.906 1 85.19 37 ALA B O 1
ATOM 4601 N N . ALA B 1 38 ? -10.914 -9.734 -30.734 1 83.81 38 ALA B N 1
ATOM 4602 C CA . ALA B 1 38 ? -12.016 -10.406 -31.422 1 83.81 38 ALA B CA 1
ATOM 4603 C C . ALA B 1 38 ? -11.5 -11.523 -32.312 1 83.81 38 ALA B C 1
ATOM 4605 O O . ALA B 1 38 ? -12.242 -12.062 -33.156 1 83.81 38 ALA B O 1
ATOM 4606 N N . HIS B 1 39 ? -10.234 -11.898 -32.188 1 90.44 39 HIS B N 1
ATOM 4607 C CA . HIS B 1 39 ? -9.672 -12.953 -33.031 1 90.44 39 HIS B CA 1
ATOM 4608 C C . HIS B 1 39 ? -10.305 -14.305 -32.719 1 90.44 39 HIS B C 1
ATOM 4610 O O . HIS B 1 39 ? -10.062 -14.883 -31.656 1 90.44 39 HIS B O 1
ATOM 4616 N N . PRO B 1 40 ? -11.023 -14.867 -33.562 1 91.06 40 PRO B N 1
ATOM 4617 C CA . PRO B 1 40 ? -11.859 -16.016 -33.219 1 91.06 40 PRO B CA 1
ATOM 4618 C C . PRO B 1 40 ? -11.047 -17.266 -32.875 1 91.06 40 PRO B C 1
ATOM 4620 O O . PRO B 1 40 ? -11.367 -17.984 -31.938 1 91.06 40 PRO B O 1
ATOM 4623 N N . ARG B 1 41 ? -10.047 -17.547 -33.688 1 92.75 41 ARG B N 1
ATOM 4624 C CA . ARG B 1 41 ? -9.281 -18.766 -33.438 1 92.75 41 ARG B CA 1
ATOM 4625 C C . ARG B 1 41 ? -8.484 -18.688 -32.156 1 92.75 41 ARG B C 1
ATOM 4627 O O . ARG B 1 41 ? -8.352 -19.688 -31.422 1 92.75 41 ARG B O 1
ATOM 4634 N N . LEU B 1 42 ? -7.953 -17.562 -31.906 1 93.5 42 LEU B N 1
ATOM 4635 C CA . LEU B 1 42 ? -7.223 -17.375 -30.641 1 93.5 42 LEU B CA 1
ATOM 4636 C C . LEU B 1 42 ? -8.156 -17.531 -29.453 1 93.5 42 LEU B C 1
ATOM 4638 O O . LEU B 1 42 ? -7.777 -18.109 -28.438 1 93.5 42 LEU B O 1
ATOM 4642 N N . ARG B 1 43 ? -9.32 -17 -29.547 1 93.38 43 ARG B N 1
ATOM 4643 C CA . ARG B 1 43 ? -10.297 -17.141 -28.469 1 93.38 43 ARG B CA 1
ATOM 4644 C C . ARG B 1 43 ? -10.68 -18.609 -28.266 1 93.38 43 ARG B C 1
ATOM 4646 O O . ARG B 1 43 ? -10.797 -19.062 -27.125 1 93.38 43 ARG B O 1
ATOM 4653 N N . TYR B 1 44 ? -10.828 -19.266 -29.359 1 93.62 44 TYR B N 1
ATOM 4654 C CA . TYR B 1 44 ? -11.117 -20.688 -29.297 1 93.62 44 TYR B CA 1
ATOM 4655 C C . TYR B 1 44 ? -10 -21.438 -28.562 1 93.62 44 TYR B C 1
ATOM 4657 O O . TYR B 1 44 ? -10.266 -22.219 -27.656 1 93.62 44 TYR B O 1
ATOM 4665 N N . LEU B 1 45 ? -8.789 -21.172 -28.953 1 93 45 LEU B N 1
ATOM 4666 C CA . LEU B 1 45 ? -7.641 -21.859 -28.359 1 93 45 LEU B CA 1
ATOM 4667 C C . LEU B 1 45 ? -7.523 -21.531 -26.875 1 93 45 LEU B C 1
ATOM 4669 O O . LEU B 1 45 ? -7.164 -22.391 -26.078 1 93 45 LEU B O 1
ATOM 4673 N N . GLN B 1 46 ? -7.809 -20.328 -26.516 1 92.75 46 GLN B N 1
ATOM 4674 C CA . GLN B 1 46 ? -7.781 -19.906 -25.125 1 92.75 46 GLN B CA 1
ATOM 4675 C C . GLN B 1 46 ? -8.758 -20.719 -24.281 1 92.75 46 GLN B C 1
ATOM 4677 O O . GLN B 1 46 ? -8.391 -21.25 -23.234 1 92.75 46 GLN B O 1
ATOM 4682 N N . VAL B 1 47 ? -9.969 -20.844 -24.766 1 93.38 47 VAL B N 1
ATOM 4683 C CA . VAL B 1 47 ? -11.016 -21.562 -24.047 1 93.38 47 VAL B CA 1
ATOM 4684 C C . VAL B 1 47 ? -10.695 -23.062 -24.016 1 93.38 47 VAL B C 1
ATOM 4686 O O . VAL B 1 47 ? -10.875 -23.719 -22.984 1 93.38 47 VAL B O 1
ATOM 4689 N N . LEU B 1 48 ? -10.211 -23.547 -25.125 1 92.19 48 LEU B N 1
ATOM 4690 C CA . LEU B 1 48 ? -9.883 -24.969 -25.203 1 92.19 48 LEU B CA 1
ATOM 4691 C C . LEU B 1 48 ? -8.766 -25.328 -24.219 1 92.19 48 LEU B C 1
ATOM 4693 O O . LEU B 1 48 ? -8.836 -26.359 -23.547 1 92.19 48 LEU B O 1
ATOM 4697 N N . ALA B 1 49 ? -7.754 -24.516 -24.172 1 89.94 49 ALA B N 1
ATOM 4698 C CA . ALA B 1 49 ? -6.656 -24.75 -23.234 1 89.94 49 ALA B CA 1
ATOM 4699 C C . ALA B 1 49 ? -7.168 -24.812 -21.797 1 89.94 49 ALA B C 1
ATOM 4701 O O . ALA B 1 49 ? -6.781 -25.688 -21.031 1 89.94 49 ALA B O 1
ATOM 4702 N N . LEU B 1 50 ? -8.047 -23.922 -21.469 1 88.94 50 LEU B N 1
ATOM 4703 C CA . LEU B 1 50 ? -8.641 -23.906 -20.125 1 88.94 50 LEU B CA 1
ATOM 4704 C C . LEU B 1 50 ? -9.43 -25.188 -19.875 1 88.94 50 LEU B C 1
ATOM 4706 O O . LEU B 1 50 ? -9.312 -25.797 -18.812 1 88.94 50 LEU B O 1
ATOM 4710 N N . ALA B 1 51 ? -10.195 -25.547 -20.828 1 88.19 51 ALA B N 1
ATOM 4711 C CA . ALA B 1 51 ? -11.008 -26.75 -20.703 1 88.19 51 ALA B CA 1
ATOM 4712 C C . ALA B 1 51 ? -10.125 -27.984 -20.469 1 88.19 51 ALA B C 1
ATOM 4714 O O . ALA B 1 51 ? -10.406 -28.797 -19.578 1 88.19 51 ALA B O 1
ATOM 4715 N N . ARG B 1 52 ? -9.078 -28.047 -21.234 1 86.19 52 ARG B N 1
ATOM 4716 C CA . ARG B 1 52 ? -8.188 -29.203 -21.141 1 86.19 52 ARG B CA 1
ATOM 4717 C C . ARG B 1 52 ? -7.426 -29.203 -19.812 1 86.19 52 ARG B C 1
ATOM 4719 O O . ARG B 1 52 ? -6.965 -30.25 -19.359 1 86.19 52 ARG B O 1
ATOM 4726 N N . MET B 1 53 ? -7.352 -28.031 -19.266 1 81.56 53 MET B N 1
ATOM 4727 C CA . MET B 1 53 ? -6.711 -27.922 -17.953 1 81.56 53 MET B CA 1
ATOM 4728 C C . MET B 1 53 ? -7.703 -28.219 -16.844 1 81.56 53 MET B C 1
ATOM 4730 O O . MET B 1 53 ? -7.328 -28.25 -15.664 1 81.56 53 MET B O 1
ATOM 4734 N N . GLY B 1 54 ? -8.953 -28.391 -17.203 1 79.06 54 GLY B N 1
ATOM 4735 C CA . GLY B 1 54 ? -9.969 -28.703 -16.219 1 79.06 54 GLY B CA 1
ATOM 4736 C C . GLY B 1 54 ? -10.617 -27.484 -15.602 1 79.06 54 GLY B C 1
ATOM 4737 O O . GLY B 1 54 ? -11.352 -27.578 -14.617 1 79.06 54 GLY B O 1
ATOM 4738 N N . GLU B 1 55 ? -10.312 -26.375 -16.125 1 83.62 55 GLU B N 1
ATOM 4739 C CA . GLU B 1 55 ? -10.891 -25.125 -15.625 1 83.62 55 GLU B CA 1
ATOM 4740 C C . GLU B 1 55 ? -12.227 -24.828 -16.297 1 83.62 55 GLU B C 1
ATOM 4742 O O . GLU B 1 55 ? -12.383 -23.797 -16.953 1 83.62 55 GLU B O 1
ATOM 4747 N N . THR B 1 56 ? -13.188 -25.641 -15.938 1 87.31 56 THR B N 1
ATOM 4748 C CA . THR B 1 56 ? -14.445 -25.672 -16.672 1 87.31 56 THR B CA 1
ATOM 4749 C C . THR B 1 56 ? -15.234 -24.391 -16.453 1 87.31 56 THR B C 1
ATOM 4751 O O . THR B 1 56 ? -15.734 -23.797 -17.406 1 87.31 56 THR B O 1
ATOM 4754 N N . ASP B 1 57 ? -15.289 -23.875 -15.25 1 85.88 57 ASP B N 1
ATOM 4755 C CA . ASP B 1 57 ? -16.062 -22.688 -14.961 1 85.88 57 ASP B CA 1
ATOM 4756 C C . ASP B 1 57 ? -15.5 -21.469 -15.688 1 85.88 57 ASP B C 1
ATOM 4758 O O . ASP B 1 57 ? -16.25 -20.703 -16.297 1 85.88 57 ASP B O 1
ATOM 4762 N N . ARG B 1 58 ? -14.266 -21.344 -15.633 1 85.75 58 ARG B N 1
ATOM 4763 C CA . ARG B 1 58 ? -13.633 -20.219 -16.328 1 85.75 58 ARG B CA 1
ATOM 4764 C C . ARG B 1 58 ? -13.805 -20.344 -17.828 1 85.75 58 ARG B C 1
ATOM 4766 O O . ARG B 1 58 ? -13.992 -19.328 -18.516 1 85.75 58 ARG B O 1
ATOM 4773 N N . ALA B 1 59 ? -13.648 -21.531 -18.297 1 91.06 59 ALA B N 1
ATOM 4774 C CA . ALA B 1 59 ? -13.844 -21.781 -19.719 1 91.06 59 ALA B CA 1
ATOM 4775 C C . ALA B 1 59 ? -15.242 -21.359 -20.156 1 91.06 59 ALA B C 1
ATOM 4777 O O . ALA B 1 59 ? -15.406 -20.719 -21.203 1 91.06 59 ALA B O 1
ATOM 4778 N N . PHE B 1 60 ? -16.234 -21.641 -19.359 1 90 60 PHE B N 1
ATOM 4779 C CA . PHE B 1 60 ? -17.609 -21.266 -19.688 1 90 60 PHE B CA 1
ATOM 4780 C C . PHE B 1 60 ? -17.766 -19.75 -19.75 1 90 60 PHE B C 1
ATOM 4782 O O . PHE B 1 60 ? -18.469 -19.234 -20.625 1 90 60 PHE B O 1
ATOM 4789 N N . LYS B 1 61 ? -17.078 -19.094 -18.828 1 88.88 61 LYS B N 1
ATOM 4790 C CA . LYS B 1 61 ? -17.172 -17.641 -18.766 1 88.88 61 LYS B CA 1
ATOM 4791 C C . LYS B 1 61 ? -16.641 -17 -20.047 1 88.88 61 LYS B C 1
ATOM 4793 O O . LYS B 1 61 ? -17.141 -15.961 -20.484 1 88.88 61 LYS B O 1
ATOM 4798 N N . LEU B 1 62 ? -15.688 -17.656 -20.562 1 89.31 62 LEU B N 1
ATOM 4799 C CA . LEU B 1 62 ? -15.062 -17.078 -21.75 1 89.31 62 LEU B CA 1
ATOM 4800 C C . LEU B 1 62 ? -15.719 -17.609 -23.031 1 89.31 62 LEU B C 1
ATOM 4802 O O . LEU B 1 62 ? -15.562 -17.031 -24.094 1 89.31 62 LEU B O 1
ATOM 4806 N N . TYR B 1 63 ? -16.469 -18.672 -22.953 1 93.12 63 TYR B N 1
ATOM 4807 C CA . TYR B 1 63 ? -17.031 -19.375 -24.109 1 93.12 63 TYR B CA 1
ATOM 4808 C C . TYR B 1 63 ? -18.031 -18.5 -24.844 1 93.12 63 TYR B C 1
ATOM 4810 O O . TYR B 1 63 ? -18.094 -18.516 -26.078 1 93.12 63 TYR B O 1
ATOM 4818 N N . ASP B 1 64 ? -18.719 -17.719 -24.078 1 89.25 64 ASP B N 1
ATOM 4819 C CA . ASP B 1 64 ? -19.719 -16.859 -24.719 1 89.25 64 ASP B CA 1
ATOM 4820 C C . ASP B 1 64 ? -19.062 -15.922 -25.734 1 89.25 64 ASP B C 1
ATOM 4822 O O . ASP B 1 64 ? -19.594 -15.703 -26.812 1 89.25 64 ASP B O 1
ATOM 4826 N N . ALA B 1 65 ? -18 -15.406 -25.312 1 87.5 65 ALA B N 1
ATOM 4827 C CA . ALA B 1 65 ? -17.266 -14.523 -26.203 1 87.5 65 ALA B CA 1
ATOM 4828 C C . ALA B 1 65 ? -16.766 -15.281 -27.438 1 87.5 65 ALA B C 1
ATOM 4830 O O . ALA B 1 65 ? -16.75 -14.742 -28.547 1 87.5 65 ALA B O 1
ATOM 4831 N N . ALA B 1 66 ? -16.328 -16.484 -27.219 1 89.31 66 ALA B N 1
ATOM 4832 C CA . ALA B 1 66 ? -15.859 -17.312 -28.328 1 89.31 66 ALA B CA 1
ATOM 4833 C C . ALA B 1 66 ? -17 -17.625 -29.297 1 89.31 66 ALA B C 1
ATOM 4835 O O . ALA B 1 66 ? -16.828 -17.562 -30.516 1 89.31 66 ALA B O 1
ATOM 4836 N N . LEU B 1 67 ? -18.141 -17.875 -28.766 1 88.25 67 LEU B N 1
ATOM 4837 C CA . LEU B 1 67 ? -19.312 -18.188 -29.578 1 88.25 67 LEU B CA 1
ATOM 4838 C C . LEU B 1 67 ? -19.766 -16.953 -30.359 1 88.25 67 LEU B C 1
ATOM 4840 O O . LEU B 1 67 ? -20.141 -17.062 -31.516 1 88.25 67 LEU B O 1
ATOM 4844 N N . ALA B 1 68 ? -19.656 -15.867 -29.703 1 87.38 68 ALA B N 1
ATOM 4845 C CA . ALA B 1 68 ? -20.062 -14.617 -30.359 1 87.38 68 ALA B CA 1
ATOM 4846 C C . ALA B 1 68 ? -19.125 -14.289 -31.516 1 87.38 68 ALA B C 1
ATOM 4848 O O . ALA B 1 68 ? -19.562 -13.766 -32.531 1 87.38 68 ALA B O 1
ATOM 4849 N N . ALA B 1 69 ? -17.938 -14.594 -31.359 1 85.38 69 ALA B N 1
ATOM 4850 C CA . ALA B 1 69 ? -16.938 -14.273 -32.375 1 85.38 69 ALA B CA 1
ATOM 4851 C C . ALA B 1 69 ? -17.094 -15.164 -33.594 1 85.38 69 ALA B C 1
ATOM 4853 O O . ALA B 1 69 ? -16.797 -14.75 -34.719 1 85.38 69 ALA B O 1
ATOM 4854 N N . ASN B 1 70 ? -17.562 -16.375 -33.438 1 89.31 70 ASN B N 1
ATOM 4855 C CA . ASN B 1 70 ? -17.734 -17.312 -34.531 1 89.31 70 ASN B CA 1
ATOM 4856 C C . ASN B 1 70 ? -18.875 -18.297 -34.25 1 89.31 70 ASN B C 1
ATOM 4858 O O . ASN B 1 70 ? -18.641 -19.484 -34.031 1 89.31 70 ASN B O 1
ATOM 4862 N N . PRO B 1 71 ? -20.047 -17.891 -34.406 1 88.06 71 PRO B N 1
ATOM 4863 C CA . PRO B 1 71 ? -21.219 -18.641 -33.938 1 88.06 71 PRO B CA 1
ATOM 4864 C C . PRO B 1 71 ? -21.5 -19.891 -34.812 1 88.06 71 PRO B C 1
ATOM 4866 O O . PRO B 1 71 ? -22.219 -20.797 -34.375 1 88.06 71 PRO B O 1
ATOM 4869 N N . THR B 1 72 ? -20.906 -19.953 -35.938 1 89.31 72 THR B N 1
ATOM 4870 C CA . THR B 1 72 ? -21.266 -21.078 -36.812 1 89.31 72 THR B CA 1
ATOM 4871 C C . THR B 1 72 ? -20.094 -22.031 -36.938 1 89.31 72 THR B C 1
ATOM 4873 O O . THR B 1 72 ? -20.219 -23.062 -37.625 1 89.31 72 THR B O 1
ATOM 4876 N N . ASP B 1 73 ? -19.109 -21.703 -36.344 1 92.12 73 ASP B N 1
ATOM 4877 C CA . ASP B 1 73 ? -17.906 -22.516 -36.469 1 92.12 73 ASP B CA 1
ATOM 4878 C C . ASP B 1 73 ? -18.062 -23.828 -35.688 1 92.12 73 ASP B C 1
ATOM 4880 O O . ASP B 1 73 ? -18.469 -23.844 -34.531 1 92.12 73 ASP B O 1
ATOM 4884 N N . LEU B 1 74 ? -17.766 -24.969 -36.312 1 92.31 74 LEU B N 1
ATOM 4885 C CA . LEU B 1 74 ? -17.953 -26.297 -35.75 1 92.31 74 LEU B CA 1
ATOM 4886 C C . LEU B 1 74 ? -17.141 -26.453 -34.469 1 92.31 74 LEU B C 1
ATOM 4888 O O . LEU B 1 74 ? -17.656 -26.984 -33.469 1 92.31 74 LEU B O 1
ATOM 4892 N N . ASP B 1 75 ? -15.953 -26.031 -34.531 1 92.94 75 ASP B N 1
ATOM 4893 C CA . ASP B 1 75 ? -15.078 -26.141 -33.375 1 92.94 75 ASP B CA 1
ATOM 4894 C C . ASP B 1 75 ? -15.664 -25.391 -32.188 1 92.94 75 ASP B C 1
ATOM 4896 O O . ASP B 1 75 ? -15.648 -25.906 -31.062 1 92.94 75 ASP B O 1
ATOM 4900 N N . THR B 1 76 ? -16.156 -24.203 -32.438 1 93.06 76 THR B N 1
ATOM 4901 C CA . THR B 1 76 ? -16.719 -23.375 -31.391 1 93.06 76 THR B CA 1
ATOM 4902 C C . THR B 1 76 ? -18 -24 -30.844 1 93.06 76 THR B C 1
ATOM 4904 O O . THR B 1 76 ? -18.219 -24.016 -29.625 1 93.06 76 THR B O 1
ATOM 4907 N N . LEU B 1 77 ? -18.781 -24.469 -31.75 1 92.31 77 LEU B N 1
ATOM 4908 C CA . LEU B 1 77 ? -20.031 -25.109 -31.328 1 92.31 77 LEU B CA 1
ATOM 4909 C C . LEU B 1 77 ? -19.75 -26.344 -30.469 1 92.31 77 LEU B C 1
ATOM 4911 O O . LEU B 1 77 ? -20.359 -26.531 -29.422 1 92.31 77 LEU B O 1
ATOM 4915 N N . THR B 1 78 ? -18.828 -27.141 -30.859 1 94.5 78 THR B N 1
ATOM 4916 C CA . THR B 1 78 ? -18.5 -28.375 -30.141 1 94.5 78 THR B CA 1
ATOM 4917 C C . THR B 1 78 ? -17.844 -28.047 -28.797 1 94.5 78 THR B C 1
ATOM 4919 O O . THR B 1 78 ? -17.953 -28.812 -27.844 1 94.5 78 THR B O 1
ATOM 4922 N N . LEU B 1 79 ? -17.156 -26.969 -28.812 1 94.06 79 LEU B N 1
ATOM 4923 C CA . LEU B 1 79 ? -16.531 -26.531 -27.562 1 94.06 79 LEU B CA 1
ATOM 4924 C C . LEU B 1 79 ? -17.594 -26.328 -26.484 1 94.06 79 LEU B C 1
ATOM 4926 O O . LEU B 1 79 ? -17.359 -26.656 -25.312 1 94.06 79 LEU B O 1
ATOM 4930 N N . GLY B 1 80 ? -18.703 -25.766 -26.797 1 93.62 80 GLY B N 1
ATOM 4931 C CA . GLY B 1 80 ? -19.797 -25.625 -25.844 1 93.62 80 GLY B CA 1
ATOM 4932 C C . GLY B 1 80 ? -20.266 -26.969 -25.281 1 93.62 80 GLY B C 1
ATOM 4933 O O . GLY B 1 80 ? -20.469 -27.094 -24.078 1 93.62 80 GLY B O 1
ATOM 4934 N N . ALA B 1 81 ? -20.453 -27.938 -26.141 1 94.5 81 ALA B N 1
ATOM 4935 C CA . ALA B 1 81 ? -20.844 -29.281 -25.719 1 94.5 81 ALA B CA 1
ATOM 4936 C C . ALA B 1 81 ? -19.766 -29.922 -24.859 1 94.5 81 ALA B C 1
ATOM 4938 O O . ALA B 1 81 ? -20.062 -30.625 -23.891 1 94.5 81 ALA B O 1
ATOM 4939 N N . ARG B 1 82 ? -18.578 -29.672 -25.234 1 94 82 ARG B N 1
ATOM 4940 C CA . ARG B 1 82 ? -17.453 -30.172 -24.453 1 94 82 ARG B CA 1
ATOM 4941 C C . ARG B 1 82 ? -17.516 -29.641 -23.016 1 94 82 ARG B C 1
ATOM 4943 O O . ARG B 1 82 ? -17.234 -30.375 -22.062 1 94 82 ARG B O 1
ATOM 4950 N N . LEU B 1 83 ? -17.719 -28.391 -22.906 1 93.75 83 LEU B N 1
ATOM 4951 C CA . LEU B 1 83 ? -17.766 -27.781 -21.578 1 93.75 83 LEU B CA 1
ATOM 4952 C C . LEU B 1 83 ? -18.891 -28.391 -20.75 1 93.75 83 LEU B C 1
ATOM 4954 O O . LEU B 1 83 ? -18.75 -28.562 -19.531 1 93.75 83 LEU B O 1
ATOM 4958 N N . LEU B 1 84 ? -19.984 -28.688 -21.375 1 92.81 84 LEU B N 1
ATOM 4959 C CA . LEU B 1 84 ? -21.062 -29.391 -20.688 1 92.81 84 LEU B CA 1
ATOM 4960 C C . LEU B 1 84 ? -20.609 -30.781 -20.25 1 92.81 84 LEU B C 1
ATOM 4962 O O . LEU B 1 84 ? -20.922 -31.219 -19.141 1 92.81 84 LEU B O 1
ATOM 4966 N N . LYS B 1 85 ? -19.922 -31.438 -21.109 1 92.44 85 LYS B N 1
ATOM 4967 C CA . LYS B 1 85 ? -19.344 -32.75 -20.766 1 92.44 85 LYS B CA 1
ATOM 4968 C C . LYS B 1 85 ? -18.391 -32.625 -19.578 1 92.44 85 LYS B C 1
ATOM 4970 O O . LYS B 1 85 ? -18.453 -33.438 -18.656 1 92.44 85 LYS B O 1
ATOM 4975 N N . ASP B 1 86 ? -17.484 -31.688 -19.656 1 89.25 86 ASP B N 1
ATOM 4976 C CA . ASP B 1 86 ? -16.516 -31.469 -18.578 1 89.25 86 ASP B CA 1
ATOM 4977 C C . ASP B 1 86 ? -17.234 -31.234 -17.25 1 89.25 86 ASP B C 1
ATOM 4979 O O . ASP B 1 86 ? -16.812 -31.734 -16.203 1 89.25 86 ASP B O 1
ATOM 4983 N N . ARG B 1 87 ? -18.234 -30.453 -17.281 1 88.25 87 ARG B N 1
ATOM 4984 C CA . ARG B 1 87 ? -19.016 -30.172 -16.078 1 88.25 87 ARG B CA 1
ATOM 4985 C C . ARG B 1 87 ? -19.656 -31.453 -15.539 1 88.25 87 ARG B C 1
ATOM 4987 O O . ARG B 1 87 ? -19.703 -31.656 -14.32 1 88.25 87 ARG B O 1
ATOM 4994 N N . ALA B 1 88 ? -20.156 -32.25 -16.406 1 87.94 88 ALA B N 1
ATOM 4995 C CA . ALA B 1 88 ? -20.766 -33.531 -16.016 1 87.94 88 ALA B CA 1
ATOM 4996 C C . ALA B 1 88 ? -19.766 -34.438 -15.32 1 87.94 88 ALA B C 1
ATOM 4998 O O . ALA B 1 88 ? -20.094 -35.094 -14.336 1 87.94 88 ALA B O 1
ATOM 4999 N N . TRP B 1 89 ? -18.578 -34.438 -15.844 1 82.88 89 TRP B N 1
ATOM 5000 C CA . TRP B 1 89 ? -17.516 -35.25 -15.281 1 82.88 89 TRP B CA 1
ATOM 5001 C C . TRP B 1 89 ? -17.156 -34.812 -13.875 1 82.88 89 TRP B C 1
ATOM 5003 O O . TRP B 1 89 ? -16.672 -35.594 -13.062 1 82.88 89 TRP B O 1
ATOM 5013 N N . GLN B 1 90 ? -17.312 -33.562 -13.641 1 78.56 90 GLN B N 1
ATOM 5014 C CA . GLN B 1 90 ? -16.953 -33 -12.344 1 78.56 90 GLN B CA 1
ATOM 5015 C C . GLN B 1 90 ? -18.094 -33.156 -11.344 1 78.56 90 GLN B C 1
ATOM 5017 O O . GLN B 1 90 ? -17.891 -33 -10.141 1 78.56 90 GLN B O 1
ATOM 5022 N N . ALA B 1 91 ? -19.219 -33.469 -11.836 1 81.06 91 ALA B N 1
ATOM 5023 C CA . ALA B 1 91 ? -20.375 -33.656 -10.969 1 81.06 91 ALA B CA 1
ATOM 5024 C C . ALA B 1 91 ? -20.406 -35.031 -10.336 1 81.06 91 ALA B C 1
ATOM 5026 O O . ALA B 1 91 ? -19.812 -35.969 -10.867 1 81.06 91 ALA B O 1
ATOM 5027 N N . SER B 1 92 ? -20.828 -35.156 -9.047 1 76.19 92 SER B N 1
ATOM 5028 C CA . SER B 1 92 ? -20.984 -36.438 -8.359 1 76.19 92 SER B CA 1
ATOM 5029 C C . SER B 1 92 ? -22.438 -36.719 -8.023 1 76.19 92 SER B C 1
ATOM 5031 O O . SER B 1 92 ? -23.281 -35.812 -8.047 1 76.19 92 SER B O 1
ATOM 5033 N N . GLY B 1 93 ? -22.766 -37.969 -7.914 1 72.88 93 GLY B N 1
ATOM 5034 C CA . GLY B 1 93 ? -24.078 -38.375 -7.449 1 72.88 93 GLY B CA 1
ATOM 5035 C C . GLY B 1 93 ? -25.062 -38.594 -8.578 1 72.88 93 GLY B C 1
ATOM 5036 O O . GLY B 1 93 ? -24.688 -38.844 -9.719 1 72.88 93 GLY B O 1
ATOM 5037 N N . GLU B 1 94 ? -26.312 -38.625 -8.305 1 70.69 94 GLU B N 1
ATOM 5038 C CA . GLU B 1 94 ? -27.422 -38.906 -9.219 1 70.69 94 GLU B CA 1
ATOM 5039 C C . GLU B 1 94 ? -27.547 -37.844 -10.297 1 70.69 94 GLU B C 1
ATOM 5041 O O . GLU B 1 94 ? -27.844 -38.156 -11.453 1 70.69 94 GLU B O 1
ATOM 5046 N N . GLY B 1 95 ? -27.078 -36.656 -9.992 1 82.19 95 GLY B N 1
ATOM 5047 C CA . GLY B 1 95 ? -27.188 -35.562 -10.945 1 82.19 95 GLY B CA 1
ATOM 5048 C C . GLY B 1 95 ? -26.156 -35.625 -12.047 1 82.19 95 GLY B C 1
ATOM 5049 O O . GLY B 1 95 ? -26.328 -35 -13.102 1 82.19 95 GLY B O 1
ATOM 5050 N N . ALA B 1 96 ? -25.266 -36.5 -11.914 1 86.19 96 ALA B N 1
ATOM 5051 C CA . ALA B 1 96 ? -24.172 -36.594 -12.891 1 86.19 96 ALA B CA 1
ATOM 5052 C C . ALA B 1 96 ? -24.656 -37.25 -14.18 1 86.19 96 ALA B C 1
ATOM 5054 O O . ALA B 1 96 ? -24.281 -36.844 -15.273 1 86.19 96 ALA B O 1
ATOM 5055 N N . ILE B 1 97 ? -25.516 -38.156 -14.078 1 88.44 97 ILE B N 1
ATOM 5056 C CA . ILE B 1 97 ? -26 -38.906 -15.242 1 88.44 97 ILE B CA 1
ATOM 5057 C C . ILE B 1 97 ? -26.859 -38 -16.109 1 88.44 97 ILE B C 1
ATOM 5059 O O . ILE B 1 97 ? -26.766 -38.031 -17.344 1 88.44 97 ILE B O 1
ATOM 5063 N N . ASP B 1 98 ? -27.594 -37.188 -15.461 1 91.5 98 ASP B N 1
ATOM 5064 C CA . ASP B 1 98 ? -28.422 -36.219 -16.203 1 91.5 98 ASP B CA 1
ATOM 5065 C C . ASP B 1 98 ? -27.562 -35.219 -16.953 1 91.5 98 ASP B C 1
ATOM 5067 O O . ASP B 1 98 ? -27.906 -34.844 -18.078 1 91.5 98 ASP B O 1
ATOM 5071 N N . LEU B 1 99 ? -26.594 -34.812 -16.328 1 92.56 99 LEU B N 1
ATOM 5072 C CA . LEU B 1 99 ? -25.703 -33.875 -16.969 1 92.56 99 LEU B CA 1
ATOM 5073 C C . LEU B 1 99 ? -24.969 -34.5 -18.156 1 92.56 99 LEU B C 1
ATOM 5075 O O . LEU B 1 99 ? -24.766 -33.844 -19.172 1 92.56 99 LEU B O 1
ATOM 5079 N N . ILE B 1 100 ? -24.672 -35.719 -18 1 93.31 100 ILE B N 1
ATOM 5080 C CA . ILE B 1 100 ? -24.031 -36.438 -19.094 1 93.31 100 ILE B CA 1
ATOM 5081 C C . ILE B 1 100 ? -24.984 -36.562 -20.266 1 93.31 100 ILE B C 1
ATOM 5083 O O . ILE B 1 100 ? -24.594 -36.344 -21.422 1 93.31 100 ILE B O 1
ATOM 5087 N N . ALA B 1 101 ? -26.156 -36.844 -19.953 1 94.19 101 ALA B N 1
ATOM 5088 C CA . ALA B 1 101 ? -27.172 -36.938 -21 1 94.19 101 ALA B CA 1
ATOM 5089 C C . ALA B 1 101 ? -27.391 -35.594 -21.703 1 94.19 101 ALA B C 1
ATOM 5091 O O . ALA B 1 101 ? -27.578 -35.562 -22.922 1 94.19 101 ALA B O 1
ATOM 5092 N N . ARG B 1 102 ? -27.391 -34.594 -20.969 1 94.38 102 ARG B N 1
ATOM 5093 C CA . ARG B 1 102 ? -27.562 -33.25 -21.547 1 94.38 102 ARG B CA 1
ATOM 5094 C C . ARG B 1 102 ? -26.391 -32.906 -22.484 1 94.38 102 ARG B C 1
ATOM 5096 O O . ARG B 1 102 ? -26.594 -32.281 -23.531 1 94.38 102 ARG B O 1
ATOM 5103 N N . ALA B 1 103 ? -25.234 -33.312 -22.078 1 95.81 103 ALA B N 1
ATOM 5104 C CA . ALA B 1 103 ? -24.062 -33.125 -22.938 1 95.81 103 ALA B CA 1
ATOM 5105 C C . ALA B 1 103 ? -24.172 -33.938 -24.219 1 95.81 103 ALA B C 1
ATOM 5107 O O . ALA B 1 103 ? -23.812 -33.469 -25.297 1 95.81 103 ALA B O 1
ATOM 5108 N N . ALA B 1 104 ? -24.641 -35.125 -24.109 1 96.62 104 ALA B N 1
ATOM 5109 C CA . ALA B 1 104 ? -24.875 -35.969 -25.281 1 96.62 104 ALA B CA 1
ATOM 5110 C C . ALA B 1 104 ? -25.844 -35.312 -26.25 1 96.62 104 ALA B C 1
ATOM 5112 O O . ALA B 1 104 ? -25.625 -35.312 -27.469 1 96.62 104 ALA B O 1
ATOM 5113 N N . ASP B 1 105 ? -26.859 -34.75 -25.672 1 97.38 105 ASP B N 1
ATOM 5114 C CA . ASP B 1 105 ? -27.859 -34.062 -26.469 1 97.38 105 ASP B CA 1
ATOM 5115 C C . ASP B 1 105 ? -27.25 -32.875 -27.219 1 97.38 105 ASP B C 1
ATOM 5117 O O . ASP B 1 105 ? -27.594 -32.625 -28.391 1 97.38 105 ASP B O 1
ATOM 5121 N N . ALA B 1 106 ? -26.469 -32.219 -26.531 1 96.44 106 ALA B N 1
ATOM 5122 C CA . ALA B 1 106 ? -25.828 -31.047 -27.141 1 96.44 106 ALA B CA 1
ATOM 5123 C C . ALA B 1 106 ? -24.969 -31.453 -28.328 1 96.44 106 ALA B C 1
ATOM 5125 O O . ALA B 1 106 ? -25.016 -30.828 -29.391 1 96.44 106 ALA B O 1
ATOM 5126 N N . TYR B 1 107 ? -24.172 -32.469 -28.188 1 96.75 107 TYR B N 1
ATOM 5127 C CA . TYR B 1 107 ? -23.344 -32.969 -29.281 1 96.75 107 TYR B CA 1
ATOM 5128 C C . TYR B 1 107 ? -24.203 -33.469 -30.438 1 96.75 107 TYR B C 1
ATOM 5130 O O . TYR B 1 107 ? -23.891 -33.219 -31.594 1 96.75 107 TYR B O 1
ATOM 5138 N N . GLU B 1 108 ? -25.172 -34.156 -30.078 1 97.06 108 GLU B N 1
ATOM 5139 C CA . GLU B 1 108 ? -26.031 -34.719 -31.109 1 97.06 108 GLU B CA 1
ATOM 5140 C C . GLU B 1 108 ? -26.734 -33.625 -31.906 1 97.06 108 GLU B C 1
ATOM 5142 O O . GLU B 1 108 ? -26.938 -33.781 -33.125 1 97.06 108 GLU B O 1
ATOM 5147 N N . ALA B 1 109 ? -27.172 -32.625 -31.203 1 96.62 109 ALA B N 1
ATOM 5148 C CA . ALA B 1 109 ? -27.781 -31.484 -31.906 1 96.62 109 ALA B CA 1
ATOM 5149 C C . ALA B 1 109 ? -26.828 -30.891 -32.938 1 96.62 109 ALA B C 1
ATOM 5151 O O . ALA B 1 109 ? -27.234 -30.484 -34.031 1 96.62 109 ALA B O 1
ATOM 5152 N N . ILE B 1 110 ? -25.625 -30.828 -32.625 1 95.81 110 ILE B N 1
ATOM 5153 C CA . ILE B 1 110 ? -24.625 -30.312 -33.531 1 95.81 110 ILE B CA 1
ATOM 5154 C C . ILE B 1 110 ? -24.453 -31.281 -34.719 1 95.81 110 ILE B C 1
ATOM 5156 O O . ILE B 1 110 ? -24.328 -30.844 -35.875 1 95.81 110 ILE B O 1
ATOM 5160 N N . PHE B 1 111 ? -24.469 -32.562 -34.406 1 95.38 111 PHE B N 1
ATOM 5161 C CA . PHE B 1 111 ? -24.359 -33.594 -35.469 1 95.38 111 PHE B CA 1
ATOM 5162 C C . PHE B 1 111 ? -25.516 -33.469 -36.438 1 95.38 111 PHE B C 1
ATOM 5164 O O . PHE B 1 111 ? -25.297 -33.531 -37.656 1 95.38 111 PHE B O 1
ATOM 5171 N N . ARG B 1 112 ? -26.578 -33.281 -35.969 1 94.56 112 ARG B N 1
ATOM 5172 C CA . ARG B 1 112 ? -27.75 -33.188 -36.812 1 94.56 112 ARG B CA 1
ATOM 5173 C C . ARG B 1 112 ? -27.656 -31.969 -37.75 1 94.56 112 ARG B C 1
ATOM 5175 O O . ARG B 1 112 ? -28.141 -32.031 -38.906 1 94.56 112 ARG B O 1
ATOM 5182 N N . ARG B 1 113 ? -27.016 -30.984 -37.312 1 93.5 113 ARG B N 1
ATOM 5183 C CA . ARG B 1 113 ? -26.891 -29.766 -38.094 1 93.5 113 ARG B CA 1
ATOM 5184 C C . ARG B 1 113 ? -25.703 -29.828 -39.062 1 93.5 113 ARG B C 1
ATOM 5186 O O . ARG B 1 113 ? -25.766 -29.297 -40.156 1 93.5 113 ARG B O 1
ATOM 5193 N N . THR B 1 114 ? -24.703 -30.516 -38.688 1 93.25 114 THR B N 1
ATOM 5194 C CA . THR B 1 114 ? -23.453 -30.406 -39.438 1 93.25 114 THR B CA 1
ATOM 5195 C C . THR B 1 114 ? -23.125 -31.719 -40.125 1 93.25 114 THR B C 1
ATOM 5197 O O . THR B 1 114 ? -22.297 -31.766 -41.062 1 93.25 114 THR B O 1
ATOM 5200 N N . GLU B 1 115 ? -23.641 -32.906 -39.594 1 92.06 115 GLU B N 1
ATOM 5201 C CA . GLU B 1 115 ? -23.375 -34.25 -40.062 1 92.06 115 GLU B CA 1
ATOM 5202 C C . GLU B 1 115 ? -21.891 -34.594 -39.969 1 92.06 115 GLU B C 1
ATOM 5204 O O . GLU B 1 115 ? -21.359 -35.312 -40.812 1 92.06 115 GLU B O 1
ATOM 5209 N N . ASP B 1 116 ? -21.359 -33.906 -39.094 1 93.5 116 ASP B N 1
ATOM 5210 C CA . ASP B 1 116 ? -19.938 -34.188 -38.844 1 93.5 116 ASP B CA 1
ATOM 5211 C C . ASP B 1 116 ? -19.75 -35.344 -37.906 1 93.5 116 ASP B C 1
ATOM 5213 O O . ASP B 1 116 ? -20.516 -35.5 -36.938 1 93.5 116 ASP B O 1
ATOM 5217 N N . ALA B 1 117 ? -18.703 -36.125 -38.062 1 93.88 117 ALA B N 1
ATOM 5218 C CA . ALA B 1 117 ? -18.484 -37.344 -37.281 1 93.88 117 ALA B CA 1
ATOM 5219 C C . ALA B 1 117 ? -18.031 -37.031 -35.844 1 93.88 117 ALA B C 1
ATOM 5221 O O . ALA B 1 117 ? -18.281 -37.781 -34.906 1 93.88 117 ALA B O 1
ATOM 5222 N N . PHE B 1 118 ? -17.406 -35.906 -35.719 1 92.94 118 PHE B N 1
ATOM 5223 C CA . PHE B 1 118 ? -16.797 -35.562 -34.438 1 92.94 118 PHE B CA 1
ATOM 5224 C C . PHE B 1 118 ? -17.875 -35.344 -33.375 1 92.94 118 PHE B C 1
ATOM 5226 O O . PHE B 1 118 ? -17.844 -36 -32.344 1 92.94 118 PHE B O 1
ATOM 5233 N N . PRO B 1 119 ? -18.859 -34.5 -33.562 1 95.88 119 PRO B N 1
ATOM 5234 C CA . PRO B 1 119 ? -19.922 -34.406 -32.562 1 95.88 119 PRO B CA 1
ATOM 5235 C C . PRO B 1 119 ? -20.703 -35.688 -32.406 1 95.88 119 PRO B C 1
ATOM 5237 O O . PRO B 1 119 ? -21.172 -36 -31.297 1 95.88 119 PRO B O 1
ATOM 5240 N N . ALA B 1 120 ? -20.781 -36.469 -33.375 1 96.06 120 ALA B N 1
ATOM 5241 C CA . ALA B 1 120 ? -21.547 -37.719 -33.344 1 96.06 120 ALA B CA 1
ATOM 5242 C C . ALA B 1 120 ? -20.875 -38.719 -32.406 1 96.06 120 ALA B C 1
ATOM 5244 O O . ALA B 1 120 ? -21.547 -39.375 -31.625 1 96.06 120 ALA B O 1
ATOM 5245 N N . ILE B 1 121 ? -19.625 -38.844 -32.562 1 95.44 121 ILE B N 1
ATOM 5246 C CA . ILE B 1 121 ? -18.938 -39.844 -31.766 1 95.44 121 ILE B CA 1
ATOM 5247 C C . ILE B 1 121 ? -18.953 -39.469 -30.281 1 95.44 121 ILE B C 1
ATOM 5249 O O . ILE B 1 121 ? -19.047 -40.312 -29.406 1 95.44 121 ILE B O 1
ATOM 5253 N N . ASN B 1 122 ? -18.797 -38.219 -30.016 1 95.69 122 ASN B N 1
ATOM 5254 C CA . ASN B 1 122 ? -18.891 -37.75 -28.641 1 95.69 122 ASN B CA 1
ATOM 5255 C C . ASN B 1 122 ? -20.297 -37.969 -28.078 1 95.69 122 ASN B C 1
ATOM 5257 O O . ASN B 1 122 ? -20.453 -38.375 -26.922 1 95.69 122 ASN B O 1
ATOM 5261 N N . ALA B 1 123 ? -21.266 -37.688 -28.859 1 97.06 123 ALA B N 1
ATOM 5262 C CA . ALA B 1 123 ? -22.641 -37.969 -28.453 1 97.06 123 ALA B CA 1
ATOM 5263 C C . ALA B 1 123 ? -22.812 -39.469 -28.156 1 97.06 123 ALA B C 1
ATOM 5265 O O . ALA B 1 123 ? -23.469 -39.844 -27.156 1 97.06 123 ALA B O 1
ATOM 5266 N N . ALA B 1 124 ? -22.281 -40.281 -28.953 1 96 124 ALA B N 1
ATOM 5267 C CA . ALA B 1 124 ? -22.391 -41.719 -28.781 1 96 124 ALA B CA 1
ATOM 5268 C C . ALA B 1 124 ? -21.766 -42.156 -27.469 1 96 124 ALA B C 1
ATOM 5270 O O . ALA B 1 124 ? -22.391 -42.906 -26.703 1 96 124 ALA B O 1
ATOM 5271 N N . THR B 1 125 ? -20.609 -41.719 -27.266 1 94.5 125 THR B N 1
ATOM 5272 C CA . THR B 1 125 ? -19.906 -42.094 -26.047 1 94.5 125 THR B CA 1
ATOM 5273 C C . THR B 1 125 ? -20.672 -41.625 -24.797 1 94.5 125 THR B C 1
ATOM 5275 O O . THR B 1 125 ? -20.812 -42.375 -23.844 1 94.5 125 THR B O 1
ATOM 5278 N N . LEU B 1 126 ? -21.109 -40.406 -24.828 1 94.94 126 LEU B N 1
ATOM 5279 C CA . LEU B 1 126 ? -21.828 -39.875 -23.672 1 94.94 126 LEU B CA 1
ATOM 5280 C C . LEU B 1 126 ? -23.156 -40.594 -23.469 1 94.94 126 LEU B C 1
ATOM 5282 O O . LEU B 1 126 ? -23.578 -40.781 -22.344 1 94.94 126 LEU B O 1
ATOM 5286 N N . ALA B 1 127 ? -23.766 -40.938 -24.531 1 95.19 127 ALA B N 1
ATOM 5287 C CA . ALA B 1 127 ? -24.984 -41.75 -24.438 1 95.19 127 ALA B CA 1
ATOM 5288 C C . ALA B 1 127 ? -24.719 -43.062 -23.75 1 95.19 127 ALA B C 1
ATOM 5290 O O . ALA B 1 127 ? -25.5 -43.531 -22.906 1 95.19 127 ALA B O 1
ATOM 5291 N N . MET B 1 128 ? -23.688 -43.656 -24.109 1 93.56 128 MET B N 1
ATOM 5292 C CA . MET B 1 128 ? -23.297 -44.906 -23.469 1 93.56 128 MET B CA 1
ATOM 5293 C C . MET B 1 128 ? -23.094 -44.719 -21.969 1 93.56 128 MET B C 1
ATOM 5295 O O . MET B 1 128 ? -23.594 -45.5 -21.156 1 93.56 128 MET B O 1
ATOM 5299 N N . LEU B 1 129 ? -22.375 -43.688 -21.625 1 90.25 129 LEU B N 1
ATOM 5300 C CA . LEU B 1 129 ? -22.078 -43.406 -20.234 1 90.25 129 LEU B CA 1
ATOM 5301 C C . LEU B 1 129 ? -23.344 -43.062 -19.453 1 90.25 129 LEU B C 1
ATOM 5303 O O . LEU B 1 129 ? -23.422 -43.281 -18.25 1 90.25 129 LEU B O 1
ATOM 5307 N N . ALA B 1 130 ? -24.312 -42.562 -20.172 1 91.94 130 ALA B N 1
ATOM 5308 C CA . ALA B 1 130 ? -25.594 -42.219 -19.562 1 91.94 130 ALA B CA 1
ATOM 5309 C C . ALA B 1 130 ? -26.5 -43.438 -19.469 1 91.94 130 ALA B C 1
ATOM 5311 O O . ALA B 1 130 ? -27.656 -43.344 -19.031 1 91.94 130 ALA B O 1
ATOM 5312 N N . GLY B 1 131 ? -26.062 -44.594 -19.969 1 89.75 131 GLY B N 1
ATOM 5313 C CA . GLY B 1 131 ? -26.828 -45.812 -19.875 1 89.75 131 GLY B CA 1
ATOM 5314 C C . GLY B 1 131 ? -27.75 -46.031 -21.062 1 89.75 131 GLY B C 1
ATOM 5315 O O . GLY B 1 131 ? -28.672 -46.844 -21 1 89.75 131 GLY B O 1
ATOM 5316 N N . GLN B 1 132 ? -27.531 -45.312 -22.047 1 94.56 132 GLN B N 1
ATOM 5317 C CA . GLN B 1 132 ? -28.359 -45.438 -23.25 1 94.56 132 GLN B CA 1
ATOM 5318 C C . GLN B 1 132 ? -27.641 -46.188 -24.344 1 94.56 132 GLN B C 1
ATOM 5320 O O . GLN B 1 132 ? -27.297 -45.625 -25.391 1 94.56 132 GLN B O 1
ATOM 5325 N N . ALA B 1 133 ? -27.594 -47.406 -24.188 1 92.81 133 ALA B N 1
ATOM 5326 C CA . ALA B 1 133 ? -26.75 -48.281 -25.016 1 92.81 133 ALA B CA 1
ATOM 5327 C C . ALA B 1 133 ? -27.234 -48.281 -26.469 1 92.81 133 ALA B C 1
ATOM 5329 O O . ALA B 1 133 ? -26.422 -48.25 -27.391 1 92.81 133 ALA B O 1
ATOM 5330 N N . GLU B 1 134 ? -28.484 -48.375 -26.688 1 95.75 134 GLU B N 1
ATOM 5331 C CA . GLU B 1 134 ? -29.031 -48.438 -28.047 1 95.75 134 GLU B CA 1
ATOM 5332 C C . GLU B 1 134 ? -28.734 -47.156 -28.812 1 95.75 134 GLU B C 1
ATOM 5334 O O . GLU B 1 134 ? -28.344 -47.188 -29.984 1 95.75 134 GLU B O 1
ATOM 5339 N N . ARG B 1 135 ? -28.953 -46.125 -28.109 1 96.44 135 ARG B N 1
ATOM 5340 C CA . ARG B 1 135 ? -28.672 -44.812 -28.719 1 96.44 135 ARG B CA 1
ATOM 5341 C C . ARG B 1 135 ? -27.188 -44.688 -29.047 1 96.44 135 ARG B C 1
ATOM 5343 O O . ARG B 1 135 ? -26.828 -44.188 -30.125 1 96.44 135 ARG B O 1
ATOM 5350 N N . ALA B 1 136 ? -26.391 -45.125 -28.172 1 96.38 136 ALA B N 1
ATOM 5351 C CA . ALA B 1 136 ? -24.938 -45.062 -28.359 1 96.38 136 ALA B CA 1
ATOM 5352 C C . ALA B 1 136 ? -24.516 -45.875 -29.578 1 96.38 136 ALA B C 1
ATOM 5354 O O . ALA B 1 136 ? -23.719 -45.375 -30.391 1 96.38 136 ALA B O 1
ATOM 5355 N N . GLN B 1 137 ? -25.078 -47 -29.703 1 96.06 137 GLN B N 1
ATOM 5356 C CA . GLN B 1 137 ? -24.703 -47.875 -30.812 1 96.06 137 GLN B CA 1
ATOM 5357 C C . GLN B 1 137 ? -25.219 -47.312 -32.125 1 96.06 137 GLN B C 1
ATOM 5359 O O . GLN B 1 137 ? -24.531 -47.406 -33.156 1 96.06 137 GLN B O 1
ATOM 5364 N N . SER B 1 138 ? -26.359 -46.812 -32.094 1 97.25 138 SER B N 1
ATOM 5365 C CA . SER B 1 138 ? -26.922 -46.188 -33.281 1 97.25 138 SER B CA 1
ATOM 5366 C C . SER B 1 138 ? -26.047 -45.031 -33.781 1 97.25 138 SER B C 1
ATOM 5368 O O . SER B 1 138 ? -25.766 -44.938 -34.969 1 97.25 138 SER B O 1
ATOM 5370 N N . LEU B 1 139 ? -25.703 -44.25 -32.938 1 97.19 139 LEU B N 1
ATOM 5371 C CA . LEU B 1 139 ? -24.875 -43.125 -33.281 1 97.19 139 LEU B CA 1
ATOM 5372 C C . LEU B 1 139 ? -23.484 -43.562 -33.719 1 97.19 139 LEU B C 1
ATOM 5374 O O . LEU B 1 139 ? -22.906 -42.969 -34.656 1 97.19 139 LEU B O 1
ATOM 5378 N N . ALA B 1 140 ? -22.938 -44.562 -33.062 1 96.5 140 ALA B N 1
ATOM 5379 C CA . ALA B 1 140 ? -21.641 -45.094 -33.469 1 96.5 140 ALA B CA 1
ATOM 5380 C C . ALA B 1 140 ? -21.672 -45.625 -34.906 1 96.5 140 ALA B C 1
ATOM 5382 O O . ALA B 1 140 ? -20.734 -45.469 -35.656 1 96.5 140 ALA B O 1
ATOM 5383 N N . ARG B 1 141 ? -22.734 -46.25 -35.188 1 96.38 141 ARG B N 1
ATOM 5384 C CA . ARG B 1 141 ? -22.906 -46.75 -36.562 1 96.38 141 ARG B CA 1
ATOM 5385 C C . ARG B 1 141 ? -23.016 -45.594 -37.562 1 96.38 141 ARG B C 1
ATOM 5387 O O . ARG B 1 141 ? -22.469 -45.656 -38.656 1 96.38 141 ARG B O 1
ATOM 5394 N N . ALA B 1 142 ? -23.703 -44.625 -37.125 1 95.5 142 ALA B N 1
ATOM 5395 C CA . ALA B 1 142 ? -23.844 -43.438 -37.969 1 95.5 142 ALA B CA 1
ATOM 5396 C C . ALA B 1 142 ? -22.484 -42.781 -38.25 1 95.5 142 ALA B C 1
ATOM 5398 O O . ALA B 1 142 ? -22.234 -42.25 -39.312 1 95.5 142 ALA B O 1
ATOM 5399 N N . VAL B 1 143 ? -21.625 -42.781 -37.281 1 95.56 143 VAL B N 1
ATOM 5400 C CA . VAL B 1 143 ? -20.281 -42.25 -37.406 1 95.56 143 VAL B CA 1
ATOM 5401 C C . VAL B 1 143 ? -19.516 -43.031 -38.469 1 95.56 143 VAL B C 1
ATOM 5403 O O . VAL B 1 143 ? -18.891 -42.438 -39.375 1 95.56 143 VAL B O 1
ATOM 5406 N N . LEU B 1 144 ? -19.562 -44.312 -38.375 1 94.31 144 LEU B N 1
ATOM 5407 C CA . LEU B 1 144 ? -18.859 -45.156 -39.344 1 94.31 144 LEU B CA 1
ATOM 5408 C C . LEU B 1 144 ? -19.422 -44.969 -40.75 1 94.31 144 LEU B C 1
ATOM 5410 O O . LEU B 1 144 ? -18.672 -44.969 -41.75 1 94.31 144 LEU B O 1
ATOM 5414 N N . ASP B 1 145 ? -20.672 -44.719 -40.812 1 92.56 145 ASP B N 1
ATOM 5415 C CA . ASP B 1 145 ? -21.312 -44.438 -42.094 1 92.56 145 ASP B CA 1
ATOM 5416 C C . ASP B 1 145 ? -20.859 -43.094 -42.656 1 92.56 145 ASP B C 1
ATOM 5418 O O . ASP B 1 145 ? -20.656 -42.969 -43.875 1 92.56 145 ASP B O 1
ATOM 5422 N N . THR B 1 146 ? -20.75 -42.156 -41.844 1 90.44 146 THR B N 1
ATOM 5423 C CA . THR B 1 146 ? -20.344 -40.812 -42.25 1 90.44 146 THR B CA 1
ATOM 5424 C C . THR B 1 146 ? -18.906 -40.812 -42.719 1 90.44 146 THR B C 1
ATOM 5426 O O . THR B 1 146 ? -18.578 -40.156 -43.719 1 90.44 146 THR B O 1
ATOM 5429 N N . VAL B 1 147 ? -18.016 -41.5 -42 1 89 147 VAL B N 1
ATOM 5430 C CA . VAL B 1 147 ? -16.594 -41.531 -42.312 1 89 147 VAL B CA 1
ATOM 5431 C C . VAL B 1 147 ? -16.344 -42.406 -43.531 1 89 147 VAL B C 1
ATOM 5433 O O . VAL B 1 147 ? -15.477 -42.094 -44.375 1 89 147 VAL B O 1
ATOM 5436 N N . GLY B 1 148 ? -17.125 -43.438 -43.656 1 83.25 148 GLY B N 1
ATOM 5437 C CA . GLY B 1 148 ? -17 -44.312 -44.812 1 83.25 148 GLY B CA 1
ATOM 5438 C C . GLY B 1 148 ? -15.859 -45.281 -44.719 1 83.25 148 GLY B C 1
ATOM 5439 O O . GLY B 1 148 ? -15.266 -45.438 -43.625 1 83.25 148 GLY B O 1
ATOM 5440 N N . ASP B 1 149 ? -15.508 -45.906 -45.812 1 79.81 149 ASP B N 1
ATOM 5441 C CA . ASP B 1 149 ? -14.531 -47 -45.812 1 79.81 149 ASP B CA 1
ATOM 5442 C C . ASP B 1 149 ? -13.148 -46.5 -46.188 1 79.81 149 ASP B C 1
ATOM 5444 O O . ASP B 1 149 ? -12.156 -47.219 -46.062 1 79.81 149 ASP B O 1
ATOM 5448 N N . ALA B 1 150 ? -13.125 -45.219 -46.562 1 83.44 150 ALA B N 1
ATOM 5449 C CA . ALA B 1 150 ? -11.836 -44.656 -46.938 1 83.44 150 ALA B CA 1
ATOM 5450 C C . ALA B 1 150 ? -10.898 -44.562 -45.75 1 83.44 150 ALA B C 1
ATOM 5452 O O . ALA B 1 150 ? -11.352 -44.344 -44.594 1 83.44 150 ALA B O 1
ATOM 5453 N N . PRO B 1 151 ? -9.602 -44.812 -46.031 1 85.69 151 PRO B N 1
ATOM 5454 C CA . PRO B 1 151 ? -8.641 -44.656 -44.938 1 85.69 151 PRO B CA 1
ATOM 5455 C C . PRO B 1 151 ? -8.625 -43.25 -44.375 1 85.69 151 PRO B C 1
ATOM 5457 O O . PRO B 1 151 ? -8.773 -42.25 -45.094 1 85.69 151 PRO B O 1
ATOM 5460 N N . SER B 1 152 ? -8.516 -43.219 -43.125 1 87.31 152 SER B N 1
ATOM 5461 C CA . SER B 1 152 ? -8.461 -41.938 -42.438 1 87.31 152 SER B CA 1
ATOM 5462 C C . SER B 1 152 ? -7.262 -41.094 -42.875 1 87.31 152 SER B C 1
ATOM 5464 O O . SER B 1 152 ? -6.184 -41.656 -43.125 1 87.31 152 SER B O 1
ATOM 5466 N N . THR B 1 153 ? -7.422 -39.812 -42.906 1 89.06 153 THR B N 1
ATOM 5467 C CA . THR B 1 153 ? -6.383 -38.938 -43.438 1 89.06 153 THR B CA 1
ATOM 5468 C C . THR B 1 153 ? -5.676 -38.188 -42.312 1 89.06 153 THR B C 1
ATOM 5470 O O . THR B 1 153 ? -4.625 -37.562 -42.5 1 89.06 153 THR B O 1
ATOM 5473 N N . ASP B 1 154 ? -6.262 -38.25 -41.25 1 91.88 154 ASP B N 1
ATOM 5474 C CA . ASP B 1 154 ? -5.637 -37.562 -40.125 1 91.88 154 ASP B CA 1
ATOM 5475 C C . ASP B 1 154 ? -5.902 -38.312 -38.812 1 91.88 154 ASP B C 1
ATOM 5477 O O . ASP B 1 154 ? -6.684 -39.281 -38.781 1 91.88 154 ASP B O 1
ATOM 5481 N N . TYR B 1 155 ? -5.234 -37.969 -37.781 1 92.75 155 TYR B N 1
ATOM 5482 C CA . TYR B 1 155 ? -5.246 -38.625 -36.5 1 92.75 155 TYR B CA 1
ATOM 5483 C C . TYR B 1 155 ? -6.664 -38.688 -35.938 1 92.75 155 TYR B C 1
ATOM 5485 O O . TYR B 1 155 ? -7.113 -39.781 -35.5 1 92.75 155 TYR B O 1
ATOM 5493 N N . TYR B 1 156 ? -7.414 -37.625 -35.938 1 91.75 156 TYR B N 1
ATOM 5494 C CA . TYR B 1 156 ? -8.703 -37.562 -35.281 1 91.75 156 TYR B CA 1
ATOM 5495 C C . TYR B 1 156 ? -9.75 -38.406 -36 1 91.75 156 TYR B C 1
ATOM 5497 O O . TYR B 1 156 ? -10.641 -38.969 -35.375 1 91.75 156 TYR B O 1
ATOM 5505 N N . ALA B 1 157 ? -9.617 -38.406 -37.281 1 92.25 157 ALA B N 1
ATOM 5506 C CA . ALA B 1 157 ? -10.523 -39.25 -38.031 1 92.25 157 ALA B CA 1
ATOM 5507 C C . ALA B 1 157 ? -10.352 -40.719 -37.656 1 92.25 157 ALA B C 1
ATOM 5509 O O . ALA B 1 157 ? -11.336 -41.438 -37.406 1 92.25 157 ALA B O 1
ATOM 5510 N N . ALA B 1 158 ? -9.125 -41.094 -37.594 1 94.25 158 ALA B N 1
ATOM 5511 C CA . ALA B 1 158 ? -8.844 -42.469 -37.219 1 94.25 158 ALA B CA 1
ATOM 5512 C C . ALA B 1 158 ? -9.25 -42.75 -35.781 1 94.25 158 ALA B C 1
ATOM 5514 O O . ALA B 1 158 ? -9.75 -43.844 -35.469 1 94.25 158 ALA B O 1
ATOM 5515 N N . ALA B 1 159 ? -8.992 -41.812 -34.938 1 93.94 159 ALA B N 1
ATOM 5516 C CA . ALA B 1 159 ? -9.367 -41.969 -33.531 1 93.94 159 ALA B CA 1
ATOM 5517 C C . ALA B 1 159 ? -10.883 -42.094 -33.375 1 93.94 159 ALA B C 1
ATOM 5519 O O . ALA B 1 159 ? -11.367 -42.844 -32.531 1 93.94 159 ALA B O 1
ATOM 5520 N N . THR B 1 160 ? -11.57 -41.312 -34.156 1 94.31 160 THR B N 1
ATOM 5521 C CA . THR B 1 160 ? -13.023 -41.375 -34.156 1 94.31 160 THR B CA 1
ATOM 5522 C C . THR B 1 160 ? -13.531 -42.75 -34.562 1 94.31 160 THR B C 1
ATOM 5524 O O . THR B 1 160 ? -14.438 -43.281 -33.906 1 94.31 160 THR B O 1
ATOM 5527 N N . VAL B 1 161 ? -12.945 -43.25 -35.531 1 94.88 161 VAL B N 1
ATOM 5528 C CA . VAL B 1 161 ? -13.305 -44.594 -36 1 94.88 161 VAL B CA 1
ATOM 5529 C C . VAL B 1 161 ? -13.031 -45.625 -34.906 1 94.88 161 VAL B C 1
ATOM 5531 O O . VAL B 1 161 ? -13.859 -46.5 -34.656 1 94.88 161 VAL B O 1
ATOM 5534 N N . ALA B 1 162 ? -11.953 -45.5 -34.312 1 94.12 162 ALA B N 1
ATOM 5535 C CA . ALA B 1 162 ? -11.578 -46.438 -33.25 1 94.12 162 ALA B CA 1
ATOM 5536 C C . ALA B 1 162 ? -12.594 -46.406 -32.094 1 94.12 162 ALA B C 1
ATOM 5538 O O . ALA B 1 162 ? -13.008 -47.438 -31.594 1 94.12 162 ALA B O 1
ATOM 5539 N N . GLU B 1 163 ? -12.938 -45.219 -31.75 1 94.62 163 GLU B N 1
ATOM 5540 C CA . GLU B 1 163 ? -13.898 -45.062 -30.656 1 94.62 163 GLU B CA 1
ATOM 5541 C C . GLU B 1 163 ? -15.258 -45.656 -31.016 1 94.62 163 GLU B C 1
ATOM 5543 O O . GLU B 1 163 ? -15.922 -46.281 -30.188 1 94.62 163 GLU B O 1
ATOM 5548 N N . ALA B 1 164 ? -15.672 -45.406 -32.219 1 95.31 164 ALA B N 1
ATOM 5549 C CA . ALA B 1 164 ? -16.938 -45.969 -32.688 1 95.31 164 ALA B CA 1
ATOM 5550 C C . ALA B 1 164 ? -16.906 -47.5 -32.625 1 95.31 164 ALA B C 1
ATOM 5552 O O . ALA B 1 164 ? -17.875 -48.125 -32.219 1 95.31 164 ALA B O 1
ATOM 5553 N N . LYS B 1 165 ? -15.844 -48.062 -33.031 1 95 165 LYS B N 1
ATOM 5554 C CA . LYS B 1 165 ? -15.703 -49.5 -33.031 1 95 165 LYS B CA 1
ATOM 5555 C C . LYS B 1 165 ? -15.711 -50.062 -31.609 1 95 165 LYS B C 1
ATOM 5557 O O . LYS B 1 165 ? -16.266 -51.125 -31.359 1 95 165 LYS B O 1
ATOM 5562 N N . LEU B 1 166 ? -15.125 -49.344 -30.75 1 93.62 166 LEU B N 1
ATOM 5563 C CA . LEU B 1 166 ? -15.141 -49.75 -29.344 1 93.62 166 LEU B CA 1
ATOM 5564 C C . LEU B 1 166 ? -16.562 -49.781 -28.812 1 93.62 166 LEU B C 1
ATOM 5566 O O . LEU B 1 166 ? -16.953 -50.719 -28.094 1 93.62 166 LEU B O 1
ATOM 5570 N N . LEU B 1 167 ? -17.344 -48.781 -29.156 1 94 167 LEU B N 1
ATOM 5571 C CA . LEU B 1 167 ? -18.719 -48.688 -28.688 1 94 167 LEU B CA 1
ATOM 5572 C C . LEU B 1 167 ? -19.578 -49.812 -29.25 1 94 167 LEU B C 1
ATOM 5574 O O . LEU B 1 167 ? -20.594 -50.156 -28.672 1 94 167 LEU B O 1
ATOM 5578 N N . LEU B 1 168 ? -19.094 -50.344 -30.359 1 94.06 168 LEU B N 1
ATOM 5579 C CA . LEU B 1 168 ? -19.828 -51.438 -31.016 1 94.06 168 LEU B CA 1
ATOM 5580 C C . LEU B 1 168 ? -19.266 -52.781 -30.641 1 94.06 168 LEU B C 1
ATOM 5582 O O . LEU B 1 168 ? -19.656 -53.812 -31.203 1 94.06 168 LEU B O 1
ATOM 5586 N N . GLY B 1 169 ? -18.203 -52.781 -29.734 1 90.56 169 GLY B N 1
ATOM 5587 C CA . GLY B 1 169 ? -17.656 -54.031 -29.203 1 90.56 169 GLY B CA 1
ATOM 5588 C C . GLY B 1 169 ? -16.578 -54.625 -30.078 1 90.56 169 GLY B C 1
ATOM 5589 O O . GLY B 1 169 ? -16.125 -55.75 -29.844 1 90.56 169 GLY B O 1
ATOM 5590 N N . ASP B 1 170 ? -16.219 -53.906 -31.078 1 92.88 170 ASP B N 1
ATOM 5591 C CA . ASP B 1 170 ? -15.141 -54.375 -31.969 1 92.88 170 ASP B CA 1
ATOM 5592 C C . ASP B 1 170 ? -13.781 -53.875 -31.469 1 92.88 170 ASP B C 1
ATOM 5594 O O . ASP B 1 170 ? -13.188 -52.969 -32.062 1 92.88 170 ASP B O 1
ATOM 5598 N N . GLU B 1 171 ? -13.242 -54.531 -30.578 1 93.12 171 GLU B N 1
ATOM 5599 C CA . GLU B 1 171 ? -11.984 -54.125 -29.953 1 93.12 171 GLU B CA 1
ATOM 5600 C C . GLU B 1 171 ? -10.812 -54.281 -30.922 1 93.12 171 GLU B C 1
ATOM 5602 O O . GLU B 1 171 ? -9.914 -53.438 -30.969 1 93.12 171 GLU B O 1
ATOM 5607 N N . ALA B 1 172 ? -10.883 -55.344 -31.656 1 93.06 172 ALA B N 1
ATOM 5608 C CA . ALA B 1 172 ? -9.812 -55.562 -32.625 1 93.06 172 ALA B CA 1
ATOM 5609 C C . ALA B 1 172 ? -9.773 -54.469 -33.688 1 93.06 172 ALA B C 1
ATOM 5611 O O . ALA B 1 172 ? -8.703 -53.969 -34.031 1 93.06 172 ALA B O 1
ATOM 5612 N N . GLY B 1 173 ? -10.891 -54.188 -34.188 1 93.31 173 GLY B N 1
ATOM 5613 C CA . GLY B 1 173 ? -10.977 -53.125 -35.156 1 93.31 173 GLY B CA 1
ATOM 5614 C C . GLY B 1 173 ? -10.523 -51.781 -34.625 1 93.31 173 GLY B C 1
ATOM 5615 O O . GLY B 1 173 ? -9.906 -50.969 -35.312 1 93.31 173 GLY B O 1
ATOM 5616 N N . ALA B 1 174 ? -10.898 -51.562 -33.406 1 94.56 174 ALA B N 1
ATOM 5617 C CA . ALA B 1 174 ? -10.492 -50.312 -32.75 1 94.56 174 ALA B CA 1
ATOM 5618 C C . ALA B 1 174 ? -8.977 -50.25 -32.625 1 94.56 174 ALA B C 1
ATOM 5620 O O . ALA B 1 174 ? -8.383 -49.188 -32.844 1 94.56 174 ALA B O 1
ATOM 5621 N N . GLU B 1 175 ? -8.336 -51.344 -32.281 1 93.94 175 GLU B N 1
ATOM 5622 C CA . GLU B 1 175 ? -6.879 -51.375 -32.156 1 93.94 175 GLU B CA 1
ATOM 5623 C C . GLU B 1 175 ? -6.203 -51.094 -33.469 1 93.94 175 GLU B C 1
ATOM 5625 O O . GLU B 1 175 ? -5.199 -50.375 -33.531 1 93.94 175 GLU B O 1
ATOM 5630 N N . VAL B 1 176 ? -6.789 -51.594 -34.5 1 93.06 176 VAL B N 1
ATOM 5631 C CA . VAL B 1 176 ? -6.254 -51.344 -35.844 1 93.06 176 VAL B CA 1
ATOM 5632 C C . VAL B 1 176 ? -6.375 -49.875 -36.188 1 93.06 176 VAL B C 1
ATOM 5634 O O . VAL B 1 176 ? -5.434 -49.281 -36.719 1 93.06 176 VAL B O 1
ATOM 5637 N N . ALA B 1 177 ? -7.457 -49.344 -35.938 1 93.75 177 ALA B N 1
ATOM 5638 C CA . ALA B 1 177 ? -7.695 -47.938 -36.219 1 93.75 177 ALA B CA 1
ATOM 5639 C C . ALA B 1 177 ? -6.746 -47.031 -35.438 1 93.75 177 ALA B C 1
ATOM 5641 O O . ALA B 1 177 ? -6.246 -46.031 -36 1 93.75 177 ALA B O 1
ATOM 5642 N N . ILE B 1 178 ? -6.508 -47.375 -34.219 1 92.75 178 ILE B N 1
ATOM 5643 C CA . ILE B 1 178 ? -5.645 -46.531 -33.375 1 92.75 178 ILE B CA 1
ATOM 5644 C C . ILE B 1 178 ? -4.199 -46.656 -33.844 1 92.75 178 ILE B C 1
ATOM 5646 O O . ILE B 1 178 ? -3.443 -45.688 -33.844 1 92.75 178 ILE B O 1
ATOM 5650 N N . GLU B 1 179 ? -3.822 -47.812 -34.219 1 91.88 179 GLU B N 1
ATOM 5651 C CA . GLU B 1 179 ? -2.482 -47.969 -34.781 1 91.88 179 GLU B CA 1
ATOM 5652 C C . GLU B 1 179 ? -2.279 -47.125 -36.031 1 91.88 179 GLU B C 1
ATOM 5654 O O . GLU B 1 179 ? -1.203 -46.562 -36.219 1 91.88 179 GLU B O 1
ATOM 5659 N N . GLN B 1 180 ? -3.229 -47.062 -36.781 1 91.88 180 GLN B N 1
ATOM 5660 C CA . GLN B 1 180 ? -3.191 -46.188 -37.969 1 91.88 180 GLN B CA 1
ATOM 5661 C C . GLN B 1 180 ? -3.098 -44.719 -37.562 1 91.88 180 GLN B C 1
ATOM 5663 O O . GLN B 1 180 ? -2.357 -43.938 -38.188 1 91.88 180 GLN B O 1
ATOM 5668 N N . ALA B 1 181 ? -3.869 -44.406 -36.594 1 92.31 181 ALA B N 1
ATOM 5669 C CA . ALA B 1 181 ? -3.926 -43 -36.156 1 92.31 181 ALA B CA 1
ATOM 5670 C C . ALA B 1 181 ? -2.545 -42.5 -35.75 1 92.31 181 ALA B C 1
ATOM 5672 O O . ALA B 1 181 ? -2.213 -41.344 -35.938 1 92.31 181 ALA B O 1
ATOM 5673 N N . LEU B 1 182 ? -1.699 -43.344 -35.188 1 89.88 182 LEU B N 1
ATOM 5674 C CA . LEU B 1 182 ? -0.402 -42.969 -34.625 1 89.88 182 LEU B CA 1
ATOM 5675 C C . LEU B 1 182 ? 0.557 -42.531 -35.719 1 89.88 182 LEU B C 1
ATOM 5677 O O . LEU B 1 182 ? 1.533 -41.812 -35.469 1 89.88 182 LEU B O 1
ATOM 5681 N N . ASP B 1 183 ? 0.204 -42.812 -36.969 1 89.44 183 ASP B N 1
ATOM 5682 C CA . ASP B 1 183 ? 1.082 -42.5 -38.094 1 89.44 183 ASP B CA 1
ATOM 5683 C C . ASP B 1 183 ? 0.472 -41.406 -38.969 1 89.44 183 ASP B C 1
ATOM 5685 O O . ASP B 1 183 ? 1.002 -41.094 -40.031 1 89.44 183 ASP B O 1
ATOM 5689 N N . LEU B 1 184 ? -0.53 -40.906 -38.562 1 91.44 184 LEU B N 1
ATOM 5690 C CA . LEU B 1 184 ? -1.228 -39.906 -39.375 1 91.44 184 LEU B CA 1
ATOM 5691 C C . LEU B 1 184 ? -0.918 -38.5 -38.906 1 91.44 184 LEU B C 1
ATOM 5693 O O . LEU B 1 184 ? -0.507 -38.312 -37.75 1 91.44 184 LEU B O 1
ATOM 5697 N N . PRO B 1 185 ? -1.042 -37.531 -39.812 1 89.81 185 PRO B N 1
ATOM 5698 C CA . PRO B 1 185 ? -0.882 -36.125 -39.375 1 89.81 185 PRO B CA 1
ATOM 5699 C C . PRO B 1 185 ? -1.82 -35.75 -38.25 1 89.81 185 PRO B C 1
ATOM 5701 O O . PRO B 1 185 ? -2.979 -36.188 -38.219 1 89.81 185 PRO B O 1
ATOM 5704 N N . GLY B 1 186 ? -1.225 -34.969 -37.406 1 88.94 186 GLY B N 1
ATOM 5705 C CA . GLY B 1 186 ? -2.033 -34.531 -36.281 1 88.94 186 GLY B CA 1
ATOM 5706 C C . GLY B 1 186 ? -1.774 -35.312 -35 1 88.94 186 GLY B C 1
ATOM 5707 O O . GLY B 1 186 ? -2.225 -34.938 -33.906 1 88.94 186 GLY B O 1
ATOM 5708 N N . CYS B 1 187 ? -1.11 -36.406 -35.188 1 87.5 187 CYS B N 1
ATOM 5709 C CA . CYS B 1 187 ? -0.704 -37.156 -34 1 87.5 187 CYS B CA 1
ATOM 5710 C C . CYS B 1 187 ? 0.361 -36.406 -33.219 1 87.5 187 CYS B C 1
ATOM 5712 O O . CYS B 1 187 ? 1.459 -36.156 -33.719 1 87.5 187 CYS B O 1
ATOM 5714 N N . ASN B 1 188 ? 0.03 -35.938 -32.188 1 84.12 188 ASN B N 1
ATOM 5715 C CA . ASN B 1 188 ? 0.908 -35.219 -31.266 1 84.12 188 ASN B CA 1
ATOM 5716 C C . ASN B 1 188 ? 0.547 -35.469 -29.812 1 84.12 188 ASN B C 1
ATOM 5718 O O . ASN B 1 188 ? -0.481 -36.094 -29.516 1 84.12 188 ASN B O 1
ATOM 5722 N N . PRO B 1 189 ? 1.395 -35.125 -28.906 1 81.12 189 PRO B N 1
ATOM 5723 C CA . PRO B 1 189 ? 1.15 -35.438 -27.5 1 81.12 189 PRO B CA 1
ATOM 5724 C C . PRO B 1 189 ? -0.189 -34.906 -27 1 81.12 189 PRO B C 1
ATOM 5726 O O . PRO B 1 189 ? -0.869 -35.562 -26.219 1 81.12 189 PRO B O 1
ATOM 5729 N N . GLY B 1 190 ? -0.511 -33.781 -27.406 1 84.62 190 GLY B N 1
ATOM 5730 C CA . GLY B 1 190 ? -1.783 -33.219 -26.984 1 84.62 190 GLY B CA 1
ATOM 5731 C C . GLY B 1 190 ? -2.979 -34.031 -27.438 1 84.62 190 GLY B C 1
ATOM 5732 O O . GLY B 1 190 ? -3.893 -34.281 -26.656 1 84.62 190 GLY B O 1
ATOM 5733 N N . ALA B 1 191 ? -2.965 -34.344 -28.641 1 87.06 191 ALA B N 1
ATOM 5734 C CA . ALA B 1 191 ? -4.051 -35.125 -29.219 1 87.06 191 ALA B CA 1
ATOM 5735 C C . ALA B 1 191 ? -4.145 -36.5 -28.562 1 87.06 191 ALA B C 1
ATOM 5737 O O . ALA B 1 191 ? -5.238 -36.969 -28.234 1 87.06 191 ALA B O 1
ATOM 5738 N N . ARG B 1 192 ? -3.023 -37.094 -28.375 1 87.75 192 ARG B N 1
ATOM 5739 C CA . ARG B 1 192 ? -2.988 -38.406 -27.75 1 87.75 192 ARG B CA 1
ATOM 5740 C C . ARG B 1 192 ? -3.529 -38.344 -26.328 1 87.75 192 ARG B C 1
ATOM 5742 O O . ARG B 1 192 ? -4.297 -39.219 -25.906 1 87.75 192 ARG B O 1
ATOM 5749 N N . SER B 1 193 ? -3.072 -37.344 -25.703 1 87.38 193 SER B N 1
ATOM 5750 C CA . SER B 1 193 ? -3.527 -37.156 -24.328 1 87.38 193 SER B CA 1
ATOM 5751 C C . SER B 1 193 ? -5.043 -37 -24.266 1 87.38 193 SER B C 1
ATOM 5753 O O . SER B 1 193 ? -5.707 -37.625 -23.438 1 87.38 193 SER B O 1
ATOM 5755 N N . SER B 1 194 ? -5.582 -36.156 -25.016 1 86.75 194 SER B N 1
ATOM 5756 C CA . SER B 1 194 ? -7.02 -35.906 -25.047 1 86.75 194 SER B CA 1
ATOM 5757 C C . SER B 1 194 ? -7.789 -37.188 -25.375 1 86.75 194 SER B C 1
ATOM 5759 O O . SER B 1 194 ? -8.781 -37.5 -24.719 1 86.75 194 SER B O 1
ATOM 5761 N N . THR B 1 195 ? -7.324 -37.906 -26.344 1 89.62 195 THR B N 1
ATOM 5762 C CA . THR B 1 195 ? -7.969 -39.156 -26.766 1 89.62 195 THR B CA 1
ATOM 5763 C C . THR B 1 195 ? -7.875 -40.219 -25.672 1 89.62 195 THR B C 1
ATOM 5765 O O . THR B 1 195 ? -8.852 -40.906 -25.391 1 89.62 195 THR B O 1
ATOM 5768 N N . SER B 1 196 ? -6.711 -40.312 -25.172 1 89.75 196 SER B N 1
ATOM 5769 C CA . SER B 1 196 ? -6.5 -41.281 -24.109 1 89.75 196 SER B CA 1
ATOM 5770 C C . SER B 1 196 ? -7.438 -41 -22.938 1 89.75 196 SER B C 1
ATOM 5772 O O . SER B 1 196 ? -8.039 -41.938 -22.391 1 89.75 196 SER B O 1
ATOM 5774 N N . THR B 1 197 ? -7.543 -39.844 -22.516 1 85.75 197 THR B N 1
ATOM 5775 C CA . THR B 1 197 ? -8.414 -39.469 -21.406 1 85.75 197 THR B CA 1
ATOM 5776 C C . THR B 1 197 ? -9.867 -39.812 -21.719 1 85.75 197 THR B C 1
ATOM 5778 O O . THR B 1 197 ? -10.578 -40.344 -20.859 1 85.75 197 THR B O 1
ATOM 5781 N N . GLN B 1 198 ? -10.25 -39.5 -22.906 1 84.88 198 GLN B N 1
ATOM 5782 C CA . GLN B 1 198 ? -11.602 -39.812 -23.359 1 84.88 198 GLN B CA 1
ATOM 5783 C C . GLN B 1 198 ? -11.867 -41.312 -23.328 1 84.88 198 GLN B C 1
ATOM 5785 O O . GLN B 1 198 ? -12.906 -41.781 -22.828 1 84.88 198 GLN B O 1
ATOM 5790 N N . LEU B 1 199 ? -10.992 -42.062 -23.844 1 89.38 199 LEU B N 1
ATOM 5791 C CA . LEU B 1 199 ? -11.18 -43.5 -23.938 1 89.38 199 LEU B CA 1
ATOM 5792 C C . LEU B 1 199 ? -11.094 -44.156 -22.562 1 89.38 199 LEU B C 1
ATOM 5794 O O . LEU B 1 199 ? -11.766 -45.156 -22.312 1 89.38 199 LEU B O 1
ATOM 5798 N N . ALA B 1 200 ? -10.281 -43.594 -21.75 1 88 200 ALA B N 1
ATOM 5799 C CA . ALA B 1 200 ? -10.18 -44.094 -20.391 1 88 200 ALA B CA 1
ATOM 5800 C C . ALA B 1 200 ? -11.508 -44 -19.656 1 88 200 ALA B C 1
ATOM 5802 O O . ALA B 1 200 ? -11.844 -44.844 -18.828 1 88 200 ALA B O 1
ATOM 5803 N N . ARG B 1 201 ? -12.219 -43.062 -19.969 1 84.06 201 ARG B N 1
ATOM 5804 C CA . ARG B 1 201 ? -13.547 -42.906 -19.375 1 84.06 201 ARG B CA 1
ATOM 5805 C C . ARG B 1 201 ? -14.484 -44 -19.812 1 84.06 201 ARG B C 1
ATOM 5807 O O . ARG B 1 201 ? -15.305 -44.5 -19.016 1 84.06 201 ARG B O 1
ATOM 5814 N N . ILE B 1 202 ? -14.383 -44.375 -21.031 1 84.25 202 ILE B N 1
ATOM 5815 C CA . ILE B 1 202 ? -15.172 -45.469 -21.547 1 84.25 202 ILE B CA 1
ATOM 5816 C C . ILE B 1 202 ? -14.805 -46.75 -20.797 1 84.25 202 ILE B C 1
ATOM 5818 O O . ILE B 1 202 ? -15.688 -47.5 -20.328 1 84.25 202 ILE B O 1
ATOM 5822 N N . VAL B 1 203 ? -13.57 -46.969 -20.672 1 87.5 203 VAL B N 1
ATOM 5823 C CA . VAL B 1 203 ? -13.078 -48.156 -19.984 1 87.5 203 VAL B CA 1
ATOM 5824 C C . VAL B 1 203 ? -13.516 -48.125 -18.531 1 87.5 203 VAL B C 1
ATOM 5826 O O . VAL B 1 203 ? -13.953 -49.156 -17.984 1 87.5 203 VAL B O 1
ATOM 5829 N N . GLY B 1 204 ? -13.406 -47.062 -17.969 1 84.69 204 GLY B N 1
ATOM 5830 C CA . GLY B 1 204 ? -13.797 -46.906 -16.578 1 84.69 204 GLY B CA 1
ATOM 5831 C C . GLY B 1 204 ? -15.273 -47.156 -16.344 1 84.69 204 GLY B C 1
ATOM 5832 O O . GLY B 1 204 ? -15.672 -47.562 -15.25 1 84.69 204 GLY B O 1
ATOM 5833 N N . ALA B 1 205 ? -16.016 -46.906 -17.281 1 81.44 205 ALA B N 1
ATOM 5834 C CA . ALA B 1 205 ? -17.453 -47.094 -17.188 1 81.44 205 ALA B CA 1
ATOM 5835 C C . ALA B 1 205 ? -17.828 -48.531 -17.547 1 81.44 205 ALA B C 1
ATOM 5837 O O . ALA B 1 205 ? -19 -48.875 -17.703 1 81.44 205 ALA B O 1
ATOM 5838 N N . GLY B 1 206 ? -16.797 -49.375 -17.719 1 78.5 206 GLY B N 1
ATOM 5839 C CA . GLY B 1 206 ? -17.031 -50.781 -17.969 1 78.5 206 GLY B CA 1
ATOM 5840 C C . GLY B 1 206 ? -16.938 -51.156 -19.438 1 78.5 206 GLY B C 1
ATOM 5841 O O . GLY B 1 206 ? -17.219 -52.281 -19.812 1 78.5 206 GLY B O 1
ATOM 5842 N N . GLY B 1 207 ? -16.516 -50.188 -20.156 1 79.94 207 GLY B N 1
ATOM 5843 C CA . GLY B 1 207 ? -16.344 -50.5 -21.578 1 79.94 207 GLY B CA 1
ATOM 5844 C C . GLY B 1 207 ? -15.016 -51.156 -21.891 1 79.94 207 GLY B C 1
ATOM 5845 O O . GLY B 1 207 ? -14.219 -51.406 -20.984 1 79.94 207 GLY B O 1
ATOM 5846 N N . CYS B 1 208 ? -14.93 -51.562 -23.125 1 81.69 208 CYS B N 1
ATOM 5847 C CA . CYS B 1 208 ? -13.703 -52.188 -23.578 1 81.69 208 CYS B CA 1
ATOM 5848 C C . CYS B 1 208 ? -12.734 -51.156 -24.156 1 81.69 208 CYS B C 1
ATOM 5850 O O . CYS B 1 208 ? -13.125 -50.031 -24.438 1 81.69 208 CYS B O 1
ATOM 5852 N N . GLY B 1 209 ? -11.5 -51.531 -24.219 1 87.88 209 GLY B N 1
ATOM 5853 C CA . GLY B 1 209 ? -10.539 -50.625 -24.859 1 87.88 209 GLY B CA 1
ATOM 5854 C C . GLY B 1 209 ? -9.312 -50.375 -24.016 1 87.88 209 GLY B C 1
ATOM 5855 O O . GLY B 1 209 ? -8.555 -49.438 -24.297 1 87.88 209 GLY B O 1
ATOM 5856 N N . ALA B 1 210 ? -9.047 -51.062 -22.984 1 89.12 210 ALA B N 1
ATOM 5857 C CA . ALA B 1 210 ? -7.922 -50.844 -22.078 1 89.12 210 ALA B CA 1
ATOM 5858 C C . ALA B 1 210 ? -6.594 -50.875 -22.828 1 89.12 210 ALA B C 1
ATOM 5860 O O . ALA B 1 210 ? -5.684 -50.094 -22.531 1 89.12 210 ALA B O 1
ATOM 5861 N N . ARG B 1 211 ? -6.566 -51.719 -23.719 1 88.12 211 ARG B N 1
ATOM 5862 C CA . ARG B 1 211 ? -5.344 -51.844 -24.516 1 88.12 211 ARG B CA 1
ATOM 5863 C C . ARG B 1 211 ? -5.148 -50.594 -25.406 1 88.12 211 ARG B C 1
ATOM 5865 O O . ARG B 1 211 ? -4.016 -50.156 -25.609 1 88.12 211 ARG B O 1
ATOM 5872 N N . VAL B 1 212 ? -6.207 -50.125 -25.953 1 89.56 212 VAL B N 1
ATOM 5873 C CA . VAL B 1 212 ? -6.152 -48.938 -26.797 1 89.56 212 VAL B CA 1
ATOM 5874 C C . VAL B 1 212 ? -5.699 -47.75 -25.969 1 89.56 212 VAL B C 1
ATOM 5876 O O . VAL B 1 212 ? -4.855 -46.969 -26.422 1 89.56 212 VAL B O 1
ATOM 5879 N N . VAL B 1 213 ? -6.238 -47.719 -24.781 1 89.81 213 VAL B N 1
ATOM 5880 C CA . VAL B 1 213 ? -5.871 -46.625 -23.891 1 89.81 213 VAL B CA 1
ATOM 5881 C C . VAL B 1 213 ? -4.383 -46.688 -23.547 1 89.81 213 VAL B C 1
ATOM 5883 O O . VAL B 1 213 ? -3.68 -45.688 -23.562 1 89.81 213 VAL B O 1
ATOM 5886 N N . ALA B 1 214 ? -3.926 -47.781 -23.297 1 86.88 214 ALA B N 1
ATOM 5887 C CA . ALA B 1 214 ? -2.525 -48 -22.938 1 86.88 214 ALA B CA 1
ATOM 5888 C C . ALA B 1 214 ? -1.604 -47.594 -24.094 1 86.88 214 ALA B C 1
ATOM 5890 O O . ALA B 1 214 ? -0.51 -47.062 -23.875 1 86.88 214 ALA B O 1
ATOM 5891 N N . ARG B 1 215 ? -2.078 -47.875 -25.234 1 86.38 215 ARG B N 1
ATOM 5892 C CA . ARG B 1 215 ? -1.292 -47.562 -26.422 1 86.38 215 ARG B CA 1
ATOM 5893 C C . ARG B 1 215 ? -1.239 -46.062 -26.688 1 86.38 215 ARG B C 1
ATOM 5895 O O . ARG B 1 215 ? -0.261 -45.562 -27.234 1 86.38 215 ARG B O 1
ATOM 5902 N N . LEU B 1 216 ? -2.18 -45.406 -26.234 1 88.88 216 LEU B N 1
ATOM 5903 C CA . LEU B 1 216 ? -2.297 -44 -26.5 1 88.88 216 LEU B CA 1
ATOM 5904 C C . LEU B 1 216 ? -1.624 -43.156 -25.406 1 88.88 216 LEU B C 1
ATOM 5906 O O . LEU B 1 216 ? -1.357 -41.969 -25.594 1 88.88 216 LEU B O 1
ATOM 5910 N N . ARG B 1 217 ? -1.407 -43.781 -24.312 1 85.94 217 ARG B N 1
ATOM 5911 C CA . ARG B 1 217 ? -0.806 -43.031 -23.203 1 85.94 217 ARG B CA 1
ATOM 5912 C C . ARG B 1 217 ? 0.491 -42.344 -23.641 1 85.94 217 ARG B C 1
ATOM 5914 O O . ARG B 1 217 ? 1.379 -43 -24.203 1 85.94 217 ARG B O 1
ATOM 5921 N N . PRO B 1 218 ? 0.535 -41.031 -23.406 1 86.69 218 PRO B N 1
ATOM 5922 C CA . PRO B 1 218 ? 1.77 -40.344 -23.781 1 86.69 218 PRO B CA 1
ATOM 5923 C C . PRO B 1 218 ? 2.992 -40.875 -23.031 1 86.69 218 PRO B C 1
ATOM 5925 O O . PRO B 1 218 ? 2.859 -41.438 -21.938 1 86.69 218 PRO B O 1
ATOM 5928 N N . ALA B 1 219 ? 4.133 -40.719 -23.688 1 89.81 219 ALA B N 1
ATOM 5929 C CA . ALA B 1 219 ? 5.395 -41.094 -23.062 1 89.81 219 ALA B CA 1
ATOM 5930 C C . ALA B 1 219 ? 5.645 -40.25 -21.812 1 89.81 219 ALA B C 1
ATOM 5932 O O . ALA B 1 219 ? 5.121 -39.125 -21.688 1 89.81 219 ALA B O 1
ATOM 5933 N N . PRO B 1 220 ? 6.352 -40.812 -20.875 1 94 220 PRO B N 1
ATOM 5934 C CA . PRO B 1 220 ? 6.613 -40.062 -19.641 1 94 220 PRO B CA 1
ATOM 5935 C C . PRO B 1 220 ? 7.414 -38.781 -19.875 1 94 220 PRO B C 1
ATOM 5937 O O . PRO B 1 220 ? 8.117 -38.656 -20.875 1 94 220 PRO B O 1
ATOM 5940 N N . VAL B 1 221 ? 7.219 -37.875 -18.984 1 95.19 221 VAL B N 1
ATOM 5941 C CA . VAL B 1 221 ? 8.055 -36.656 -18.953 1 95.19 221 VAL B CA 1
ATOM 5942 C C . VAL B 1 221 ? 9.336 -36.938 -18.172 1 95.19 221 VAL B C 1
ATOM 5944 O O . VAL B 1 221 ? 9.297 -37.562 -17.109 1 95.19 221 VAL B O 1
ATOM 5947 N N . VAL B 1 222 ? 10.484 -36.5 -18.719 1 98.06 222 VAL B N 1
ATOM 5948 C CA . VAL B 1 222 ? 11.758 -36.844 -18.094 1 98.06 222 VAL B CA 1
ATOM 5949 C C . VAL B 1 222 ? 12.336 -35.625 -17.391 1 98.06 222 VAL B C 1
ATOM 5951 O O . VAL B 1 222 ? 12.336 -34.531 -17.953 1 98.06 222 VAL B O 1
ATOM 5954 N N . THR B 1 223 ? 12.688 -35.781 -16.156 1 98.5 223 THR B N 1
ATOM 5955 C CA . THR B 1 223 ? 13.641 -34.844 -15.547 1 98.5 223 THR B CA 1
ATOM 5956 C C . THR B 1 223 ? 15.023 -35.5 -15.43 1 98.5 223 THR B C 1
ATOM 5958 O O . THR B 1 223 ? 15.133 -36.688 -15.164 1 98.5 223 THR B O 1
ATOM 5961 N N . PHE B 1 224 ? 16.094 -34.719 -15.688 1 98.56 224 PHE B N 1
ATOM 5962 C CA . PHE B 1 224 ? 17.406 -35.375 -15.695 1 98.56 224 PHE B CA 1
ATOM 5963 C C . PHE B 1 224 ? 18.391 -34.625 -14.82 1 98.56 224 PHE B C 1
ATOM 5965 O O . PHE B 1 224 ? 18.234 -33.406 -14.586 1 98.56 224 PHE B O 1
ATOM 5972 N N . CYS B 1 225 ? 19.328 -35.344 -14.289 1 97.69 225 CYS B N 1
ATOM 5973 C CA . CYS B 1 225 ? 20.469 -34.812 -13.531 1 97.69 225 CYS B CA 1
ATOM 5974 C C . CYS B 1 225 ? 21.688 -35.719 -13.727 1 97.69 225 CYS B C 1
ATOM 5976 O O . CYS B 1 225 ? 21.562 -36.875 -14.117 1 97.69 225 CYS B O 1
ATOM 5978 N N . GLY B 1 226 ? 22.875 -35.062 -13.523 1 96.69 226 GLY B N 1
ATOM 5979 C CA . GLY B 1 226 ? 24.078 -35.875 -13.695 1 96.69 226 GLY B CA 1
ATOM 5980 C C . GLY B 1 226 ? 25.344 -35.156 -13.25 1 96.69 226 GLY B C 1
ATOM 5981 O O . GLY B 1 226 ? 25.328 -33.969 -13.023 1 96.69 226 GLY B O 1
ATOM 5982 N N . HIS B 1 227 ? 26.391 -36 -13.219 1 95.12 227 HIS B N 1
ATOM 5983 C CA . HIS B 1 227 ? 27.672 -35.469 -12.758 1 95.12 227 HIS B CA 1
ATOM 5984 C C . HIS B 1 227 ? 28.297 -34.531 -13.781 1 95.12 227 HIS B C 1
ATOM 5986 O O . HIS B 1 227 ? 28.188 -34.75 -14.984 1 95.12 227 HIS B O 1
ATOM 5992 N N . MET B 1 228 ? 28.969 -33.562 -13.211 1 94.88 228 MET B N 1
ATOM 5993 C CA . MET B 1 228 ? 29.797 -32.688 -14.055 1 94.88 228 MET B CA 1
ATOM 5994 C C . MET B 1 228 ? 31.094 -33.406 -14.43 1 94.88 228 MET B C 1
ATOM 5996 O O . MET B 1 228 ? 31.688 -34.125 -13.625 1 94.88 228 MET B O 1
ATOM 6000 N N . PHE B 1 229 ? 31.562 -33.156 -15.578 1 94.38 229 PHE B N 1
ATOM 6001 C CA . PHE B 1 229 ? 32.875 -33.625 -16 1 94.38 229 PHE B CA 1
ATOM 6002 C C . PHE B 1 229 ? 33.406 -32.781 -17.172 1 94.38 229 PHE B C 1
ATOM 6004 O O . PHE B 1 229 ? 32.625 -32.062 -17.797 1 94.38 229 PHE B O 1
ATOM 6011 N N . GLY B 1 230 ? 34.719 -32.844 -17.406 1 91.88 230 GLY B N 1
ATOM 6012 C CA . GLY B 1 230 ? 35.375 -32.125 -18.5 1 91.88 230 GLY B CA 1
ATOM 6013 C C . GLY B 1 230 ? 35.375 -32.906 -19.797 1 91.88 230 GLY B C 1
ATOM 6014 O O . GLY B 1 230 ? 34.562 -33.844 -19.969 1 91.88 230 GLY B O 1
ATOM 6015 N N . ASN B 1 231 ? 36.219 -32.438 -20.719 1 83.38 231 ASN B N 1
ATOM 6016 C CA . ASN B 1 231 ? 36.219 -32.969 -22.078 1 83.38 231 ASN B CA 1
ATOM 6017 C C . ASN B 1 231 ? 36.844 -34.344 -22.125 1 83.38 231 ASN B C 1
ATOM 6019 O O . ASN B 1 231 ? 37.938 -34.562 -21.609 1 83.38 231 ASN B O 1
ATOM 6023 N N . SER B 1 232 ? 36.125 -35.344 -22.578 1 84.69 232 SER B N 1
ATOM 6024 C CA . SER B 1 232 ? 36.594 -36.688 -22.875 1 84.69 232 SER B CA 1
ATOM 6025 C C . SER B 1 232 ? 35.844 -37.281 -24.062 1 84.69 232 SER B C 1
ATOM 6027 O O . SER B 1 232 ? 34.906 -38.062 -23.891 1 84.69 232 SER B O 1
ATOM 6029 N N . PRO B 1 233 ? 36.344 -37.094 -25.266 1 80.62 233 PRO B N 1
ATOM 6030 C CA . PRO B 1 233 ? 35.594 -37.438 -26.469 1 80.62 233 PRO B CA 1
ATOM 6031 C C . PRO B 1 233 ? 35.219 -38.938 -26.516 1 80.62 233 PRO B C 1
ATOM 6033 O O . PRO B 1 233 ? 34.062 -39.281 -26.844 1 80.62 233 PRO B O 1
ATOM 6036 N N . GLU B 1 234 ? 36.156 -39.844 -26.188 1 83.25 234 GLU B N 1
ATOM 6037 C CA . GLU B 1 234 ? 35.844 -41.25 -26.297 1 83.25 234 GLU B CA 1
ATOM 6038 C C . GLU B 1 234 ? 34.781 -41.656 -25.281 1 83.25 234 GLU B C 1
ATOM 6040 O O . GLU B 1 234 ? 33.812 -42.344 -25.641 1 83.25 234 GLU B O 1
ATOM 6045 N N . SER B 1 235 ? 34.906 -41.219 -24.203 1 89.19 235 SER B N 1
ATOM 6046 C CA . SER B 1 235 ? 33.969 -41.594 -23.141 1 89.19 235 SER B CA 1
ATOM 6047 C C . SER B 1 235 ? 32.625 -40.938 -23.359 1 89.19 235 SER B C 1
ATOM 6049 O O . SER B 1 235 ? 31.594 -41.5 -22.984 1 89.19 235 SER B O 1
ATOM 6051 N N . GLU B 1 236 ? 32.594 -39.844 -24.062 1 92.81 236 GLU B N 1
ATOM 6052 C CA . GLU B 1 236 ? 31.344 -39.125 -24.328 1 92.81 236 GLU B CA 1
ATOM 6053 C C . GLU B 1 236 ? 30.484 -39.906 -25.328 1 92.81 236 GLU B C 1
ATOM 6055 O O . GLU B 1 236 ? 29.25 -39.938 -25.203 1 92.81 236 GLU B O 1
ATOM 6060 N N . THR B 1 237 ? 31.141 -40.5 -26.297 1 93.06 237 THR B N 1
ATOM 6061 C CA . THR B 1 237 ? 30.422 -41.219 -27.312 1 93.06 237 THR B CA 1
ATOM 6062 C C . THR B 1 237 ? 29.688 -42.438 -26.688 1 93.06 237 THR B C 1
ATOM 6064 O O . THR B 1 237 ? 28.531 -42.688 -27.016 1 93.06 237 THR B O 1
ATOM 6067 N N . ALA B 1 238 ? 30.422 -43.094 -25.828 1 93.25 238 ALA B N 1
ATOM 6068 C CA . ALA B 1 238 ? 29.828 -44.25 -25.156 1 93.25 238 ALA B CA 1
ATOM 6069 C C . ALA B 1 238 ? 28.656 -43.812 -24.281 1 93.25 238 ALA B C 1
ATOM 6071 O O . ALA B 1 238 ? 27.609 -44.469 -24.25 1 93.25 238 ALA B O 1
ATOM 6072 N N . LEU B 1 239 ? 28.844 -42.781 -23.641 1 95.06 239 LEU B N 1
ATOM 6073 C CA . LEU B 1 239 ? 27.797 -42.281 -22.766 1 95.06 239 LEU B CA 1
ATOM 6074 C C . LEU B 1 239 ? 26.578 -41.812 -23.562 1 95.06 239 LEU B C 1
ATOM 6076 O O . LEU B 1 239 ? 25.438 -42.031 -23.156 1 95.06 239 LEU B O 1
ATOM 6080 N N . ARG B 1 240 ? 26.734 -41.188 -24.688 1 95.75 240 ARG B N 1
ATOM 6081 C CA . ARG B 1 240 ? 25.656 -40.719 -25.547 1 95.75 240 ARG B CA 1
ATOM 6082 C C . ARG B 1 240 ? 24.812 -41.906 -26.031 1 95.75 240 ARG B C 1
ATOM 6084 O O . ARG B 1 240 ? 23.594 -41.781 -26.141 1 95.75 240 ARG B O 1
ATOM 6091 N N . ARG B 1 241 ? 25.438 -42.969 -26.281 1 95.44 241 ARG B N 1
ATOM 6092 C CA . ARG B 1 241 ? 24.719 -44.156 -26.719 1 95.44 241 ARG B CA 1
ATOM 6093 C C . ARG B 1 241 ? 23.812 -44.656 -25.609 1 95.44 241 ARG B C 1
ATOM 6095 O O . ARG B 1 241 ? 22.688 -45.125 -25.859 1 95.44 241 ARG B O 1
ATOM 6102 N N . GLN B 1 242 ? 24.328 -44.625 -24.5 1 96.69 242 GLN B N 1
ATOM 6103 C CA . GLN B 1 242 ? 23.531 -45.062 -23.359 1 96.69 242 GLN B CA 1
ATOM 6104 C C . GLN B 1 242 ? 22.328 -44.125 -23.141 1 96.69 242 GLN B C 1
ATOM 6106 O O . GLN B 1 242 ? 21.234 -44.594 -22.828 1 96.69 242 GLN B O 1
ATOM 6111 N N . ILE B 1 243 ? 22.562 -42.844 -23.266 1 97.69 243 ILE B N 1
ATOM 6112 C CA . ILE B 1 243 ? 21.5 -41.875 -23.125 1 97.69 243 ILE B CA 1
ATOM 6113 C C . ILE B 1 243 ? 20.438 -42.125 -24.203 1 97.69 243 ILE B C 1
ATOM 6115 O O . ILE B 1 243 ? 19.234 -42.125 -23.906 1 97.69 243 ILE B O 1
ATOM 6119 N N . GLU B 1 244 ? 20.859 -42.344 -25.391 1 96.69 244 GLU B N 1
ATOM 6120 C CA . GLU B 1 244 ? 19.938 -42.625 -26.484 1 96.69 244 GLU B CA 1
ATOM 6121 C C . GLU B 1 244 ? 19.109 -43.875 -26.203 1 96.69 244 GLU B C 1
ATOM 6123 O O . GLU B 1 244 ? 17.891 -43.875 -26.438 1 96.69 244 GLU B O 1
ATOM 6128 N N . THR B 1 245 ? 19.75 -44.844 -25.703 1 96.69 245 THR B N 1
ATOM 6129 C CA . THR B 1 245 ? 19.062 -46.094 -25.375 1 96.69 245 THR B CA 1
ATOM 6130 C C . THR B 1 245 ? 18 -45.875 -24.297 1 96.69 245 THR B C 1
ATOM 6132 O O . THR B 1 245 ? 16.906 -46.438 -24.359 1 96.69 245 THR B O 1
ATOM 6135 N N . ALA B 1 246 ? 18.375 -45.125 -23.375 1 96.88 246 ALA B N 1
ATOM 6136 C CA . ALA B 1 246 ? 17.422 -44.812 -22.297 1 96.88 246 ALA B CA 1
ATOM 6137 C C .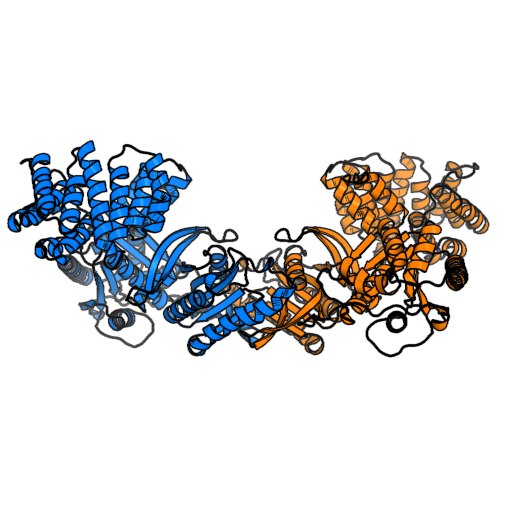 ALA B 1 246 ? 16.203 -44.062 -22.859 1 96.88 246 ALA B C 1
ATOM 6139 O O . ALA B 1 246 ? 15.062 -44.406 -22.5 1 96.88 246 ALA B O 1
ATOM 6140 N N . PHE B 1 247 ? 16.359 -43.094 -23.734 1 95.5 247 PHE B N 1
ATOM 6141 C CA . PHE B 1 247 ? 15.25 -42.344 -24.297 1 95.5 247 PHE B CA 1
ATOM 6142 C C . PHE B 1 247 ? 14.445 -43.188 -25.25 1 95.5 247 PHE B C 1
ATOM 6144 O O . PHE B 1 247 ? 13.227 -43.031 -25.359 1 95.5 247 PHE B O 1
ATOM 6151 N N . ASP B 1 248 ? 15.117 -44.125 -25.891 1 94.19 248 ASP B N 1
ATOM 6152 C CA . ASP B 1 248 ? 14.398 -45.094 -26.719 1 94.19 248 ASP B CA 1
ATOM 6153 C C . ASP B 1 248 ? 13.461 -45.969 -25.875 1 94.19 248 ASP B C 1
ATOM 6155 O O . ASP B 1 248 ? 12.32 -46.188 -26.266 1 94.19 248 ASP B O 1
ATOM 6159 N N . SER B 1 249 ? 13.969 -46.344 -24.844 1 94.44 249 SER B N 1
ATOM 6160 C CA . SER B 1 249 ? 13.188 -47.188 -23.953 1 94.44 249 SER B CA 1
ATOM 6161 C C . SER B 1 249 ? 12.016 -46.438 -23.359 1 94.44 249 SER B C 1
ATOM 6163 O O . SER B 1 249 ? 10.93 -47 -23.172 1 94.44 249 SER B O 1
ATOM 6165 N N . LEU B 1 250 ? 12.211 -45.188 -23.031 1 92.5 250 LEU B N 1
ATOM 6166 C CA . LEU B 1 250 ? 11.172 -44.375 -22.422 1 92.5 250 LEU B CA 1
ATOM 6167 C C . LEU B 1 250 ? 10.234 -43.812 -23.469 1 92.5 250 LEU B C 1
ATOM 6169 O O . LEU B 1 250 ? 9.109 -43.406 -23.156 1 92.5 250 LEU B O 1
ATOM 6173 N N . ASN B 1 251 ? 10.711 -43.719 -24.719 1 88.75 251 ASN B N 1
ATOM 6174 C CA . ASN B 1 251 ? 10.008 -43.094 -25.828 1 88.75 251 ASN B CA 1
ATOM 6175 C C . ASN B 1 251 ? 9.609 -41.656 -25.5 1 88.75 251 ASN B C 1
ATOM 6177 O O . ASN B 1 251 ? 8.539 -41.188 -25.906 1 88.75 251 ASN B O 1
ATOM 6181 N N . SER B 1 252 ? 10.391 -41 -24.656 1 90.5 252 SER B N 1
ATOM 6182 C CA . SER B 1 252 ? 10.047 -39.688 -24.188 1 90.5 252 SER B CA 1
ATOM 6183 C C . SER B 1 252 ? 10.562 -38.594 -25.156 1 90.5 252 SER B C 1
ATOM 6185 O O . SER B 1 252 ? 11.617 -38.781 -25.766 1 90.5 252 SER B O 1
ATOM 6187 N N . THR B 1 253 ? 9.82 -37.531 -25.219 1 88.88 253 THR B N 1
ATOM 6188 C CA . THR B 1 253 ? 10.227 -36.406 -26.062 1 88.88 253 THR B CA 1
ATOM 6189 C C . THR B 1 253 ? 10.266 -35.125 -25.281 1 88.88 253 THR B C 1
ATOM 6191 O O . THR B 1 253 ? 10.5 -34.031 -25.844 1 88.88 253 THR B O 1
ATOM 6194 N N . ILE B 1 254 ? 10.008 -35.094 -24.031 1 93.06 254 ILE B N 1
ATOM 6195 C CA . ILE B 1 254 ? 9.992 -33.906 -23.203 1 93.06 254 ILE B CA 1
ATOM 6196 C C . ILE B 1 254 ? 10.945 -34.094 -22.016 1 93.06 254 ILE B C 1
ATOM 6198 O O . ILE B 1 254 ? 10.859 -35.094 -21.297 1 93.06 254 ILE B O 1
ATOM 6202 N N . ALA B 1 255 ? 11.828 -33.156 -21.859 1 97.31 255 ALA B N 1
ATOM 6203 C CA . ALA B 1 255 ? 12.812 -33.312 -20.797 1 97.31 255 ALA B CA 1
ATOM 6204 C C . ALA B 1 255 ? 13.047 -31.969 -20.078 1 97.31 255 ALA B C 1
ATOM 6206 O O . ALA B 1 255 ? 13.062 -30.922 -20.703 1 97.31 255 ALA B O 1
ATOM 6207 N N . TYR B 1 256 ? 13.133 -32.094 -18.75 1 97.94 256 TYR B N 1
ATOM 6208 C CA . TYR B 1 256 ? 13.445 -30.953 -17.891 1 97.94 256 TYR B CA 1
ATOM 6209 C C . TYR B 1 256 ? 14.805 -31.125 -17.219 1 97.94 256 TYR B C 1
ATOM 6211 O O . TYR B 1 256 ? 15.109 -32.188 -16.688 1 97.94 256 TYR B O 1
ATOM 6219 N N . GLY B 1 257 ? 15.664 -30.219 -17.188 1 97.5 257 GLY B N 1
ATOM 6220 C CA . GLY B 1 257 ? 16.953 -30.312 -16.531 1 97.5 257 GLY B CA 1
ATOM 6221 C C . GLY B 1 257 ? 17.688 -28.984 -16.453 1 97.5 257 GLY B C 1
ATOM 6222 O O . GLY B 1 257 ? 17.172 -27.953 -16.891 1 97.5 257 GLY B O 1
ATOM 6223 N N . ALA B 1 258 ? 18.828 -29.328 -15.734 1 94.94 258 ALA B N 1
ATOM 6224 C CA . ALA B 1 258 ? 19.75 -28.203 -15.719 1 94.94 258 ALA B CA 1
ATOM 6225 C C . ALA B 1 258 ? 20.875 -28.406 -16.75 1 94.94 258 ALA B C 1
ATOM 6227 O O . ALA B 1 258 ? 20.953 -29.453 -17.375 1 94.94 258 ALA B O 1
ATOM 6228 N N . LEU B 1 259 ? 21.656 -27.625 -17.266 1 97.44 259 LEU B N 1
ATOM 6229 C CA . LEU B 1 259 ? 22.672 -27.609 -18.312 1 97.44 259 LEU B CA 1
ATOM 6230 C C . LEU B 1 259 ? 24.062 -27.453 -17.719 1 97.44 259 LEU B C 1
ATOM 6232 O O . LEU B 1 259 ? 24.875 -26.672 -18.219 1 97.44 259 LEU B O 1
ATOM 6236 N N . ALA B 1 260 ? 24.312 -28.203 -16.578 1 96.75 260 ALA B N 1
ATOM 6237 C CA . ALA B 1 260 ? 25.688 -28.219 -16.125 1 96.75 260 ALA B CA 1
ATOM 6238 C C . ALA B 1 260 ? 26.594 -28.969 -17.109 1 96.75 260 ALA B C 1
ATOM 6240 O O . ALA B 1 260 ? 26.125 -29.844 -17.844 1 96.75 260 ALA B O 1
ATOM 6241 N N . CYS B 1 261 ? 27.922 -28.641 -17.094 1 96.88 261 CYS B N 1
ATOM 6242 C CA . CYS B 1 261 ? 28.844 -29.312 -18.016 1 96.88 261 CYS B CA 1
ATOM 6243 C C . CYS B 1 261 ? 28.875 -30.812 -17.75 1 96.88 261 CYS B C 1
ATOM 6245 O O . CYS B 1 261 ? 28.781 -31.25 -16.594 1 96.88 261 CYS B O 1
ATOM 6247 N N . GLY B 1 262 ? 28.984 -31.531 -18.828 1 96.38 262 GLY B N 1
ATOM 6248 C CA . GLY B 1 262 ? 29.047 -33 -18.719 1 96.38 262 GLY B CA 1
ATOM 6249 C C . GLY B 1 262 ? 27.734 -33.656 -19 1 96.38 262 GLY B C 1
ATOM 6250 O O . GLY B 1 262 ? 27.156 -33.5 -20.078 1 96.38 262 GLY B O 1
ATOM 6251 N N . ALA B 1 263 ? 27.219 -34.312 -18.031 1 96.56 263 ALA B N 1
ATOM 6252 C CA . ALA B 1 263 ? 26.078 -35.219 -18.219 1 96.56 263 ALA B CA 1
ATOM 6253 C C . ALA B 1 263 ? 24.828 -34.438 -18.656 1 96.56 263 ALA B C 1
ATOM 6255 O O . ALA B 1 263 ? 24.141 -34.875 -19.594 1 96.56 263 ALA B O 1
ATOM 6256 N N . ASP B 1 264 ? 24.5 -33.312 -17.984 1 98 264 ASP B N 1
ATOM 6257 C CA . ASP B 1 264 ? 23.281 -32.562 -18.297 1 98 264 ASP B CA 1
ATOM 6258 C C . ASP B 1 264 ? 23.25 -32.156 -19.75 1 98 264 ASP B C 1
ATOM 6260 O O . ASP B 1 264 ? 22.234 -32.312 -20.438 1 98 264 ASP B O 1
ATOM 6264 N N . ILE B 1 265 ? 24.344 -31.609 -20.188 1 98 265 ILE B N 1
ATOM 6265 C CA . ILE B 1 265 ? 24.391 -31.078 -21.547 1 98 265 ILE B CA 1
ATOM 6266 C C . ILE B 1 265 ? 24.312 -32.25 -22.547 1 98 265 ILE B C 1
ATOM 6268 O O . ILE B 1 265 ? 23.672 -32.125 -23.594 1 98 265 ILE B O 1
ATOM 6272 N N . LEU B 1 266 ? 24.922 -33.375 -22.203 1 97.5 266 LEU B N 1
ATOM 6273 C CA . LEU B 1 266 ? 24.828 -34.5 -23.094 1 97.5 266 LEU B CA 1
ATOM 6274 C C . LEU B 1 266 ? 23.375 -34.969 -23.234 1 97.5 266 LEU B C 1
ATOM 6276 O O . LEU B 1 266 ? 22.938 -35.312 -24.328 1 97.5 266 LEU B O 1
ATOM 6280 N N . VAL B 1 267 ? 22.688 -35 -22.172 1 98.31 267 VAL B N 1
ATOM 6281 C CA . VAL B 1 267 ? 21.281 -35.375 -22.219 1 98.31 267 VAL B CA 1
ATOM 6282 C C . VAL B 1 267 ? 20.5 -34.375 -23.047 1 98.31 267 VAL B C 1
ATOM 6284 O O . VAL B 1 267 ? 19.703 -34.719 -23.906 1 98.31 267 VAL B O 1
ATOM 6287 N N . ALA B 1 268 ? 20.719 -33.094 -22.766 1 98.5 268 ALA B N 1
ATOM 6288 C CA . ALA B 1 268 ? 20.031 -32.031 -23.484 1 98.5 268 ALA B CA 1
ATOM 6289 C C . ALA B 1 268 ? 20.281 -32.094 -24.984 1 98.5 268 ALA B C 1
ATOM 6291 O O . ALA B 1 268 ? 19.344 -31.969 -25.781 1 98.5 268 ALA B O 1
ATOM 6292 N N . GLU B 1 269 ? 21.5 -32.344 -25.312 1 97.88 269 GLU B N 1
ATOM 6293 C CA . GLU B 1 269 ? 21.844 -32.5 -26.719 1 97.88 269 GLU B CA 1
ATOM 6294 C C . GLU B 1 269 ? 21.141 -33.688 -27.359 1 97.88 269 GLU B C 1
ATOM 6296 O O . GLU B 1 269 ? 20.703 -33.594 -28.51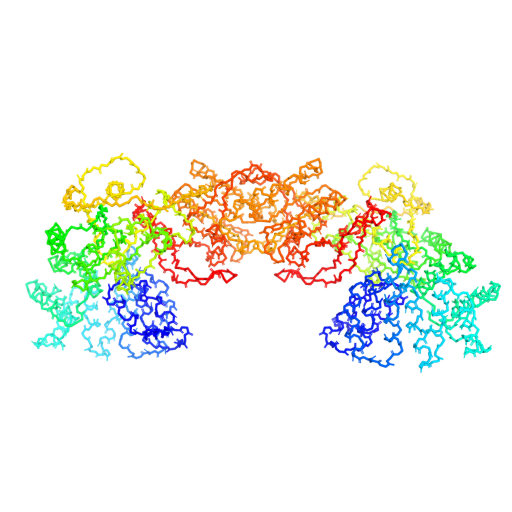6 1 97.88 269 GLU B O 1
ATOM 6301 N N . THR B 1 270 ? 21.078 -34.75 -26.656 1 97.38 270 THR B N 1
ATOM 6302 C CA . THR B 1 270 ? 20.406 -35.938 -27.156 1 97.38 270 THR B CA 1
ATOM 6303 C C . THR B 1 270 ? 18.922 -35.656 -27.375 1 97.38 270 THR B C 1
ATOM 6305 O O . THR B 1 270 ? 18.344 -36.062 -28.391 1 97.38 270 THR B O 1
ATOM 6308 N N . VAL B 1 271 ? 18.25 -35 -26.422 1 97 271 VAL B N 1
ATOM 6309 C CA . VAL B 1 271 ? 16.828 -34.656 -26.531 1 97 271 VAL B CA 1
ATOM 6310 C C . VAL B 1 271 ? 16.609 -33.781 -27.766 1 97 271 VAL B C 1
ATOM 6312 O O . VAL B 1 271 ? 15.688 -34.031 -28.547 1 97 271 VAL B O 1
ATOM 6315 N N . LEU B 1 272 ? 17.469 -32.781 -27.938 1 96.69 272 LEU B N 1
ATOM 6316 C CA . LEU B 1 272 ? 17.328 -31.844 -29.047 1 96.69 272 LEU B CA 1
ATOM 6317 C C . LEU B 1 272 ? 17.562 -32.562 -30.375 1 96.69 272 LEU B C 1
ATOM 6319 O O . LEU B 1 272 ? 16.859 -32.281 -31.359 1 96.69 272 LEU B O 1
ATOM 6323 N N . ALA B 1 273 ? 18.516 -33.406 -30.391 1 95.88 273 ALA B N 1
ATOM 6324 C CA . ALA B 1 273 ? 18.828 -34.125 -31.625 1 95.88 273 ALA B CA 1
ATOM 6325 C C . ALA B 1 273 ? 17.656 -35.031 -32.031 1 95.88 273 ALA B C 1
ATOM 6327 O O . ALA B 1 273 ? 17.453 -35.25 -33.219 1 95.88 273 ALA B O 1
ATOM 6328 N N . ARG B 1 274 ? 16.891 -35.469 -31.109 1 92.69 274 ARG B N 1
ATOM 6329 C CA . ARG B 1 274 ? 15.758 -36.344 -31.375 1 92.69 274 ARG B CA 1
ATOM 6330 C C . ARG B 1 274 ? 14.508 -35.531 -31.688 1 92.69 274 ARG B C 1
ATOM 6332 O O . ARG B 1 274 ? 13.438 -36.094 -31.922 1 92.69 274 ARG B O 1
ATOM 6339 N N . GLY B 1 275 ? 14.648 -34.25 -31.656 1 90.25 275 GLY B N 1
ATOM 6340 C CA . GLY B 1 275 ? 13.508 -33.375 -31.938 1 90.25 275 GLY B CA 1
ATOM 6341 C C . GLY B 1 275 ? 12.602 -33.188 -30.734 1 90.25 275 GLY B C 1
ATOM 6342 O O . GLY B 1 275 ? 11.438 -32.812 -30.891 1 90.25 275 GLY B O 1
ATOM 6343 N N . GLY B 1 276 ? 13.078 -33.531 -29.641 1 91.5 276 GLY B N 1
ATOM 6344 C CA . GLY B 1 276 ? 12.281 -33.375 -28.438 1 91.5 276 GLY B CA 1
ATOM 6345 C C . GLY B 1 276 ? 12.25 -31.969 -27.891 1 91.5 276 GLY B C 1
ATOM 6346 O O . GLY B 1 276 ? 12.883 -31.078 -28.453 1 91.5 276 GLY B O 1
ATOM 6347 N N . GLU B 1 277 ? 11.461 -31.812 -26.844 1 92.25 277 GLU B N 1
ATOM 6348 C CA . GLU B 1 277 ? 11.312 -30.531 -26.156 1 92.25 277 GLU B CA 1
ATOM 6349 C C . GLU B 1 277 ? 12.195 -30.453 -24.922 1 92.25 277 GLU B C 1
ATOM 6351 O O . GLU B 1 277 ? 12.062 -31.266 -24 1 92.25 277 GLU B O 1
ATOM 6356 N N . LEU B 1 278 ? 13.039 -29.422 -24.953 1 95.81 278 LEU B N 1
ATOM 6357 C CA . LEU B 1 278 ? 13.922 -29.203 -23.812 1 95.81 278 LEU B CA 1
ATOM 6358 C C . LEU B 1 278 ? 13.461 -28.016 -22.984 1 95.81 278 LEU B C 1
ATOM 6360 O O . LEU B 1 278 ? 13.234 -26.938 -23.516 1 95.81 278 LEU B O 1
ATOM 6364 N N . HIS B 1 279 ? 13.242 -28.297 -21.719 1 96 279 HIS B N 1
ATOM 6365 C CA . HIS B 1 279 ? 12.938 -27.234 -20.766 1 96 279 HIS B CA 1
ATOM 6366 C C . HIS B 1 279 ? 14.062 -27.062 -19.766 1 96 279 HIS B C 1
ATOM 6368 O O . HIS B 1 279 ? 14.477 -28.031 -19.109 1 96 279 HIS B O 1
ATOM 6374 N N . VAL B 1 280 ? 14.492 -25.812 -19.625 1 98 280 VAL B N 1
ATOM 6375 C CA . VAL B 1 280 ? 15.672 -25.578 -18.797 1 98 280 VAL B CA 1
ATOM 6376 C C . VAL B 1 280 ? 15.281 -24.75 -17.578 1 98 280 VAL B C 1
ATOM 6378 O O . VAL B 1 280 ? 14.562 -23.75 -17.688 1 98 280 VAL B O 1
ATOM 6381 N N . VAL B 1 281 ? 15.703 -25.203 -16.375 1 96.94 281 VAL B N 1
ATOM 6382 C CA . VAL B 1 281 ? 15.562 -24.438 -15.141 1 96.94 281 VAL B CA 1
ATOM 6383 C C . VAL B 1 281 ? 16.938 -24.203 -14.508 1 96.94 281 VAL B C 1
ATOM 6385 O O . VAL B 1 281 ? 17.609 -25.156 -14.133 1 96.94 281 VAL B O 1
ATOM 6388 N N . LEU B 1 282 ? 17.328 -22.969 -14.438 1 95.38 282 LEU B N 1
ATOM 6389 C CA . LEU B 1 282 ? 18.609 -22.609 -13.828 1 95.38 282 LEU B CA 1
ATOM 6390 C C . LEU B 1 282 ? 18.406 -22.078 -12.406 1 95.38 282 LEU B C 1
ATOM 6392 O O . LEU B 1 282 ? 17.438 -21.344 -12.148 1 95.38 282 LEU B O 1
ATOM 6396 N N . PRO B 1 283 ? 19.281 -22.516 -11.516 1 91.88 283 PRO B N 1
ATOM 6397 C CA . PRO B 1 283 ? 19.109 -22.062 -10.125 1 91.88 283 PRO B CA 1
ATOM 6398 C C . PRO B 1 283 ? 19.344 -20.562 -9.961 1 91.88 283 PRO B C 1
ATOM 6400 O O . PRO B 1 283 ? 18.781 -19.953 -9.055 1 91.88 283 PRO B O 1
ATOM 6403 N N . PHE B 1 284 ? 20.219 -20.031 -10.672 1 88.44 284 PHE B N 1
ATOM 6404 C CA . PHE B 1 284 ? 20.5 -18.609 -10.602 1 88.44 284 PHE B CA 1
ATOM 6405 C C . PHE B 1 284 ? 20.844 -18.047 -11.977 1 88.44 284 PHE B C 1
ATOM 6407 O O . PHE B 1 284 ? 20.609 -18.703 -12.992 1 88.44 284 PHE B O 1
ATOM 6414 N N . ARG B 1 285 ? 21.375 -16.828 -12.07 1 88.25 285 ARG B N 1
ATOM 6415 C CA . ARG B 1 285 ? 21.562 -16.109 -13.328 1 88.25 285 ARG B CA 1
ATOM 6416 C C . ARG B 1 285 ? 22.5 -16.875 -14.25 1 88.25 285 ARG B C 1
ATOM 6418 O O . ARG B 1 285 ? 23.453 -17.531 -13.789 1 88.25 285 ARG B O 1
ATOM 6425 N N . ILE B 1 286 ? 22.25 -16.656 -15.523 1 92.69 286 ILE B N 1
ATOM 6426 C CA . ILE B 1 286 ? 22.938 -17.422 -16.562 1 92.69 286 ILE B CA 1
ATOM 6427 C C . ILE B 1 286 ? 24.453 -17.234 -16.406 1 92.69 286 ILE B C 1
ATOM 6429 O O . ILE B 1 286 ? 25.203 -18.219 -16.422 1 92.69 286 ILE B O 1
ATOM 6433 N N . GLU B 1 287 ? 24.859 -16.016 -16.188 1 89.69 287 GLU B N 1
ATOM 6434 C CA . GLU B 1 287 ? 26.281 -15.75 -16.094 1 89.69 287 GLU B CA 1
ATOM 6435 C C . GLU B 1 287 ? 26.906 -16.422 -14.867 1 89.69 287 GLU B C 1
ATOM 6437 O O . GLU B 1 287 ? 28.016 -16.953 -14.938 1 89.69 287 GLU B O 1
ATOM 6442 N N . ASP B 1 288 ? 26.172 -16.438 -13.852 1 88.44 288 ASP B N 1
ATOM 6443 C CA . ASP B 1 288 ? 26.641 -17.094 -12.633 1 88.44 288 ASP B CA 1
ATOM 6444 C C . ASP B 1 288 ? 26.672 -18.609 -12.797 1 88.44 288 ASP B C 1
ATOM 6446 O O . ASP B 1 288 ? 27.562 -19.266 -12.273 1 88.44 288 ASP B O 1
ATOM 6450 N N . PHE B 1 289 ? 25.703 -19.109 -13.445 1 92.19 289 PHE B N 1
ATOM 6451 C CA . PHE B 1 289 ? 25.641 -20.547 -13.672 1 92.19 289 PHE B CA 1
ATOM 6452 C C . PHE B 1 289 ? 26.797 -21 -14.562 1 92.19 289 PHE B C 1
ATOM 6454 O O . PHE B 1 289 ? 27.391 -22.047 -14.328 1 92.19 289 PHE B O 1
ATOM 6461 N N . ILE B 1 290 ? 27.109 -20.188 -15.57 1 93.56 290 ILE B N 1
ATOM 6462 C CA . ILE B 1 290 ? 28.234 -20.5 -16.453 1 93.56 290 ILE B CA 1
ATOM 6463 C C . ILE B 1 290 ? 29.516 -20.578 -15.633 1 93.56 290 ILE B C 1
ATOM 6465 O O . ILE B 1 290 ? 30.297 -21.531 -15.773 1 93.56 290 ILE B O 1
ATOM 6469 N N . LEU B 1 291 ? 29.672 -19.703 -14.75 1 90.69 291 LEU B N 1
ATOM 6470 C CA . LEU B 1 291 ? 30.906 -19.594 -13.977 1 90.69 291 LEU B CA 1
ATOM 6471 C C . LEU B 1 291 ? 31.031 -20.781 -13.023 1 90.69 291 LEU B C 1
ATOM 6473 O O . LEU B 1 291 ? 32.156 -21.234 -12.742 1 90.69 291 LEU B O 1
ATOM 6477 N N . THR B 1 292 ? 29.938 -21.281 -12.57 1 90.81 292 THR B N 1
ATOM 6478 C CA . THR B 1 292 ? 30 -22.25 -11.484 1 90.81 292 THR B CA 1
ATOM 6479 C C . THR B 1 292 ? 29.797 -23.672 -12.016 1 90.81 292 THR B C 1
ATOM 6481 O O . THR B 1 292 ? 30.328 -24.625 -11.453 1 90.81 292 THR B O 1
ATOM 6484 N N . SER B 1 293 ? 29.047 -23.828 -13.125 1 94.19 293 SER B N 1
ATOM 6485 C CA . SER B 1 293 ? 28.578 -25.156 -13.453 1 94.19 293 SER B CA 1
ATOM 6486 C C . SER B 1 293 ? 28.859 -25.516 -14.914 1 94.19 293 SER B C 1
ATOM 6488 O O . SER B 1 293 ? 28.578 -26.625 -15.359 1 94.19 293 SER B O 1
ATOM 6490 N N . VAL B 1 294 ? 29.391 -24.547 -15.672 1 96.19 294 VAL B N 1
ATOM 6491 C CA . VAL B 1 294 ? 29.641 -24.844 -17.078 1 96.19 294 VAL B CA 1
ATOM 6492 C C . VAL B 1 294 ? 31.125 -24.641 -17.391 1 96.19 294 VAL B C 1
ATOM 6494 O O . VAL B 1 294 ? 31.812 -25.578 -17.812 1 96.19 294 VAL B O 1
ATOM 6497 N N . ALA B 1 295 ? 31.656 -23.547 -16.984 1 94.31 295 ALA B N 1
ATOM 6498 C CA . ALA B 1 295 ? 33.031 -23.156 -17.312 1 94.31 295 ALA B CA 1
ATOM 6499 C C . ALA B 1 295 ? 34.031 -24.125 -16.688 1 94.31 295 ALA B C 1
ATOM 6501 O O . ALA B 1 295 ? 35.094 -24.375 -17.266 1 94.31 295 ALA B O 1
ATOM 6502 N N . PRO B 1 296 ? 33.75 -24.609 -15.555 1 94.25 296 PRO B N 1
ATOM 6503 C CA . PRO B 1 296 ? 34.719 -25.547 -14.953 1 94.25 296 PRO B CA 1
ATOM 6504 C C . PRO B 1 296 ? 35 -26.734 -15.852 1 94.25 296 PRO B C 1
ATOM 6506 O O . PRO B 1 296 ? 36.062 -27.375 -15.711 1 94.25 296 PRO B O 1
ATOM 6509 N N . GLY B 1 297 ? 34.062 -27.125 -16.719 1 94.44 297 GLY B N 1
ATOM 6510 C CA . GLY B 1 297 ? 34.281 -28.234 -17.625 1 94.44 297 GLY B CA 1
ATOM 6511 C C . GLY B 1 297 ? 35.156 -27.891 -18.797 1 94.44 297 GLY B C 1
ATOM 6512 O O . GLY B 1 297 ? 35.656 -28.781 -19.5 1 94.44 297 GLY B O 1
ATOM 6513 N N . GLY B 1 298 ? 35.344 -26.609 -19.031 1 92.62 298 GLY B N 1
ATOM 6514 C CA . GLY B 1 298 ? 36.125 -26.141 -20.156 1 92.62 298 GLY B CA 1
ATOM 6515 C C . GLY B 1 298 ? 35.375 -25.234 -21.094 1 92.62 298 GLY B C 1
ATOM 6516 O O . GLY B 1 298 ? 34.125 -25.203 -21.062 1 92.62 298 GLY B O 1
ATOM 6517 N N . GLU B 1 299 ? 36.031 -24.547 -22 1 90.31 299 GLU B N 1
ATOM 6518 C CA . GLU B 1 299 ? 35.469 -23.547 -22.891 1 90.31 299 GLU B CA 1
ATOM 6519 C C . GLU B 1 299 ? 34.5 -24.188 -23.875 1 90.31 299 GLU B C 1
ATOM 6521 O O . GLU B 1 299 ? 33.5 -23.562 -24.266 1 90.31 299 GLU B O 1
ATOM 6526 N N . GLY B 1 300 ? 34.812 -25.328 -24.281 1 93.69 300 GLY B N 1
ATOM 6527 C CA . GLY B 1 300 ? 33.938 -26.016 -25.234 1 93.69 300 GLY B CA 1
ATOM 6528 C C . GLY B 1 300 ? 32.531 -26.234 -24.688 1 93.69 300 GLY B C 1
ATOM 6529 O O . GLY B 1 300 ? 31.578 -26.234 -25.453 1 93.69 300 GLY B O 1
ATOM 6530 N N . TRP B 1 301 ? 32.469 -26.422 -23.484 1 96.25 301 TRP B N 1
ATOM 6531 C CA . TRP B 1 301 ? 31.172 -26.688 -22.859 1 96.25 301 TRP B CA 1
ATOM 6532 C C . TRP B 1 301 ? 30.312 -25.422 -22.844 1 96.25 301 TRP B C 1
ATOM 6534 O O . TRP B 1 301 ? 29.078 -25.5 -22.859 1 96.25 301 TRP B O 1
ATOM 6544 N N . ILE B 1 302 ? 30.922 -24.281 -22.844 1 96.44 302 ILE B N 1
ATOM 6545 C CA . ILE B 1 302 ? 30.188 -23.016 -22.812 1 96.44 302 ILE B CA 1
ATOM 6546 C C . ILE B 1 302 ? 29.406 -22.844 -24.109 1 96.44 302 ILE B C 1
ATOM 6548 O O . ILE B 1 302 ? 28.234 -22.453 -24.094 1 96.44 302 ILE B O 1
ATOM 6552 N N . GLU B 1 303 ? 30.047 -23.141 -25.156 1 96.25 303 GLU B N 1
ATOM 6553 C CA . GLU B 1 303 ? 29.359 -23.047 -26.453 1 96.25 303 GLU B CA 1
ATOM 6554 C C . GLU B 1 303 ? 28.203 -24.047 -26.531 1 96.25 303 GLU B C 1
ATOM 6556 O O . GLU B 1 303 ? 27.125 -23.703 -27.031 1 96.25 303 GLU B O 1
ATOM 6561 N N . ARG B 1 304 ? 28.469 -25.234 -26.062 1 97.19 304 ARG B N 1
ATOM 6562 C CA . ARG B 1 304 ? 27.438 -26.266 -26.078 1 97.19 304 ARG B CA 1
ATOM 6563 C C . ARG B 1 304 ? 26.25 -25.859 -25.188 1 97.19 304 ARG B C 1
ATOM 6565 O O . ARG B 1 304 ? 25.094 -26.094 -25.562 1 97.19 304 ARG B O 1
ATOM 6572 N N . PHE B 1 305 ? 26.594 -25.297 -24.078 1 97.69 305 PHE B N 1
ATOM 6573 C CA . PHE B 1 305 ? 25.578 -24.781 -23.172 1 97.69 305 PHE B CA 1
ATOM 6574 C C . PHE B 1 305 ? 24.688 -23.75 -23.875 1 97.69 305 PHE B C 1
ATOM 6576 O O . PHE B 1 305 ? 23.469 -23.844 -23.828 1 97.69 305 PHE B O 1
ATOM 6583 N N . ARG B 1 306 ? 25.266 -22.844 -24.547 1 97.62 306 ARG B N 1
ATOM 6584 C CA . ARG B 1 306 ? 24.531 -21.781 -25.234 1 97.62 306 ARG B CA 1
ATOM 6585 C C . ARG B 1 306 ? 23.672 -22.328 -26.344 1 97.62 306 ARG B C 1
ATOM 6587 O O . ARG B 1 306 ? 22.562 -21.859 -26.578 1 97.62 306 ARG B O 1
ATOM 6594 N N . HIS B 1 307 ? 24.219 -23.297 -26.984 1 97.19 307 HIS B N 1
ATOM 6595 C CA . HIS B 1 307 ? 23.453 -23.938 -28.047 1 97.19 307 HIS B CA 1
ATOM 6596 C C . HIS B 1 307 ? 22.188 -24.594 -27.516 1 97.19 307 HIS B C 1
ATOM 6598 O O . HIS B 1 307 ? 21.109 -24.438 -28.094 1 97.19 307 HIS B O 1
ATOM 6604 N N . CYS B 1 308 ? 22.297 -25.266 -26.422 1 98 308 CYS B N 1
ATOM 6605 C CA . CYS B 1 308 ? 21.141 -25.906 -25.797 1 98 308 CYS B CA 1
ATOM 6606 C C . CYS B 1 308 ? 20.156 -24.875 -25.297 1 98 308 CYS B C 1
ATOM 6608 O O . CYS B 1 308 ? 18.938 -25.031 -25.484 1 98 308 CYS B O 1
ATOM 6610 N N . LEU B 1 309 ? 20.688 -23.828 -24.719 1 97.25 309 LEU B N 1
ATOM 6611 C CA . LEU B 1 309 ? 19.828 -22.766 -24.188 1 97.25 309 LEU B CA 1
ATOM 6612 C C . LEU B 1 309 ? 19.016 -22.109 -25.281 1 97.25 309 LEU B C 1
ATOM 6614 O O . LEU B 1 309 ? 17.828 -21.844 -25.109 1 97.25 309 LEU B O 1
ATOM 6618 N N . ASP B 1 310 ? 19.609 -21.875 -26.391 1 95.69 310 ASP B N 1
ATOM 6619 C CA . ASP B 1 310 ? 18.969 -21.188 -27.516 1 95.69 310 ASP B CA 1
ATOM 6620 C C . ASP B 1 310 ? 17.844 -22.031 -28.109 1 95.69 310 ASP B C 1
ATOM 6622 O O . ASP B 1 310 ? 16.906 -21.5 -28.688 1 95.69 310 ASP B O 1
ATOM 6626 N N . ARG B 1 311 ? 17.953 -23.297 -27.984 1 95 311 ARG B N 1
ATOM 6627 C CA . ARG B 1 311 ? 17 -24.203 -28.625 1 95 311 ARG B CA 1
ATOM 6628 C C . ARG B 1 311 ? 15.984 -24.734 -27.609 1 95 311 ARG B C 1
ATOM 6630 O O . ARG B 1 311 ? 15.094 -25.5 -27.969 1 95 311 ARG B O 1
ATOM 6637 N N . ALA B 1 312 ? 16.125 -24.344 -26.406 1 94.56 312 ALA B N 1
ATOM 6638 C CA . ALA B 1 312 ? 15.18 -24.781 -25.391 1 94.56 312 ALA B CA 1
ATOM 6639 C C . ALA B 1 312 ? 13.789 -24.188 -25.625 1 94.56 312 ALA B C 1
ATOM 6641 O O . ALA B 1 312 ? 13.664 -23.062 -26.094 1 94.56 312 ALA B O 1
ATOM 6642 N N . ALA B 1 313 ? 12.789 -24.969 -25.297 1 87.25 313 ALA B N 1
ATOM 6643 C CA . ALA B 1 313 ? 11.414 -24.5 -25.422 1 87.25 313 ALA B CA 1
ATOM 6644 C C . ALA B 1 313 ? 11.125 -23.391 -24.406 1 87.25 313 ALA B C 1
ATOM 6646 O O . ALA B 1 313 ? 10.359 -22.469 -24.688 1 87.25 313 ALA B O 1
ATOM 6647 N N . GLU B 1 314 ? 11.719 -23.5 -23.266 1 88.44 314 GLU B N 1
ATOM 6648 C CA . GLU B 1 314 ? 11.594 -22.516 -22.203 1 88.44 314 GLU B CA 1
ATOM 6649 C C . GLU B 1 314 ? 12.82 -22.531 -21.297 1 88.44 314 GLU B C 1
ATOM 6651 O O . GLU B 1 314 ? 13.406 -23.594 -21.047 1 88.44 314 GLU B O 1
ATOM 6656 N N . VAL B 1 315 ? 13.148 -21.359 -20.844 1 93.56 315 VAL B N 1
ATOM 6657 C CA . VAL B 1 315 ? 14.211 -21.172 -19.859 1 93.56 315 VAL B CA 1
ATOM 6658 C C . VAL B 1 315 ? 13.664 -20.422 -18.656 1 93.56 315 VAL B C 1
ATOM 6660 O O . VAL B 1 315 ? 13.156 -19.297 -18.781 1 93.56 315 VAL B O 1
ATOM 6663 N N . VAL B 1 316 ? 13.75 -21.078 -17.5 1 92.81 316 VAL B N 1
ATOM 6664 C CA . VAL B 1 316 ? 13.297 -20.453 -16.266 1 92.81 316 VAL B CA 1
ATOM 6665 C C . VAL B 1 316 ? 14.477 -20.266 -15.32 1 92.81 316 VAL B C 1
ATOM 6667 O O . VAL B 1 316 ? 15.281 -21.188 -15.133 1 92.81 316 VAL B O 1
ATOM 6670 N N . ILE B 1 317 ? 14.617 -19.094 -14.82 1 92.75 317 ILE B N 1
ATOM 6671 C CA . ILE B 1 317 ? 15.609 -18.812 -13.789 1 92.75 317 ILE B CA 1
ATOM 6672 C C . ILE B 1 317 ? 14.93 -18.781 -12.422 1 92.75 317 ILE B C 1
ATOM 6674 O O . ILE B 1 317 ? 14.078 -17.938 -12.164 1 92.75 317 ILE B O 1
ATOM 6678 N N . ALA B 1 318 ? 15.305 -19.688 -11.539 1 91.62 318 ALA B N 1
ATOM 6679 C CA . ALA B 1 318 ? 14.641 -19.859 -10.25 1 91.62 318 ALA B CA 1
ATOM 6680 C C . ALA B 1 318 ? 14.859 -18.641 -9.359 1 91.62 318 ALA B C 1
ATOM 6682 O O . ALA B 1 318 ? 13.922 -18.156 -8.719 1 91.62 318 ALA B O 1
ATOM 6683 N N . SER B 1 319 ? 16.078 -18.172 -9.258 1 86.62 319 SER B N 1
ATOM 6684 C CA . SER B 1 319 ? 16.406 -16.984 -8.484 1 86.62 319 SER B CA 1
ATOM 6685 C C . SER B 1 319 ? 17.234 -16.016 -9.312 1 86.62 319 SER B C 1
ATOM 6687 O O . SER B 1 319 ? 18.375 -16.312 -9.68 1 86.62 319 SER B O 1
ATOM 6689 N N . GLU B 1 320 ? 16.75 -14.844 -9.484 1 77.94 320 GLU B N 1
ATOM 6690 C CA . GLU B 1 320 ? 17.438 -13.852 -10.305 1 77.94 320 GLU B CA 1
ATOM 6691 C C . GLU B 1 320 ? 18.484 -13.086 -9.484 1 77.94 320 GLU B C 1
ATOM 6693 O O . GLU B 1 320 ? 19.219 -12.258 -10.023 1 77.94 320 GLU B O 1
ATOM 6698 N N . THR B 1 321 ? 18.469 -13.367 -8.266 1 71.88 321 THR B N 1
ATOM 6699 C CA . THR B 1 321 ? 19.422 -12.648 -7.418 1 71.88 321 THR B CA 1
ATOM 6700 C C . THR B 1 321 ? 20.797 -13.305 -7.473 1 71.88 321 THR B C 1
ATOM 6702 O O . THR B 1 321 ? 20.906 -14.516 -7.676 1 71.88 321 THR B O 1
ATOM 6705 N N . ALA B 1 322 ? 21.75 -12.398 -7.418 1 63.34 322 ALA B N 1
ATOM 6706 C CA . ALA B 1 322 ? 23.125 -12.883 -7.488 1 63.34 322 ALA B CA 1
ATOM 6707 C C . ALA B 1 322 ? 23.438 -13.805 -6.312 1 63.34 322 ALA B C 1
ATOM 6709 O O . ALA B 1 322 ? 23.203 -13.438 -5.156 1 63.34 322 ALA B O 1
ATOM 6710 N N . ALA B 1 323 ? 23.406 -15.023 -6.457 1 62.62 323 ALA B N 1
ATOM 6711 C CA . ALA B 1 323 ? 23.797 -15.969 -5.414 1 62.62 323 ALA B CA 1
ATOM 6712 C C . ALA B 1 323 ? 24.75 -17.016 -5.953 1 62.62 323 ALA B C 1
ATOM 6714 O O . ALA B 1 323 ? 24.328 -18.031 -6.508 1 62.62 323 ALA B O 1
ATOM 6715 N N . LEU B 1 324 ? 25.953 -16.719 -5.707 1 64.25 324 LEU B N 1
ATOM 6716 C CA . LEU B 1 324 ? 26.938 -17.625 -6.297 1 64.25 324 LEU B CA 1
ATOM 6717 C C . LEU B 1 324 ? 27.234 -18.797 -5.363 1 64.25 324 LEU B C 1
ATOM 6719 O O . LEU B 1 324 ? 27.453 -18.609 -4.168 1 64.25 324 LEU B O 1
ATOM 6723 N N . ASN B 1 325 ? 26.984 -20.016 -5.902 1 68.38 325 ASN B N 1
ATOM 6724 C CA . ASN B 1 325 ? 27.438 -21.281 -5.363 1 68.38 325 ASN B CA 1
ATOM 6725 C C . ASN B 1 325 ? 26.797 -21.594 -4.016 1 68.38 325 ASN B C 1
ATOM 6727 O O . ASN B 1 325 ? 27.469 -22 -3.074 1 68.38 325 ASN B O 1
ATOM 6731 N N . ASP B 1 326 ? 25.578 -21.266 -3.793 1 81.06 326 ASP B N 1
ATOM 6732 C CA . ASP B 1 326 ? 24.797 -21.594 -2.605 1 81.06 326 ASP B CA 1
ATOM 6733 C C . ASP B 1 326 ? 23.984 -22.875 -2.82 1 81.06 326 ASP B C 1
ATOM 6735 O O . ASP B 1 326 ? 23.078 -22.906 -3.66 1 81.06 326 ASP B O 1
ATOM 6739 N N . ASP B 1 327 ? 24.281 -23.922 -1.999 1 87.19 327 ASP B N 1
ATOM 6740 C CA . ASP B 1 327 ? 23.625 -25.219 -2.125 1 87.19 327 ASP B CA 1
ATOM 6741 C C . ASP B 1 327 ? 22.109 -25.078 -2.006 1 87.19 327 ASP B C 1
ATOM 6743 O O . ASP B 1 327 ? 21.359 -25.859 -2.604 1 87.19 327 ASP B O 1
ATOM 6747 N N . ARG B 1 328 ? 21.703 -24.125 -1.258 1 88.88 328 ARG B N 1
ATOM 6748 C CA . ARG B 1 328 ? 20.281 -23.922 -1.063 1 88.88 328 ARG B CA 1
ATOM 6749 C C . ARG B 1 328 ? 19.609 -23.469 -2.361 1 88.88 328 ARG B C 1
ATOM 6751 O O . ARG B 1 328 ? 18.469 -23.844 -2.633 1 88.88 328 ARG B O 1
ATOM 6758 N N . GLN B 1 329 ? 20.297 -22.734 -3.131 1 88.94 329 GLN B N 1
ATOM 6759 C CA . GLN B 1 329 ? 19.75 -22.266 -4.395 1 88.94 329 GLN B CA 1
ATOM 6760 C C . GLN B 1 329 ? 19.75 -23.359 -5.445 1 88.94 329 GLN B C 1
ATOM 6762 O O . GLN B 1 329 ? 18.828 -23.438 -6.266 1 88.94 329 GLN B O 1
ATOM 6767 N N . TYR B 1 330 ? 20.812 -24.172 -5.422 1 91.94 330 TYR B N 1
ATOM 6768 C CA . TYR B 1 330 ? 20.828 -25.328 -6.316 1 91.94 330 TYR B CA 1
ATOM 6769 C C . TYR B 1 330 ? 19.641 -26.25 -6.039 1 91.94 330 TYR B C 1
ATOM 6771 O O . TYR B 1 330 ? 18.969 -26.703 -6.965 1 91.94 330 TYR B O 1
ATOM 6779 N N . ARG B 1 331 ? 19.484 -26.484 -4.801 1 92.88 331 ARG B N 1
ATOM 6780 C CA . ARG B 1 331 ? 18.375 -27.359 -4.406 1 92.88 331 ARG B CA 1
ATOM 6781 C C . ARG B 1 331 ? 17.031 -26.766 -4.832 1 92.88 331 ARG B C 1
ATOM 6783 O O . ARG B 1 331 ? 16.156 -27.5 -5.316 1 92.88 331 ARG B O 1
ATOM 6790 N N . TYR B 1 332 ? 16.875 -25.5 -4.594 1 93.44 332 TYR B N 1
ATOM 6791 C CA . TYR B 1 332 ? 15.648 -24.812 -4.98 1 93.44 332 TYR B CA 1
ATOM 6792 C C . TYR B 1 332 ? 15.398 -24.969 -6.477 1 93.44 332 TYR B C 1
ATOM 6794 O O . TYR B 1 332 ? 14.281 -25.281 -6.891 1 93.44 332 TYR B O 1
ATOM 6802 N N . GLY B 1 333 ? 16.406 -24.75 -7.258 1 94.19 333 GLY B N 1
ATOM 6803 C CA . GLY B 1 333 ? 16.281 -24.938 -8.695 1 94.19 333 GLY B CA 1
ATOM 6804 C C . GLY B 1 333 ? 15.883 -26.359 -9.078 1 94.19 333 GLY B C 1
ATOM 6805 O O . GLY B 1 333 ? 15.047 -26.547 -9.961 1 94.19 333 GLY B O 1
ATOM 6806 N N . SER B 1 334 ? 16.5 -27.297 -8.422 1 96 334 SER B N 1
ATOM 6807 C CA . SER B 1 334 ? 16.188 -28.703 -8.688 1 96 334 SER B CA 1
ATOM 6808 C C . SER B 1 334 ? 14.75 -29.016 -8.328 1 96 334 SER B C 1
ATOM 6810 O O . SER B 1 334 ? 14.062 -29.734 -9.07 1 96 334 SER B O 1
ATOM 6812 N N . MET B 1 335 ? 14.305 -28.516 -7.242 1 95.12 335 MET B N 1
ATOM 6813 C CA . MET B 1 335 ? 12.93 -28.766 -6.809 1 95.12 335 MET B CA 1
ATOM 6814 C C . MET B 1 335 ? 11.93 -28.188 -7.812 1 95.12 335 MET B C 1
ATOM 6816 O O . MET B 1 335 ? 10.938 -28.828 -8.141 1 95.12 335 MET B O 1
ATOM 6820 N N . MET B 1 336 ? 12.203 -27.031 -8.188 1 95.81 336 MET B N 1
ATOM 6821 C CA . MET B 1 336 ? 11.344 -26.391 -9.164 1 95.81 336 MET B CA 1
ATOM 6822 C C . MET B 1 336 ? 11.305 -27.188 -10.469 1 95.81 336 MET B C 1
ATOM 6824 O O . MET B 1 336 ? 10.227 -27.438 -11.016 1 95.81 336 MET B O 1
ATOM 6828 N N . MET B 1 337 ? 12.469 -27.578 -10.906 1 96.5 337 MET B N 1
ATOM 6829 C CA . MET B 1 337 ? 12.609 -28.344 -12.133 1 96.5 337 MET B CA 1
ATOM 6830 C C . MET B 1 337 ? 11.812 -29.641 -12.055 1 96.5 337 MET B C 1
ATOM 6832 O O . MET B 1 337 ? 11.023 -29.953 -12.953 1 96.5 337 MET B O 1
ATOM 6836 N N . MET B 1 338 ? 12.016 -30.359 -11.039 1 97.31 338 MET B N 1
ATOM 6837 C CA . MET B 1 338 ? 11.312 -31.625 -10.828 1 97.31 338 MET B CA 1
ATOM 6838 C C . MET B 1 338 ? 9.805 -31.391 -10.711 1 97.31 338 MET B C 1
ATOM 6840 O O . MET B 1 338 ? 9.008 -32.156 -11.242 1 97.31 338 MET B O 1
ATOM 6844 N N . GLY B 1 339 ? 9.453 -30.297 -10.047 1 96.06 339 GLY B N 1
ATOM 6845 C CA . GLY B 1 339 ? 8.055 -29.938 -9.93 1 96.06 339 GLY B CA 1
ATOM 6846 C C . GLY B 1 339 ? 7.395 -29.625 -11.258 1 96.06 339 GLY B C 1
ATOM 6847 O O . GLY B 1 339 ? 6.266 -30.047 -11.516 1 96.06 339 GLY B O 1
ATOM 6848 N N . PHE B 1 340 ? 8.109 -28.938 -12.102 1 94.81 340 PHE B N 1
ATOM 6849 C CA . PHE B 1 340 ? 7.602 -28.641 -13.438 1 94.81 340 PHE B CA 1
ATOM 6850 C C . PHE B 1 340 ? 7.355 -29.922 -14.219 1 94.81 340 PHE B C 1
ATOM 6852 O O . PHE B 1 340 ? 6.34 -30.062 -14.898 1 94.81 340 PHE B O 1
ATOM 6859 N N . ALA B 1 341 ? 8.297 -30.812 -14.117 1 96.06 341 ALA B N 1
ATOM 6860 C CA . ALA B 1 341 ? 8.148 -32.094 -14.805 1 96.06 341 ALA B CA 1
ATOM 6861 C C . ALA B 1 341 ? 6.906 -32.812 -14.32 1 96.06 341 ALA B C 1
ATOM 6863 O O . ALA B 1 341 ? 6.141 -33.375 -15.125 1 96.06 341 ALA B O 1
ATOM 6864 N N . ARG B 1 342 ? 6.66 -32.812 -13.094 1 94.69 342 ARG B N 1
ATOM 6865 C CA . ARG B 1 342 ? 5.496 -33.5 -12.523 1 94.69 342 ARG B CA 1
ATOM 6866 C C . ARG B 1 342 ? 4.203 -32.844 -12.977 1 94.69 342 ARG B C 1
ATOM 6868 O O . ARG B 1 342 ? 3.23 -33.5 -13.305 1 94.69 342 ARG B O 1
ATOM 6875 N N . LEU B 1 343 ? 4.211 -31.531 -12.898 1 90.19 343 LEU B N 1
ATOM 6876 C CA . LEU B 1 343 ? 3.016 -30.812 -13.312 1 90.19 343 LEU B CA 1
ATOM 6877 C C . LEU B 1 343 ? 2.701 -31.078 -14.781 1 90.19 343 LEU B C 1
ATOM 6879 O O . LEU B 1 343 ? 1.544 -31.297 -15.148 1 90.19 343 LEU B O 1
ATOM 6883 N N . ARG B 1 344 ? 3.734 -31.078 -15.578 1 89.56 344 ARG B N 1
ATOM 6884 C CA . ARG B 1 344 ? 3.553 -31.375 -17 1 89.56 344 ARG B CA 1
ATOM 6885 C C . ARG B 1 344 ? 3.016 -32.781 -17.203 1 89.56 344 ARG B C 1
ATOM 6887 O O . ARG B 1 344 ? 2.133 -33 -18.031 1 89.56 344 ARG B O 1
ATOM 6894 N N . ALA B 1 345 ? 3.596 -33.688 -16.531 1 91 345 ALA B N 1
ATOM 6895 C CA . ALA B 1 345 ? 3.145 -35.062 -16.625 1 91 345 ALA B CA 1
ATOM 6896 C C . ALA B 1 345 ? 1.675 -35.188 -16.234 1 91 345 ALA B C 1
ATOM 6898 O O . ALA B 1 345 ? 0.909 -35.906 -16.891 1 91 345 ALA B O 1
ATOM 6899 N N . ARG B 1 346 ? 1.304 -34.469 -15.25 1 85.44 346 ARG B N 1
ATOM 6900 C CA . ARG B 1 346 ? -0.085 -34.5 -14.805 1 85.44 346 ARG B CA 1
ATOM 6901 C C . ARG B 1 346 ? -1.018 -33.969 -15.891 1 85.44 346 ARG B C 1
ATOM 6903 O O . ARG B 1 346 ? -2.08 -34.531 -16.141 1 85.44 346 ARG B O 1
ATOM 6910 N N . HIS B 1 347 ? -0.669 -32.938 -16.469 1 81.75 347 HIS B N 1
ATOM 6911 C CA . HIS B 1 347 ? -1.479 -32.344 -17.531 1 81.75 347 HIS B CA 1
ATOM 6912 C C . HIS B 1 347 ? -1.62 -33.281 -18.719 1 81.75 347 HIS B C 1
ATOM 6914 O O . HIS B 1 347 ? -2.662 -33.312 -19.375 1 81.75 347 HIS B O 1
ATOM 6920 N N . LEU B 1 348 ? -0.587 -34.062 -18.906 1 84.38 348 LEU B N 1
ATOM 6921 C CA . LEU B 1 348 ? -0.577 -34.969 -20.047 1 84.38 348 LEU B CA 1
ATOM 6922 C C . LEU B 1 348 ? -1.189 -36.312 -19.672 1 84.38 348 LEU B C 1
ATOM 6924 O O . LEU B 1 348 ? -1.4 -37.188 -20.531 1 84.38 348 LEU B O 1
ATOM 6928 N N . GLY B 1 349 ? -1.486 -36.469 -18.391 1 82.81 349 GLY B N 1
ATOM 6929 C CA . GLY B 1 349 ? -2.012 -37.75 -17.922 1 82.81 349 GLY B CA 1
ATOM 6930 C C . GLY B 1 349 ? -0.995 -38.844 -17.984 1 82.81 349 GLY B C 1
ATOM 6931 O O . GLY B 1 349 ? -1.33 -40 -18.359 1 82.81 349 GLY B O 1
ATOM 6932 N N . THR B 1 350 ? 0.25 -38.562 -17.828 1 90.31 350 THR B N 1
ATOM 6933 C CA . THR B 1 350 ? 1.328 -39.531 -17.844 1 90.31 350 THR B CA 1
ATOM 6934 C C . THR B 1 350 ? 2.193 -39.406 -16.594 1 90.31 350 THR B C 1
ATOM 6936 O O . THR B 1 350 ? 1.801 -38.75 -15.625 1 90.31 350 THR B O 1
ATOM 6939 N N . ASP B 1 351 ? 3.318 -40.156 -16.547 1 92.44 351 ASP B N 1
ATOM 6940 C CA . ASP B 1 351 ? 4.215 -40.125 -15.406 1 92.44 351 ASP B CA 1
ATOM 6941 C C . ASP B 1 351 ? 5.449 -39.281 -15.688 1 92.44 351 ASP B C 1
ATOM 6943 O O . ASP B 1 351 ? 5.785 -39.031 -16.844 1 92.44 351 ASP B O 1
ATOM 6947 N N . ALA B 1 352 ? 6.016 -38.844 -14.594 1 96.06 352 ALA B N 1
ATOM 6948 C CA . ALA B 1 352 ? 7.34 -38.219 -14.68 1 96.06 352 ALA B CA 1
ATOM 6949 C C . ALA B 1 352 ? 8.422 -39.188 -14.18 1 96.06 352 ALA B C 1
ATOM 6951 O O . ALA B 1 352 ? 8.227 -39.875 -13.18 1 96.06 352 ALA B O 1
ATOM 6952 N N . VAL B 1 353 ? 9.562 -39.25 -14.898 1 98.06 353 VAL B N 1
ATOM 6953 C CA . VAL B 1 353 ? 10.664 -40.125 -14.547 1 98.06 353 VAL B CA 1
ATOM 6954 C C . VAL B 1 353 ? 11.969 -39.344 -14.523 1 98.06 353 VAL B C 1
ATOM 6956 O O . VAL B 1 353 ? 12.18 -38.438 -15.336 1 98.06 353 VAL B O 1
ATOM 6959 N N . GLN B 1 354 ? 12.789 -39.688 -13.539 1 98.38 354 GLN B N 1
ATOM 6960 C CA . GLN B 1 354 ? 14.094 -39.031 -13.469 1 98.38 354 GLN B CA 1
ATOM 6961 C C . GLN B 1 354 ? 15.164 -39.875 -14.141 1 98.38 354 GLN B C 1
ATOM 6963 O O . GLN B 1 354 ? 15.242 -41.094 -13.898 1 98.38 354 GLN B O 1
ATOM 6968 N N . LEU B 1 355 ? 15.914 -39.312 -15.055 1 98.56 355 LEU B N 1
ATOM 6969 C CA . LEU B 1 355 ? 17.109 -39.938 -15.617 1 98.56 355 LEU B CA 1
ATOM 6970 C C . LEU B 1 355 ? 18.375 -39.375 -14.945 1 98.56 355 LEU B C 1
ATOM 6972 O O . LEU B 1 355 ? 18.672 -38.188 -15.07 1 98.56 355 LEU B O 1
ATOM 6976 N N . ALA B 1 356 ? 19.094 -40.25 -14.273 1 98.25 356 ALA B N 1
ATOM 6977 C CA . ALA B 1 356 ? 20.266 -39.781 -13.523 1 98.25 356 ALA B CA 1
ATOM 6978 C C . ALA B 1 356 ? 21.531 -40.438 -14.039 1 98.25 356 ALA B C 1
ATOM 6980 O O . ALA B 1 356 ? 21.641 -41.656 -14.078 1 98.25 356 ALA B O 1
ATOM 6981 N N . LEU B 1 357 ? 22.438 -39.625 -14.539 1 97.75 357 LEU B N 1
ATOM 6982 C CA . LEU B 1 357 ? 23.781 -40.094 -14.836 1 97.75 357 LEU B CA 1
ATOM 6983 C C . LEU B 1 357 ? 24.688 -39.969 -13.609 1 97.75 357 LEU B C 1
ATOM 6985 O O . LEU B 1 357 ? 25.219 -38.875 -13.344 1 97.75 357 LEU B O 1
ATOM 6989 N N . TRP B 1 358 ? 24.906 -41.094 -12.922 1 95.44 358 TRP B N 1
ATOM 6990 C CA . TRP B 1 358 ? 25.266 -41.031 -11.508 1 95.44 358 TRP B CA 1
ATOM 6991 C C . TRP B 1 358 ? 26.172 -42.188 -11.133 1 95.44 358 TRP B C 1
ATOM 6993 O O . TRP B 1 358 ? 26 -43.312 -11.641 1 95.44 358 TRP B O 1
ATOM 7003 N N . ASP B 1 359 ? 27.094 -41.906 -10.219 1 93.44 359 ASP B N 1
ATOM 7004 C CA . ASP B 1 359 ? 28.016 -42.938 -9.781 1 93.44 359 ASP B CA 1
ATOM 7005 C C . ASP B 1 359 ? 27.438 -43.75 -8.609 1 93.44 359 ASP B C 1
ATOM 7007 O O . ASP B 1 359 ? 28.094 -44.656 -8.086 1 93.44 359 ASP B O 1
ATOM 7011 N N . GLY B 1 360 ? 26.266 -43.344 -8.148 1 92.06 360 GLY B N 1
ATOM 7012 C CA . GLY B 1 360 ? 25.594 -44.062 -7.094 1 92.06 360 GLY B CA 1
ATOM 7013 C C . GLY B 1 360 ? 25.906 -43.562 -5.703 1 92.06 360 GLY B C 1
ATOM 7014 O O . GLY B 1 360 ? 25.406 -44.094 -4.711 1 92.06 360 GLY B O 1
ATOM 7015 N N . LEU B 1 361 ? 26.703 -42.562 -5.562 1 87.62 361 LEU B N 1
ATOM 7016 C CA . LEU B 1 361 ? 27.125 -42.062 -4.258 1 87.62 361 LEU B CA 1
ATOM 7017 C C . LEU B 1 361 ? 26.312 -40.844 -3.852 1 87.62 361 LEU B C 1
ATOM 7019 O O . LEU B 1 361 ? 25.922 -40.031 -4.699 1 87.62 361 LEU B O 1
ATOM 7023 N N . THR B 1 362 ? 26.062 -40.875 -2.564 1 83.31 362 THR B N 1
ATOM 7024 C CA . THR B 1 362 ? 25.375 -39.719 -1.998 1 83.31 362 THR B CA 1
ATOM 7025 C C . THR B 1 362 ? 26.172 -39.094 -0.851 1 83.31 362 THR B C 1
ATOM 7027 O O . THR B 1 362 ? 25.953 -39.438 0.316 1 83.31 362 THR B O 1
ATOM 7030 N N . PRO B 1 363 ? 27.297 -38.438 -1.175 1 70.12 363 PRO B N 1
ATOM 7031 C CA . PRO B 1 363 ? 28.219 -37.969 -0.148 1 70.12 363 PRO B CA 1
ATOM 7032 C C . PRO B 1 363 ? 27.547 -37.094 0.907 1 70.12 363 PRO B C 1
ATOM 7034 O O . PRO B 1 363 ? 28.172 -36.688 1.894 1 70.12 363 PRO B O 1
ATOM 7037 N N . GLY B 1 364 ? 26.438 -36.844 0.881 1 72.88 364 GLY B N 1
ATOM 7038 C CA . GLY B 1 364 ? 25.844 -36 1.913 1 72.88 364 GLY B CA 1
ATOM 7039 C C . GLY B 1 364 ? 25.781 -34.531 1.54 1 72.88 364 GLY B C 1
ATOM 7040 O O . GLY B 1 364 ? 26.531 -34.094 0.658 1 72.88 364 GLY B O 1
ATOM 7041 N N . GLY B 1 365 ? 24.844 -33.719 1.271 1 81 365 GLY B N 1
ATOM 7042 C CA . GLY B 1 365 ? 24.656 -32.312 0.979 1 81 365 GLY B CA 1
ATOM 7043 C C . GLY B 1 365 ? 23.281 -32 0.444 1 81 365 GLY B C 1
ATOM 7044 O O . GLY B 1 365 ? 22.469 -32.906 0.242 1 81 365 GLY B O 1
ATOM 7045 N N . MET B 1 366 ? 23.25 -30.734 0.309 1 85.38 366 MET B N 1
ATOM 7046 C CA . MET B 1 366 ? 21.922 -30.266 -0.083 1 85.38 366 MET B CA 1
ATOM 7047 C C . MET B 1 366 ? 21.797 -30.219 -1.601 1 85.38 366 MET B C 1
ATOM 7049 O O . MET B 1 366 ? 20.672 -30.188 -2.129 1 85.38 366 MET B O 1
ATOM 7053 N N . ALA B 1 367 ? 23.047 -30.312 -2.227 1 87.44 367 ALA B N 1
ATOM 7054 C CA . ALA B 1 367 ? 23 -30.172 -3.68 1 87.44 367 ALA B CA 1
ATOM 7055 C C . ALA B 1 367 ? 23.859 -31.219 -4.367 1 87.44 367 ALA B C 1
ATOM 7057 O O . ALA B 1 367 ? 24.672 -31.875 -3.717 1 87.44 367 ALA B O 1
ATOM 7058 N N . GLY B 1 368 ? 23.641 -31.359 -5.668 1 90.88 368 GLY B N 1
ATOM 7059 C CA . GLY B 1 368 ? 24.359 -32.344 -6.457 1 90.88 368 GLY B CA 1
ATOM 7060 C C . GLY B 1 368 ? 23.5 -33.469 -6.953 1 90.88 368 GLY B C 1
ATOM 7061 O O . GLY B 1 368 ? 22.328 -33.594 -6.547 1 90.88 368 GLY B O 1
ATOM 7062 N N . THR B 1 369 ? 24.172 -34.281 -7.758 1 93.88 369 THR B N 1
ATOM 7063 C CA . THR B 1 369 ? 23.438 -35.375 -8.422 1 93.88 369 THR B CA 1
ATOM 7064 C C . THR B 1 369 ? 22.844 -36.312 -7.395 1 93.88 369 THR B C 1
ATOM 7066 O O . THR B 1 369 ? 21.672 -36.688 -7.473 1 93.88 369 THR B O 1
ATOM 7069 N N . GLY B 1 370 ? 23.656 -36.719 -6.449 1 94.62 370 GLY B N 1
ATOM 7070 C CA . GLY B 1 370 ? 23.156 -37.625 -5.422 1 94.62 370 GLY B CA 1
ATOM 7071 C C . GLY B 1 370 ? 22.016 -37.031 -4.617 1 94.62 370 GLY B C 1
ATOM 7072 O O . GLY B 1 370 ? 21.047 -37.719 -4.305 1 94.62 370 GLY B O 1
ATOM 7073 N N . ALA B 1 371 ? 22.141 -35.844 -4.297 1 95 371 ALA B N 1
ATOM 7074 C CA . ALA B 1 371 ? 21.094 -35.156 -3.553 1 95 371 ALA B CA 1
ATOM 7075 C C . ALA B 1 371 ? 19.797 -35.062 -4.363 1 95 371 ALA B C 1
ATOM 7077 O O . ALA B 1 371 ? 18.703 -35.219 -3.82 1 95 371 ALA B O 1
ATOM 7078 N N . ASP B 1 372 ? 19.938 -34.844 -5.629 1 96 372 ASP B N 1
ATOM 7079 C CA . ASP B 1 372 ? 18.766 -34.75 -6.5 1 96 372 ASP B CA 1
ATOM 7080 C C . ASP B 1 372 ? 18.062 -36.094 -6.605 1 96 372 ASP B C 1
ATOM 7082 O O . ASP B 1 372 ? 16.828 -36.156 -6.586 1 96 372 ASP B O 1
ATOM 7086 N N . VAL B 1 373 ? 18.844 -37.125 -6.715 1 96.62 373 VAL B N 1
ATOM 7087 C CA . VAL B 1 373 ? 18.281 -38.469 -6.801 1 96.62 373 VAL B CA 1
ATOM 7088 C C . VAL B 1 373 ? 17.531 -38.781 -5.516 1 96.62 373 VAL B C 1
ATOM 7090 O O . VAL B 1 373 ? 16.391 -39.281 -5.555 1 96.62 373 VAL B O 1
ATOM 7093 N N . GLU B 1 374 ? 18.156 -38.5 -4.473 1 95.12 374 GLU B N 1
ATOM 7094 C CA . GLU B 1 374 ? 17.516 -38.75 -3.184 1 95.12 374 GLU B CA 1
ATOM 7095 C C . GLU B 1 374 ? 16.234 -37.938 -3.035 1 95.12 374 GLU B C 1
ATOM 7097 O O . GLU B 1 374 ? 15.227 -38.469 -2.551 1 95.12 374 GLU B O 1
ATOM 7102 N N . LEU B 1 375 ? 16.328 -36.75 -3.379 1 93.38 375 LEU B N 1
ATOM 7103 C CA . LEU B 1 375 ? 15.156 -35.875 -3.295 1 93.38 375 LEU B CA 1
ATOM 7104 C C . LEU B 1 375 ? 14 -36.438 -4.113 1 93.38 375 LEU B C 1
ATOM 7106 O O . LEU B 1 375 ? 12.875 -36.5 -3.621 1 93.38 375 LEU B O 1
ATOM 7110 N N . TRP B 1 376 ? 14.18 -36.781 -5.312 1 95.5 376 TRP B N 1
ATOM 7111 C CA . TRP B 1 376 ? 13.164 -37.281 -6.223 1 95.5 376 TRP B CA 1
ATOM 7112 C C . TRP B 1 376 ? 12.578 -38.594 -5.691 1 95.5 376 TRP B C 1
ATOM 7114 O O . TRP B 1 376 ? 11.352 -38.75 -5.617 1 95.5 376 TRP B O 1
ATOM 7124 N N . ARG B 1 377 ? 13.406 -39.5 -5.176 1 95.19 377 ARG B N 1
ATOM 7125 C CA . ARG B 1 377 ? 12.984 -40.812 -4.703 1 95.19 377 ARG B CA 1
ATOM 7126 C C . ARG B 1 377 ? 12.219 -40.688 -3.389 1 95.19 377 ARG B C 1
ATOM 7128 O O . ARG B 1 377 ? 11.242 -41.406 -3.172 1 95.19 377 ARG B O 1
ATOM 7135 N N . SER B 1 378 ? 12.664 -39.844 -2.582 1 93 378 SER B N 1
ATOM 7136 C CA . SER B 1 378 ? 12.016 -39.688 -1.287 1 93 378 SER B CA 1
ATOM 7137 C C . SER B 1 378 ? 10.602 -39.125 -1.444 1 93 378 SER B C 1
ATOM 7139 O O . SER B 1 378 ? 9.773 -39.281 -0.539 1 93 378 SER B O 1
ATOM 7141 N N . HIS B 1 379 ? 10.32 -38.656 -2.553 1 92.88 379 HIS B N 1
ATOM 7142 C CA . HIS B 1 379 ? 8.977 -38.125 -2.797 1 92.88 379 HIS B CA 1
ATOM 7143 C C . HIS B 1 379 ? 8.227 -38.969 -3.803 1 92.88 379 HIS B C 1
ATOM 7145 O O . HIS B 1 379 ? 7.348 -38.469 -4.516 1 92.88 379 HIS B O 1
ATOM 7151 N N . GLY B 1 380 ? 8.672 -40.125 -3.988 1 91.75 380 GLY B N 1
ATOM 7152 C CA . GLY B 1 380 ? 7.91 -41.125 -4.723 1 91.75 380 GLY B CA 1
ATOM 7153 C C . GLY B 1 380 ? 8.258 -41.188 -6.195 1 91.75 380 GLY B C 1
ATOM 7154 O O . GLY B 1 380 ? 7.57 -41.844 -6.98 1 91.75 380 GLY B O 1
ATOM 7155 N N . GLY B 1 381 ? 9.328 -40.562 -6.598 1 94.81 381 GLY B N 1
ATOM 7156 C CA . GLY B 1 381 ? 9.703 -40.594 -8 1 94.81 381 GLY B CA 1
ATOM 7157 C C . GLY B 1 381 ? 10.531 -41.812 -8.383 1 94.81 381 GLY B C 1
ATOM 7158 O O . GLY B 1 381 ? 11.273 -42.344 -7.566 1 94.81 381 GLY B O 1
ATOM 7159 N N . GLU B 1 382 ? 10.375 -42.188 -9.602 1 96.69 382 GLU B N 1
ATOM 7160 C CA . GLU B 1 382 ? 11.195 -43.25 -10.164 1 96.69 382 GLU B CA 1
ATOM 7161 C C . GLU B 1 382 ? 12.43 -42.688 -10.867 1 96.69 382 GLU B C 1
ATOM 7163 O O . GLU B 1 382 ? 12.328 -41.75 -11.648 1 96.69 382 GLU B O 1
ATOM 7168 N N . THR B 1 383 ? 13.539 -43.312 -10.539 1 97.56 383 THR B N 1
ATOM 7169 C CA . THR B 1 383 ? 14.789 -42.875 -11.156 1 97.56 383 THR B CA 1
ATOM 7170 C C . THR B 1 383 ? 15.391 -44 -12 1 97.56 383 THR B C 1
ATOM 7172 O O . THR B 1 383 ? 15.547 -45.125 -11.523 1 97.56 383 THR B O 1
ATOM 7175 N N . ARG B 1 384 ? 15.633 -43.719 -13.211 1 97.5 384 ARG B N 1
ATOM 7176 C CA . ARG B 1 384 ? 16.453 -44.562 -14.07 1 97.5 384 ARG B CA 1
ATOM 7177 C C . ARG B 1 384 ? 17.906 -44.094 -14.062 1 97.5 384 ARG B C 1
ATOM 7179 O O . ARG B 1 384 ? 18.203 -42.938 -14.445 1 97.5 384 ARG B O 1
ATOM 7186 N N . VAL B 1 385 ? 18.781 -44.969 -13.688 1 97.5 385 VAL B N 1
ATOM 7187 C CA . VAL B 1 385 ? 20.172 -44.562 -13.508 1 97.5 385 VAL B CA 1
ATOM 7188 C C . VAL B 1 385 ? 21.016 -45.062 -14.688 1 97.5 385 VAL B C 1
ATOM 7190 O O . VAL B 1 385 ? 20.906 -46.25 -15.078 1 97.5 385 VAL B O 1
ATOM 7193 N N . ILE B 1 386 ? 21.734 -44.219 -15.289 1 97.44 386 ILE B N 1
ATOM 7194 C CA . ILE B 1 386 ? 22.844 -44.562 -16.156 1 97.44 386 ILE B CA 1
ATOM 7195 C C . ILE B 1 386 ? 24.156 -44.469 -15.359 1 97.44 386 ILE B C 1
ATOM 7197 O O . ILE B 1 386 ? 24.609 -43.375 -15.023 1 97.44 386 ILE B O 1
ATOM 7201 N N . PRO B 1 387 ? 24.719 -45.594 -15.07 1 95.75 387 PRO B N 1
ATOM 7202 C CA . PRO B 1 387 ? 25.938 -45.562 -14.266 1 95.75 387 PRO B CA 1
ATOM 7203 C C . PRO B 1 387 ? 27.047 -44.75 -14.93 1 95.75 387 PRO B C 1
ATOM 7205 O O . PRO B 1 387 ? 27.312 -44.906 -16.125 1 95.75 387 PRO B O 1
ATOM 7208 N N . LEU B 1 388 ? 27.625 -43.906 -14.109 1 93.25 388 LEU B N 1
ATOM 7209 C CA . LEU B 1 388 ? 28.672 -43.031 -14.609 1 93.25 388 LEU B CA 1
ATOM 7210 C C . LEU B 1 388 ? 29.938 -43.156 -13.758 1 93.25 388 LEU B C 1
ATOM 7212 O O . LEU B 1 388 ? 29.891 -42.906 -12.547 1 93.25 388 LEU B O 1
ATOM 7216 N N . ASP B 1 389 ? 31 -43.625 -14.383 1 90.31 389 ASP B N 1
ATOM 7217 C CA . ASP B 1 389 ? 32.312 -43.625 -13.758 1 90.31 389 ASP B CA 1
ATOM 7218 C C . ASP B 1 389 ? 33.062 -42.312 -14.031 1 90.31 389 ASP B C 1
ATOM 7220 O O . ASP B 1 389 ? 33.625 -42.125 -15.117 1 90.31 389 ASP B O 1
ATOM 7224 N N . ARG B 1 390 ? 33.188 -41.5 -13.062 1 88.31 390 ARG B N 1
ATOM 7225 C CA . ARG B 1 390 ? 33.719 -40.156 -13.219 1 88.31 390 ARG B CA 1
ATOM 7226 C C . ARG B 1 390 ? 35.219 -40.219 -13.555 1 88.31 390 ARG B C 1
ATOM 7228 O O . ARG B 1 390 ? 35.75 -39.25 -14.117 1 88.31 390 ARG B O 1
ATOM 7235 N N . SER B 1 391 ? 35.812 -41.312 -13.266 1 87.69 391 SER B N 1
ATOM 7236 C CA . SER B 1 391 ? 37.219 -41.438 -13.531 1 87.69 391 SER B CA 1
ATOM 7237 C C . SER B 1 391 ? 37.5 -41.531 -15.023 1 87.69 391 SER B C 1
ATOM 7239 O O . SER B 1 391 ? 38.625 -41.312 -15.469 1 87.69 391 SER B O 1
ATOM 7241 N N . GLU B 1 392 ? 36.5 -41.781 -15.734 1 87.94 392 GLU B N 1
ATOM 7242 C CA . GLU B 1 392 ? 36.656 -41.906 -17.188 1 87.94 392 GLU B CA 1
ATOM 7243 C C . GLU B 1 392 ? 36.625 -40.531 -17.859 1 87.94 392 GLU B C 1
ATOM 7245 O O . GLU B 1 392 ? 36.906 -40.438 -19.062 1 87.94 392 GLU B O 1
ATOM 7250 N N . PHE B 1 393 ? 36.469 -39.531 -17.062 1 90.12 393 PHE B N 1
ATOM 7251 C CA . PHE B 1 393 ? 36.312 -38.188 -17.625 1 90.12 393 PHE B CA 1
ATOM 7252 C C . PHE B 1 393 ? 37.312 -37.219 -16.953 1 90.12 393 PHE B C 1
ATOM 7254 O O . PHE B 1 393 ? 37.781 -37.5 -15.852 1 90.12 393 PHE B O 1
ATOM 7261 N N . ALA B 1 394 ? 37.562 -36.125 -17.625 1 88.88 394 ALA B N 1
ATOM 7262 C CA . ALA B 1 394 ? 38.375 -35.094 -17.031 1 88.88 394 ALA B CA 1
ATOM 7263 C C . ALA B 1 394 ? 37.656 -34.438 -15.852 1 88.88 394 ALA B C 1
ATOM 7265 O O . ALA B 1 394 ? 36.438 -34.188 -15.914 1 88.88 394 ALA B O 1
ATOM 7266 N N . ARG B 1 395 ? 38.5 -34.188 -14.828 1 88.81 395 ARG B N 1
ATOM 7267 C CA . ARG B 1 395 ? 37.906 -33.531 -13.672 1 88.81 395 ARG B CA 1
ATOM 7268 C C . ARG B 1 395 ? 37.656 -32.062 -13.961 1 88.81 395 ARG B C 1
ATOM 7270 O O . ARG B 1 395 ? 38.531 -31.359 -14.484 1 88.81 395 ARG B O 1
ATOM 7277 N N . PRO B 1 396 ? 36.406 -31.641 -13.664 1 90.12 396 PRO B N 1
ATOM 7278 C CA . PRO B 1 396 ? 36.188 -30.203 -13.836 1 90.12 396 PRO B CA 1
ATOM 7279 C C . PRO B 1 396 ? 37.062 -29.344 -12.922 1 90.12 396 PRO B C 1
ATOM 7281 O O . PRO B 1 396 ? 37.406 -29.781 -11.82 1 90.12 396 PRO B O 1
ATOM 7284 N N . ALA B 1 397 ? 37.312 -28.125 -13.422 1 86.94 397 ALA B N 1
ATOM 7285 C CA . ALA B 1 397 ? 38.094 -27.172 -12.609 1 86.94 397 ALA B CA 1
ATOM 7286 C C . ALA B 1 397 ? 37.25 -26.609 -11.469 1 86.94 397 ALA B C 1
ATOM 7288 O O . ALA B 1 397 ? 36.031 -26.75 -11.477 1 86.94 397 ALA B O 1
ATOM 7289 N N . ALA B 1 398 ? 37.969 -26.109 -10.453 1 79.25 398 ALA B N 1
ATOM 7290 C CA . ALA B 1 398 ? 37.281 -25.422 -9.375 1 79.25 398 ALA B CA 1
ATOM 7291 C C . ALA B 1 398 ? 36.625 -24.141 -9.867 1 79.25 398 ALA B C 1
ATOM 7293 O O . ALA B 1 398 ? 37.188 -23.406 -10.68 1 79.25 398 ALA B O 1
ATOM 7294 N N . ALA B 1 399 ? 35.406 -24.031 -9.445 1 74.88 399 ALA B N 1
ATOM 7295 C CA . ALA B 1 399 ? 34.719 -22.812 -9.836 1 74.88 399 ALA B CA 1
ATOM 7296 C C . ALA B 1 399 ? 35.438 -21.578 -9.312 1 74.88 399 ALA B C 1
ATOM 7298 O O . ALA B 1 399 ? 35.969 -21.578 -8.188 1 74.88 399 ALA B O 1
ATOM 7299 N N . ALA B 1 400 ? 35.781 -20.469 -10.219 1 62.56 400 ALA B N 1
ATOM 7300 C CA . ALA B 1 400 ? 36.469 -19.234 -9.867 1 62.56 400 ALA B CA 1
ATOM 7301 C C . ALA B 1 400 ? 35.594 -18.312 -9.039 1 62.56 400 ALA B C 1
ATOM 7303 O O . ALA B 1 400 ? 35.188 -17.25 -9.516 1 62.56 400 ALA B O 1
ATOM 7304 N N . VAL B 1 401 ? 34.688 -18.859 -8.336 1 61.44 401 VAL B N 1
ATOM 7305 C CA . VAL B 1 401 ? 33.75 -17.922 -7.75 1 61.44 401 VAL B CA 1
ATOM 7306 C C . VAL B 1 401 ? 34.219 -17.531 -6.344 1 61.44 401 VAL B C 1
ATOM 7308 O O . VAL B 1 401 ? 34.594 -18.406 -5.551 1 61.44 401 VAL B O 1
ATOM 7311 N N . THR B 1 402 ? 34.75 -16.219 -6.191 1 52.78 402 THR B N 1
ATOM 7312 C CA . THR B 1 402 ? 34.969 -15.602 -4.891 1 52.78 402 THR B CA 1
ATOM 7313 C C . THR B 1 402 ? 33.688 -15.484 -4.109 1 52.78 402 THR B C 1
ATOM 7315 O O . THR B 1 402 ? 32.688 -14.977 -4.629 1 52.78 402 THR B O 1
ATOM 7318 N N . THR B 1 403 ? 33.406 -16.422 -3.299 1 50.84 403 THR B N 1
ATOM 7319 C CA . THR B 1 403 ? 32.25 -16.594 -2.416 1 50.84 403 THR B CA 1
ATOM 7320 C C . THR B 1 403 ? 31.844 -15.258 -1.792 1 50.84 403 THR B C 1
ATOM 7322 O O . THR B 1 403 ? 31.141 -15.234 -0.781 1 50.84 403 THR B O 1
ATOM 7325 N N . ALA B 1 404 ? 32.25 -14.18 -2.105 1 47.03 404 ALA B N 1
ATOM 7326 C CA . ALA B 1 404 ? 31.969 -13.148 -1.109 1 47.03 404 ALA B CA 1
ATOM 7327 C C . ALA B 1 404 ? 30.469 -13.055 -0.838 1 47.03 404 ALA B C 1
ATOM 7329 O O . ALA B 1 404 ? 29.812 -12.086 -1.249 1 47.03 404 ALA B O 1
ATOM 7330 N N . VAL B 1 405 ? 29.641 -14.211 -1.074 1 52.94 405 VAL B N 1
ATOM 7331 C CA . VAL B 1 405 ? 28.281 -13.789 -0.765 1 52.94 405 VAL B CA 1
ATOM 7332 C C . VAL B 1 405 ? 28.141 -13.555 0.737 1 52.94 405 VAL B C 1
ATOM 7334 O O . VAL B 1 405 ? 28.266 -14.484 1.533 1 52.94 405 VAL B O 1
ATOM 7337 N N . GLU B 1 406 ? 28.391 -12.438 1.314 1 56.34 406 GLU B N 1
ATOM 7338 C CA . GLU B 1 406 ? 28.328 -12.047 2.719 1 56.34 406 GLU B CA 1
ATOM 7339 C C . GLU B 1 406 ? 27 -12.445 3.352 1 56.34 406 GLU B C 1
ATOM 7341 O O . GLU B 1 406 ? 26.969 -13.055 4.422 1 56.34 406 GLU B O 1
ATOM 7346 N N . ALA B 1 407 ? 25.75 -12.188 2.762 1 65.62 407 ALA B N 1
ATOM 7347 C CA . ALA B 1 407 ? 24.531 -12.453 3.523 1 65.62 407 ALA B CA 1
ATOM 7348 C C . ALA B 1 407 ? 23.797 -13.672 2.977 1 65.62 407 ALA B C 1
ATOM 7350 O O . ALA B 1 407 ? 23.484 -13.742 1.783 1 65.62 407 ALA B O 1
ATOM 7351 N N . LYS B 1 408 ? 23.766 -14.82 3.787 1 75.31 408 LYS B N 1
ATOM 7352 C CA . LYS B 1 408 ? 23.125 -16.078 3.426 1 75.31 408 LYS B CA 1
ATOM 7353 C C . LYS B 1 408 ? 21.625 -15.914 3.25 1 75.31 408 LYS B C 1
ATOM 7355 O O . LYS B 1 408 ? 20.984 -15.195 4.02 1 75.31 408 LYS B O 1
ATOM 7360 N N . ARG B 1 409 ? 21.078 -16.531 2.164 1 86.94 409 ARG B N 1
ATOM 7361 C CA . ARG B 1 409 ? 19.656 -16.516 1.857 1 86.94 409 ARG B CA 1
ATOM 7362 C C . ARG B 1 409 ? 19.016 -17.875 2.104 1 86.94 409 ARG B C 1
ATOM 7364 O O . ARG B 1 409 ? 19.703 -18.906 2.029 1 86.94 409 ARG B O 1
ATOM 7371 N N . GLU B 1 410 ? 17.812 -17.812 2.488 1 90.44 410 GLU B N 1
ATOM 7372 C CA . GLU B 1 410 ? 17 -19.016 2.693 1 90.44 410 GLU B CA 1
ATOM 7373 C C . GLU B 1 410 ? 15.844 -19.062 1.704 1 90.44 410 GLU B C 1
ATOM 7375 O O . GLU B 1 410 ? 15.383 -18.031 1.221 1 90.44 410 GLU B O 1
ATOM 7380 N N . VAL B 1 411 ? 15.461 -20.328 1.334 1 93.44 411 VAL B N 1
ATOM 7381 C CA . VAL B 1 411 ? 14.258 -20.5 0.527 1 93.44 411 VAL B CA 1
ATOM 7382 C C . VAL B 1 411 ? 13.047 -20.703 1.438 1 93.44 411 VAL B C 1
ATOM 7384 O O . VAL B 1 411 ? 12.992 -21.672 2.199 1 93.44 411 VAL B O 1
ATOM 7387 N N . ARG B 1 412 ? 12.141 -19.734 1.418 1 96.44 412 ARG B N 1
ATOM 7388 C CA . ARG B 1 412 ? 10.992 -19.766 2.318 1 96.44 412 ARG B CA 1
ATOM 7389 C C . ARG B 1 412 ? 9.695 -19.5 1.559 1 96.44 412 ARG B C 1
ATOM 7391 O O . ARG B 1 412 ? 9.711 -18.875 0.497 1 96.44 412 ARG B O 1
ATOM 7398 N N . ALA B 1 413 ? 8.625 -20.141 2.102 1 98.06 413 ALA B N 1
ATOM 7399 C CA . ALA B 1 413 ? 7.293 -19.828 1.58 1 98.06 413 ALA B CA 1
ATOM 7400 C C . ALA B 1 413 ? 6.691 -18.625 2.283 1 98.06 413 ALA B C 1
ATOM 7402 O O . ALA B 1 413 ? 6.754 -18.516 3.51 1 98.06 413 ALA B O 1
ATOM 7403 N N . MET B 1 414 ? 6.129 -17.719 1.567 1 98 414 MET B N 1
ATOM 7404 C CA . MET B 1 414 ? 5.609 -16.453 2.088 1 98 414 MET B CA 1
ATOM 7405 C C . MET B 1 414 ? 4.125 -16.297 1.763 1 98 414 MET B C 1
ATOM 7407 O O . MET B 1 414 ? 3.703 -16.562 0.636 1 98 414 MET B O 1
ATOM 7411 N N . ILE B 1 415 ? 3.369 -15.852 2.713 1 98.12 415 ILE B N 1
ATOM 7412 C CA . ILE B 1 415 ? 1.938 -15.617 2.559 1 98.12 415 ILE B CA 1
ATOM 7413 C C . ILE B 1 415 ? 1.623 -14.156 2.869 1 98.12 415 ILE B C 1
ATOM 7415 O O . ILE B 1 415 ? 2.066 -13.617 3.887 1 98.12 415 ILE B O 1
ATOM 7419 N N . PHE B 1 416 ? 0.979 -13.492 2.006 1 97.38 416 PHE B N 1
ATOM 7420 C CA . PHE B 1 416 ? 0.384 -12.188 2.26 1 97.38 416 PHE B CA 1
ATOM 7421 C C . PHE B 1 416 ? -1.135 -12.258 2.15 1 97.38 416 PHE B C 1
ATOM 7423 O O . PHE B 1 416 ? -1.67 -12.914 1.256 1 97.38 416 PHE B O 1
ATOM 7430 N N . THR B 1 417 ? -1.814 -11.625 3.064 1 94.56 417 THR B N 1
ATOM 7431 C CA . THR B 1 417 ? -3.27 -11.539 3.008 1 94.56 417 THR B CA 1
ATOM 7432 C C . THR B 1 417 ? -3.736 -10.102 3.232 1 94.56 417 THR B C 1
ATOM 7434 O O . THR B 1 417 ? -2.992 -9.281 3.77 1 94.56 417 THR B O 1
ATOM 7437 N N . ASP B 1 418 ? -4.863 -9.859 2.82 1 90.44 418 ASP B N 1
ATOM 7438 C CA . ASP B 1 418 ? -5.543 -8.586 3.043 1 90.44 418 ASP B CA 1
ATOM 7439 C C . ASP B 1 418 ? -7.059 -8.766 3.031 1 90.44 418 ASP B C 1
ATOM 7441 O O . ASP B 1 418 ? -7.586 -9.586 2.279 1 90.44 418 ASP B O 1
ATOM 7445 N N . PHE B 1 419 ? -7.668 -8.055 3.881 1 87.44 419 PHE B N 1
ATOM 7446 C CA . PHE B 1 419 ? -9.125 -8.133 3.951 1 87.44 419 PHE B CA 1
ATOM 7447 C C . PHE B 1 419 ? -9.766 -7.086 3.051 1 87.44 419 PHE B C 1
ATOM 7449 O O . PHE B 1 419 ? -9.766 -5.895 3.375 1 87.44 419 PHE B O 1
ATOM 7456 N N . ALA B 1 420 ? -10.445 -7.551 1.97 1 82.38 420 ALA B N 1
ATOM 7457 C CA . ALA B 1 420 ? -11.109 -6.648 1.035 1 82.38 420 ALA B CA 1
ATOM 7458 C C . ALA B 1 420 ? -12.273 -5.926 1.705 1 82.38 420 ALA B C 1
ATOM 7460 O O . ALA B 1 420 ? -13.117 -6.555 2.346 1 82.38 420 ALA B O 1
ATOM 7461 N N . GLY B 1 421 ? -12.359 -4.59 1.575 1 76.06 421 GLY B N 1
ATOM 7462 C CA . GLY B 1 421 ? -13.445 -3.801 2.125 1 76.06 421 GLY B CA 1
ATOM 7463 C C . GLY B 1 421 ? -13.164 -3.289 3.525 1 76.06 421 GLY B C 1
ATOM 7464 O O . GLY B 1 421 ? -14.016 -2.645 4.141 1 76.06 421 GLY B O 1
ATOM 7465 N N . PHE B 1 422 ? -12.039 -3.521 4.109 1 81.25 422 PHE B N 1
ATOM 7466 C CA . PHE B 1 422 ? -11.656 -3.117 5.457 1 81.25 422 PHE B CA 1
ATOM 7467 C C . PHE B 1 422 ? -11.82 -1.611 5.633 1 81.25 422 PHE B C 1
ATOM 7469 O O . PHE B 1 422 ? -12.336 -1.151 6.652 1 81.25 422 PHE B O 1
ATOM 7476 N N . SER B 1 423 ? -11.328 -0.803 4.719 1 74.69 423 SER B N 1
ATOM 7477 C CA . SER B 1 423 ? -11.328 0.652 4.828 1 74.69 423 SER B CA 1
ATOM 7478 C C . SER B 1 423 ? -12.75 1.204 4.871 1 74.69 423 SER B C 1
ATOM 7480 O O . SER B 1 423 ? -12.969 2.348 5.277 1 74.69 423 SER B O 1
ATOM 7482 N N . ARG B 1 424 ? -13.758 0.36 4.547 1 76.69 424 ARG B N 1
ATOM 7483 C CA . ARG B 1 424 ? -15.141 0.821 4.484 1 76.69 424 ARG B CA 1
ATOM 7484 C C . ARG B 1 424 ? -15.914 0.405 5.734 1 76.69 424 ARG B C 1
ATOM 7486 O O . ARG B 1 424 ? -17.062 0.792 5.91 1 76.69 424 ARG B O 1
ATOM 7493 N N . ILE B 1 425 ? -15.273 -0.395 6.496 1 80.06 425 ILE B N 1
ATOM 7494 C CA . ILE B 1 425 ? -15.953 -0.825 7.715 1 80.06 425 ILE B CA 1
ATOM 7495 C C . ILE B 1 425 ? -16.234 0.384 8.602 1 80.06 425 ILE B C 1
ATOM 7497 O O . ILE B 1 425 ? -15.367 1.251 8.773 1 80.06 425 ILE B O 1
ATOM 7501 N N . ASP B 1 426 ? -17.422 0.391 9.062 1 79.38 426 ASP B N 1
ATOM 7502 C CA . ASP B 1 426 ? -17.812 1.47 9.969 1 79.38 426 ASP B CA 1
ATOM 7503 C C . ASP B 1 426 ? -16.922 1.484 11.211 1 79.38 426 ASP B C 1
ATOM 7505 O O . ASP B 1 426 ? -16.594 0.429 11.75 1 79.38 426 ASP B O 1
ATOM 7509 N N . GLU B 1 427 ? -16.578 2.641 11.695 1 81.88 427 GLU B N 1
ATOM 7510 C CA . GLU B 1 427 ? -15.68 2.84 12.828 1 81.88 427 GLU B CA 1
ATOM 7511 C C . GLU B 1 427 ? -16.156 2.068 14.055 1 81.88 427 GLU B C 1
ATOM 7513 O O . GLU B 1 427 ? -15.352 1.49 14.789 1 81.88 427 GLU B O 1
ATOM 7518 N N . ALA B 1 428 ? -17.453 2.012 14.289 1 78.25 428 ALA B N 1
ATOM 7519 C CA . ALA B 1 428 ? -18.031 1.401 15.484 1 78.25 428 ALA B CA 1
ATOM 7520 C C . ALA B 1 428 ? -17.891 -0.117 15.453 1 78.25 428 ALA B C 1
ATOM 7522 O O . ALA B 1 428 ? -17.953 -0.776 16.5 1 78.25 428 ALA B O 1
ATOM 7523 N N . LEU B 1 429 ? -17.641 -0.644 14.234 1 81.88 429 LEU B N 1
ATOM 7524 C CA . LEU B 1 429 ? -17.562 -2.094 14.086 1 81.88 429 LEU B CA 1
ATOM 7525 C C . LEU B 1 429 ? -16.125 -2.568 14.055 1 81.88 429 LEU B C 1
ATOM 7527 O O . LEU B 1 429 ? -15.859 -3.773 14.062 1 81.88 429 LEU B O 1
ATOM 7531 N N . LEU B 1 430 ? -15.188 -1.666 14.102 1 84.56 430 LEU B N 1
ATOM 7532 C CA . LEU B 1 430 ? -13.773 -2.01 13.945 1 84.56 430 LEU B CA 1
ATOM 7533 C C . LEU B 1 430 ? -13.289 -2.865 15.109 1 84.56 430 LEU B C 1
ATOM 7535 O O . LEU B 1 430 ? -12.578 -3.85 14.906 1 84.56 430 LEU B O 1
ATOM 7539 N N . PRO B 1 431 ? -13.727 -2.582 16.344 1 84.81 431 PRO B N 1
ATOM 7540 C CA . PRO B 1 431 ? -13.297 -3.451 17.438 1 84.81 431 PRO B CA 1
ATOM 7541 C C . PRO B 1 431 ? -13.805 -4.883 17.281 1 84.81 431 PRO B C 1
ATOM 7543 O O . PRO B 1 431 ? -13.078 -5.836 17.578 1 84.81 431 PRO B O 1
ATOM 7546 N N . THR B 1 432 ? -15.016 -4.957 16.828 1 82.56 432 THR B N 1
ATOM 7547 C CA . THR B 1 432 ? -15.578 -6.281 16.594 1 82.56 432 THR B CA 1
ATOM 7548 C C . THR B 1 432 ? -14.82 -7.004 15.492 1 82.56 432 THR B C 1
ATOM 7550 O O . THR B 1 432 ? -14.555 -8.203 15.594 1 82.56 432 THR B O 1
ATOM 7553 N N . PHE B 1 433 ? -14.555 -6.312 14.445 1 82.81 433 PHE B N 1
ATOM 7554 C CA . PHE B 1 433 ? -13.75 -6.867 13.359 1 82.81 433 PHE B CA 1
ATOM 7555 C C . PHE B 1 433 ? -12.422 -7.391 13.883 1 82.81 433 PHE B C 1
ATOM 7557 O O . PHE B 1 433 ? -12 -8.5 13.539 1 82.81 433 PHE B O 1
ATOM 7564 N N . TRP B 1 434 ? -11.781 -6.633 14.711 1 83.88 434 TRP B N 1
ATOM 7565 C CA . TRP B 1 434 ? -10.469 -6.977 15.242 1 83.88 434 TRP B CA 1
ATOM 7566 C C . TRP B 1 434 ? -10.539 -8.234 16.094 1 83.88 434 TRP B C 1
ATOM 7568 O O . TRP B 1 434 ? -9.719 -9.148 15.938 1 83.88 434 TRP B O 1
ATOM 7578 N N . GLU B 1 435 ? -11.492 -8.305 16.859 1 84.06 435 GLU B N 1
ATOM 7579 C CA . GLU B 1 435 ? -11.625 -9.438 17.766 1 84.06 435 GLU B CA 1
ATOM 7580 C C . GLU B 1 435 ? -12.031 -10.703 17.016 1 84.06 435 GLU B C 1
ATOM 7582 O O . GLU B 1 435 ? -11.453 -11.766 17.234 1 84.06 435 GLU B O 1
ATOM 7587 N N . LEU B 1 436 ? -12.961 -10.531 16.125 1 84.25 436 LEU B N 1
ATOM 7588 C CA . LEU B 1 436 ? -13.523 -11.711 15.484 1 84.25 436 LEU B CA 1
ATOM 7589 C C . LEU B 1 436 ? -12.641 -12.172 14.328 1 84.25 436 LEU B C 1
ATOM 7591 O O . LEU B 1 436 ? -12.227 -13.336 14.281 1 84.25 436 LEU B O 1
ATOM 7595 N N . VAL B 1 437 ? -12.367 -11.258 13.438 1 86.38 437 VAL B N 1
ATOM 7596 C CA . VAL B 1 437 ? -11.664 -11.633 12.211 1 86.38 437 VAL B CA 1
ATOM 7597 C C . VAL B 1 437 ? -10.188 -11.875 12.523 1 86.38 437 VAL B C 1
ATOM 7599 O O . VAL B 1 437 ? -9.648 -12.938 12.219 1 86.38 437 VAL B O 1
ATOM 7602 N N . LEU B 1 438 ? -9.484 -10.953 13.172 1 89.62 438 LEU B N 1
ATOM 7603 C CA . LEU B 1 438 ? -8.062 -11.117 13.469 1 89.62 438 LEU B CA 1
ATOM 7604 C C . LEU B 1 438 ? -7.852 -12.195 14.523 1 89.62 438 LEU B C 1
ATOM 7606 O O . LEU B 1 438 ? -6.82 -12.867 14.531 1 89.62 438 LEU B O 1
ATOM 7610 N N . GLY B 1 439 ? -8.836 -12.297 15.383 1 91.75 439 GLY B N 1
ATOM 7611 C CA . GLY B 1 439 ? -8.773 -13.398 16.328 1 91.75 439 GLY B CA 1
ATOM 7612 C C . GLY B 1 439 ? -8.773 -14.758 15.648 1 91.75 439 GLY B C 1
ATOM 7613 O O . GLY B 1 439 ? -8 -15.641 16.016 1 91.75 439 GLY B O 1
ATOM 7614 N N . ARG B 1 440 ? -9.594 -14.883 14.664 1 91.62 440 ARG B N 1
ATOM 7615 C CA . ARG B 1 440 ? -9.656 -16.125 13.906 1 91.62 440 ARG B CA 1
ATOM 7616 C C . ARG B 1 440 ? -8.367 -16.359 13.117 1 91.62 440 ARG B C 1
ATOM 7618 O O . ARG B 1 440 ? -7.859 -17.484 13.055 1 91.62 440 ARG B O 1
ATOM 7625 N N . VAL B 1 441 ? -7.883 -15.312 12.531 1 94.31 441 VAL B N 1
ATOM 7626 C CA . VAL B 1 441 ? -6.617 -15.391 11.812 1 94.31 441 VAL B CA 1
ATOM 7627 C C . VAL B 1 441 ? -5.523 -15.906 12.742 1 94.31 441 VAL B C 1
ATOM 7629 O O . VAL B 1 441 ? -4.77 -16.812 12.391 1 94.31 441 VAL B O 1
ATOM 7632 N N . ALA B 1 442 ? -5.504 -15.359 13.922 1 96.06 442 ALA B N 1
ATOM 7633 C CA . ALA B 1 442 ? -4.492 -15.734 14.906 1 96.06 442 ALA B CA 1
ATOM 7634 C C . ALA B 1 442 ? -4.609 -17.203 15.281 1 96.06 442 ALA B C 1
ATOM 7636 O O . ALA B 1 442 ? -3.602 -17.906 15.406 1 96.06 442 ALA B O 1
ATOM 7637 N N . ARG B 1 443 ? -5.77 -17.656 15.484 1 95.94 443 ARG B N 1
ATOM 7638 C CA . ARG B 1 443 ? -5.992 -19.047 15.844 1 95.94 443 ARG B CA 1
ATOM 7639 C C . ARG B 1 443 ? -5.492 -19.984 14.742 1 95.94 443 ARG B C 1
ATOM 7641 O O . ARG B 1 443 ? -4.879 -21.016 15.031 1 95.94 443 ARG B O 1
ATOM 7648 N N . VAL B 1 444 ? -5.75 -19.641 13.508 1 96.81 444 VAL B N 1
ATOM 7649 C CA . VAL B 1 444 ? -5.289 -20.453 12.391 1 96.81 444 VAL B CA 1
ATOM 7650 C C . VAL B 1 444 ? -3.764 -20.469 12.352 1 96.81 444 VAL B C 1
ATOM 7652 O O . VAL B 1 444 ? -3.148 -21.531 12.25 1 96.81 444 VAL B O 1
ATOM 7655 N N . VAL B 1 445 ? -3.137 -19.312 12.445 1 97.69 445 VAL B N 1
ATOM 7656 C CA . VAL B 1 445 ? -1.683 -19.203 12.398 1 97.69 445 VAL B CA 1
ATOM 7657 C C . VAL B 1 445 ? -1.077 -20 13.555 1 97.69 445 VAL B C 1
ATOM 7659 O O . VAL B 1 445 ? -0.059 -20.688 13.383 1 97.69 445 VAL B O 1
ATOM 7662 N N . ASP B 1 446 ? -1.749 -20.016 14.695 1 97.5 446 ASP B N 1
ATOM 7663 C CA . ASP B 1 446 ? -1.26 -20.703 15.883 1 97.5 446 ASP B CA 1
ATOM 7664 C C . ASP B 1 446 ? -1.241 -22.219 15.672 1 97.5 446 ASP B C 1
ATOM 7666 O O . ASP B 1 446 ? -0.419 -22.922 16.266 1 97.5 446 ASP B O 1
ATOM 7670 N N . ARG B 1 447 ? -2.127 -22.719 14.859 1 97.19 447 ARG B N 1
ATOM 7671 C CA . ARG B 1 447 ? -2.154 -24.141 14.555 1 97.19 447 ARG B CA 1
ATOM 7672 C C . ARG B 1 447 ? -0.873 -24.578 13.844 1 97.19 447 ARG B C 1
ATOM 7674 O O . ARG B 1 447 ? -0.519 -25.75 13.859 1 97.19 447 ARG B O 1
ATOM 7681 N N . TYR B 1 448 ? -0.184 -23.641 13.242 1 97.5 448 TYR B N 1
ATOM 7682 C CA . TYR B 1 448 ? 1.004 -23.953 12.461 1 97.5 448 TYR B CA 1
ATOM 7683 C C . TYR B 1 448 ? 2.256 -23.375 13.102 1 97.5 448 TYR B C 1
ATOM 7685 O O . TYR B 1 448 ? 3.242 -23.094 12.414 1 97.5 448 TYR B O 1
ATOM 7693 N N . THR B 1 449 ? 2.25 -23.094 14.344 1 94.38 449 THR B N 1
ATOM 7694 C CA . THR B 1 449 ? 3.32 -22.422 15.07 1 94.38 449 THR B CA 1
ATOM 7695 C C . THR B 1 449 ? 4.656 -23.125 14.844 1 94.38 449 THR B C 1
ATOM 7697 O O . THR B 1 449 ? 5.695 -22.469 14.75 1 94.38 449 THR B O 1
ATOM 7700 N N . GLY B 1 450 ? 4.66 -24.406 14.719 1 95.44 450 GLY B N 1
ATOM 7701 C CA . GLY B 1 450 ? 5.887 -25.141 14.5 1 95.44 450 GLY B CA 1
ATOM 7702 C C . GLY B 1 450 ? 6.48 -24.922 13.117 1 95.44 450 GLY B C 1
ATOM 7703 O O . GLY B 1 450 ? 7.691 -25.078 12.93 1 95.44 450 GLY B O 1
ATOM 7704 N N . ASP B 1 451 ? 5.723 -24.547 12.148 1 97 451 ASP B N 1
ATOM 7705 C CA . ASP B 1 451 ? 6.156 -24.375 10.766 1 97 451 ASP B CA 1
ATOM 7706 C C . ASP B 1 451 ? 6.375 -22.891 10.445 1 97 451 ASP B C 1
ATOM 7708 O O . ASP B 1 451 ? 7.016 -22.562 9.445 1 97 451 ASP B O 1
ATOM 7712 N N . VAL B 1 452 ? 5.793 -21.984 11.297 1 97.69 452 VAL B N 1
ATOM 7713 C CA . VAL B 1 452 ? 5.836 -20.547 11.031 1 97.69 452 VAL B CA 1
ATOM 7714 C C . VAL B 1 452 ? 7.156 -19.969 11.523 1 97.69 452 VAL B C 1
ATOM 7716 O O . VAL B 1 452 ? 7.512 -20.141 12.695 1 97.69 452 VAL B O 1
ATOM 7719 N N . CYS B 1 453 ? 7.891 -19.328 10.633 1 97.31 453 CYS B N 1
ATOM 7720 C CA . CYS B 1 453 ? 9.18 -18.719 10.953 1 97.31 453 CYS B CA 1
ATOM 7721 C C . CYS B 1 453 ? 9 -17.281 11.398 1 97.31 453 CYS B C 1
ATOM 7723 O O . CYS B 1 453 ? 9.82 -16.75 12.164 1 97.31 453 CYS B O 1
ATOM 7725 N N . SER B 1 454 ? 8.023 -16.609 10.898 1 96.81 454 SER B N 1
ATOM 7726 C CA . SER B 1 454 ? 7.742 -15.219 11.234 1 96.81 454 SER B CA 1
ATOM 7727 C C . SER B 1 454 ? 6.297 -14.859 10.914 1 96.81 454 SER B C 1
ATOM 7729 O O . SER B 1 454 ? 5.684 -15.461 10.031 1 96.81 454 SER B O 1
ATOM 7731 N N . ARG B 1 455 ? 5.676 -14.055 11.633 1 96.69 455 ARG B N 1
ATOM 7732 C CA . ARG B 1 455 ? 4.332 -13.523 11.422 1 96.69 455 ARG B CA 1
ATOM 7733 C C . ARG B 1 455 ? 4.266 -12.039 11.75 1 96.69 455 ARG B C 1
ATOM 7735 O O . ARG B 1 455 ? 4.938 -11.57 12.68 1 96.69 455 ARG B O 1
ATOM 7742 N N . ASN B 1 456 ? 3.613 -11.258 11.016 1 95.88 456 ASN B N 1
ATOM 7743 C CA . ASN B 1 456 ? 3.418 -9.828 11.219 1 95.88 456 ASN B CA 1
ATOM 7744 C C . ASN B 1 456 ? 2.086 -9.359 10.641 1 95.88 456 ASN B C 1
ATOM 7746 O O . ASN B 1 456 ? 1.521 -10.008 9.758 1 95.88 456 ASN B O 1
ATOM 7750 N N . THR B 1 457 ? 1.501 -8.312 11.219 1 94.12 457 THR B N 1
ATOM 7751 C CA . THR B 1 457 ? 0.271 -7.699 10.734 1 94.12 457 THR B CA 1
ATOM 7752 C C . THR B 1 457 ? 0.408 -6.18 10.672 1 94.12 457 THR B C 1
ATOM 7754 O O . THR B 1 457 ? 1.224 -5.598 11.391 1 94.12 457 THR B O 1
ATOM 7757 N N . TRP B 1 458 ? -0.247 -5.535 9.898 1 88.56 458 TRP B N 1
ATOM 7758 C CA . TRP B 1 458 ? -0.458 -4.09 9.859 1 88.56 458 TRP B CA 1
ATOM 7759 C C . TRP B 1 458 ? -1.858 -3.758 9.359 1 88.56 458 TRP B C 1
ATOM 7761 O O . TRP B 1 458 ? -2.109 -3.764 8.148 1 88.56 458 TRP B O 1
ATOM 7771 N N . GLY B 1 459 ? -2.688 -3.428 10.281 1 84.19 459 GLY B N 1
ATOM 7772 C CA . GLY B 1 459 ? -4.105 -3.318 9.977 1 84.19 459 GLY B CA 1
ATOM 7773 C C . GLY B 1 459 ? -4.766 -4.66 9.727 1 84.19 459 GLY B C 1
ATOM 7774 O O . GLY B 1 459 ? -4.734 -5.543 10.586 1 84.19 459 GLY B O 1
ATOM 7775 N N . ASP B 1 460 ? -5.273 -4.793 8.508 1 86.56 460 ASP B N 1
ATOM 7776 C CA . ASP B 1 460 ? -5.973 -6.023 8.148 1 86.56 460 ASP B CA 1
ATOM 7777 C C . ASP B 1 460 ? -5.062 -6.961 7.355 1 86.56 460 ASP B C 1
ATOM 7779 O O . ASP B 1 460 ? -5.461 -8.07 7.004 1 86.56 460 ASP B O 1
ATOM 7783 N N . ALA B 1 461 ? -3.836 -6.547 7.137 1 91.5 461 ALA B N 1
ATOM 7784 C CA . ALA B 1 461 ? -2.908 -7.348 6.34 1 91.5 461 ALA B CA 1
ATOM 7785 C C . ALA B 1 461 ? -2.141 -8.328 7.219 1 91.5 461 ALA B C 1
ATOM 7787 O O . ALA B 1 461 ? -1.902 -8.062 8.398 1 91.5 461 ALA B O 1
ATOM 7788 N N . LEU B 1 462 ? -1.8 -9.438 6.688 1 95.56 462 LEU B N 1
ATOM 7789 C CA . LEU B 1 462 ? -1.031 -10.484 7.352 1 95.56 462 LEU B CA 1
ATOM 7790 C C . LEU B 1 462 ? 0.156 -10.914 6.496 1 95.56 462 LEU B C 1
ATOM 7792 O O . LEU B 1 462 ? 0.026 -11.07 5.281 1 95.56 462 LEU B O 1
ATOM 7796 N N . TYR B 1 463 ? 1.312 -10.992 7.035 1 97.19 463 TYR B N 1
ATOM 7797 C CA . TYR B 1 463 ? 2.525 -11.531 6.434 1 97.19 463 TYR B CA 1
ATOM 7798 C C . TYR B 1 463 ? 3.08 -12.68 7.266 1 97.19 463 TYR B C 1
ATOM 7800 O O . TYR B 1 463 ? 3.471 -12.492 8.422 1 97.19 463 TYR B O 1
ATOM 7808 N N . VAL B 1 464 ? 3.076 -13.867 6.699 1 98.06 464 VAL B N 1
ATOM 7809 C CA . VAL B 1 464 ? 3.574 -15.055 7.379 1 98.06 464 VAL B CA 1
ATOM 7810 C C . VAL B 1 464 ? 4.613 -15.758 6.508 1 98.06 464 VAL B C 1
ATOM 7812 O O . VAL B 1 464 ? 4.434 -15.875 5.293 1 98.06 464 VAL B O 1
ATOM 7815 N N . VAL B 1 465 ? 5.676 -16.172 7.082 1 98.31 465 VAL B N 1
ATOM 7816 C CA . VAL B 1 465 ? 6.707 -16.953 6.414 1 98.31 465 VAL B CA 1
ATOM 7817 C C . VAL B 1 465 ? 6.781 -18.344 7.047 1 98.31 465 VAL B C 1
ATOM 7819 O O . VAL B 1 465 ? 6.852 -18.484 8.273 1 98.31 465 VAL B O 1
ATOM 7822 N N . THR B 1 466 ? 6.719 -19.391 6.273 1 98.19 466 THR B N 1
ATOM 7823 C CA . THR B 1 466 ? 6.82 -20.75 6.758 1 98.19 466 THR B CA 1
ATOM 7824 C C . THR B 1 466 ? 8.07 -21.438 6.199 1 98.19 466 THR B C 1
ATOM 7826 O O . THR B 1 466 ? 8.672 -20.953 5.242 1 98.19 466 THR B O 1
ATOM 7829 N N . GLN B 1 467 ? 8.359 -22.516 6.73 1 95.62 467 GLN B N 1
ATOM 7830 C CA . GLN B 1 467 ? 9.539 -23.281 6.336 1 95.62 467 GLN B CA 1
ATOM 7831 C C . GLN B 1 467 ? 9.32 -23.969 4.988 1 95.62 467 GLN B C 1
ATOM 7833 O O . GLN B 1 467 ? 10.25 -24.078 4.188 1 95.62 467 GLN B O 1
ATOM 7838 N N . THR B 1 468 ? 8.109 -24.453 4.754 1 95.12 468 THR B N 1
ATOM 7839 C CA . THR B 1 468 ? 7.844 -25.219 3.549 1 95.12 468 THR B CA 1
ATOM 7840 C C . THR B 1 468 ? 6.617 -24.688 2.82 1 95.12 468 THR B C 1
ATOM 7842 O O . THR B 1 468 ? 5.797 -23.984 3.41 1 95.12 468 THR B O 1
ATOM 7845 N N . SER B 1 469 ? 6.543 -25.016 1.561 1 96.81 469 SER B N 1
ATOM 7846 C CA . SER B 1 469 ? 5.371 -24.656 0.77 1 96.81 469 SER B CA 1
ATOM 7847 C C . SER B 1 469 ? 4.133 -25.422 1.224 1 96.81 469 SER B C 1
ATOM 7849 O O . SER B 1 469 ? 3.02 -24.906 1.177 1 96.81 469 SER B O 1
ATOM 7851 N N . THR B 1 470 ? 4.301 -26.656 1.673 1 97.06 470 THR B N 1
ATOM 7852 C CA . THR B 1 470 ? 3.188 -27.469 2.146 1 97.06 470 THR B CA 1
ATOM 7853 C C . THR B 1 470 ? 2.512 -26.812 3.348 1 97.06 470 THR B C 1
ATOM 7855 O O . THR B 1 470 ? 1.287 -26.688 3.387 1 97.06 470 THR B O 1
ATOM 7858 N N . ALA B 1 471 ? 3.328 -26.406 4.281 1 97.75 471 ALA B N 1
ATOM 7859 C CA . ALA B 1 471 ? 2.783 -25.734 5.453 1 97.75 471 ALA B CA 1
ATOM 7860 C C . ALA B 1 471 ? 2.062 -24.453 5.055 1 97.75 471 ALA B C 1
ATOM 7862 O O . ALA B 1 471 ? 0.983 -24.141 5.57 1 97.75 471 ALA B O 1
ATOM 7863 N N . ALA B 1 472 ? 2.689 -23.719 4.176 1 98.25 472 ALA B N 1
ATOM 7864 C CA . ALA B 1 472 ? 2.08 -22.484 3.703 1 98.25 472 ALA B CA 1
ATOM 7865 C C . ALA B 1 472 ? 0.746 -22.75 3.016 1 98.25 472 ALA B C 1
ATOM 7867 O O . ALA B 1 472 ? -0.224 -22.016 3.217 1 98.25 472 ALA B O 1
ATOM 7868 N N . ALA B 1 473 ? 0.728 -23.781 2.15 1 98.12 473 ALA B N 1
ATOM 7869 C CA . ALA B 1 473 ? -0.491 -24.141 1.433 1 98.12 473 ALA B CA 1
ATOM 7870 C C . ALA B 1 473 ? -1.611 -24.5 2.404 1 98.12 473 ALA B C 1
ATOM 7872 O O . ALA B 1 473 ? -2.738 -24.016 2.27 1 98.12 473 ALA B O 1
ATOM 7873 N N . ARG B 1 474 ? -1.314 -25.312 3.391 1 97.81 474 ARG B N 1
ATOM 7874 C CA . ARG B 1 474 ? -2.297 -25.719 4.395 1 97.81 474 ARG B CA 1
ATOM 7875 C C . ARG B 1 474 ? -2.805 -24.5 5.168 1 97.81 474 ARG B C 1
ATOM 7877 O O . ARG B 1 474 ? -4.012 -24.344 5.355 1 97.81 474 ARG B O 1
ATOM 7884 N N . LEU B 1 475 ? -1.882 -23.703 5.59 1 98 475 LEU B N 1
ATOM 7885 C CA . LEU B 1 475 ? -2.225 -22.5 6.344 1 98 475 LEU B CA 1
ATOM 7886 C C . LEU B 1 475 ? -3.117 -21.578 5.52 1 98 475 LEU B C 1
ATOM 7888 O O . LEU B 1 475 ? -4.152 -21.109 6.004 1 98 475 LEU B O 1
ATOM 7892 N N . ALA B 1 476 ? -2.725 -21.312 4.293 1 97.31 476 ALA B N 1
ATOM 7893 C CA . ALA B 1 476 ? -3.479 -20.422 3.41 1 97.31 476 ALA B CA 1
ATOM 7894 C C . ALA B 1 476 ? -4.902 -20.922 3.213 1 97.31 476 ALA B C 1
ATOM 7896 O O . ALA B 1 476 ? -5.859 -20.156 3.295 1 97.31 476 ALA B O 1
ATOM 7897 N N . LEU B 1 477 ? -5.031 -22.188 2.951 1 96.38 477 LEU B N 1
ATOM 7898 C CA . LEU B 1 477 ? -6.348 -22.766 2.711 1 96.38 477 LEU B CA 1
ATOM 7899 C C . LEU B 1 477 ? -7.184 -22.766 3.986 1 96.38 477 LEU B C 1
ATOM 7901 O O . LEU B 1 477 ? -8.398 -22.578 3.936 1 96.38 477 LEU B O 1
ATOM 7905 N N . ASP B 1 478 ? -6.539 -23 5.141 1 95.94 478 ASP B N 1
ATOM 7906 C CA . ASP B 1 478 ? -7.25 -22.922 6.41 1 95.94 478 ASP B CA 1
ATOM 7907 C C . ASP B 1 478 ? -7.742 -21.5 6.684 1 95.94 478 ASP B C 1
ATOM 7909 O O . ASP B 1 478 ? -8.836 -21.312 7.215 1 95.94 478 ASP B O 1
ATOM 7913 N N . LEU B 1 479 ? -6.922 -20.516 6.395 1 94 479 LEU B N 1
ATOM 7914 C CA . LEU B 1 479 ? -7.34 -19.125 6.535 1 94 479 LEU B CA 1
ATOM 7915 C C . LEU B 1 479 ? -8.586 -18.844 5.703 1 94 479 LEU B C 1
ATOM 7917 O O . LEU B 1 479 ? -9.547 -18.234 6.195 1 94 479 LEU B O 1
ATOM 7921 N N . GLN B 1 480 ? -8.562 -19.297 4.496 1 90.5 480 GLN B N 1
ATOM 7922 C CA . GLN B 1 480 ? -9.695 -19.078 3.604 1 90.5 480 GLN B CA 1
ATOM 7923 C C . GLN B 1 480 ? -10.953 -19.75 4.141 1 90.5 480 GLN B C 1
ATOM 7925 O O . GLN B 1 480 ? -12.039 -19.172 4.082 1 90.5 480 GLN B O 1
ATOM 7930 N N . ALA B 1 481 ? -10.797 -20.953 4.59 1 88.56 481 ALA B N 1
ATOM 7931 C CA . ALA B 1 481 ? -11.938 -21.719 5.098 1 88.56 481 ALA B CA 1
ATOM 7932 C C . ALA B 1 481 ? -12.539 -21.047 6.332 1 88.56 481 ALA B C 1
ATOM 7934 O O . ALA B 1 481 ? -13.758 -20.984 6.48 1 88.56 481 ALA B O 1
ATOM 7935 N N . GLU B 1 482 ? -11.68 -20.531 7.199 1 87.44 482 GLU B N 1
ATOM 7936 C CA . GLU B 1 482 ? -12.125 -19.938 8.461 1 87.44 482 GLU B CA 1
ATOM 7937 C C . GLU B 1 482 ? -12.734 -18.562 8.234 1 87.44 482 GLU B C 1
ATOM 7939 O O . GLU B 1 482 ? -13.555 -18.094 9.031 1 87.44 482 GLU B O 1
ATOM 7944 N N . LEU B 1 483 ? -12.344 -17.828 7.258 1 82.31 483 LEU B N 1
ATOM 7945 C CA . LEU B 1 483 ? -12.781 -16.453 7.062 1 82.31 483 LEU B CA 1
ATOM 7946 C C . LEU B 1 483 ? -13.766 -16.359 5.902 1 82.31 483 LEU B C 1
ATOM 7948 O O . LEU B 1 483 ? -13.945 -15.289 5.324 1 82.31 483 LEU B O 1
ATOM 7952 N N . ASP B 1 484 ? -14.398 -17.297 5.488 1 72.88 484 ASP B N 1
ATOM 7953 C CA . ASP B 1 484 ? -15.414 -17.328 4.445 1 72.88 484 ASP B CA 1
ATOM 7954 C C . ASP B 1 484 ? -16.562 -16.375 4.773 1 72.88 484 ASP B C 1
ATOM 7956 O O . ASP B 1 484 ? -17.094 -16.391 5.887 1 72.88 484 ASP B O 1
ATOM 7960 N N . PRO B 1 485 ? -16.688 -15.336 3.885 1 60.75 485 PRO B N 1
ATOM 7961 C CA . PRO B 1 485 ? -17.719 -14.305 4.09 1 60.75 485 PRO B CA 1
ATOM 7962 C C . PRO B 1 485 ? -19.016 -14.875 4.645 1 60.75 485 PRO B C 1
ATOM 7964 O O . PRO B 1 485 ? -19.688 -14.219 5.457 1 60.75 485 PRO B O 1
ATOM 7967 N N . ALA B 1 486 ? -19.438 -16 3.998 1 57.09 486 ALA B N 1
ATOM 7968 C CA . ALA B 1 486 ? -20.688 -16.594 4.473 1 57.09 486 ALA B CA 1
ATOM 7969 C C . ALA B 1 486 ? -20.672 -16.781 5.984 1 57.09 486 ALA B C 1
ATOM 7971 O O . ALA B 1 486 ? -21.719 -16.734 6.641 1 57.09 486 ALA B O 1
ATOM 7972 N N . SER B 1 487 ? -19.594 -16.844 6.441 1 56.62 487 SER B N 1
ATOM 7973 C CA . SER B 1 487 ? -19.438 -17.078 7.871 1 56.62 487 SER B CA 1
ATOM 7974 C C . SER B 1 487 ? -19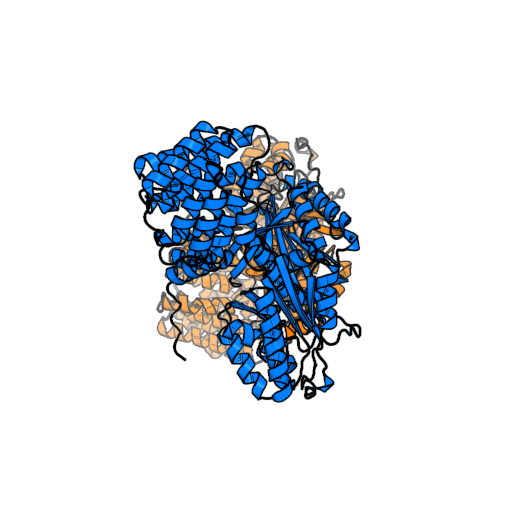.359 -15.773 8.656 1 56.62 487 SER B C 1
ATOM 7976 O O . SER B 1 487 ? -19.609 -15.75 9.859 1 56.62 487 SER B O 1
ATOM 7978 N N . MET B 1 488 ? -19 -14.75 7.844 1 59.12 488 MET B N 1
ATOM 7979 C CA . MET B 1 488 ? -18.75 -13.531 8.602 1 59.12 488 MET B CA 1
ATOM 7980 C C . MET B 1 488 ? -19.922 -12.57 8.508 1 59.12 488 MET B C 1
ATOM 7982 O O . MET B 1 488 ? -19.828 -11.422 8.945 1 59.12 488 MET B O 1
ATOM 7986 N N . GLY B 1 489 ? -21.094 -12.93 8.367 1 54.88 489 GLY B N 1
ATOM 7987 C CA . GLY B 1 489 ? -22.344 -12.188 8.312 1 54.88 489 GLY B CA 1
ATOM 7988 C C . GLY B 1 489 ? -22.156 -10.703 8.555 1 54.88 489 GLY B C 1
ATOM 7989 O O . GLY B 1 489 ? -23.094 -9.922 8.367 1 54.88 489 GLY B O 1
ATOM 7990 N N . VAL B 1 490 ? -21.109 -10.312 9.188 1 55.97 490 VAL B N 1
ATOM 7991 C CA . VAL B 1 490 ? -21.094 -8.961 9.75 1 55.97 490 VAL B CA 1
ATOM 7992 C C . VAL B 1 490 ? -20.5 -7.988 8.727 1 55.97 490 VAL B C 1
ATOM 7994 O O . VAL B 1 490 ? -20.625 -6.77 8.883 1 55.97 490 VAL B O 1
ATOM 7997 N N . LEU B 1 491 ? -19.906 -8.594 7.684 1 62.09 491 LEU B N 1
ATOM 7998 C CA . LEU B 1 491 ? -19.234 -7.633 6.816 1 62.09 491 LEU B CA 1
ATOM 7999 C C . LEU B 1 491 ? -19.938 -7.539 5.465 1 62.09 491 LEU B C 1
ATOM 8001 O O . LEU B 1 491 ? -20.688 -8.438 5.082 1 62.09 491 LEU B O 1
ATOM 8005 N N . GLY B 1 492 ? -20.141 -6.348 4.984 1 61.06 492 GLY B N 1
ATOM 8006 C CA . GLY B 1 492 ? -20.844 -6.004 3.764 1 61.06 492 GLY B CA 1
ATOM 8007 C C . GLY B 1 492 ? -20.531 -6.938 2.609 1 61.06 492 GLY B C 1
ATOM 8008 O O . GLY B 1 492 ? -19.672 -7.809 2.727 1 61.06 492 GLY B O 1
ATOM 8009 N N . GLU B 1 493 ? -21.266 -6.918 1.632 1 60.75 493 GLU B N 1
ATOM 8010 C CA . GLU B 1 493 ? -21.125 -7.695 0.404 1 60.75 493 GLU B CA 1
ATOM 8011 C C . GLU B 1 493 ? -19.719 -7.531 -0.193 1 60.75 493 GLU B C 1
ATOM 8013 O O . GLU B 1 493 ? -19.172 -6.426 -0.209 1 60.75 493 GLU B O 1
ATOM 8018 N N . GLY B 1 494 ? -19.047 -8.625 -0.522 1 65.38 494 GLY B N 1
ATOM 8019 C CA . GLY B 1 494 ? -17.75 -8.594 -1.174 1 65.38 494 GLY B CA 1
ATOM 8020 C C . GLY B 1 494 ? -16.594 -8.578 -0.194 1 65.38 494 GLY B C 1
ATOM 8021 O O . GLY B 1 494 ? -15.43 -8.617 -0.599 1 65.38 494 GLY B O 1
ATOM 8022 N N . ALA B 1 495 ? -16.984 -8.57 1.088 1 74.06 495 ALA B N 1
ATOM 8023 C CA . ALA B 1 495 ? -15.93 -8.586 2.098 1 74.06 495 ALA B CA 1
ATOM 8024 C C . ALA B 1 495 ? -15.344 -9.984 2.262 1 74.06 495 ALA B C 1
ATOM 8026 O O . ALA B 1 495 ? -16.078 -10.977 2.203 1 74.06 495 ALA B O 1
ATOM 8027 N N . GLY B 1 496 ? -14.125 -10.094 2.242 1 79.56 496 GLY B N 1
ATOM 8028 C CA . GLY B 1 496 ? -13.445 -11.359 2.445 1 79.56 496 GLY B CA 1
ATOM 8029 C C . GLY B 1 496 ? -11.93 -11.242 2.367 1 79.56 496 GLY B C 1
ATOM 8030 O O . GLY B 1 496 ? -11.406 -10.164 2.1 1 79.56 496 GLY B O 1
ATOM 8031 N N . MET B 1 497 ? -11.289 -12.352 2.561 1 87.06 497 MET B N 1
ATOM 8032 C CA . MET B 1 497 ? -9.828 -12.352 2.641 1 87.06 497 MET B CA 1
ATOM 8033 C C . MET B 1 497 ? -9.211 -12.727 1.298 1 87.06 497 MET B C 1
ATOM 8035 O O . MET B 1 497 ? -9.648 -13.672 0.646 1 87.06 497 MET B O 1
ATOM 8039 N N . ARG B 1 498 ? -8.312 -11.938 0.835 1 89.5 498 ARG B N 1
ATOM 8040 C CA . ARG B 1 498 ? -7.418 -12.281 -0.264 1 89.5 498 ARG B CA 1
ATOM 8041 C C . ARG B 1 498 ? -6.152 -12.961 0.253 1 89.5 498 ARG B C 1
ATOM 8043 O O . ARG B 1 498 ? -5.555 -12.508 1.23 1 89.5 498 ARG B O 1
ATOM 8050 N N . VAL B 1 499 ? -5.812 -14.078 -0.31 1 94.94 499 VAL B N 1
ATOM 8051 C CA . VAL B 1 499 ? -4.629 -14.805 0.145 1 94.94 499 VAL B CA 1
ATOM 8052 C C . VAL B 1 499 ? -3.721 -15.109 -1.043 1 94.94 499 VAL B C 1
ATOM 8054 O O . VAL B 1 499 ? -4.188 -15.578 -2.084 1 94.94 499 VAL B O 1
ATOM 8057 N N . SER B 1 500 ? -2.488 -14.781 -0.922 1 96.06 500 SER B N 1
ATOM 8058 C CA . SER B 1 500 ? -1.489 -15.117 -1.932 1 96.06 500 SER B CA 1
ATOM 8059 C C . SER B 1 500 ? -0.248 -15.734 -1.296 1 96.06 500 SER B C 1
ATOM 8061 O O . SER B 1 500 ? 0.069 -15.445 -0.138 1 96.06 500 SER B O 1
ATOM 8063 N N . ALA B 1 501 ? 0.412 -16.562 -2.016 1 97.56 501 ALA B N 1
ATOM 8064 C CA . ALA B 1 501 ? 1.623 -17.203 -1.509 1 97.56 501 ALA B CA 1
ATOM 8065 C C . ALA B 1 501 ? 2.67 -17.344 -2.609 1 97.56 501 ALA B C 1
ATOM 8067 O O . ALA B 1 501 ? 2.33 -17.438 -3.793 1 97.56 501 ALA B O 1
ATOM 8068 N N . HIS B 1 502 ? 3.885 -17.297 -2.256 1 97 502 HIS B N 1
ATOM 8069 C CA . HIS B 1 502 ? 5.051 -17.406 -3.123 1 97 502 HIS B CA 1
ATOM 8070 C C . HIS B 1 502 ? 6.203 -18.109 -2.406 1 97 502 HIS B C 1
ATOM 8072 O O . HIS B 1 502 ? 6.242 -18.141 -1.175 1 97 502 HIS B O 1
ATOM 8078 N N . LEU B 1 503 ? 6.992 -18.797 -3.098 1 96.62 503 LEU B N 1
ATOM 8079 C CA . LEU B 1 503 ? 8.227 -19.391 -2.598 1 96.62 503 LEU B CA 1
ATOM 8080 C C . LEU B 1 503 ? 9.445 -18.766 -3.27 1 96.62 503 LEU B C 1
ATOM 8082 O O . LEU B 1 503 ? 9.492 -18.641 -4.496 1 96.62 503 LEU B O 1
ATOM 8086 N N . GLY B 1 504 ? 10.375 -18.312 -2.545 1 93.81 504 GLY B N 1
ATOM 8087 C CA . GLY B 1 504 ? 11.57 -17.719 -3.131 1 93.81 504 GLY B CA 1
ATOM 8088 C C . GLY B 1 504 ? 12.703 -17.547 -2.137 1 93.81 504 GLY B C 1
ATOM 8089 O O . GLY B 1 504 ? 12.57 -17.922 -0.968 1 93.81 504 GLY B O 1
ATOM 8090 N N . SER B 1 505 ? 13.875 -17.109 -2.645 1 91.81 505 SER B N 1
ATOM 8091 C CA . SER B 1 505 ? 15.078 -16.875 -1.856 1 91.81 505 SER B CA 1
ATOM 8092 C C . SER B 1 505 ? 15.008 -15.547 -1.125 1 91.81 505 SER B C 1
ATOM 8094 O O . SER B 1 505 ? 14.836 -14.492 -1.75 1 91.81 505 SER B O 1
ATOM 8096 N N . VAL B 1 506 ? 15.164 -15.602 0.236 1 92.81 506 VAL B N 1
ATOM 8097 C CA . VAL B 1 506 ? 14.992 -14.383 1.027 1 92.81 506 VAL B CA 1
ATOM 8098 C C . VAL B 1 506 ? 16.094 -14.297 2.084 1 92.81 506 VAL B C 1
ATOM 8100 O O . VAL B 1 506 ? 16.703 -15.305 2.43 1 92.81 506 VAL B O 1
ATOM 8103 N N . TYR B 1 507 ? 16.344 -13.07 2.555 1 92 507 TYR B N 1
ATOM 8104 C CA . TYR B 1 507 ? 17.25 -12.844 3.678 1 92 507 TYR B CA 1
ATOM 8105 C C . TYR B 1 507 ? 16.516 -12.977 5.004 1 92 507 TYR B C 1
ATOM 8107 O O . TYR B 1 507 ? 15.344 -12.602 5.109 1 92 507 TYR B O 1
ATOM 8115 N N . GLU B 1 508 ? 17.188 -13.547 5.953 1 92.88 508 GLU B N 1
ATOM 8116 C CA . GLU B 1 508 ? 16.688 -13.617 7.324 1 92.88 508 GLU B CA 1
ATOM 8117 C C . GLU B 1 508 ? 17.453 -12.68 8.242 1 92.88 508 GLU B C 1
ATOM 8119 O O . GLU B 1 508 ? 18.688 -12.594 8.164 1 92.88 508 GLU B O 1
ATOM 8124 N N . ALA B 1 509 ? 16.719 -11.906 9.055 1 91.5 509 ALA B N 1
ATOM 8125 C CA . ALA B 1 509 ? 17.359 -11.031 10.023 1 91.5 509 ALA B CA 1
ATOM 8126 C C . ALA B 1 509 ? 16.453 -10.781 11.227 1 91.5 509 ALA B C 1
ATOM 8128 O O . ALA B 1 509 ? 15.297 -11.203 11.234 1 91.5 509 ALA B O 1
ATOM 8129 N N . ILE B 1 510 ? 17.062 -10.211 12.25 1 93.38 510 ILE B N 1
ATOM 8130 C CA . ILE B 1 510 ? 16.266 -9.68 13.359 1 93.38 510 ILE B CA 1
ATOM 8131 C C . ILE B 1 510 ? 15.93 -8.219 13.094 1 93.38 510 ILE B C 1
ATOM 8133 O O . ILE B 1 510 ? 16.828 -7.395 12.883 1 93.38 510 ILE B O 1
ATOM 8137 N N . ASP B 1 511 ? 14.672 -7.891 13.008 1 92.94 511 ASP B N 1
ATOM 8138 C CA . ASP B 1 511 ? 14.25 -6.504 12.844 1 92.94 511 ASP B CA 1
ATOM 8139 C C . ASP B 1 511 ? 14.664 -5.66 14.047 1 92.94 511 ASP B C 1
ATOM 8141 O O . ASP B 1 511 ? 14.219 -5.91 15.172 1 92.94 511 ASP B O 1
ATOM 8145 N N . PRO B 1 512 ? 15.492 -4.684 13.859 1 93 512 PRO B N 1
ATOM 8146 C CA . PRO B 1 512 ? 16 -3.934 15.016 1 93 512 PRO B CA 1
ATOM 8147 C C . PRO B 1 512 ? 14.914 -3.121 15.711 1 93 512 PRO B C 1
ATOM 8149 O O . PRO B 1 512 ? 15.055 -2.789 16.891 1 93 512 PRO B O 1
ATOM 8152 N N . VAL B 1 513 ? 13.828 -2.752 15.086 1 93.56 513 VAL B N 1
ATOM 8153 C CA . VAL B 1 513 ? 12.781 -1.919 15.664 1 93.56 513 VAL B CA 1
ATOM 8154 C C . VAL B 1 513 ? 11.828 -2.781 16.484 1 93.56 513 VAL B C 1
ATOM 8156 O O . VAL B 1 513 ? 11.539 -2.461 17.641 1 93.56 513 VAL B O 1
ATOM 8159 N N . THR B 1 514 ? 11.391 -3.926 15.961 1 93.56 514 THR B N 1
ATOM 8160 C CA . THR B 1 514 ? 10.414 -4.77 16.641 1 93.56 514 THR B CA 1
ATOM 8161 C C . THR B 1 514 ? 11.117 -5.867 17.438 1 93.56 514 THR B C 1
ATOM 8163 O O . THR B 1 514 ? 10.5 -6.508 18.297 1 93.56 514 THR B O 1
ATOM 8166 N N . ARG B 1 515 ? 12.406 -6.219 17.109 1 92.69 515 ARG B N 1
ATOM 8167 C CA . ARG B 1 515 ? 13.234 -7.234 17.75 1 92.69 515 ARG B CA 1
ATOM 8168 C C . ARG B 1 515 ? 12.719 -8.633 17.453 1 92.69 515 ARG B C 1
ATOM 8170 O O . ARG B 1 515 ? 12.859 -9.547 18.281 1 92.69 515 ARG B O 1
ATOM 8177 N N . LYS B 1 516 ? 12.062 -8.883 16.328 1 93.56 516 LYS B N 1
ATOM 8178 C CA . LYS B 1 516 ? 11.555 -10.172 15.875 1 93.56 516 LYS B CA 1
ATOM 8179 C C . LYS B 1 516 ? 12.234 -10.602 14.578 1 93.56 516 LYS B C 1
ATOM 8181 O O . LYS B 1 516 ? 12.781 -9.766 13.852 1 93.56 516 LYS B O 1
ATOM 8186 N N . VAL B 1 517 ? 12.18 -11.898 14.367 1 94.31 517 VAL B N 1
ATOM 8187 C CA . VAL B 1 517 ? 12.703 -12.438 13.109 1 94.31 517 VAL B CA 1
ATOM 8188 C C . VAL B 1 517 ? 11.867 -11.914 11.945 1 94.31 517 VAL B C 1
ATOM 8190 O O . VAL B 1 517 ? 10.633 -11.852 12.031 1 94.31 517 VAL B O 1
ATOM 8193 N N . THR B 1 518 ? 12.555 -11.484 10.969 1 92.5 518 THR B N 1
ATOM 8194 C CA . THR B 1 518 ? 11.867 -11.016 9.766 1 92.5 518 THR B CA 1
ATOM 8195 C C . THR B 1 518 ? 12.594 -11.477 8.508 1 92.5 518 THR B C 1
ATOM 8197 O O . THR B 1 518 ? 13.711 -11.992 8.586 1 92.5 518 THR B O 1
ATOM 8200 N N . PHE B 1 519 ? 11.945 -11.492 7.453 1 94.5 519 PHE B N 1
ATOM 8201 C CA . PHE B 1 519 ? 12.477 -11.867 6.148 1 94.5 519 PHE B CA 1
ATOM 8202 C C . PHE B 1 519 ? 12.281 -10.742 5.141 1 94.5 519 PHE B C 1
ATOM 8204 O O . PHE B 1 519 ? 11.234 -10.086 5.133 1 94.5 519 PHE B O 1
ATOM 8211 N N . PHE B 1 520 ? 13.32 -10.477 4.398 1 90.94 520 PHE B N 1
ATOM 8212 C CA . PHE B 1 520 ? 13.25 -9.398 3.426 1 90.94 520 PHE B CA 1
ATOM 8213 C C . PHE B 1 520 ? 13.969 -9.773 2.141 1 90.94 520 PHE B C 1
ATOM 8215 O O . PHE B 1 520 ? 14.711 -10.758 2.104 1 90.94 520 PHE B O 1
ATOM 8222 N N . GLY B 1 521 ? 13.703 -9.016 1.087 1 90 521 GLY B N 1
ATOM 8223 C CA . GLY B 1 521 ? 14.281 -9.25 -0.227 1 90 521 GLY B CA 1
ATOM 8224 C C . GLY B 1 521 ? 13.297 -9.023 -1.359 1 90 521 GLY B C 1
ATOM 8225 O O . GLY B 1 521 ? 12.125 -8.719 -1.12 1 90 521 GLY B O 1
ATOM 8226 N N . ARG B 1 522 ? 13.742 -9.164 -2.518 1 86.56 522 ARG B N 1
ATOM 8227 C CA . ARG B 1 522 ? 12.93 -8.914 -3.705 1 86.56 522 ARG B CA 1
ATOM 8228 C C . ARG B 1 522 ? 11.75 -9.875 -3.773 1 86.56 522 ARG B C 1
ATOM 8230 O O . ARG B 1 522 ? 10.656 -9.5 -4.215 1 86.56 522 ARG B O 1
ATOM 8237 N N . GLU B 1 523 ? 12 -11.094 -3.408 1 91.69 523 GLU B N 1
ATOM 8238 C CA . GLU B 1 523 ? 10.945 -12.094 -3.469 1 91.69 523 GLU B CA 1
ATOM 8239 C C . GLU B 1 523 ? 9.82 -11.773 -2.488 1 91.69 523 GLU B C 1
ATOM 8241 O O . GLU B 1 523 ? 8.656 -12.094 -2.744 1 91.69 523 GLU B O 1
ATOM 8246 N N . VAL B 1 524 ? 10.164 -11.18 -1.369 1 93.31 524 VAL B N 1
ATOM 8247 C CA . VAL B 1 524 ? 9.141 -10.727 -0.433 1 93.31 524 VAL B CA 1
ATOM 8248 C C . VAL B 1 524 ? 8.305 -9.617 -1.073 1 93.31 524 VAL B C 1
ATOM 8250 O O . VAL B 1 524 ? 7.078 -9.633 -1 1 93.31 524 VAL B O 1
ATOM 8253 N N . ASN B 1 525 ? 8.984 -8.641 -1.705 1 88.69 525 ASN B N 1
ATOM 8254 C CA . ASN B 1 525 ? 8.297 -7.566 -2.402 1 88.69 525 ASN B CA 1
ATOM 8255 C C . ASN B 1 525 ? 7.367 -8.109 -3.486 1 88.69 525 ASN B C 1
ATOM 8257 O O . ASN B 1 525 ? 6.262 -7.594 -3.674 1 88.69 525 ASN B O 1
ATOM 8261 N N . LYS B 1 526 ? 7.844 -9.117 -4.137 1 89.12 526 LYS B N 1
ATOM 8262 C CA . LYS B 1 526 ? 7.035 -9.75 -5.18 1 89.12 526 LYS B CA 1
ATOM 8263 C C . LYS B 1 526 ? 5.746 -10.32 -4.602 1 89.12 526 LYS B C 1
ATOM 8265 O O . LYS B 1 526 ? 4.668 -10.133 -5.168 1 89.12 526 LYS B O 1
ATOM 8270 N N . THR B 1 527 ? 5.848 -10.984 -3.541 1 92.12 527 THR B N 1
ATOM 8271 C CA . THR B 1 527 ? 4.68 -11.594 -2.914 1 92.12 527 THR B CA 1
ATOM 8272 C C . THR B 1 527 ? 3.654 -10.531 -2.531 1 92.12 527 THR B C 1
ATOM 8274 O O . THR B 1 527 ? 2.451 -10.727 -2.717 1 92.12 527 THR B O 1
ATOM 8277 N N . ALA B 1 528 ? 4.141 -9.477 -1.982 1 90.75 528 ALA B N 1
ATOM 8278 C CA . ALA B 1 528 ? 3.273 -8.375 -1.567 1 90.75 528 ALA B CA 1
ATOM 8279 C C . ALA B 1 528 ? 2.506 -7.805 -2.756 1 90.75 528 ALA B C 1
ATOM 8281 O O . ALA B 1 528 ? 1.408 -7.266 -2.592 1 90.75 528 ALA B O 1
ATOM 8282 N N . ARG B 1 529 ? 3.016 -7.941 -3.945 1 90 529 ARG B N 1
ATOM 8283 C CA . ARG B 1 529 ? 2.398 -7.371 -5.141 1 90 529 ARG B CA 1
ATOM 8284 C C . ARG B 1 529 ? 1.401 -8.344 -5.758 1 90 529 ARG B C 1
ATOM 8286 O O . ARG B 1 529 ? 0.606 -7.961 -6.621 1 90 529 ARG B O 1
ATOM 8293 N N . ILE B 1 530 ? 1.405 -9.578 -5.277 1 91.69 530 ILE B N 1
ATOM 8294 C CA . ILE B 1 530 ? 0.48 -10.586 -5.781 1 91.69 530 ILE B CA 1
ATOM 8295 C C . ILE B 1 530 ? -0.847 -10.492 -5.031 1 91.69 530 ILE B C 1
ATOM 8297 O O . ILE B 1 530 ? -1.912 -10.711 -5.609 1 91.69 530 ILE B O 1
ATOM 8301 N N . GLU B 1 531 ? -0.767 -10.086 -3.826 1 90.25 531 GLU B N 1
ATOM 8302 C CA . GLU B 1 531 ? -1.902 -10.141 -2.91 1 90.25 531 GLU B CA 1
ATOM 8303 C C . GLU B 1 531 ? -3.07 -9.305 -3.432 1 90.25 531 GLU B C 1
ATOM 8305 O O . GLU B 1 531 ? -4.215 -9.766 -3.434 1 90.25 531 GLU B O 1
ATOM 8310 N N . PRO B 1 532 ? -2.826 -8.102 -3.938 1 86.56 532 PRO B N 1
ATOM 8311 C CA . PRO B 1 532 ? -3.953 -7.277 -4.383 1 86.56 532 PRO B CA 1
ATOM 8312 C C . PRO B 1 532 ? -4.656 -7.855 -5.609 1 86.56 532 PRO B C 1
ATOM 8314 O O . PRO B 1 532 ? -5.781 -7.457 -5.926 1 86.56 532 PRO B O 1
ATOM 8317 N N . ILE B 1 533 ? -4.055 -8.812 -6.281 1 83.06 533 ILE B N 1
ATOM 8318 C CA . ILE B 1 533 ? -4.582 -9.375 -7.52 1 83.06 533 ILE B CA 1
ATOM 8319 C C . ILE B 1 533 ? -5.418 -10.617 -7.207 1 83.06 533 ILE B C 1
ATOM 8321 O O . ILE B 1 533 ? -6.273 -11.008 -8 1 83.06 533 ILE B O 1
ATOM 8325 N N . ALA B 1 534 ? -5.105 -11.242 -6.109 1 87.12 534 ALA B N 1
ATOM 8326 C CA . ALA B 1 534 ? -5.852 -12.438 -5.707 1 87.12 534 ALA B CA 1
ATOM 8327 C C . ALA B 1 534 ? -7.328 -12.109 -5.5 1 87.12 534 ALA B C 1
ATOM 8329 O O . ALA B 1 534 ? -7.668 -11.055 -4.961 1 87.12 534 ALA B O 1
ATOM 8330 N N . LEU B 1 535 ? -8.211 -12.945 -5.953 1 82.56 535 LEU B N 1
ATOM 8331 C CA . LEU B 1 535 ? -9.641 -12.758 -5.77 1 82.56 535 LEU B CA 1
ATOM 8332 C C . LEU B 1 535 ? -10.062 -13.109 -4.344 1 82.56 535 LEU B C 1
ATOM 8334 O O . LEU B 1 535 ? -9.492 -14.016 -3.734 1 82.56 535 LEU B O 1
ATOM 8338 N N . VAL B 1 536 ? -11.094 -12.375 -3.902 1 83.56 536 VAL B N 1
ATOM 8339 C CA . VAL B 1 536 ? -11.641 -12.648 -2.576 1 83.56 536 VAL B CA 1
ATOM 8340 C C . VAL B 1 536 ? -12.156 -14.086 -2.516 1 83.56 536 VAL B C 1
ATOM 8342 O O . VAL B 1 536 ? -12.836 -14.547 -3.434 1 83.56 536 VAL B O 1
ATOM 8345 N N . GLY B 1 537 ? -11.727 -14.836 -1.538 1 82.75 537 GLY B N 1
ATOM 8346 C CA . GLY B 1 537 ? -12.188 -16.203 -1.36 1 82.75 537 GLY B CA 1
ATOM 8347 C C . GLY B 1 537 ? -11.305 -17.219 -2.051 1 82.75 537 GLY B C 1
ATOM 8348 O O . GLY B 1 537 ? -11.555 -18.422 -1.964 1 82.75 537 GLY B O 1
ATOM 8349 N N . GLU B 1 538 ? -10.281 -16.766 -2.727 1 88.38 538 GLU B N 1
ATOM 8350 C CA . GLU B 1 538 ? -9.383 -17.672 -3.432 1 88.38 538 GLU B CA 1
ATOM 8351 C C . GLU B 1 538 ? -7.945 -17.516 -2.934 1 88.38 538 GLU B C 1
ATOM 8353 O O . GLU B 1 538 ? -7.598 -16.5 -2.346 1 88.38 538 GLU B O 1
ATOM 8358 N N . VAL B 1 539 ? -7.195 -18.578 -3.125 1 94.69 539 VAL B N 1
ATOM 8359 C CA . VAL B 1 539 ? -5.77 -18.547 -2.809 1 94.69 539 VAL B CA 1
ATOM 8360 C C . VAL B 1 539 ? -4.953 -18.609 -4.098 1 94.69 539 VAL B C 1
ATOM 8362 O O . VAL B 1 539 ? -5.031 -19.594 -4.84 1 94.69 539 VAL B O 1
ATOM 8365 N N . TYR B 1 540 ? -4.164 -17.578 -4.367 1 94.5 540 TYR B N 1
ATOM 8366 C CA . TYR B 1 540 ? -3.299 -17.516 -5.539 1 94.5 540 TYR B CA 1
ATOM 8367 C C . TYR B 1 540 ? -1.852 -17.828 -5.164 1 94.5 540 TYR B C 1
ATOM 8369 O O . TYR B 1 540 ? -1.348 -17.312 -4.16 1 94.5 540 TYR B O 1
ATOM 8377 N N . VAL B 1 541 ? -1.253 -18.656 -5.926 1 96.69 541 VAL B N 1
ATOM 8378 C CA . VAL B 1 541 ? 0.151 -18.969 -5.688 1 96.69 541 VAL B CA 1
ATOM 8379 C C . VAL B 1 541 ? 0.933 -18.875 -6.996 1 96.69 541 VAL B C 1
ATOM 8381 O O . VAL B 1 541 ? 0.367 -19.031 -8.078 1 96.69 541 VAL B O 1
ATOM 8384 N N . THR B 1 542 ? 2.188 -18.578 -6.914 1 95.12 542 THR B N 1
ATOM 8385 C CA . THR B 1 542 ? 3.031 -18.469 -8.102 1 95.12 542 THR B CA 1
ATOM 8386 C C . THR B 1 542 ? 3.338 -19.844 -8.68 1 95.12 542 THR B C 1
ATOM 8388 O O . THR B 1 542 ? 3.152 -20.859 -8.008 1 95.12 542 THR B O 1
ATOM 8391 N N . ARG B 1 543 ? 3.83 -19.797 -9.922 1 92.94 543 ARG B N 1
ATOM 8392 C CA . ARG B 1 543 ? 4.242 -21.031 -10.594 1 92.94 543 ARG B CA 1
ATOM 8393 C C . ARG B 1 543 ? 5.363 -21.719 -9.828 1 92.94 543 ARG B C 1
ATOM 8395 O O . ARG B 1 543 ? 5.395 -22.953 -9.734 1 92.94 543 ARG B O 1
ATOM 8402 N N . ALA B 1 544 ? 6.273 -20.953 -9.281 1 94.5 544 ALA B N 1
ATOM 8403 C CA . ALA B 1 544 ? 7.359 -21.516 -8.492 1 94.5 544 ALA B CA 1
ATOM 8404 C C . ALA B 1 544 ? 6.824 -22.234 -7.254 1 94.5 544 ALA B C 1
ATOM 8406 O O . ALA B 1 544 ? 7.238 -23.359 -6.949 1 94.5 544 ALA B O 1
ATOM 8407 N N . PHE B 1 545 ? 5.945 -21.609 -6.578 1 97 545 PHE B N 1
ATOM 8408 C CA . PHE B 1 545 ? 5.305 -22.219 -5.418 1 97 545 PHE B CA 1
ATOM 8409 C C . PHE B 1 545 ? 4.59 -23.5 -5.801 1 97 545 PHE B C 1
ATOM 8411 O O . PHE B 1 545 ? 4.758 -24.531 -5.141 1 97 545 PHE B O 1
ATOM 8418 N N . GLY B 1 546 ? 3.83 -23.5 -6.812 1 96 546 GLY B N 1
ATOM 8419 C CA . GLY B 1 546 ? 3.105 -24.656 -7.277 1 96 546 GLY B CA 1
ATOM 8420 C C . GLY B 1 546 ? 4.012 -25.828 -7.641 1 96 546 GLY B C 1
ATOM 8421 O O . GLY B 1 546 ? 3.707 -26.984 -7.336 1 96 546 GLY B O 1
ATOM 8422 N N . ALA B 1 547 ? 5.086 -25.484 -8.312 1 95.44 547 ALA B N 1
ATOM 8423 C CA . ALA B 1 547 ? 6.031 -26.516 -8.727 1 95.44 547 ALA B CA 1
ATOM 8424 C C . ALA B 1 547 ? 6.621 -27.234 -7.516 1 95.44 547 ALA B C 1
ATOM 8426 O O . ALA B 1 547 ? 6.652 -28.469 -7.473 1 95.44 547 ALA B O 1
ATOM 8427 N N . VAL B 1 548 ? 7.043 -26.484 -6.59 1 96.25 548 VAL B N 1
ATOM 8428 C CA . VAL B 1 548 ? 7.652 -27.078 -5.406 1 96.25 548 VAL B CA 1
ATOM 8429 C C . VAL B 1 548 ? 6.594 -27.844 -4.613 1 96.25 548 VAL B C 1
ATOM 8431 O O . VAL B 1 548 ? 6.875 -28.906 -4.051 1 96.25 548 VAL B O 1
ATOM 8434 N N . LEU B 1 549 ? 5.426 -27.328 -4.59 1 95.81 549 LEU B N 1
ATOM 8435 C CA . LEU B 1 549 ? 4.328 -28.016 -3.922 1 95.81 549 LEU B CA 1
ATOM 8436 C C . LEU B 1 549 ? 4.059 -29.375 -4.574 1 95.81 549 LEU B C 1
ATOM 8438 O O . LEU B 1 549 ? 3.783 -30.359 -3.883 1 95.81 549 LEU B O 1
ATOM 8442 N N . ALA B 1 550 ? 4.113 -29.438 -5.879 1 92.69 550 ALA B N 1
ATOM 8443 C CA . ALA B 1 550 ? 3.908 -30.672 -6.621 1 92.69 550 ALA B CA 1
ATOM 8444 C C . ALA B 1 550 ? 4.98 -31.703 -6.277 1 92.69 550 ALA B C 1
ATOM 8446 O O . ALA B 1 550 ? 4.75 -32.906 -6.387 1 92.69 550 ALA B O 1
ATOM 8447 N N . MET B 1 551 ? 6.113 -31.219 -5.855 1 92.44 551 MET B N 1
ATOM 8448 C CA . MET B 1 551 ? 7.191 -32.094 -5.414 1 92.44 551 MET B CA 1
ATOM 8449 C C . MET B 1 551 ? 6.98 -32.531 -3.967 1 92.44 551 MET B C 1
ATOM 8451 O O . MET B 1 551 ? 7.055 -33.719 -3.652 1 92.44 551 MET B O 1
ATOM 8455 N N . GLU B 1 552 ? 6.602 -31.578 -3.15 1 90.88 552 GLU B N 1
ATOM 8456 C CA . GLU B 1 552 ? 6.52 -31.844 -1.715 1 90.88 552 GLU B CA 1
ATOM 8457 C C . GLU B 1 552 ? 5.285 -32.656 -1.371 1 90.88 552 GLU B C 1
ATOM 8459 O O . GLU B 1 552 ? 5.344 -33.562 -0.518 1 90.88 552 GLU B O 1
ATOM 8464 N N . SER B 1 553 ? 4.191 -32.281 -1.989 1 90 553 SER B N 1
ATOM 8465 C CA . SER B 1 553 ? 2.9 -32.875 -1.671 1 90 553 SER B CA 1
ATOM 8466 C C . SER B 1 553 ? 2.057 -33.094 -2.926 1 90 553 SER B C 1
ATOM 8468 O O . SER B 1 553 ? 1.008 -32.438 -3.078 1 90 553 SER B O 1
ATOM 8470 N N . PRO B 1 554 ? 2.342 -34.031 -3.691 1 82.38 554 PRO B N 1
ATOM 8471 C CA . PRO B 1 554 ? 1.72 -34.188 -5.008 1 82.38 554 PRO B CA 1
ATOM 8472 C C . PRO B 1 554 ? 0.242 -34.594 -4.922 1 82.38 554 PRO B C 1
ATOM 8474 O O . PRO B 1 554 ? -0.521 -34.312 -5.852 1 82.38 554 PRO B O 1
ATOM 8477 N N . ALA B 1 555 ? -0.241 -35.062 -3.863 1 87.12 555 ALA B N 1
ATOM 8478 C CA . ALA B 1 555 ? -1.591 -35.625 -3.836 1 87.12 555 ALA B CA 1
ATOM 8479 C C . ALA B 1 555 ? -2.521 -34.75 -2.984 1 87.12 555 ALA B C 1
ATOM 8481 O O . ALA B 1 555 ? -3.736 -34.969 -2.971 1 87.12 555 ALA B O 1
ATOM 8482 N N . GLU B 1 556 ? -1.994 -33.812 -2.371 1 91.44 556 GLU B N 1
ATOM 8483 C CA . GLU B 1 556 ? -2.791 -33.125 -1.363 1 91.44 556 GLU B CA 1
ATOM 8484 C C . GLU B 1 556 ? -3.494 -31.891 -1.957 1 91.44 556 GLU B C 1
ATOM 8486 O O . GLU B 1 556 ? -4.562 -31.5 -1.487 1 91.44 556 GLU B O 1
ATOM 8491 N N . PHE B 1 557 ? -2.953 -31.328 -3.031 1 93.69 557 PHE B N 1
ATOM 8492 C CA . PHE B 1 557 ? -3.445 -30.047 -3.504 1 93.69 557 PHE B CA 1
ATOM 8493 C C . PHE B 1 557 ? -3.74 -30.094 -5 1 93.69 557 PHE B C 1
ATOM 8495 O O . PHE B 1 557 ? -3.227 -30.953 -5.711 1 93.69 557 PHE B O 1
ATOM 8502 N N . GLU B 1 558 ? -4.609 -29.25 -5.395 1 90 558 GLU B N 1
ATOM 8503 C CA . GLU B 1 558 ? -4.914 -29.016 -6.805 1 90 558 GLU B CA 1
ATOM 8504 C C . GLU B 1 558 ? -4.531 -27.609 -7.234 1 90 558 GLU B C 1
ATOM 8506 O O . GLU B 1 558 ? -4.766 -26.641 -6.5 1 90 558 GLU B O 1
ATOM 8511 N N . LEU B 1 559 ? -3.871 -27.5 -8.344 1 90.69 559 LEU B N 1
ATOM 8512 C CA . LEU B 1 559 ? -3.436 -26.234 -8.898 1 90.69 559 LEU B CA 1
ATOM 8513 C C . LEU B 1 559 ? -4.168 -25.938 -10.203 1 90.69 559 LEU B C 1
ATOM 8515 O O . LEU B 1 559 ? -4.051 -26.688 -11.172 1 90.69 559 LEU B O 1
ATOM 8519 N N . SER B 1 560 ? -4.941 -24.859 -10.18 1 86 560 SER B N 1
ATOM 8520 C CA . SER B 1 560 ? -5.617 -24.391 -11.383 1 86 560 SER B CA 1
ATOM 8521 C C . SER B 1 560 ? -4.922 -23.172 -11.969 1 86 560 SER B C 1
ATOM 8523 O O . SER B 1 560 ? -4.836 -22.125 -11.32 1 86 560 SER B O 1
ATOM 8525 N N . TYR B 1 561 ? -4.484 -23.328 -13.203 1 86.62 561 TYR B N 1
ATOM 8526 C CA . TYR B 1 561 ? -3.717 -22.266 -13.82 1 86.62 561 TYR B CA 1
ATOM 8527 C C . TYR B 1 561 ? -4.602 -21.062 -14.125 1 86.62 561 TYR B C 1
ATOM 8529 O O . TYR B 1 561 ? -5.664 -21.203 -14.742 1 86.62 561 TYR B O 1
ATOM 8537 N N . VAL B 1 562 ? -4.238 -19.859 -13.648 1 82.44 562 VAL B N 1
ATOM 8538 C CA . VAL B 1 562 ? -4.984 -18.625 -13.828 1 82.44 562 VAL B CA 1
ATOM 8539 C C . VAL B 1 562 ? -4.434 -17.844 -15.023 1 82.44 562 VAL B C 1
ATOM 8541 O O . VAL B 1 562 ? -5.148 -17.062 -15.641 1 82.44 562 VAL B O 1
ATOM 8544 N N . GLY B 1 563 ? -3.148 -18.062 -15.375 1 82.19 563 GLY B N 1
ATOM 8545 C CA . GLY B 1 563 ? -2.469 -17.328 -16.422 1 82.19 563 GLY B CA 1
ATOM 8546 C C . GLY B 1 563 ? -1.431 -16.359 -15.898 1 82.19 563 GLY B C 1
ATOM 8547 O O . GLY B 1 563 ? -1.114 -16.375 -14.703 1 82.19 563 GLY B O 1
ATOM 8548 N N . ARG B 1 564 ? -0.829 -15.703 -16.875 1 83.56 564 ARG B N 1
ATOM 8549 C CA . ARG B 1 564 ? 0.109 -14.648 -16.5 1 83.56 564 ARG B CA 1
ATOM 8550 C C . ARG B 1 564 ? -0.628 -13.375 -16.109 1 83.56 564 ARG B C 1
ATOM 8552 O O . ARG B 1 564 ? -1.506 -12.906 -16.828 1 83.56 564 ARG B O 1
ATOM 8559 N N . VAL B 1 565 ? -0.323 -12.898 -14.938 1 80.69 565 VAL B N 1
ATOM 8560 C CA . VAL B 1 565 ? -1.027 -11.734 -14.422 1 80.69 565 VAL B CA 1
ATOM 8561 C C . VAL B 1 565 ? -0.034 -10.602 -14.164 1 80.69 565 VAL B C 1
ATOM 8563 O O . VAL B 1 565 ? 1.07 -10.836 -13.672 1 80.69 565 VAL B O 1
ATOM 8566 N N . ALA B 1 566 ? -0.452 -9.398 -14.617 1 79.06 566 ALA B N 1
ATOM 8567 C CA . ALA B 1 566 ? 0.354 -8.219 -14.312 1 79.06 566 ALA B CA 1
ATOM 8568 C C . ALA B 1 566 ? 0.332 -7.906 -12.82 1 79.06 566 ALA B C 1
ATOM 8570 O O . ALA B 1 566 ? -0.738 -7.836 -12.211 1 79.06 566 ALA B O 1
ATOM 8571 N N . LEU B 1 567 ? 1.452 -7.758 -12.266 1 83.12 567 LEU B N 1
ATOM 8572 C CA . LEU B 1 567 ? 1.55 -7.508 -10.828 1 83.12 567 LEU B CA 1
ATOM 8573 C C . LEU B 1 567 ? 1.337 -6.031 -10.523 1 83.12 567 LEU B C 1
ATOM 8575 O O . LEU B 1 567 ? 1.479 -5.18 -11.406 1 83.12 567 LEU B O 1
ATOM 8579 N N . ALA B 1 568 ? 1.001 -5.82 -9.266 1 73.19 568 ALA B N 1
ATOM 8580 C CA . ALA B 1 568 ? 0.721 -4.457 -8.828 1 73.19 568 ALA B CA 1
ATOM 8581 C C . ALA B 1 568 ? 1.977 -3.592 -8.891 1 73.19 568 ALA B C 1
ATOM 8583 O O . ALA B 1 568 ? 3.094 -4.098 -8.766 1 73.19 568 ALA B O 1
ATOM 8584 N N . LYS B 1 569 ? 1.883 -2.25 -9.195 1 73.5 569 LYS B N 1
ATOM 8585 C CA . LYS B 1 569 ? 2.91 -1.213 -9.18 1 73.5 569 LYS B CA 1
ATOM 8586 C C . LYS B 1 569 ? 3.982 -1.481 -10.227 1 73.5 569 LYS B C 1
ATOM 8588 O O . LYS B 1 569 ? 5.172 -1.287 -9.977 1 73.5 569 LYS B O 1
ATOM 8593 N N . GLN B 1 570 ? 3.602 -2.164 -11.305 1 70.25 570 GLN B N 1
ATOM 8594 C CA . GLN B 1 570 ? 4.438 -2.398 -12.477 1 70.25 570 GLN B CA 1
ATOM 8595 C C . GLN B 1 570 ? 5.637 -3.281 -12.125 1 70.25 570 GLN B C 1
ATOM 8597 O O . GLN B 1 570 ? 6.754 -3.021 -12.578 1 70.25 570 GLN B O 1
ATOM 8602 N N . PHE B 1 571 ? 5.297 -4.203 -11.25 1 74.38 571 PHE B N 1
ATOM 8603 C CA . PHE B 1 571 ? 6.348 -5.121 -10.82 1 74.38 571 PHE B CA 1
ATOM 8604 C C . PHE B 1 571 ? 6.508 -6.262 -11.82 1 74.38 571 PHE B C 1
ATOM 8606 O O . PHE B 1 571 ? 7.02 -7.328 -11.469 1 74.38 571 PHE B O 1
ATOM 8613 N N . GLY B 1 572 ? 5.918 -6.102 -13.109 1 81.12 572 GLY B N 1
ATOM 8614 C CA . GLY B 1 572 ? 6.004 -7.152 -14.109 1 81.12 572 GLY B CA 1
ATOM 8615 C C . GLY B 1 572 ? 4.809 -8.086 -14.102 1 81.12 572 GLY B C 1
ATOM 8616 O O . GLY B 1 572 ? 3.732 -7.719 -13.633 1 81.12 572 GLY B O 1
ATOM 8617 N N . ASP B 1 573 ? 4.965 -9.234 -14.734 1 84.75 573 ASP B N 1
ATOM 8618 C CA . ASP B 1 573 ? 3.893 -10.227 -14.742 1 84.75 573 ASP B CA 1
ATOM 8619 C C . ASP B 1 573 ? 4.375 -11.562 -14.195 1 84.75 573 ASP B C 1
ATOM 8621 O O . ASP B 1 573 ? 5.582 -11.828 -14.156 1 84.75 573 ASP B O 1
ATOM 8625 N N . GLU B 1 574 ? 3.463 -12.297 -13.727 1 86.5 574 GLU B N 1
ATOM 8626 C CA . GLU B 1 574 ? 3.775 -13.586 -13.109 1 86.5 574 GLU B CA 1
ATOM 8627 C C . GLU B 1 574 ? 2.723 -14.633 -13.461 1 86.5 574 GLU B C 1
ATOM 8629 O O . GLU B 1 574 ? 1.53 -14.32 -13.523 1 86.5 574 GLU B O 1
ATOM 8634 N N . ALA B 1 575 ? 3.244 -15.891 -13.812 1 88.94 575 ALA B N 1
ATOM 8635 C CA . ALA B 1 575 ? 2.324 -17.016 -13.961 1 88.94 575 ALA B CA 1
ATOM 8636 C C . ALA B 1 575 ? 1.747 -17.438 -12.609 1 88.94 575 ALA B C 1
ATOM 8638 O O . ALA B 1 575 ? 2.49 -17.672 -11.656 1 88.94 575 ALA B O 1
ATOM 8639 N N . MET B 1 576 ? 0.426 -17.562 -12.586 1 90.69 576 MET B N 1
ATOM 8640 C CA . MET B 1 576 ? -0.23 -17.797 -11.297 1 90.69 576 MET B CA 1
ATOM 8641 C C . MET B 1 576 ? -1.123 -19.031 -11.359 1 90.69 576 MET B C 1
ATOM 8643 O O . MET B 1 576 ? -1.611 -19.391 -12.43 1 90.69 576 MET B O 1
ATOM 8647 N N . TYR B 1 577 ? -1.297 -19.656 -10.164 1 93 577 TYR B N 1
ATOM 8648 C CA . TYR B 1 577 ? -2.238 -20.75 -9.961 1 93 577 TYR B CA 1
ATOM 8649 C C . TYR B 1 577 ? -3.23 -20.406 -8.852 1 93 577 TYR B C 1
ATOM 8651 O O . TYR B 1 577 ? -2.902 -19.672 -7.918 1 93 577 TYR B O 1
ATOM 8659 N N . ARG B 1 578 ? -4.434 -20.922 -9.023 1 91.56 578 ARG B N 1
ATOM 8660 C CA . ARG B 1 578 ? -5.355 -21.016 -7.898 1 91.56 578 ARG B CA 1
ATOM 8661 C C . ARG B 1 578 ? -5.156 -22.328 -7.141 1 91.56 578 ARG B C 1
ATOM 8663 O O . ARG B 1 578 ? -5.109 -23.391 -7.75 1 91.56 578 ARG B O 1
ATOM 8670 N N . LEU B 1 579 ? -5.039 -22.25 -5.883 1 95.62 579 LEU B N 1
ATOM 8671 C CA . LEU B 1 579 ? -4.762 -23.391 -5.031 1 95.62 579 LEU B CA 1
ATOM 8672 C C . LEU B 1 579 ? -6.035 -23.891 -4.344 1 95.62 579 LEU B C 1
ATOM 8674 O O . LEU B 1 579 ? -6.773 -23.094 -3.764 1 95.62 579 LEU B O 1
ATOM 8678 N N . THR B 1 580 ? -6.328 -25.156 -4.422 1 92.62 580 THR B N 1
ATOM 8679 C CA . THR B 1 580 ? -7.418 -25.797 -3.691 1 92.62 580 THR B CA 1
ATOM 8680 C C . THR B 1 580 ? -6.977 -27.141 -3.133 1 92.62 580 THR B C 1
ATOM 8682 O O . THR B 1 580 ? -5.887 -27.625 -3.451 1 92.62 580 THR B O 1
ATOM 8685 N N . ARG B 1 581 ? -7.75 -27.656 -2.227 1 92.38 581 ARG B N 1
ATOM 8686 C CA . ARG B 1 581 ? -7.5 -29.016 -1.756 1 92.38 581 ARG B CA 1
ATOM 8687 C C . ARG B 1 581 ? -7.914 -30.047 -2.805 1 92.38 581 ARG B C 1
ATOM 8689 O O . ARG B 1 581 ? -8.906 -29.859 -3.514 1 92.38 581 ARG B O 1
ATOM 8696 N N . ALA B 1 582 ? -7.113 -31.078 -2.893 1 87.25 582 ALA B N 1
ATOM 8697 C CA . ALA B 1 582 ? -7.465 -32.156 -3.812 1 87.25 582 ALA B CA 1
ATOM 8698 C C . ALA B 1 582 ? -8.734 -32.875 -3.363 1 87.25 582 ALA B C 1
ATOM 8700 O O . ALA B 1 582 ? -8.969 -33.031 -2.164 1 87.25 582 ALA B O 1
ATOM 8701 N N . ALA B 1 583 ? -9.719 -33.062 -4.352 1 68.19 583 ALA B N 1
ATOM 8702 C CA . ALA B 1 583 ? -10.953 -33.781 -4.051 1 68.19 583 ALA B CA 1
ATOM 8703 C C . ALA B 1 583 ? -10.648 -35.188 -3.537 1 68.19 583 ALA B C 1
ATOM 8705 O O . ALA B 1 583 ? -9.742 -35.844 -4.035 1 68.19 583 ALA B O 1
ATOM 8706 N N . ARG B 1 584 ? -10.977 -35.594 -2.215 1 53.59 584 ARG B N 1
ATOM 8707 C CA . ARG B 1 584 ? -10.859 -36.938 -1.731 1 53.59 584 ARG B CA 1
ATOM 8708 C C . ARG B 1 584 ? -11.711 -37.906 -2.566 1 53.59 584 ARG B C 1
ATOM 8710 O O . ARG B 1 584 ? -12.766 -37.5 -3.074 1 53.59 584 ARG B O 1
#

Nearest PDB structures (foldseek):
  1fx2-assembly1_A-2  TM=7.654E-01  e=8.915E-09  Trypanosoma brucei
  1fx4-assembly1_A-2  TM=7.556E-01  e=2.257E-08  Trypanosoma brucei
  4ui9-assembly1_K  TM=3.683E-01  e=5.631E-04  Homo sapiens
  5khu-assembly1_J  TM=4.198E-01  e=1.050E-02  Homo sapiens
  9f1d-assembly1_DB  TM=1.852E-01  e=7.948E-03  Homo sapiens

InterPro domains:
  IPR001054 Adenylyl cyclase class-3/4/guanylyl cyclase [PF00211] (413-568)
  IPR001054 Adenylyl cyclase class-3/4/guanylyl cyclase [PS50125] (413-531)
  IPR001054 Adenylyl cyclase class-3/4/guanylyl cyclase [cd07302] (412-579)
  IPR011990 Tetratricopeptide-like helical domain superfamily [G3DSA:1.25.40.10] (11-202)
  IPR011990 Tetratricopeptide-like helical domain superfamily [SSF48452] (13-185)
  IPR029787 Nucleotide cyclase [G3DSA:3.30.70.1230] (392-581)
  IPR029787 Nucleotide cyclase [SSF55073] (405-581)
  IPR046880 Tetratricopeptide Repeats-Sensor [PF20308] (36-127)

pLDDT: mean 88.93, std 10.1, range [20.84, 98.56]

Sequence (1168 aa):
MGAASSPDPLVAATSALAAGDLLLAYDRSTAGLAADAAHPRLRYLQVLALARMGETDRAFKLYDAALAANPTDLDTLTLGARLLKDRAWQASGEGAIDLIARAADAYEAIFRRTEDAFPAINAATLAMLAGQAERAQSLARAVLDTVGDAPSTDYYAAATVAEAKLLLGDEAGAEVAIEQALDLPGCNPGARSSTSTQLARIVGAGGCGARVVARLRPAPVVTFCGHMFGNSPESETALRRQIETAFDSLNSTIAYGALACGADILVAETVLARGGELHVVLPFRIEDFILTSVAPGGEGWIERFRHCLDRAAEVVIASETAALNDDRQYRYGSMMMMGFARLRARHLGTDAVQLALWDGLTPGGMAGTGADVELWRSHGGETRVIPLDRSEFARPAAAAVTTAVEAKREVRAMIFTDFAGFSRIDEALLPTFWELVLGRVARVVDRYTGDVCSRNTWGDALYVVTQTSTAAARLALDLQAELDPASMGVLGEGAGMRVSAHLGSVYEAIDPVTRKVTFFGREVNKTARIEPIALVGEVYVTRAFGAVLAMESPAEFELSYVGRVALAKQFGDEAMYRLTRAARMGAASSPDPLVAATSALAAGDLLLAYDRSTAGLAADAAHPRLRYLQVLALARMGETDRAFKLYDAALAANPTDLDTLTLGARLLKDRAWQASGEGAIDLIARAADAYEAIFRRTEDAFPAINAATLAMLAGQAERAQSLARAVLDTVGDAPSTDYYAAATVAEAKLLLGDEAGAEVAIEQALDLPGCNPGARSSTSTQLARIVGAGGCGARVVARLRPAPVVTFCGHMFGNSPESETALRRQIETAFDSLNSTIAYGALACGADILVAETVLARGGELHVVLPFRIEDFILTSVAPGGEGWIERFRHCLDRAAEVVIASETAALNDDRQYRYGSMMMMGFARLRARHLGTDAVQLALWDGLTPGGMAGTGADVELWRSHGGETRVIPLDRSEFARPAAAAVTTAVEAKREVRAMIFTDFAGFSRIDEALLPTFWELVLGRVARVVDRYTGDVCSRNTWGDALYVVTQTSTAAARLALDLQAELDPASMGVLGEGAGMRVSAHLGSVYEAIDPVTRKVTFFGREVNKTARIEPIALVGEVYVTRAFGAVLAMESPAEFELSYVGRVALAKQFGDEAMYRLTRAAR

Radius of gyration: 40.47 Å; Cα contacts (8 Å, |Δi|>4): 2309; chains: 2; bounding box: 73×123×88 Å

Organism: NCBI:txid2759526

Solvent-accessible surface area (backbone atoms only — not comparable to full-atom values): 58948 Å² total; per-residue (Å²): 129,77,80,73,73,75,70,58,38,61,60,52,16,50,49,23,40,40,62,44,37,39,67,58,11,27,43,32,14,50,57,41,30,72,79,39,77,72,43,42,68,38,42,44,45,29,32,48,27,30,42,72,68,63,39,45,69,63,21,55,68,48,37,57,58,30,33,70,56,35,71,80,39,64,68,48,53,48,47,55,25,48,48,39,38,51,49,19,70,72,43,72,71,81,64,19,46,57,34,25,39,52,19,14,50,46,19,36,55,49,16,74,73,66,69,41,48,67,38,24,44,52,16,14,53,28,24,39,76,47,69,34,54,67,60,14,39,53,32,21,51,50,28,49,61,66,66,48,86,62,80,63,78,30,16,65,55,16,43,49,49,15,52,31,28,31,67,67,68,34,54,67,60,14,45,52,29,41,60,52,15,69,74,25,57,73,57,33,56,23,51,31,24,55,49,23,56,55,45,43,50,42,28,71,73,70,42,66,49,64,68,51,29,62,68,32,48,41,52,36,25,30,28,45,44,31,48,69,24,22,77,36,71,72,55,46,55,58,50,49,51,52,53,51,49,51,40,59,73,50,56,42,48,40,37,27,29,46,62,36,18,39,41,24,39,52,51,51,50,52,40,50,73,70,68,28,45,39,34,38,34,34,34,31,41,68,70,57,41,36,48,58,40,14,44,26,28,31,72,71,39,44,58,53,41,51,54,51,60,73,66,31,76,42,79,44,62,67,31,81,54,92,61,68,90,42,46,67,42,46,32,50,17,50,38,33,36,51,5,46,28,43,53,51,10,53,71,42,67,37,47,48,36,33,43,32,38,39,71,82,58,63,91,70,62,66,42,56,48,37,32,48,52,50,54,42,42,75,57,74,40,51,74,48,74,44,82,39,68,68,84,68,35,36,78,47,49,77,50,84,66,81,61,75,68,81,79,72,64,44,71,35,16,39,35,28,33,37,45,44,63,57,91,70,54,53,77,89,47,45,65,56,45,49,56,53,54,44,37,49,51,23,54,52,54,56,74,40,51,91,47,47,70,32,69,46,70,65,89,67,31,39,42,37,32,21,63,36,51,60,59,40,51,53,49,53,52,49,47,46,66,73,50,35,42,90,74,43,78,80,57,63,89,81,33,24,43,14,29,19,36,34,48,40,64,28,36,71,46,66,36,65,70,71,68,40,60,43,74,45,48,66,49,53,55,50,37,60,28,43,21,84,70,28,49,68,74,39,37,32,29,30,52,58,29,50,15,34,28,46,44,76,45,60,75,57,50,36,76,43,78,73,41,70,40,76,33,50,92,77,71,47,68,46,51,31,22,37,56,45,72,40,85,130,130,76,79,73,74,76,71,57,36,64,58,52,16,50,50,22,39,40,61,43,37,40,66,57,10,27,42,33,15,51,57,41,31,72,80,37,76,70,43,43,67,39,41,44,46,28,32,48,26,31,42,73,69,64,37,46,69,62,20,57,68,49,39,56,59,30,34,69,53,35,70,80,39,65,69,48,52,48,46,56,26,46,48,38,37,53,48,20,70,70,42,72,71,80,62,18,46,56,34,25,40,51,19,16,49,46,19,38,55,48,15,75,72,65,69,41,48,66,38,24,43,52,16,14,54,29,23,39,75,47,68,35,54,68,61,14,39,52,32,22,52,50,26,51,60,65,65,48,87,61,79,62,79,29,17,65,55,16,42,49,51,14,51,29,28,31,69,68,68,34,53,67,61,14,46,52,28,43,59,53,15,70,73,25,57,73,56,33,54,23,52,30,24,55,50,24,56,54,46,43,51,43,29,72,73,71,42,64,50,64,67,52,28,61,69,32,48,40,51,34,23,30,28,46,44,30,47,70,23,22,78,34,71,72,53,46,56,58,49,49,51,52,52,51,51,52,38,60,73,50,58,42,50,41,38,27,29,47,61,36,19,40,40,26,39,51,50,51,50,51,39,51,74,72,68,28,46,37,35,37,35,33,34,30,40,69,71,56,42,36,48,58,39,14,45,26,27,30,73,69,38,45,57,52,40,50,54,51,60,73,66,32,77,42,79,43,62,67,32,80,55,93,61,72,91,43,46,67,43,46,34,50,17,50,40,34,35,51,6,46,27,42,52,50,10,55,70,41,67,35,47,47,36,33,42,32,37,39,72,80,58,63,91,70,61,67,42,56,46,38,33,49,52,50,54,43,43,77,58,72,41,51,72,49,74,44,82,38,68,68,83,66,35,35,78,47,49,76,50,84,66,81,62,77,66,82,79,72,64,44,70,35,16,38,35,29,33,37,45,45,65,58,92,69,54,54,76,88,48,46,64,55,45,49,56,54,53,44,36,49,51,22,55,53,54,56,76,39,52,90,45,46,70,32,69,45,69,63,88,67,29,39,41,38,31,20,63,38,50,61,58,39,50,52,50,53,53,48,48,47,66,73,48,35,42,88,74,44,76,80,55,62,90,81,31,24,45,15,29,19,38,32,48,38,64,27,36,71,46,67,36,64,70,71,68,41,60,42,72,46,50,67,48,52,55,50,37,62,29,43,22,82,70,29,48,67,75,38,37,32,28,29,52,59,30,50,15,34,29,46,46,76,44,61,75,58,48,36,77,42,79,74,40,70,38,76,32,52,92,77,70,46,68,43,51,32,23,37,56,45,72,38,85,129

Secondary structure (DSSP, 8-state):
--------HHHHHHHHHHTT-HHHHHHHHHHHHHH-TT-HHHHHHHHHHHHHTT-HHHHHHHHHHHHHH-TT-HHHHHHHHHHHHHHHHH--STHHHHHHHHHHHHHHHHHHHH--HHHHHHHHHHHHHTT-HHHHHHHHHHHHHHH-SSPPSSHHHHHHHHHHHHHTT-HHHHHHHHHHHTTSTT--HHHHHHHHHHHHHHHHTT-S-HHHHHHHSPPPEEEEEE------HHHHHHHHHHHHHHHHHHT--EEEE---TTHHHHHHHHHHHTT-EEEEEESS-HHHHIIIIIGGG-HHHHHHHHHHHHH-SEEEES--S--TT-HHHHHHHHHHHHHHHHHHHHHHTS-EEEEEEE-S---S-SSSHHHHHHHHHHTT-EEEEEE--GGGSPPPPPP-------S-EEEEEEEEEEEETGGGS-GGGHHHHIIIIIHHHHHHHHHTTTTEEEEEEETTEEEEEESSHHHHHHHHHHHHHHT-HHHHTTS-TT-EEEEEEEEEEEEEEE-TTT-SEEEESHHHHHHHHHGGGSPTT-EEEEHHHHHHHHHH-TTTEEEEEEEEEEPGGG--EEEEEEEEE---/--------HHHHHHHHHHTT-HHHHHHHHHHHHHH-TT-HHHHHHHHHHHHHTT-HHHHHHHHHHHHHH-TT-HHHHHHHHHHHHHHHHH--STHHHHHHHHHHHHHHHHHHHH--HHHHHHHHHHHHHTT-HHHHHHHHHHHHHHH-SSPPSSHHHHHHHHHHHHHTT-HHHHHHHHHHHTTSTT--HHHHHHHHHHHHHHHHTT-S-HHHHHHHSPPPEEEEEE------HHHHHHHHHHHHHHHHHHT--EEEE---TTHHHHHHHHHHHTT-EEEEEESS-HHHHIIIIIGGG-HHHHHHHHHHHHH-SEEEES--S--TT-HHHHHHHHHHHHHHHHHHHHHHTS-EEEEEEE-S---S-SSSHHHHHHHHHHTT-EEEEEE--GGGSPPPPPP-------S-EEEEEEEEEEEETGGGS-GGGHHHHIIIIIHHHHHHHHHTTTTEEEEEEETTEEEEEESSHHHHHHHHHHHHHHT-HHHHTTS-TT-EEEEEEEEEEEEEEE-TTT-SEEEESHHHHHHHHHGGGSPTT-EEEEHHHHHHHHHH-TTTEEEEEEEEEEPGGG--EEEEEEEEE---

Foldseek 3Di:
DPPPPPPDLLVQLVVCLLQLVLQSNLQSLVVNCVVPVLDQSSLLSNLVSQVLLLVLVVSVVSLVSNCVSPVLDLSSQLSVLSSLCSVLVVDDDPVSLVSLLVSLVSLVVSCVVPVALVSLLSSLLSCVLSVNLVSSLVSLVSSCVSLDDDQDQALVNLLSVLSSCQSVVNQVSSQVSNVSSCPHPSDGLNVLLVSLVSVVVCVVSVTDHVVVSVVSQDFAEEEEFEDAFADDVVVLVVVLVVLLVVCVVRVDQHYFYALFHDPGLSNLVSSVVVVGAYEYFALEDPVLCCLAGQPLRHPVSVVSSVVSVVRHPYYHYAAHDDQHPDLQSQLLRLLLRQLVSQVSCVSSVHHYAYEYADQPDDPDGSHHRNNSVCLQVVLPHHYDYDHDDNVSGHHGHHRPDPRPVVFAWHKKKKKKKAKPCQVVDDPVCLVVCCCQLVVQLVVLVVVLVVFWQDWDDDRRMIMTIGRALVSVLVSQQSSLVSFPVVVVVPDDPQTAMFMEMEIGIWTWDQDPVVRGIDTDDPRNVQRVQCRVVGGGSWYKYFSSSSSSCCSVPVQFKDWNWPHWDQTPPRPGITTMTTIDTHDD/DPPPPPPDLLVQLVVCLLQLVLQSNLQSLVVNCVVPVLDQSSLLSNLVSQVLLLVLVVSVVSLVSNCVSPVLDLSSQLSVLSSLCSVLVVDDDPVSLVSLLVSLVSLVVSCVVPVALVSLQSSLLSCVLSVNLVSSLVSLVSSCVSLDDDQDAALVNLLSVLSSCQSVVNQVSSQVSNVSSCPHPSDGLNVLLVSLVSVVVCVVSVTDHPVVSVVSQAFAAEEEFEDAFADDVVVLVVVLVVLLVVCVVRVDQHYFYALFHDPGLSNLVSSVVVVGAYEYFALEDPVLCCLAGQPLRHPVSVVSSVVSVVRHPYYHYAAHDDAHPDLQSQLLRLLLRQLVSQVSCVSSVHHYAYEYADQPDDPDGSHHRNNSVCLQVVQPHHYDYDHDDNVSGHHGHHRPDPNVPVFDWHKKKKKKKAKPCQVVDDPVCLVVCCCQLVVLLVVLVVVLVVFWQDWDDDRRMIMTIGRALVSVLSSQQSSLVSFPVVVVVPDDPQTAMFMEMEIGIWTWDQDPVVRGIDTDDPRNVQRVQCRVVGGGSWYKYFSSSSSSCCSVPVQFKDWNWPHWDQTPPRPGITTMTTIDTHDD